Protein AF-A0A9D5SJX2-F1 (afdb_monomer)

Sequence (817 aa):
MFKSKTVTAVLLLVFTVVMAAAEARPKYVFLFVGDGMGPTIRQYYQKEFPDSSLEKFPVTQVTGTNNCQGKLTDSAASGTAIACGIKTYNGAVGVNADGKPVTSLAKILRDKGMAIGIITSVGLNDATPGAHYAHRLTRKDHVGVLSDLYASNFDFFAGGFLLKPNTYSTSDYSKLLNKVKYEFRGSYNFDKHKARKRVVYVAPMEPDWPEAPQKRHLLSEVTEFAIQTLQHDKQGFFMLIEGGAIDHRAHNNDLAGTMREMREFDLAVKSALKFQQQHPKETLIVITSDHDTGGMNIKNHQSGSLWKKQANRAIYADSKFKKRFKNKASDEELIKFLSQYFGLAELTLPEQKAMQEALRIYRDPELRKTQNYRSMYGSYNPVVVQMMRLRDARCGVDWTGFSHTDRKVWTNAQGAGEKYFKNIKENSDIPHAISLAVLGEDVMDKAAATPPQLVEKKMEEYFNFITINSHRAIFRYGQKKADPLELSFKGGSIEQTLKRSDRFGRVSFEKLTPDTEYTLTVKRNNKTVFERKIKTLPVIKGKMLGRIGLIADPHVALDPDTHYGRMHSQSVNALALVCKQLAAQKVDFIVLPGDITEASKYPELKAVAKVLNQNKNLKFYGIPGNHDRLKQKSFKELWIKTFGATARLEKHGDLQILLLDTGNGNLADKPENLQAVEALDPALPVVVFSHYQLAPDSYLQDPDRAIHDADKAGNALKKLASMQGIIFVGHKNVATSAKLGKLWQINLPQLTQFPAGVAYAEIYQHGCRLEFQTVLDEFYDEYGRIRGNAMGQKTTYRDRHSLKIWNNFYEFAPQEK

Mean predicted aligned error: 17.95 Å

Solvent-accessible surface area (backbone atoms only — not comparable to full-atom values): 42105 Å² total; per-residue (Å²): 134,91,82,68,68,62,61,56,50,49,52,52,49,50,57,59,58,66,59,55,74,75,74,55,41,29,37,35,38,40,40,35,33,30,28,26,43,17,53,54,56,49,51,53,45,42,73,77,34,81,85,54,64,84,81,76,48,88,31,75,31,69,22,42,38,50,21,30,78,75,39,78,42,39,52,11,9,20,19,14,7,42,21,31,26,32,54,7,45,71,31,18,12,13,25,41,72,88,58,46,75,50,74,16,51,59,51,54,43,39,75,73,56,23,41,34,35,45,36,34,36,30,43,48,27,33,29,50,63,20,6,41,48,17,70,32,77,42,48,83,44,23,65,57,28,46,52,25,52,64,71,55,71,56,31,36,38,35,13,15,38,74,59,74,59,96,85,60,52,76,68,57,55,49,54,61,62,69,76,51,96,47,50,78,34,76,58,89,56,62,94,80,48,78,74,57,69,36,33,38,36,42,31,78,41,66,77,56,52,98,84,46,94,71,77,50,57,48,58,22,52,51,47,49,50,49,46,70,44,38,65,80,40,92,56,14,29,43,32,44,41,31,29,42,50,23,23,62,20,24,39,65,58,31,64,51,52,24,51,49,39,49,49,38,40,44,45,28,51,48,50,53,52,58,50,27,73,78,36,56,62,29,22,22,43,34,40,33,36,42,35,13,27,7,50,54,44,74,81,54,82,38,74,59,66,43,49,69,56,35,80,64,63,75,84,50,51,62,57,53,46,42,70,75,40,72,83,69,61,52,74,66,56,49,49,54,52,49,28,59,49,51,47,41,92,78,74,54,73,70,53,48,53,54,48,50,53,25,44,54,44,62,73,34,71,69,55,61,70,36,72,69,36,41,70,74,35,53,93,54,59,38,50,59,50,49,52,42,50,54,50,34,45,70,31,15,31,49,65,77,46,59,45,67,40,81,54,54,20,53,37,33,25,39,50,22,39,30,75,54,50,74,75,44,50,37,43,26,40,49,31,35,26,49,31,32,27,53,71,71,46,70,78,50,59,76,65,59,90,58,52,60,70,70,70,52,80,58,51,53,67,41,76,45,75,75,35,60,38,32,37,37,38,32,37,38,42,34,39,75,57,57,55,56,33,39,40,37,38,40,36,85,95,46,76,47,76,47,79,48,47,64,37,57,52,74,48,77,47,70,84,43,60,49,61,32,56,34,37,41,39,31,26,43,86,90,38,80,78,46,74,48,78,49,63,27,35,60,79,81,84,75,61,74,57,48,34,37,29,41,46,18,27,52,38,24,32,78,55,74,58,51,100,84,78,48,60,18,63,50,26,60,59,54,50,43,54,50,53,54,55,43,57,74,67,69,42,69,32,37,36,32,24,5,25,54,22,57,71,45,42,52,70,31,51,50,51,51,47,55,49,56,61,72,43,77,91,55,50,56,43,50,20,36,9,71,30,38,58,70,77,48,69,70,40,34,54,52,43,39,73,63,39,42,71,46,34,39,62,46,77,47,85,78,29,35,40,36,37,32,48,22,25,88,36,38,54,55,86,38,70,51,33,46,53,33,51,67,70,58,57,74,93,38,37,35,43,36,36,19,9,45,44,86,45,75,43,93,88,49,95,73,76,46,62,25,49,76,32,41,80,76,26,41,69,51,52,52,53,52,22,71,27,36,29,40,32,46,20,8,74,34,90,54,47,46,72,37,54,35,75,37,18,40,33,38,33,34,21,30,19,64,80,48,87,38,30,38,39,40,35,41,36,36,75,54,28,34,40,33,35,47,44,68,64,91,47,71,73,53,57,48,54,53,60,72,40,77,73,76,67,70,54,76,78,44,74,65,56,60,46,26,50,61,58,32,50,32,75,48,65,27,58,85,69,90,124

Radius of gyration: 33.83 Å; Cα contacts (8 Å, |Δi|>4): 1768; chains: 1; bounding box: 88×87×100 Å

Foldseek 3Di:
DDDDPVVVVVVVVVVVVVVPPPFLFALAEEEEAAAQCFPQLVVLLCVQCVVFPVPPFPAKDFAFQAALQSDFEDLQQLLLLLFFLAGAHHFWAQAHPLLHHGAGLQLVVVVVQAAEEQAELAACLARNSLNNFARDPGRLPQVRSVVSVQVSQHWYAEYQAGDDDPPDDPVNVVVVVVVGPAAEAADDPLVPDDQGTRYHYYHNQAQDAPPDPDGDLRLQSSLLSPCVNRCPGPSHHHYYRYLNCLQVCLLQLLSLRNSRSVVSSSSNVVSLVVVCVVVQSRYKYKYKYSFHFQAKDFQDADHPPQSSQQGDGLQCLVVVCCVVQVPPDDLVRSLCSLCNNRRNPDDDPVLVVLLVVLVVCLPDPVSCPDPVVCFQRNPDRSNSSSSSQVSQVNSRMHGDTSGTDRRTMMMGMHGQQRVLSNDHHHSSCNSQSSCCSNVVHRPRPPPDSPSPPPPPPPLPFDWDWPFAAFFKTKIKTAHPALFWKWKWKDWDPDTDIDIGRDRIDMDMDGRHHGQIKMWIFMDTPNHTPDIDIDGHHHDDDFDWQFKEWEQFQLAADCDCDDPVLPRNNCSLVLLLLQVVVVVVVVGQAYEYFADQHNALDLVRLVSVLVSVVVVVNHAYAYAYALRNDCPDPSSVVSCCVRHNDNFAWDDRDLEIETHARCRVLERQPDVSSVVRLVPDDQQGAYEYGHAADLDDDPVDPDHTSHVVNCVVCVVSLVSVLSHFYEYEYRHDQAWDWDHSNLYIYTYDHNCCLPPAWMWMWTDGRFKIFIATDHRDDPVSVVSCVSPPPNSRDDCPPRNVNNNDRRGDIGTSDDDPD

pLDDT: mean 80.53, std 17.01, range [27.12, 98.88]

Secondary structure (DSSP, 8-state):
--SSHHHHHHHHHHHHHSS-------SEEEEEE-TT--HHHHHHHHHH-TT-STT--SEEEEEB---TTSS---HHHHHHHHHHSS---TT-BSB-TTS-B---HHHHHHHTT-EEEEEEEEETTSHHHHTTT--BS-TT-HHHHHHHHHHT--SEEEEEE-PPPTT--HHHHHHHHTTSSSEEESS--GGGS---SSEEEES--PPPPTT-SS---HHHHHHHHHHHHHTT-TT-EEEEEE-THHHHHHHTT-HHHHHHHHHHHHHHHHHHHHHHHHSTTTEEEEEE-S-EETTEEESS---THHHHH--S-TTHHHHHHHHHHTT---HHHHHHHHHHHTT-S---HHHHHHHHHHHHHHH-TTGGGSHHHHHHHTTS-HHHHHHHHHHHHHTTEEES-SSEE---EEEEEEETTGGGGTT--BTTHHHHHHHHHHHSS--S-----------------EEEEEEE-SSEEEEEEE-SS---EEEEEEETTEEEEEEE-SSEEEEEEESPPTT-EEEEEEEETTEEEEEEEEEPPPPPPS-EEEEEEE-----B--SPPBTTTB-GGGHHHHHHHHHHHHHHTT-SEEEEEE--BSS--HHHHHHHHHHHTT-TTSEEEEEE-TT--TTSHHHHHHHHHHH--SSEEEEETTEEEEE---TTS-STT-HHHHHHHHT--TTS-EEEEESS-SS--TT-SS--HHHHTTTTTHHHHHHHHHS-EEEEE-S-SS-EEEEETTEEEEEPP-TTTTTSEEEEEEEETTEEEEEEEE--SHHHHHHHHH-TTTSSSSS-HHHHHHHHHHSEEEESS----

Nearest PDB structures (foldseek):
  3a52-assembly1_B  TM=8.352E-01  e=2.392E-29  Shewanella sp. AP1
  2w5x-assembly1_B  TM=8.542E-01  e=1.234E-24  Antarctic bacterium TAB5
  2w5v-assembly1_B  TM=8.569E-01  e=2.544E-24  Antarctic bacterium TAB5
  2iuc-assembly1_A  TM=8.720E-01  e=4.693E-24  Antarctic bacterium TAB5
  2iuc-assembly1_B  TM=8.708E-01  e=6.198E-24  Antarctic bacterium TAB5

Structure (mmCIF, N/CA/C/O backbone):
data_AF-A0A9D5SJX2-F1
#
_entry.id   AF-A0A9D5SJX2-F1
#
loop_
_atom_site.group_PDB
_atom_site.id
_atom_site.type_symbol
_atom_site.label_atom_id
_atom_site.label_alt_id
_atom_site.label_comp_id
_atom_site.label_asym_id
_atom_site.label_entity_id
_atom_site.label_seq_id
_atom_site.pdbx_PDB_ins_code
_atom_site.Cartn_x
_atom_site.Cartn_y
_atom_site.Cartn_z
_atom_site.occupancy
_atom_site.B_iso_or_equiv
_atom_site.auth_seq_id
_atom_site.auth_comp_id
_atom_site.auth_asym_id
_atom_site.auth_atom_id
_atom_site.pdbx_PDB_model_num
ATOM 1 N N . MET A 1 1 ? -46.706 -36.475 52.286 1.00 45.88 1 MET A N 1
ATOM 2 C CA . MET A 1 1 ? -46.247 -35.091 52.545 1.00 45.88 1 MET A CA 1
ATOM 3 C C . MET A 1 1 ? -44.752 -35.024 52.224 1.00 45.88 1 MET A C 1
ATOM 5 O O . MET A 1 1 ? -44.043 -35.925 52.639 1.00 45.88 1 MET A O 1
ATOM 9 N N . PHE A 1 2 ? -44.316 -34.018 51.453 1.00 44.31 2 PHE A N 1
ATOM 10 C CA . PHE A 1 2 ? -42.921 -33.688 51.079 1.00 44.31 2 PHE A CA 1
ATOM 11 C C . PHE A 1 2 ? -42.118 -34.705 50.244 1.00 44.31 2 PHE A C 1
ATOM 13 O O . PHE A 1 2 ? -41.430 -35.538 50.813 1.00 44.31 2 PHE A O 1
ATOM 20 N N . LYS A 1 3 ? -42.133 -34.572 48.900 1.00 45.28 3 LYS A N 1
ATOM 21 C CA . LYS A 1 3 ? -40.972 -34.891 48.015 1.00 45.28 3 LYS A CA 1
ATOM 22 C C . LYS A 1 3 ? -41.133 -34.571 46.513 1.00 45.28 3 LYS A C 1
ATOM 24 O O . LYS A 1 3 ? -40.286 -34.962 45.726 1.00 45.28 3 LYS A O 1
ATOM 29 N N . SER A 1 4 ? -42.166 -33.832 46.093 1.00 50.97 4 SER A N 1
ATOM 30 C CA . SER A 1 4 ? -42.365 -33.481 44.668 1.00 50.97 4 SER A CA 1
ATOM 31 C C . SER A 1 4 ? -42.133 -31.996 44.335 1.00 50.97 4 SER A C 1
ATOM 33 O O . SER A 1 4 ? -41.817 -31.678 43.195 1.00 50.97 4 SER A O 1
ATOM 35 N N . LYS A 1 5 ? -42.194 -31.077 45.311 1.00 48.69 5 LYS A N 1
ATOM 36 C CA . LYS A 1 5 ? -42.028 -29.632 45.046 1.00 48.69 5 LYS A CA 1
ATOM 37 C C . LYS A 1 5 ? -40.565 -29.180 44.925 1.00 48.69 5 LYS A C 1
ATOM 39 O O . LYS A 1 5 ? -40.294 -28.189 44.258 1.00 48.69 5 LYS A O 1
ATOM 44 N N . THR A 1 6 ? -39.620 -29.912 45.515 1.00 51.59 6 THR A N 1
ATOM 45 C CA . THR A 1 6 ? -38.199 -29.525 45.533 1.00 51.59 6 THR A CA 1
ATOM 46 C C . THR A 1 6 ? -37.490 -29.834 44.214 1.00 51.59 6 THR A C 1
ATOM 48 O O . THR A 1 6 ? -36.638 -29.066 43.793 1.00 51.59 6 THR A O 1
ATOM 51 N N . VAL A 1 7 ? -37.876 -30.906 43.515 1.00 53.72 7 VAL A N 1
ATOM 52 C CA . VAL A 1 7 ? -37.253 -31.292 42.235 1.00 53.72 7 VAL A CA 1
ATOM 53 C C . VAL A 1 7 ? -37.685 -30.349 41.109 1.00 53.72 7 VAL A C 1
ATOM 55 O O . VAL A 1 7 ? -36.846 -29.913 40.329 1.00 53.72 7 VAL A O 1
ATOM 58 N N . THR A 1 8 ? -38.954 -29.929 41.081 1.00 53.53 8 THR A N 1
ATOM 59 C CA . THR A 1 8 ? -39.448 -28.934 40.114 1.00 53.53 8 THR A CA 1
ATOM 60 C C . THR A 1 8 ? -38.902 -27.534 40.397 1.00 53.53 8 THR A C 1
ATOM 62 O O . THR A 1 8 ? -38.571 -26.819 39.460 1.00 53.53 8 THR A O 1
ATOM 65 N N . ALA A 1 9 ? -38.739 -27.153 41.671 1.00 52.59 9 ALA A N 1
ATOM 66 C CA . ALA A 1 9 ? -38.116 -25.883 42.041 1.00 52.59 9 ALA A CA 1
ATOM 67 C C . ALA A 1 9 ? -36.619 -25.854 41.703 1.00 52.59 9 ALA A C 1
ATOM 69 O O . ALA A 1 9 ? -36.148 -24.844 41.202 1.00 52.59 9 ALA A O 1
ATOM 70 N N . VAL A 1 10 ? -35.885 -26.957 41.895 1.00 55.84 10 VAL A N 1
ATOM 71 C CA . VAL A 1 10 ? -34.466 -27.062 41.512 1.00 55.84 10 VAL A CA 1
ATOM 72 C C . VAL A 1 10 ? -34.302 -27.119 39.992 1.00 55.84 10 VAL A C 1
ATOM 74 O O . VAL A 1 10 ? -33.403 -26.473 39.477 1.00 55.84 10 VAL A O 1
ATOM 77 N N . LEU A 1 11 ? -35.190 -27.785 39.246 1.00 52.31 11 LEU A N 1
ATOM 78 C CA . LEU A 1 11 ? -35.174 -27.749 37.777 1.00 52.31 11 LEU A CA 1
ATOM 79 C C . LEU A 1 11 ? -35.546 -26.370 37.216 1.00 52.31 11 LEU A C 1
ATOM 81 O O . LEU A 1 11 ? -34.908 -25.943 36.260 1.00 52.31 11 LEU A O 1
ATOM 85 N N . LEU A 1 12 ? -36.488 -25.634 37.826 1.00 51.50 12 LEU A N 1
ATOM 86 C CA . LEU A 1 12 ? -36.762 -24.237 37.459 1.00 51.50 12 LEU A CA 1
ATOM 87 C C . LEU A 1 12 ? -35.614 -23.298 37.850 1.00 51.50 12 LEU A C 1
ATOM 89 O O . LEU A 1 12 ? -35.324 -22.380 37.087 1.00 51.50 12 LEU A O 1
ATOM 93 N N . LEU A 1 13 ? -34.948 -23.527 38.990 1.00 49.31 13 LEU A N 1
ATOM 94 C CA . LEU A 1 13 ? -33.776 -22.760 39.428 1.00 49.31 13 LEU A CA 1
ATOM 95 C C . LEU A 1 13 ? -32.565 -23.037 38.523 1.00 49.31 13 LEU A C 1
ATOM 97 O O . LEU A 1 13 ? -31.837 -22.123 38.167 1.00 49.31 13 LEU A O 1
ATOM 101 N N . VAL A 1 14 ? -32.386 -24.281 38.069 1.00 49.69 14 VAL A N 1
ATOM 102 C CA . VAL A 1 14 ? -31.357 -24.658 37.089 1.00 49.69 14 VAL A CA 1
ATOM 103 C C . VAL A 1 14 ? -31.706 -24.110 35.700 1.00 49.69 14 VAL A C 1
ATOM 105 O O . VAL A 1 14 ? -30.814 -23.629 35.015 1.00 49.69 14 VAL A O 1
ATOM 108 N N . PHE A 1 15 ? -32.983 -24.037 35.305 1.00 43.97 15 PHE A N 1
ATOM 109 C CA . PHE A 1 15 ? -33.383 -23.364 34.059 1.00 43.97 15 PHE A CA 1
ATOM 110 C C . PHE A 1 15 ? -33.251 -21.829 34.121 1.00 43.97 15 PHE A C 1
ATOM 112 O O . PHE A 1 15 ? -32.972 -21.203 33.101 1.00 43.97 15 PHE A O 1
ATOM 119 N N . THR A 1 16 ? -33.391 -21.210 35.300 1.00 43.47 16 THR A N 1
ATOM 120 C CA . THR A 1 16 ? -33.157 -19.761 35.486 1.00 43.47 16 THR A CA 1
ATOM 121 C C . THR A 1 16 ? -31.681 -19.406 35.673 1.00 43.47 16 THR A C 1
ATOM 123 O O . THR A 1 16 ? -31.283 -18.312 35.288 1.00 43.47 16 THR A O 1
ATOM 126 N N . VAL A 1 17 ? -30.844 -20.325 36.167 1.00 41.91 17 VAL A N 1
ATOM 127 C CA . VAL A 1 17 ? -29.382 -20.141 36.277 1.00 41.91 17 VAL A CA 1
ATOM 128 C C . VAL A 1 17 ? -28.646 -20.519 34.976 1.00 41.91 17 VAL A C 1
ATOM 130 O O . VAL A 1 17 ? -27.566 -19.995 34.716 1.00 41.91 17 VAL A O 1
ATOM 133 N N . VAL A 1 18 ? -29.242 -21.345 34.103 1.00 40.75 18 VAL A N 1
ATOM 134 C CA . VAL A 1 18 ? -28.711 -21.669 32.756 1.00 40.75 18 VAL A CA 1
ATOM 135 C C . VAL A 1 18 ? -29.146 -20.660 31.677 1.00 40.75 18 VAL A C 1
ATOM 137 O O . VAL A 1 18 ? -28.572 -20.638 30.591 1.00 40.75 18 VAL A O 1
ATOM 140 N N . MET A 1 19 ? -29.997 -19.682 32.011 1.00 42.09 19 MET A N 1
ATOM 141 C CA . MET A 1 19 ? -29.954 -18.348 31.381 1.00 42.09 19 MET A CA 1
ATOM 142 C C . MET A 1 19 ? -28.716 -17.585 31.883 1.00 42.09 19 MET A C 1
ATOM 144 O O . MET A 1 19 ? -28.798 -16.446 32.344 1.00 42.09 19 MET A O 1
ATOM 148 N N . ALA A 1 20 ? -27.551 -18.238 31.827 1.00 42.41 20 ALA A N 1
ATOM 149 C CA . ALA A 1 20 ? -26.265 -17.586 31.937 1.00 42.41 20 ALA A CA 1
ATOM 150 C C . ALA A 1 20 ? -26.306 -16.426 30.948 1.00 42.41 20 ALA A C 1
ATOM 152 O O . ALA A 1 20 ? -26.525 -16.650 29.757 1.00 42.41 20 ALA A O 1
ATOM 153 N N . ALA A 1 21 ? -26.212 -15.207 31.482 1.00 45.31 21 ALA A N 1
ATOM 154 C CA . ALA A 1 21 ? -26.297 -13.961 30.743 1.00 45.31 21 ALA A CA 1
ATOM 155 C C . ALA A 1 21 ? -25.572 -14.115 29.405 1.00 45.31 21 ALA A C 1
ATOM 157 O O . ALA A 1 21 ? -24.341 -14.178 29.381 1.00 45.31 21 ALA A O 1
ATOM 158 N N . ALA A 1 22 ? -26.334 -14.237 28.311 1.00 50.25 22 ALA A N 1
ATOM 159 C CA . ALA A 1 22 ? -25.766 -14.183 26.979 1.00 50.25 22 ALA A CA 1
ATOM 160 C C . ALA A 1 22 ? -24.992 -12.872 26.936 1.00 50.25 22 ALA A C 1
ATOM 162 O O . ALA A 1 22 ? -25.568 -11.795 27.113 1.00 50.25 22 ALA A O 1
ATOM 163 N N . GLU A 1 23 ? -23.671 -12.992 26.875 1.00 61.47 23 GLU A N 1
ATOM 164 C CA . GLU A 1 23 ? -22.791 -11.859 27.066 1.00 61.47 23 GLU A CA 1
ATOM 165 C C . GLU A 1 23 ? -23.170 -10.770 26.060 1.00 61.47 23 GLU A C 1
ATOM 167 O O . GLU A 1 23 ? -23.326 -11.062 24.875 1.00 61.47 23 GLU A O 1
ATOM 172 N N . ALA A 1 24 ? -23.397 -9.541 26.532 1.00 70.62 24 ALA A N 1
ATOM 173 C CA . ALA A 1 24 ? -23.862 -8.457 25.676 1.00 70.62 24 ALA A CA 1
ATOM 174 C C . ALA A 1 24 ? -22.788 -8.138 24.623 1.00 70.62 24 ALA A C 1
ATOM 176 O O . ALA A 1 24 ? -21.769 -7.517 24.931 1.00 70.62 24 ALA A O 1
ATOM 177 N N . ARG A 1 25 ? -23.010 -8.604 23.389 1.00 89.44 25 ARG A N 1
ATOM 178 C CA . ARG A 1 25 ? -22.125 -8.368 22.244 1.00 89.44 25 ARG A CA 1
ATOM 179 C C . ARG A 1 25 ? -22.449 -7.005 21.630 1.00 89.44 25 ARG A C 1
ATOM 181 O O . ARG A 1 25 ? -23.628 -6.720 21.407 1.00 89.44 25 ARG A O 1
ATOM 188 N N . PRO A 1 26 ? -21.447 -6.159 21.341 1.00 96.06 26 PRO A N 1
ATOM 189 C CA . PRO A 1 26 ? -21.691 -4.888 20.687 1.00 96.06 26 PRO A CA 1
ATOM 190 C C . PRO A 1 26 ? -22.219 -5.106 19.267 1.00 96.06 26 PRO A C 1
ATOM 192 O O . PRO A 1 26 ? -21.631 -5.828 18.463 1.00 96.06 26 PRO A O 1
ATOM 195 N N . LYS A 1 27 ? -23.318 -4.423 18.963 1.00 96.50 27 LYS A N 1
ATOM 196 C CA . LYS A 1 27 ? -23.877 -4.258 17.623 1.00 96.50 27 LYS A CA 1
ATOM 197 C C . LYS A 1 27 ? -23.258 -3.048 16.912 1.00 96.50 27 LYS A C 1
ATOM 199 O O . LYS A 1 27 ? -23.136 -3.039 15.691 1.00 96.50 27 LYS A O 1
ATOM 204 N N . TYR A 1 28 ? -22.851 -2.030 17.664 1.00 98.50 28 TYR A N 1
ATOM 205 C CA . TYR A 1 28 ? -22.286 -0.792 17.134 1.00 98.50 28 TYR A CA 1
ATOM 206 C C . TYR A 1 28 ? -20.862 -0.623 17.651 1.00 98.50 28 TYR A C 1
ATOM 208 O O . TYR A 1 28 ? -20.642 -0.510 18.857 1.00 98.50 28 TYR A O 1
ATOM 216 N N . VAL A 1 29 ? -19.886 -0.627 16.747 1.00 98.75 29 VAL A N 1
ATOM 217 C CA . VAL A 1 29 ? -18.468 -0.518 17.097 1.00 98.75 29 VAL A CA 1
ATOM 218 C C . VAL A 1 29 ? -17.883 0.736 16.471 1.00 98.75 29 VAL A C 1
ATOM 220 O O . VAL A 1 29 ? -17.855 0.873 15.247 1.00 98.75 29 VAL A O 1
ATOM 223 N N . PHE A 1 30 ? -17.375 1.624 17.319 1.00 98.88 30 PHE A N 1
ATOM 224 C CA . PHE A 1 30 ? -16.614 2.799 16.920 1.00 98.88 30 PHE A CA 1
ATOM 225 C C . PHE A 1 30 ? -15.138 2.585 17.239 1.00 98.88 30 PHE A C 1
ATOM 227 O O . PHE A 1 30 ? -14.780 2.355 18.395 1.00 98.88 30 PHE A O 1
ATOM 234 N N . LEU A 1 31 ? -14.288 2.698 16.225 1.00 98.88 31 LEU A N 1
ATOM 235 C CA . LEU A 1 31 ? -12.840 2.718 16.361 1.00 98.88 31 LEU A CA 1
ATOM 236 C C . LEU A 1 31 ? -12.324 4.098 15.955 1.00 98.88 31 LEU A C 1
ATOM 238 O O . LEU A 1 31 ? -12.314 4.450 14.778 1.00 98.88 31 LEU A O 1
ATOM 242 N N . PHE A 1 32 ? -11.887 4.868 16.942 1.00 98.88 32 PHE A N 1
ATOM 243 C CA . PHE A 1 32 ? -11.289 6.180 16.759 1.00 98.88 32 PHE A CA 1
ATOM 244 C C . PHE A 1 32 ? -9.763 6.073 16.741 1.00 98.88 32 PHE A C 1
ATOM 246 O O . PHE A 1 32 ? -9.168 5.571 17.696 1.00 98.88 32 PHE A O 1
ATOM 253 N N . VAL A 1 33 ? -9.134 6.583 15.684 1.00 98.81 33 VAL A N 1
ATOM 254 C CA . VAL A 1 33 ? -7.671 6.660 15.548 1.00 98.81 33 VAL A CA 1
ATOM 255 C C . VAL A 1 33 ? -7.275 8.124 15.383 1.00 98.81 33 VAL A C 1
ATOM 257 O O . VAL A 1 33 ? -7.589 8.747 14.372 1.00 98.81 33 VAL A O 1
ATOM 260 N N . GLY A 1 34 ? -6.622 8.707 16.384 1.00 98.25 34 GLY A N 1
ATOM 261 C CA . GLY A 1 34 ? -6.009 10.026 16.228 1.00 98.25 34 GLY A CA 1
ATOM 262 C C . GLY A 1 34 ? -4.605 9.850 15.667 1.00 98.25 34 GLY A C 1
ATOM 263 O O . GLY A 1 34 ? -3.722 9.546 16.455 1.00 98.25 34 GLY A O 1
ATOM 264 N N . ASP A 1 35 ? -4.400 9.992 14.354 1.00 98.25 35 ASP A N 1
ATOM 265 C CA . ASP A 1 35 ? -3.072 9.795 13.740 1.00 98.25 35 ASP A CA 1
ATOM 266 C C . ASP A 1 35 ? -2.052 10.741 14.401 1.00 98.25 35 ASP A C 1
ATOM 268 O O . ASP A 1 35 ? -2.316 11.939 14.552 1.00 98.25 35 ASP A O 1
ATOM 272 N N . GLY A 1 36 ? -0.930 10.212 14.892 1.00 97.38 36 GLY A N 1
ATOM 273 C CA . GLY A 1 36 ? 0.092 10.988 15.602 1.00 97.38 36 GLY A CA 1
ATOM 274 C C . GLY A 1 36 ? -0.328 11.544 16.974 1.00 97.38 36 GLY A C 1
ATOM 275 O O . GLY A 1 36 ? 0.410 12.349 17.558 1.00 97.38 36 GLY A O 1
ATOM 276 N N . MET A 1 37 ? -1.483 11.139 17.525 1.00 97.75 37 MET A N 1
ATOM 277 C CA . MET A 1 37 ? -1.993 11.556 18.840 1.00 97.75 37 MET A CA 1
ATOM 278 C C . MET A 1 37 ? -1.199 10.904 19.983 1.00 97.75 37 MET A C 1
ATOM 280 O O . MET A 1 37 ? -1.644 9.995 20.690 1.00 97.75 37 MET A O 1
ATOM 284 N N . GLY A 1 38 ? -0.001 11.427 20.201 1.00 95.75 38 GLY A N 1
ATOM 285 C CA . GLY A 1 38 ? 0.854 11.057 21.313 1.00 95.75 38 GLY A CA 1
ATOM 286 C C . GLY A 1 38 ? 0.261 11.363 22.696 1.00 95.75 38 GLY A C 1
ATOM 287 O O . GLY A 1 38 ? -0.591 12.252 22.834 1.00 95.75 38 GLY A O 1
ATOM 288 N N . PRO A 1 39 ? 0.746 10.698 23.764 1.00 95.50 39 PRO A N 1
ATOM 289 C CA . PRO A 1 39 ? 0.245 10.911 25.123 1.00 95.50 39 PRO A CA 1
ATOM 290 C C . PRO A 1 39 ? 0.395 12.369 25.575 1.00 95.50 39 PRO A C 1
ATOM 292 O O . PRO A 1 39 ? -0.500 12.914 26.215 1.00 95.50 39 PRO A O 1
ATOM 295 N N . THR A 1 40 ? 1.485 13.042 25.199 1.00 95.69 40 THR A N 1
ATOM 296 C CA . THR A 1 40 ? 1.721 14.436 25.595 1.00 95.69 40 THR A CA 1
ATOM 297 C C . THR A 1 40 ? 0.817 15.420 24.850 1.00 95.69 40 THR A C 1
ATOM 299 O O . THR A 1 40 ? 0.339 16.379 25.455 1.00 95.69 40 THR A O 1
ATOM 302 N N . ILE A 1 41 ? 0.527 15.167 23.566 1.00 96.94 41 ILE A N 1
ATOM 303 C CA . ILE A 1 41 ? -0.458 15.939 22.785 1.00 96.94 41 ILE A CA 1
ATOM 304 C C . ILE A 1 41 ? -1.824 15.862 23.460 1.00 96.94 41 ILE A C 1
ATOM 306 O O . ILE A 1 41 ? -2.457 16.887 23.722 1.00 96.94 41 ILE A O 1
ATOM 310 N N . ARG A 1 42 ? -2.240 14.646 23.816 1.00 95.38 42 ARG A N 1
ATOM 311 C CA . ARG A 1 42 ? -3.506 14.395 24.497 1.00 95.38 42 ARG A CA 1
ATOM 312 C C . ARG A 1 42 ? -3.584 15.056 25.875 1.00 95.38 42 ARG A C 1
ATOM 314 O O . ARG A 1 42 ? -4.571 15.732 26.149 1.00 95.38 42 ARG A O 1
ATOM 321 N N . GLN A 1 43 ? -2.535 14.945 26.689 1.00 94.25 43 GLN A N 1
ATOM 322 C CA . GLN A 1 43 ? -2.455 15.599 28.001 1.00 94.25 43 GLN A CA 1
ATOM 323 C C . GLN A 1 43 ? -2.546 17.124 27.910 1.00 94.25 43 GLN A C 1
ATOM 325 O O . GLN A 1 43 ? -3.257 17.749 28.695 1.00 94.25 43 GLN A O 1
ATOM 330 N N . TYR A 1 44 ? -1.831 17.744 26.965 1.00 95.06 44 TYR A N 1
ATOM 331 C CA . TYR A 1 44 ? -1.912 19.193 26.778 1.00 95.06 44 TYR A CA 1
ATOM 332 C C . TYR A 1 44 ? -3.329 19.610 26.360 1.00 95.06 44 TYR A C 1
ATOM 334 O O . TYR A 1 44 ? -3.884 20.546 26.935 1.00 95.06 44 TYR A O 1
ATOM 342 N N . TYR A 1 45 ? -3.948 18.874 25.428 1.00 94.56 45 TYR A N 1
ATOM 343 C CA . TYR A 1 45 ? -5.336 19.107 25.022 1.00 94.56 45 TYR A CA 1
ATOM 344 C C . TYR A 1 45 ? -6.302 19.032 26.214 1.00 94.56 45 TYR A C 1
ATOM 346 O O . TYR A 1 45 ? -7.127 19.923 26.390 1.00 94.56 45 TYR A O 1
ATOM 354 N N . GLN A 1 46 ? -6.172 18.021 27.073 1.00 92.25 46 GLN A N 1
ATOM 355 C CA . GLN A 1 46 ? -7.032 17.837 28.249 1.00 92.25 46 GLN A CA 1
ATOM 356 C C . GLN A 1 46 ? -6.905 18.986 29.262 1.00 92.25 46 GLN A C 1
ATOM 358 O O . GLN A 1 46 ? -7.910 19.434 29.810 1.00 92.25 46 GLN A O 1
ATOM 363 N N . LYS A 1 47 ? -5.696 19.533 29.453 1.00 91.62 47 LYS A N 1
ATOM 364 C CA . LYS A 1 47 ? -5.483 20.727 30.291 1.00 91.62 47 LYS A CA 1
ATOM 365 C C . LYS A 1 47 ? -6.138 21.982 29.713 1.00 91.62 47 LYS A C 1
ATOM 367 O O . LYS A 1 47 ? -6.626 22.820 30.464 1.00 91.62 47 LYS A O 1
ATOM 372 N N . GLU A 1 48 ? -6.145 22.120 28.389 1.00 90.19 48 GLU A N 1
ATOM 373 C CA . GLU A 1 48 ? -6.764 23.261 27.702 1.00 90.19 48 GLU A CA 1
ATOM 374 C C . GLU A 1 48 ? -8.286 23.148 27.574 1.00 90.19 48 GLU A C 1
ATOM 376 O O . GLU A 1 48 ? -8.968 24.172 27.471 1.00 90.19 48 GLU A O 1
ATOM 381 N N . PHE A 1 49 ? -8.810 21.922 27.588 1.00 90.00 49 PHE A N 1
ATOM 382 C CA . PHE A 1 49 ? -10.223 21.603 27.423 1.00 90.00 49 PHE A CA 1
ATOM 383 C C . PHE A 1 49 ? -10.689 20.629 28.519 1.00 90.00 49 PHE A C 1
ATOM 385 O O . PHE A 1 49 ? -10.809 19.427 28.268 1.00 90.00 49 PHE A O 1
ATOM 392 N N . PRO A 1 50 ? -11.009 21.129 29.730 1.00 87.25 50 PRO A N 1
ATOM 393 C CA . PRO A 1 50 ? -11.480 20.295 30.844 1.00 87.25 50 PRO A CA 1
ATOM 394 C C . PRO A 1 50 ? -12.789 19.535 30.556 1.00 87.25 50 PRO A C 1
ATOM 396 O O . PRO A 1 50 ? -13.123 18.567 31.236 1.00 87.25 50 PRO A O 1
ATOM 399 N N . ASP A 1 51 ? -13.544 19.958 29.536 1.00 88.62 51 ASP A N 1
ATOM 400 C CA . ASP A 1 51 ? -14.746 19.280 29.038 1.00 88.62 51 ASP A CA 1
ATOM 401 C C . ASP A 1 51 ? -14.436 18.107 28.087 1.00 88.62 51 ASP A C 1
ATOM 403 O O . ASP A 1 51 ? -15.359 17.537 27.496 1.00 88.62 51 ASP A O 1
ATOM 407 N N . SER A 1 52 ? -13.161 17.762 27.892 1.00 92.56 52 SER A N 1
ATOM 408 C CA . SER A 1 52 ? -12.715 16.660 27.039 1.00 92.56 52 SER A CA 1
ATOM 409 C C . SER A 1 52 ? -13.366 15.332 27.435 1.00 92.56 52 SER A C 1
ATOM 411 O O . SER A 1 52 ? -13.530 14.999 28.615 1.00 92.56 52 SER A O 1
ATOM 413 N N . SER A 1 53 ? -13.748 14.554 26.426 1.00 91.56 53 SER A N 1
ATOM 414 C CA . SER A 1 53 ? -14.284 13.205 26.605 1.00 91.56 53 SER A CA 1
ATOM 415 C C . SER A 1 53 ? -13.192 12.141 26.719 1.00 91.56 53 SER A C 1
ATOM 417 O O . SER A 1 53 ? -13.454 11.031 27.177 1.00 91.56 53 SER A O 1
ATOM 419 N N . LEU A 1 54 ? -11.948 12.489 26.378 1.00 90.44 54 LEU A N 1
ATOM 420 C CA . LEU A 1 54 ? -10.866 11.524 26.236 1.00 90.44 54 LEU A CA 1
ATOM 421 C C . LEU A 1 54 ? -10.377 10.935 27.577 1.00 90.44 54 LEU A C 1
ATOM 423 O O . LEU A 1 54 ? -9.768 9.881 27.559 1.00 90.44 54 LEU A O 1
ATOM 427 N N . GLU A 1 55 ? -10.599 11.529 28.754 1.00 78.19 55 GLU A N 1
ATOM 428 C CA . GLU A 1 55 ? -10.102 10.952 30.036 1.00 78.19 55 GLU A CA 1
ATOM 429 C C . GLU A 1 55 ? -11.030 9.924 30.690 1.00 78.19 55 GLU A C 1
ATOM 431 O O . GLU A 1 55 ? -10.637 9.250 31.637 1.00 78.19 55 GLU A O 1
ATOM 436 N N . LYS A 1 56 ? -12.271 9.801 30.220 1.00 80.94 56 LYS A N 1
ATOM 437 C CA . LYS A 1 56 ? -13.362 9.248 31.040 1.00 80.94 56 LYS A CA 1
ATOM 438 C C . LYS A 1 56 ? -13.636 7.760 30.814 1.00 80.94 56 LYS A C 1
ATOM 440 O O . LYS A 1 56 ? -14.699 7.278 31.186 1.00 80.94 56 LYS A O 1
ATOM 445 N N . PHE A 1 57 ? -12.698 7.042 30.203 1.00 93.88 57 PHE A N 1
ATOM 446 C CA . PHE A 1 57 ? -12.905 5.657 29.786 1.00 93.88 57 PHE A CA 1
ATOM 447 C C . PHE A 1 57 ? -12.509 4.665 30.897 1.00 93.88 57 PHE A C 1
ATOM 449 O O . PHE A 1 57 ? -11.417 4.791 31.457 1.00 93.88 57 PHE A O 1
ATOM 456 N N . PRO A 1 58 ? -13.343 3.648 31.193 1.00 95.12 58 PRO A N 1
ATOM 457 C CA . PRO A 1 58 ? -13.100 2.677 32.263 1.00 95.12 58 PRO A CA 1
ATOM 458 C C . PRO A 1 58 ? -11.894 1.774 31.990 1.00 95.12 58 PRO A C 1
ATOM 460 O O . PRO A 1 58 ? -11.245 1.307 32.927 1.00 95.12 58 PRO A O 1
ATOM 463 N N . VAL A 1 59 ? -11.567 1.536 30.717 1.00 96.81 59 VAL A N 1
ATOM 464 C CA . VAL A 1 59 ? -10.351 0.831 30.315 1.00 96.81 59 VAL A CA 1
ATOM 465 C C . VAL A 1 59 ? -9.403 1.812 29.643 1.00 96.81 59 VAL A C 1
ATOM 467 O O . VAL A 1 59 ? -9.760 2.465 28.665 1.00 96.81 59 VAL A O 1
ATOM 470 N N . THR A 1 60 ? -8.178 1.878 30.161 1.00 95.50 60 THR A N 1
ATOM 471 C CA . THR A 1 60 ? -7.062 2.635 29.590 1.00 95.50 60 THR A CA 1
ATOM 472 C C . THR A 1 60 ? -5.814 1.766 29.637 1.00 95.50 60 THR A C 1
ATOM 474 O O . THR A 1 60 ? -5.414 1.328 30.713 1.00 95.50 60 THR A O 1
ATOM 477 N N . GLN A 1 61 ? -5.205 1.514 28.482 1.00 96.44 61 GLN A N 1
ATOM 478 C CA . GLN A 1 61 ? -3.970 0.749 28.339 1.00 96.44 61 GLN A CA 1
ATOM 479 C C . GLN A 1 61 ? -2.904 1.561 27.619 1.00 96.44 61 GLN A C 1
ATOM 481 O O . GLN A 1 61 ? -3.205 2.414 26.785 1.00 96.44 61 GLN A O 1
ATOM 486 N N . VAL A 1 62 ? -1.645 1.269 27.930 1.00 96.44 62 VAL A N 1
ATOM 487 C CA . VAL A 1 62 ? -0.491 1.819 27.219 1.00 96.44 62 VAL A CA 1
ATOM 488 C C . VAL A 1 62 ? -0.051 0.801 26.173 1.00 96.44 62 VAL A C 1
ATOM 490 O O . VAL A 1 62 ? 0.425 -0.277 26.524 1.00 96.44 62 VAL A O 1
ATOM 493 N N . THR A 1 63 ? -0.190 1.145 24.897 1.00 95.12 63 THR A N 1
ATOM 494 C CA . THR A 1 63 ? 0.029 0.227 23.775 1.00 95.12 63 THR A CA 1
ATOM 495 C C . THR A 1 63 ? 1.278 0.576 22.972 1.00 95.12 63 THR A C 1
ATOM 497 O O . THR A 1 63 ? 1.525 1.737 22.639 1.00 95.12 63 THR A O 1
ATOM 500 N N . GLY A 1 64 ? 2.071 -0.447 22.651 1.00 96.00 64 GLY A N 1
ATOM 501 C CA . GLY A 1 64 ? 3.191 -0.367 21.720 1.00 96.00 64 GLY A CA 1
ATOM 502 C C . GLY A 1 64 ? 2.723 -0.211 20.273 1.00 96.00 64 GLY A C 1
ATOM 503 O O . GLY A 1 64 ? 1.732 -0.808 19.845 1.00 96.00 64 GLY A O 1
ATOM 504 N N . THR A 1 65 ? 3.445 0.609 19.515 1.00 96.31 65 THR A N 1
ATOM 505 C CA . THR A 1 65 ? 3.110 0.946 18.122 1.00 96.31 65 THR A CA 1
ATOM 506 C C . THR A 1 65 ? 4.167 0.488 17.129 1.00 96.31 65 THR A C 1
ATOM 508 O O . THR A 1 65 ? 3.932 0.551 15.931 1.00 96.31 65 THR A O 1
ATOM 511 N N . ASN A 1 66 ? 5.303 -0.033 17.604 1.00 90.94 66 ASN A N 1
ATOM 512 C CA . ASN A 1 66 ? 6.419 -0.456 16.761 1.00 90.94 66 ASN A CA 1
ATOM 513 C C . ASN A 1 66 ? 5.977 -1.399 15.638 1.00 90.94 66 ASN A C 1
ATOM 515 O O . ASN A 1 66 ? 5.083 -2.230 15.817 1.00 90.94 66 ASN A O 1
ATOM 519 N N . ASN A 1 67 ? 6.646 -1.298 14.494 1.00 87.19 67 ASN A N 1
ATOM 520 C CA . ASN A 1 67 ? 6.399 -2.158 13.342 1.00 87.19 67 ASN A CA 1
ATOM 521 C C . ASN A 1 67 ? 6.914 -3.598 13.584 1.00 87.19 67 ASN A C 1
ATOM 523 O O . ASN A 1 67 ? 7.471 -3.909 14.640 1.00 87.19 67 ASN A O 1
ATOM 527 N N . CYS A 1 68 ? 6.797 -4.493 12.595 1.00 82.88 68 CYS A N 1
ATOM 528 C CA . CYS A 1 68 ? 7.221 -5.899 12.735 1.00 82.88 68 CYS A CA 1
ATOM 529 C C . CYS A 1 68 ? 8.724 -6.094 13.007 1.00 82.88 68 CYS A C 1
ATOM 531 O O . CYS A 1 68 ? 9.159 -7.204 13.294 1.00 82.88 68 CYS A O 1
ATOM 533 N N . GLN A 1 69 ? 9.524 -5.034 12.890 1.00 76.00 69 GLN A N 1
ATOM 534 C CA . GLN A 1 69 ? 10.969 -5.020 13.109 1.00 76.00 69 GLN A CA 1
ATOM 535 C C . GLN A 1 69 ? 11.347 -4.482 14.498 1.00 76.00 69 GLN A C 1
ATOM 537 O O . GLN A 1 69 ? 12.534 -4.319 14.776 1.00 76.00 69 GLN A O 1
ATOM 542 N N . GLY A 1 70 ? 10.365 -4.128 15.335 1.00 81.25 70 GLY A N 1
ATOM 543 C CA . GLY A 1 70 ? 10.599 -3.430 16.600 1.00 81.25 70 GLY A CA 1
ATOM 544 C C . GLY A 1 70 ? 11.067 -1.981 16.424 1.00 81.25 70 GLY A C 1
ATOM 545 O O . GLY A 1 70 ? 11.579 -1.392 17.370 1.00 81.25 70 GLY A O 1
ATOM 546 N N . LYS A 1 71 ? 10.928 -1.408 15.220 1.00 83.12 71 LYS A N 1
ATOM 547 C CA . LYS A 1 71 ? 11.313 -0.024 14.914 1.00 83.12 71 LYS A CA 1
ATOM 548 C C . LYS A 1 71 ? 10.109 0.907 14.968 1.00 83.12 71 LYS A C 1
ATOM 550 O O . LYS A 1 71 ? 8.966 0.461 14.857 1.00 83.12 71 LYS A O 1
ATOM 555 N N . LEU A 1 72 ? 10.412 2.203 15.029 1.00 88.69 72 LEU A N 1
ATOM 556 C CA . LEU A 1 72 ? 9.453 3.285 14.854 1.00 88.69 72 LEU A CA 1
ATOM 557 C C . LEU A 1 72 ? 8.551 3.028 13.637 1.00 88.69 72 LEU A C 1
ATOM 559 O O . LEU A 1 72 ? 9.038 2.831 12.517 1.00 88.69 72 LEU A O 1
ATOM 563 N N . THR A 1 73 ? 7.244 3.003 13.877 1.00 93.00 73 THR A N 1
ATOM 564 C CA . THR A 1 73 ? 6.242 2.736 12.845 1.00 93.00 73 THR A CA 1
ATOM 565 C C . THR A 1 73 ? 5.975 3.962 11.979 1.00 93.00 73 THR A C 1
ATOM 567 O O . THR A 1 73 ? 6.225 5.097 12.384 1.00 93.00 73 THR A O 1
ATOM 570 N N . ASP A 1 74 ? 5.434 3.734 10.787 1.00 93.31 74 ASP A N 1
ATOM 571 C CA . ASP A 1 74 ? 4.640 4.734 10.078 1.00 93.31 74 ASP A CA 1
ATOM 572 C C . ASP A 1 74 ? 3.141 4.400 10.170 1.00 93.31 74 ASP A C 1
ATOM 574 O O . ASP A 1 74 ? 2.777 3.301 10.610 1.00 93.31 74 ASP A O 1
ATOM 578 N N . SER A 1 75 ? 2.281 5.320 9.724 1.00 96.81 75 SER A N 1
ATOM 579 C CA . SER A 1 75 ? 0.820 5.142 9.732 1.00 96.81 75 SER A CA 1
ATOM 580 C C . SER A 1 75 ? 0.351 3.923 8.930 1.00 96.81 75 SER A C 1
ATOM 582 O O . SER A 1 75 ? -0.651 3.305 9.262 1.00 96.81 75 SER A O 1
ATOM 584 N N . ALA A 1 76 ? 1.091 3.496 7.899 1.00 93.56 76 ALA A N 1
ATOM 585 C CA . ALA A 1 76 ? 0.725 2.316 7.112 1.00 93.56 76 ALA A CA 1
ATOM 586 C C . ALA A 1 76 ? 0.920 1.011 7.889 1.00 93.56 76 ALA A C 1
ATOM 588 O O . ALA A 1 76 ? -0.008 0.202 7.988 1.00 93.56 76 ALA A O 1
ATOM 589 N N . ALA A 1 77 ? 2.094 0.824 8.499 1.00 94.75 77 ALA A N 1
ATOM 590 C CA . ALA A 1 77 ? 2.342 -0.354 9.321 1.00 94.75 77 ALA A CA 1
ATOM 591 C C . ALA A 1 77 ? 1.439 -0.392 10.560 1.00 94.75 77 ALA A C 1
ATOM 593 O O . ALA A 1 77 ? 0.916 -1.455 10.901 1.00 94.75 77 ALA A O 1
ATOM 594 N N . SER A 1 78 ? 1.230 0.757 11.206 1.00 97.81 78 SER A N 1
ATOM 595 C CA . SER A 1 78 ? 0.389 0.857 12.398 1.00 97.81 78 SER A CA 1
ATOM 596 C C . SER A 1 78 ? -1.096 0.700 12.066 1.00 97.81 78 SER A C 1
ATOM 598 O O . SER A 1 78 ? -1.775 -0.113 12.689 1.00 97.81 78 SER A O 1
ATOM 600 N N . GLY A 1 79 ? -1.578 1.357 11.008 1.00 98.06 79 GLY A N 1
ATOM 601 C CA . GLY A 1 79 ? -2.926 1.173 10.475 1.00 98.06 79 GLY A CA 1
ATOM 602 C C . GLY A 1 79 ? -3.196 -0.279 10.080 1.00 98.06 79 GLY A C 1
ATOM 603 O O . GLY A 1 79 ? -4.246 -0.818 10.409 1.00 98.06 79 GLY A O 1
ATOM 604 N N . THR A 1 80 ? -2.227 -0.970 9.469 1.00 97.06 80 THR A N 1
ATOM 605 C CA . THR A 1 80 ? -2.347 -2.410 9.171 1.00 97.06 80 THR A CA 1
ATOM 606 C C . THR A 1 80 ? -2.424 -3.253 10.442 1.00 97.06 80 THR A C 1
ATOM 608 O O . THR A 1 80 ? -3.226 -4.182 10.494 1.00 97.06 80 THR A O 1
ATOM 611 N N . ALA A 1 81 ? -1.661 -2.924 11.486 1.00 97.12 81 ALA A N 1
ATOM 612 C CA . ALA A 1 81 ? -1.763 -3.612 12.772 1.00 97.12 81 ALA A CA 1
ATOM 613 C C . ALA A 1 81 ? -3.143 -3.417 13.416 1.00 97.12 81 ALA A C 1
ATOM 615 O O . ALA A 1 81 ? -3.774 -4.396 13.813 1.00 97.12 81 ALA A O 1
ATOM 616 N N . ILE A 1 82 ? -3.644 -2.181 13.433 1.00 98.56 82 ILE A N 1
ATOM 617 C CA . ILE A 1 82 ? -4.959 -1.820 13.978 1.00 98.56 82 ILE A CA 1
ATOM 618 C C . ILE A 1 82 ? -6.100 -2.456 13.163 1.00 98.56 82 ILE A C 1
ATOM 620 O O . ILE A 1 82 ? -7.111 -2.872 13.727 1.00 98.56 82 ILE A O 1
ATOM 624 N N . ALA A 1 83 ? -5.948 -2.570 11.842 1.00 98.19 83 ALA A N 1
ATOM 625 C CA . ALA A 1 83 ? -6.974 -3.112 10.958 1.00 98.19 83 ALA A CA 1
ATOM 626 C C . ALA A 1 83 ? -6.968 -4.646 10.872 1.00 98.19 83 ALA A C 1
ATOM 628 O O . ALA A 1 83 ? -8.034 -5.250 10.764 1.00 98.19 83 ALA A O 1
ATOM 629 N N . CYS A 1 84 ? -5.788 -5.274 10.870 1.00 95.56 84 CYS A N 1
ATOM 630 C CA . CYS A 1 84 ? -5.599 -6.679 10.478 1.00 95.56 84 CYS A CA 1
ATOM 631 C C . CYS A 1 84 ? -5.027 -7.571 11.590 1.00 95.56 84 CYS A C 1
ATOM 633 O O . CYS A 1 84 ? -4.923 -8.776 11.397 1.00 95.56 84 CYS A O 1
ATOM 635 N N . GLY A 1 85 ? -4.649 -7.013 12.740 1.00 94.88 85 GLY A N 1
ATOM 636 C CA . GLY A 1 85 ? -4.183 -7.782 13.900 1.00 94.88 85 GLY A CA 1
ATOM 637 C C . GLY A 1 85 ? -2.747 -8.271 13.810 1.00 94.88 85 GLY A C 1
ATOM 638 O O . GLY A 1 85 ? -2.288 -9.029 14.654 1.00 94.88 85 GLY A O 1
ATOM 639 N N . ILE A 1 86 ? -1.996 -7.808 12.812 1.00 90.50 86 ILE A N 1
ATOM 640 C CA . ILE A 1 86 ? -0.624 -8.250 12.588 1.00 90.50 86 ILE A CA 1
ATOM 641 C C . ILE A 1 86 ? 0.328 -7.074 12.405 1.00 90.50 86 ILE A C 1
ATOM 643 O O . ILE A 1 86 ? 0.023 -6.076 11.754 1.00 90.50 86 ILE A O 1
ATOM 647 N N . LYS A 1 87 ? 1.537 -7.204 12.945 1.00 88.69 87 LYS A N 1
ATOM 648 C CA . LYS A 1 87 ? 2.605 -6.236 12.688 1.00 88.69 87 LYS A CA 1
ATOM 649 C C . LYS A 1 87 ? 3.162 -6.442 11.276 1.00 88.69 87 LYS A C 1
ATOM 651 O O . LYS A 1 87 ? 3.398 -7.571 10.850 1.00 88.69 87 LYS A O 1
ATOM 656 N N . THR A 1 88 ? 3.460 -5.352 10.574 1.00 79.50 88 THR A N 1
ATOM 657 C CA . THR A 1 88 ? 4.075 -5.375 9.233 1.00 79.50 88 THR A CA 1
ATOM 658 C C . THR A 1 88 ? 5.190 -4.327 9.106 1.00 79.50 88 THR A C 1
ATOM 660 O O . THR A 1 88 ? 5.546 -3.693 10.100 1.00 79.50 88 THR A O 1
ATOM 663 N N . TYR A 1 89 ? 5.801 -4.178 7.929 1.00 79.31 89 TYR A N 1
ATOM 664 C CA . TYR A 1 89 ? 6.882 -3.218 7.670 1.00 79.31 89 TYR A CA 1
ATOM 665 C C . TYR A 1 89 ? 6.345 -1.827 7.295 1.00 79.31 89 TYR A C 1
ATOM 667 O O . TYR A 1 89 ? 5.244 -1.701 6.764 1.00 79.31 89 TYR A O 1
ATOM 675 N N . ASN A 1 90 ? 7.137 -0.771 7.520 1.00 86.56 90 ASN A N 1
ATOM 676 C CA . ASN A 1 90 ? 6.694 0.598 7.225 1.00 86.56 90 ASN A CA 1
ATOM 677 C C . ASN A 1 90 ? 6.347 0.792 5.744 1.00 86.56 90 ASN A C 1
ATOM 679 O O . ASN A 1 90 ? 7.115 0.421 4.853 1.00 86.56 90 ASN A O 1
ATOM 683 N N . GLY A 1 91 ? 5.211 1.429 5.491 1.00 78.50 91 GLY A N 1
ATOM 684 C CA . GLY A 1 91 ? 4.652 1.637 4.162 1.00 78.50 91 GLY A CA 1
ATOM 685 C C . GLY A 1 91 ? 3.738 0.514 3.670 1.00 78.50 91 GLY A C 1
ATOM 686 O O . GLY A 1 91 ? 3.100 0.720 2.644 1.00 78.50 91 GLY A O 1
ATOM 687 N N . ALA A 1 92 ? 3.636 -0.632 4.345 1.00 74.88 92 ALA A N 1
ATOM 688 C CA . ALA A 1 92 ? 2.688 -1.689 3.984 1.00 74.88 92 ALA A CA 1
ATOM 689 C C . ALA A 1 92 ? 1.244 -1.299 4.333 1.00 74.88 92 ALA A C 1
ATOM 691 O O . ALA A 1 92 ? 0.986 -0.853 5.445 1.00 74.88 92 ALA A O 1
ATOM 692 N N . VAL A 1 93 ? 0.301 -1.513 3.413 1.00 82.50 93 VAL A N 1
ATOM 693 C CA . VAL A 1 93 ? -1.137 -1.264 3.613 1.00 82.50 93 VAL A CA 1
ATOM 694 C C . VAL A 1 93 ? -1.880 -2.587 3.453 1.00 82.50 93 VAL A C 1
ATOM 696 O O . VAL A 1 93 ? -1.913 -3.128 2.352 1.00 82.50 93 VAL A O 1
ATOM 699 N N . GLY A 1 94 ? -2.424 -3.145 4.536 1.00 77.00 94 GLY A N 1
ATOM 700 C CA . GLY A 1 94 ? -3.222 -4.381 4.502 1.00 77.00 94 GLY A CA 1
ATOM 701 C C . GLY A 1 94 ? -2.471 -5.607 3.965 1.00 77.00 94 GLY A C 1
ATOM 702 O O . GLY A 1 94 ? -3.074 -6.507 3.377 1.00 77.00 94 GLY A O 1
ATOM 703 N N . VAL A 1 95 ? -1.145 -5.644 4.133 1.00 71.88 95 VAL A N 1
ATOM 704 C CA . VAL A 1 95 ? -0.296 -6.794 3.795 1.00 71.88 95 VAL A CA 1
ATOM 705 C C . VAL A 1 95 ? 0.597 -7.168 4.977 1.00 71.88 95 VAL A C 1
ATOM 707 O O . VAL A 1 95 ? 1.036 -6.304 5.740 1.00 71.88 95 VAL A O 1
ATOM 710 N N . ASN A 1 96 ? 0.895 -8.457 5.128 1.00 75.62 96 ASN A N 1
ATOM 711 C CA . ASN A 1 96 ? 1.813 -8.940 6.156 1.00 75.62 96 ASN A CA 1
ATOM 712 C C . ASN A 1 96 ? 3.278 -8.586 5.848 1.00 75.62 96 ASN A C 1
ATOM 714 O O . ASN A 1 96 ? 3.594 -8.001 4.811 1.00 75.62 96 ASN A O 1
ATOM 718 N N . ALA A 1 97 ? 4.191 -8.981 6.738 1.00 71.00 97 ALA A N 1
ATOM 719 C CA . ALA A 1 97 ? 5.622 -8.716 6.584 1.00 71.00 97 ALA A CA 1
ATOM 720 C C . ALA A 1 97 ? 6.242 -9.306 5.293 1.00 71.00 97 ALA A C 1
ATOM 722 O O . ALA A 1 97 ? 7.256 -8.796 4.818 1.00 71.00 97 ALA A O 1
ATOM 723 N N . ASP A 1 98 ? 5.621 -10.332 4.697 1.00 58.00 98 ASP A N 1
ATOM 724 C CA . ASP A 1 98 ? 6.026 -10.919 3.411 1.00 58.00 98 ASP A CA 1
ATOM 725 C C . ASP A 1 98 ? 5.429 -10.188 2.194 1.00 58.00 98 ASP A C 1
ATOM 727 O O . ASP A 1 98 ? 5.724 -10.544 1.050 1.00 58.00 98 ASP A O 1
ATOM 731 N N . GLY A 1 99 ? 4.574 -9.188 2.419 1.00 52.25 99 GLY A N 1
ATOM 732 C CA . GLY A 1 99 ? 3.832 -8.486 1.376 1.00 52.25 99 GLY A CA 1
ATOM 733 C C . GLY A 1 99 ? 2.605 -9.247 0.863 1.00 52.25 99 GLY A C 1
ATOM 734 O O . GLY A 1 99 ? 2.073 -8.905 -0.191 1.00 52.25 99 GLY A O 1
ATOM 735 N N . LYS A 1 100 ? 2.147 -10.289 1.569 1.00 61.88 100 LYS A N 1
ATOM 736 C CA . LYS A 1 100 ? 0.911 -11.002 1.215 1.00 61.88 100 LYS A CA 1
ATOM 737 C C . LYS A 1 100 ? -0.306 -10.245 1.756 1.00 61.88 100 LYS A C 1
ATOM 739 O O . LYS A 1 100 ? -0.246 -9.811 2.906 1.00 61.88 100 LYS A O 1
ATOM 744 N N . PRO A 1 101 ? -1.401 -10.122 0.984 1.00 66.75 101 PRO A N 1
ATOM 745 C CA . PRO A 1 101 ? -2.663 -9.572 1.476 1.00 66.75 101 PRO A CA 1
ATOM 746 C C . PRO A 1 101 ? -3.119 -10.251 2.767 1.00 66.75 101 PRO A C 1
ATOM 748 O O . PRO A 1 101 ? -3.035 -11.475 2.878 1.00 66.75 101 PRO A O 1
ATOM 751 N N . VAL A 1 102 ? -3.606 -9.456 3.716 1.00 75.88 102 VAL A N 1
ATOM 752 C CA . VAL A 1 102 ? -4.232 -9.938 4.953 1.00 75.88 102 VAL A CA 1
ATOM 753 C C . VAL A 1 102 ? -5.614 -9.344 5.112 1.00 75.88 102 VAL A C 1
ATOM 755 O O . VAL A 1 102 ? -5.845 -8.190 4.764 1.00 75.88 102 VAL A O 1
ATOM 758 N N . THR A 1 103 ? -6.545 -10.139 5.623 1.00 84.25 103 THR A N 1
ATOM 759 C CA . THR A 1 103 ? -7.939 -9.715 5.751 1.00 84.25 103 THR A CA 1
ATOM 760 C C . THR A 1 103 ? -8.092 -8.774 6.944 1.00 84.25 103 THR A C 1
ATOM 762 O O . THR A 1 103 ? -7.728 -9.121 8.066 1.00 84.25 103 THR A O 1
ATOM 765 N N . SER A 1 104 ? -8.662 -7.591 6.718 1.00 93.75 104 SER A N 1
ATOM 766 C CA . SER A 1 104 ? -8.972 -6.653 7.796 1.00 93.75 104 SER A CA 1
ATOM 767 C C . SER A 1 104 ? -10.195 -7.103 8.600 1.00 93.75 104 SER A C 1
ATOM 769 O O . SER A 1 104 ? -11.120 -7.729 8.071 1.00 93.75 104 SER A O 1
ATOM 771 N N . LEU A 1 105 ? -10.265 -6.692 9.866 1.00 97.75 105 LEU A N 1
ATOM 772 C CA . LEU A 1 105 ? -11.446 -6.882 10.703 1.00 97.75 105 LEU A CA 1
ATOM 773 C C . LEU A 1 105 ? -12.693 -6.261 10.057 1.00 97.75 105 LEU A C 1
ATOM 775 O O . LEU A 1 105 ? -13.761 -6.863 10.083 1.00 97.75 105 LEU A O 1
ATOM 779 N N . ALA A 1 106 ? -12.558 -5.094 9.420 1.00 96.94 106 ALA A N 1
ATOM 780 C CA . ALA A 1 106 ? -13.662 -4.443 8.715 1.00 96.94 106 ALA A CA 1
ATOM 781 C C . ALA A 1 106 ? -14.250 -5.347 7.616 1.00 96.94 106 ALA A C 1
ATOM 783 O O . ALA A 1 106 ? -15.469 -5.495 7.520 1.00 96.94 106 ALA A O 1
ATOM 784 N N . LYS A 1 107 ? -13.400 -6.022 6.829 1.00 93.81 107 LYS A N 1
ATOM 785 C CA . LYS A 1 107 ? -13.846 -6.986 5.815 1.00 93.81 107 LYS A CA 1
ATOM 786 C C . LYS A 1 107 ? -14.514 -8.210 6.443 1.00 93.81 107 LYS A C 1
ATOM 788 O O . LYS A 1 107 ? -15.552 -8.645 5.951 1.00 93.81 107 LYS A O 1
ATOM 793 N N . ILE A 1 108 ? -13.967 -8.730 7.540 1.00 93.75 108 ILE A N 1
ATOM 794 C CA . ILE A 1 108 ? -14.557 -9.871 8.253 1.00 93.75 108 ILE A CA 1
ATOM 795 C C . ILE A 1 108 ? -15.951 -9.516 8.788 1.00 93.75 108 ILE A C 1
ATOM 797 O O . ILE A 1 108 ? -16.908 -10.256 8.565 1.00 93.75 108 ILE A O 1
ATOM 801 N N . LEU A 1 109 ? -16.101 -8.361 9.441 1.00 96.88 109 LEU A N 1
ATOM 802 C CA . LEU A 1 109 ? -17.388 -7.899 9.968 1.00 96.88 109 LEU A CA 1
ATOM 803 C C . LEU A 1 109 ? -18.397 -7.613 8.845 1.00 96.88 109 LEU A C 1
ATOM 805 O O . LEU A 1 109 ? -19.580 -7.935 8.990 1.00 96.88 109 LEU A O 1
ATOM 809 N N . ARG A 1 110 ? -17.931 -7.108 7.692 1.00 94.75 110 ARG A N 1
ATOM 810 C CA . ARG A 1 110 ? -18.754 -6.960 6.483 1.00 94.75 110 ARG A CA 1
ATOM 811 C C . ARG A 1 110 ? -19.326 -8.294 6.018 1.00 94.75 110 ARG A C 1
ATOM 813 O O . ARG A 1 110 ? -20.521 -8.368 5.730 1.00 94.75 110 ARG A O 1
ATOM 820 N N . ASP A 1 111 ? -18.493 -9.332 5.961 1.00 91.69 111 ASP A N 1
ATOM 821 C CA . ASP A 1 111 ? -18.892 -10.683 5.542 1.00 91.69 111 ASP A CA 1
ATOM 822 C C . ASP A 1 111 ? -19.853 -11.339 6.542 1.00 91.69 111 ASP A C 1
ATOM 824 O O . ASP A 1 111 ? -20.701 -12.142 6.157 1.00 91.69 111 ASP A O 1
ATOM 828 N N . LYS A 1 112 ? -19.779 -10.948 7.820 1.00 92.25 112 LYS A N 1
ATOM 829 C CA . LYS A 1 112 ? -20.748 -11.316 8.868 1.00 92.25 112 LYS A CA 1
ATOM 830 C C . LYS A 1 112 ? -22.021 -10.453 8.854 1.00 92.25 112 LYS A C 1
ATOM 832 O O . LYS A 1 112 ? -22.897 -10.626 9.702 1.00 92.25 112 LYS A O 1
ATOM 837 N N . GLY A 1 1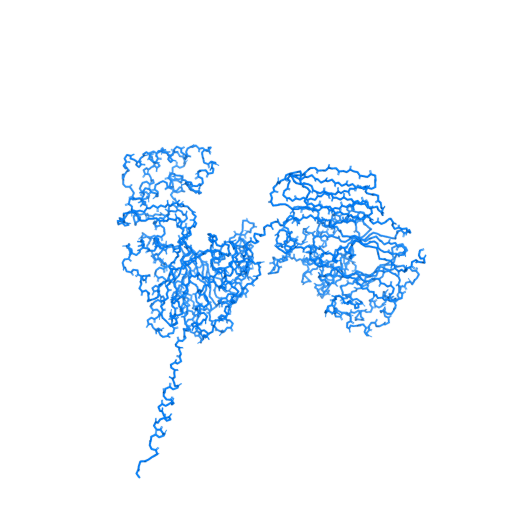13 ? -22.153 -9.558 7.876 1.00 93.94 113 GLY A N 1
ATOM 838 C CA . GLY A 1 113 ? -23.363 -8.789 7.603 1.00 93.94 113 GLY A CA 1
ATOM 839 C C . GLY A 1 113 ? -23.440 -7.421 8.280 1.00 93.94 113 GLY A C 1
ATOM 840 O O . GLY A 1 113 ? -24.443 -6.737 8.081 1.00 93.94 113 GLY A O 1
ATOM 841 N N . MET A 1 114 ? -22.422 -6.999 9.039 1.00 97.50 114 MET A N 1
ATOM 842 C CA . MET A 1 114 ? -22.365 -5.637 9.580 1.00 97.50 114 MET A CA 1
ATOM 843 C C . MET A 1 114 ? -22.127 -4.626 8.458 1.00 97.50 114 MET A C 1
ATOM 845 O O . MET A 1 114 ? -21.481 -4.929 7.449 1.00 97.50 114 MET A O 1
ATOM 849 N N . ALA A 1 115 ? -22.634 -3.412 8.639 1.00 98.00 115 ALA A N 1
ATOM 850 C CA . ALA A 1 115 ? -22.306 -2.311 7.752 1.00 98.00 115 ALA A CA 1
ATOM 851 C C . ALA A 1 115 ? -20.957 -1.689 8.120 1.00 98.00 115 ALA A C 1
ATOM 853 O O . ALA A 1 115 ? -20.607 -1.617 9.298 1.00 98.00 115 ALA A O 1
ATOM 854 N N . ILE A 1 116 ? -20.207 -1.226 7.121 1.00 98.19 116 ILE A N 1
ATOM 855 C CA . ILE A 1 116 ? -18.871 -0.656 7.331 1.00 98.19 116 ILE A CA 1
ATOM 856 C C . ILE A 1 116 ? -18.825 0.819 6.940 1.00 98.19 116 ILE A C 1
ATOM 858 O O . ILE A 1 116 ? -19.192 1.178 5.818 1.00 98.19 116 ILE A O 1
ATOM 862 N N . GLY A 1 117 ? -18.324 1.653 7.855 1.00 98.12 117 GLY A N 1
ATOM 863 C CA . GLY A 1 117 ? -18.015 3.064 7.626 1.00 98.12 117 GLY A CA 1
ATOM 864 C C . GLY A 1 117 ? -16.521 3.359 7.790 1.00 98.12 117 GLY A C 1
ATOM 865 O O . GLY A 1 117 ? -15.930 2.970 8.793 1.00 98.12 117 GLY A O 1
ATOM 866 N N . ILE A 1 118 ? -15.914 4.057 6.830 1.00 98.31 118 ILE A N 1
ATOM 867 C CA . ILE A 1 118 ? -14.514 4.511 6.894 1.00 98.31 118 ILE A CA 1
ATOM 868 C C . ILE A 1 118 ? -14.481 6.033 6.731 1.00 98.31 118 ILE A C 1
ATOM 870 O O . ILE A 1 118 ? -14.857 6.563 5.682 1.00 98.31 118 ILE A O 1
ATOM 874 N N . ILE A 1 119 ? -14.056 6.737 7.778 1.00 97.88 119 ILE A N 1
ATOM 875 C CA . ILE A 1 119 ? -14.089 8.200 7.867 1.00 97.88 119 ILE A CA 1
ATOM 876 C C . ILE A 1 119 ? -12.697 8.715 8.226 1.00 97.88 119 ILE A C 1
ATOM 878 O O . ILE A 1 119 ? -12.071 8.199 9.148 1.00 97.88 119 ILE A O 1
ATOM 882 N N . THR A 1 120 ? -12.227 9.751 7.533 1.00 96.31 120 THR A N 1
ATOM 883 C CA . THR A 1 120 ? -10.953 10.419 7.830 1.00 96.31 120 THR A CA 1
ATOM 884 C C . THR A 1 120 ? -11.010 11.920 7.557 1.00 96.31 120 THR A C 1
ATOM 886 O O . THR A 1 120 ? -11.646 12.356 6.598 1.00 96.31 120 THR A O 1
ATOM 889 N N . SER A 1 121 ? -10.307 12.730 8.354 1.00 92.88 121 SER A N 1
ATOM 890 C CA . SER A 1 121 ? -10.133 14.160 8.060 1.00 92.88 121 SER A CA 1
ATOM 891 C C . SER A 1 121 ? -9.106 14.456 6.951 1.00 92.88 121 SER A C 1
ATOM 893 O O . SER A 1 121 ? -9.019 15.596 6.489 1.00 92.88 121 SER A O 1
ATOM 895 N N . VAL A 1 122 ? -8.354 13.452 6.476 1.00 90.62 122 VAL A N 1
ATOM 896 C CA . VAL A 1 122 ? -7.289 13.609 5.464 1.00 90.62 122 VAL A CA 1
ATOM 897 C C . VAL A 1 122 ? -7.614 12.883 4.150 1.00 90.62 122 VAL A C 1
ATOM 899 O O . VAL A 1 122 ? -8.758 12.894 3.691 1.00 90.62 122 VAL A O 1
ATOM 902 N N . GLY A 1 123 ? -6.608 12.329 3.469 1.00 89.75 123 GLY A N 1
ATOM 903 C CA . GLY A 1 123 ? -6.787 11.593 2.228 1.00 89.75 123 GLY A CA 1
ATOM 904 C C . GLY A 1 123 ? -7.539 10.287 2.468 1.00 89.75 123 GLY A C 1
ATOM 905 O O . GLY A 1 123 ? -7.065 9.429 3.203 1.00 89.75 123 GLY A O 1
ATOM 906 N N . LEU A 1 124 ? -8.674 10.082 1.798 1.00 89.75 124 LEU A N 1
ATOM 907 C CA . LEU A 1 124 ? -9.438 8.835 1.943 1.00 89.75 124 LEU A CA 1
ATOM 908 C C . LEU A 1 124 ? -8.627 7.600 1.518 1.00 89.75 124 LEU A C 1
ATOM 910 O O . LEU A 1 124 ? -8.831 6.518 2.057 1.00 89.75 124 LEU A O 1
ATOM 914 N N . ASN A 1 125 ? -7.708 7.786 0.567 1.00 88.69 125 ASN A N 1
ATOM 915 C CA . ASN A 1 125 ? -6.738 6.816 0.056 1.00 88.69 125 ASN A CA 1
ATOM 916 C C . ASN A 1 125 ? -5.319 7.014 0.631 1.00 88.69 125 ASN A C 1
ATOM 918 O O . ASN A 1 125 ? -4.323 6.719 -0.042 1.00 88.69 125 ASN A O 1
ATOM 922 N N . ASP A 1 126 ? -5.228 7.555 1.847 1.00 91.75 126 ASP A N 1
ATOM 923 C CA . ASP A 1 126 ? -4.023 7.495 2.674 1.00 91.75 126 ASP A CA 1
ATOM 924 C C . ASP A 1 126 ? -3.938 6.149 3.420 1.00 91.75 126 ASP A C 1
ATOM 926 O O . ASP A 1 126 ? -4.782 5.262 3.272 1.00 91.75 126 ASP A O 1
ATOM 930 N N . ALA A 1 127 ? -2.876 5.980 4.195 1.00 90.25 127 ALA A N 1
ATOM 931 C CA . ALA A 1 127 ? -2.454 4.721 4.773 1.00 90.25 127 ALA A CA 1
ATOM 932 C C . ALA A 1 127 ? -3.398 4.165 5.846 1.00 90.25 127 ALA A C 1
ATOM 934 O O . ALA A 1 127 ? -3.812 3.012 5.731 1.00 90.25 127 ALA A O 1
ATOM 935 N N . THR A 1 128 ? -3.740 4.962 6.859 1.00 96.69 128 THR A N 1
ATOM 936 C CA . THR A 1 128 ? -4.592 4.555 7.984 1.00 96.69 128 THR A CA 1
ATOM 937 C C . THR A 1 128 ? -5.985 4.104 7.532 1.00 96.69 128 THR A C 1
ATOM 939 O O . THR A 1 128 ? -6.352 2.970 7.846 1.00 96.69 128 THR A O 1
ATOM 942 N N . PRO A 1 129 ? -6.751 4.873 6.724 1.00 97.31 129 PRO A N 1
ATOM 943 C CA . PRO A 1 129 ? -8.041 4.401 6.228 1.00 97.31 129 PRO A CA 1
ATOM 944 C C . PRO A 1 129 ? -7.852 3.270 5.209 1.00 97.31 129 PRO A C 1
ATOM 946 O O . PRO A 1 129 ? -8.590 2.284 5.243 1.00 97.31 129 PRO A O 1
ATOM 949 N N . GLY A 1 130 ? -6.829 3.369 4.349 1.00 94.31 130 GLY A N 1
ATOM 950 C CA . GLY A 1 130 ? -6.478 2.363 3.348 1.00 94.31 130 GLY A CA 1
ATOM 951 C C . GLY A 1 130 ? -6.260 0.974 3.935 1.00 94.31 130 GLY A C 1
ATOM 952 O O . GLY A 1 130 ? -6.729 -0.007 3.368 1.00 94.31 130 GLY A O 1
ATOM 953 N N . ALA A 1 131 ? -5.630 0.866 5.105 1.00 97.06 131 ALA A N 1
ATOM 954 C CA . ALA A 1 131 ? -5.334 -0.415 5.743 1.00 97.06 131 ALA A CA 1
ATOM 955 C C . ALA A 1 131 ? -6.584 -1.250 6.078 1.00 97.06 131 ALA A C 1
ATOM 957 O O . ALA A 1 131 ? -6.489 -2.468 6.226 1.00 97.06 131 ALA A O 1
ATOM 958 N N . HIS A 1 132 ? -7.762 -0.624 6.165 1.00 97.44 132 HIS A N 1
ATOM 959 C CA . HIS A 1 132 ? -9.020 -1.321 6.429 1.00 97.44 132 HIS A CA 1
ATOM 960 C C . HIS A 1 132 ? -9.667 -1.928 5.180 1.00 97.44 132 HIS A C 1
ATOM 962 O O . HIS A 1 132 ? -10.530 -2.796 5.327 1.00 97.44 132 HIS A O 1
ATOM 968 N N . TYR A 1 133 ? -9.289 -1.499 3.973 1.00 90.19 133 TYR A N 1
ATOM 969 C CA . TYR A 1 133 ? -9.964 -1.914 2.738 1.00 90.19 133 TYR A CA 1
ATOM 970 C C . TYR A 1 133 ? -9.028 -2.259 1.567 1.00 90.19 133 TYR A C 1
ATOM 972 O O . TYR A 1 133 ? -9.511 -2.784 0.566 1.00 90.19 133 TYR A O 1
ATOM 980 N N . ALA A 1 134 ? -7.729 -1.959 1.662 1.00 79.94 134 ALA A N 1
ATOM 981 C CA . ALA A 1 134 ? -6.753 -2.077 0.581 1.00 79.94 134 ALA A CA 1
ATOM 982 C C . ALA A 1 134 ? -5.599 -3.030 0.909 1.00 79.94 134 ALA A C 1
ATOM 984 O O . ALA A 1 134 ? -5.261 -3.236 2.073 1.00 79.94 134 ALA A O 1
ATOM 985 N N . HIS A 1 135 ? -4.952 -3.556 -0.136 1.00 78.44 135 HIS A N 1
ATOM 986 C CA . HIS A 1 135 ? -3.807 -4.466 -0.030 1.00 78.44 135 HIS A CA 1
ATOM 987 C C . HIS A 1 135 ? -2.659 -4.004 -0.933 1.00 78.44 135 HIS A C 1
ATOM 989 O O . HIS A 1 135 ? -2.558 -4.397 -2.097 1.00 78.44 135 HIS A O 1
ATOM 995 N N . ARG A 1 136 ? -1.767 -3.161 -0.403 1.00 75.50 136 ARG A N 1
ATOM 996 C CA . ARG A 1 136 ? -0.679 -2.523 -1.154 1.00 75.50 136 ARG A CA 1
ATOM 997 C C . ARG A 1 136 ? 0.667 -2.678 -0.457 1.00 75.50 136 ARG A C 1
ATOM 999 O O . ARG A 1 136 ? 0.820 -2.397 0.727 1.00 75.50 136 ARG A O 1
ATOM 1006 N N . LEU A 1 137 ? 1.683 -3.062 -1.234 1.00 58.00 137 LEU A N 1
ATOM 1007 C CA . LEU A 1 137 ? 3.065 -3.190 -0.747 1.00 58.00 137 LEU A CA 1
ATOM 1008 C C . LEU A 1 137 ? 3.667 -1.849 -0.310 1.00 58.00 137 LEU A C 1
ATOM 1010 O O . LEU A 1 137 ? 4.638 -1.835 0.447 1.00 58.00 137 LEU A O 1
ATOM 1014 N N . THR A 1 138 ? 3.129 -0.741 -0.823 1.00 68.50 138 THR A N 1
ATOM 1015 C CA . THR A 1 138 ? 3.552 0.614 -0.488 1.00 68.50 138 THR A CA 1
ATOM 1016 C C . THR A 1 138 ? 2.358 1.563 -0.415 1.00 68.50 138 THR A C 1
ATOM 1018 O O . THR A 1 138 ? 1.549 1.629 -1.338 1.00 68.50 138 THR A O 1
ATOM 1021 N N . ARG A 1 139 ? 2.307 2.381 0.641 1.00 77.38 139 ARG A N 1
ATOM 1022 C CA . ARG A 1 139 ? 1.328 3.462 0.840 1.00 77.38 139 ARG A CA 1
ATOM 1023 C C . ARG A 1 139 ? 1.366 4.534 -0.248 1.00 77.38 139 ARG A C 1
ATOM 1025 O O . ARG A 1 139 ? 0.445 5.329 -0.347 1.00 77.38 139 ARG A O 1
ATOM 1032 N N . LYS A 1 140 ? 2.425 4.555 -1.065 1.00 78.19 140 LYS A N 1
ATOM 1033 C CA . LYS A 1 140 ? 2.568 5.467 -2.208 1.00 78.19 140 LYS A CA 1
ATOM 1034 C C . LYS A 1 140 ? 1.691 5.078 -3.400 1.00 78.19 140 LYS A C 1
ATOM 1036 O O . LYS A 1 140 ? 1.512 5.896 -4.300 1.00 78.19 140 LYS A O 1
ATOM 1041 N N . ASP A 1 141 ? 1.145 3.859 -3.426 1.00 66.44 141 ASP A N 1
ATOM 1042 C CA . ASP A 1 141 ? 0.207 3.420 -4.463 1.00 66.44 141 ASP A CA 1
ATOM 1043 C C . ASP A 1 141 ? -1.207 3.970 -4.205 1.00 66.44 141 ASP A C 1
ATOM 1045 O O . ASP A 1 141 ? -2.167 3.235 -3.998 1.00 66.44 141 ASP A O 1
ATOM 1049 N N . HIS A 1 142 ? -1.338 5.297 -4.192 1.00 75.62 142 HIS A N 1
ATOM 1050 C CA . HIS A 1 142 ? -2.592 5.990 -3.885 1.00 75.62 142 HIS A CA 1
ATOM 1051 C C . HIS A 1 142 ? -3.724 5.656 -4.870 1.00 75.62 142 HIS A C 1
ATOM 1053 O O . HIS A 1 142 ? -4.898 5.689 -4.496 1.00 75.62 142 HIS A O 1
ATOM 1059 N N . VAL A 1 143 ? -3.388 5.342 -6.126 1.00 71.38 143 VAL A N 1
ATOM 1060 C CA . VAL A 1 143 ? -4.367 4.901 -7.135 1.00 71.38 143 VAL A CA 1
ATOM 1061 C C . VAL A 1 143 ? -4.814 3.478 -6.845 1.00 71.38 143 VAL A C 1
ATOM 1063 O O . VAL A 1 143 ? -6.011 3.207 -6.894 1.00 71.38 143 VAL A O 1
ATOM 1066 N N . GLY A 1 144 ? -3.879 2.595 -6.496 1.00 64.38 144 GLY A N 1
ATOM 1067 C CA . GLY A 1 144 ? -4.179 1.252 -6.038 1.00 64.38 144 GLY A CA 1
ATOM 1068 C C . GLY A 1 144 ? -5.079 1.248 -4.811 1.00 64.38 144 GLY A C 1
ATOM 1069 O O . GLY A 1 144 ? -6.143 0.647 -4.860 1.00 64.38 144 GLY A O 1
ATOM 1070 N N . VAL A 1 145 ? -4.723 1.993 -3.762 1.00 74.44 145 VAL A N 1
ATOM 1071 C CA . VAL A 1 145 ? -5.558 2.130 -2.558 1.00 74.44 145 VAL A CA 1
ATOM 1072 C C . VAL A 1 145 ? -6.965 2.605 -2.939 1.00 74.44 145 VAL A C 1
ATOM 1074 O O . VAL A 1 145 ? -7.945 1.961 -2.586 1.00 74.44 145 VAL A O 1
ATOM 1077 N N . LEU A 1 146 ? -7.095 3.660 -3.752 1.00 78.00 146 LEU A N 1
ATOM 1078 C CA . LEU A 1 146 ? -8.413 4.120 -4.204 1.00 78.00 146 LEU A CA 1
ATOM 1079 C C . LEU A 1 146 ? -9.179 3.054 -5.014 1.00 78.00 146 LEU A C 1
ATOM 1081 O O . LEU A 1 146 ? -10.398 2.976 -4.911 1.00 78.00 146 LEU A O 1
ATOM 1085 N N . SER A 1 147 ? -8.494 2.230 -5.809 1.00 70.44 147 SER A N 1
ATOM 1086 C CA . SER A 1 147 ? -9.109 1.112 -6.537 1.00 70.44 147 SER A CA 1
ATOM 1087 C C . SER A 1 147 ? -9.709 0.074 -5.579 1.00 70.44 147 SER A C 1
ATOM 1089 O O . SER A 1 147 ? -10.837 -0.387 -5.773 1.00 70.44 147 SER A O 1
ATOM 1091 N N . ASP A 1 148 ? -8.989 -0.245 -4.504 1.00 73.75 148 ASP A N 1
ATOM 1092 C CA . ASP A 1 148 ? -9.389 -1.239 -3.502 1.00 73.75 148 ASP A CA 1
ATOM 1093 C C . ASP A 1 148 ? -10.574 -0.750 -2.669 1.00 73.75 148 ASP A C 1
ATOM 1095 O O . ASP A 1 148 ? -11.457 -1.540 -2.331 1.00 73.75 148 ASP A O 1
ATOM 1099 N N . LEU A 1 149 ? -10.668 0.566 -2.431 1.00 82.62 149 LEU A N 1
ATOM 1100 C CA . LEU A 1 149 ? -11.838 1.194 -1.814 1.00 82.62 149 LEU A CA 1
ATOM 1101 C C . LEU A 1 149 ? -13.122 0.763 -2.525 1.00 82.62 149 LEU A C 1
ATOM 1103 O O . LEU A 1 149 ? -14.095 0.369 -1.883 1.00 82.62 149 LEU A O 1
ATOM 1107 N N . TYR A 1 150 ? -13.117 0.765 -3.856 1.00 72.06 150 TYR A N 1
ATOM 1108 C CA . TYR A 1 150 ? -14.276 0.353 -4.642 1.00 72.06 150 TYR A CA 1
ATOM 1109 C C . TYR A 1 150 ? -14.531 -1.145 -4.603 1.00 72.06 150 TYR A C 1
ATOM 1111 O O . TYR A 1 150 ? -15.689 -1.569 -4.573 1.00 72.06 150 TYR A O 1
ATOM 1119 N N . ALA A 1 151 ? -13.462 -1.940 -4.622 1.00 71.50 151 ALA A N 1
ATOM 1120 C CA . ALA A 1 151 ? -13.548 -3.392 -4.556 1.00 71.50 151 ALA A CA 1
ATOM 1121 C C . ALA A 1 151 ? -14.082 -3.876 -3.196 1.00 71.50 151 ALA A C 1
ATOM 1123 O O . ALA A 1 151 ? -14.747 -4.910 -3.139 1.00 71.50 151 ALA A O 1
ATOM 1124 N N . SER A 1 152 ? -13.859 -3.105 -2.125 1.00 79.62 152 SER A N 1
ATOM 1125 C CA . SER A 1 152 ? -14.274 -3.446 -0.759 1.00 79.62 152 SER A CA 1
ATOM 1126 C C . SER A 1 152 ? -15.788 -3.617 -0.589 1.00 79.62 152 SER A C 1
ATOM 1128 O O . SER A 1 152 ? -16.230 -4.410 0.242 1.00 79.62 152 SER A O 1
ATOM 1130 N N . ASN A 1 153 ? -16.594 -2.894 -1.381 1.00 81.75 153 ASN A N 1
ATOM 1131 C CA . ASN A 1 153 ? -18.058 -2.880 -1.286 1.00 81.75 153 ASN A CA 1
ATOM 1132 C C . ASN A 1 153 ? -18.583 -2.537 0.137 1.00 81.75 153 ASN A C 1
ATOM 1134 O O . ASN A 1 153 ? -19.632 -3.036 0.571 1.00 81.75 153 ASN A O 1
ATOM 1138 N N . PHE A 1 154 ? -17.848 -1.694 0.873 1.00 91.38 154 PHE A N 1
ATOM 1139 C CA . PHE A 1 154 ? -18.260 -1.126 2.163 1.00 91.38 154 PHE A CA 1
ATOM 1140 C C . PHE A 1 154 ? -19.353 -0.058 2.006 1.00 91.38 154 PHE A C 1
ATOM 1142 O O . PHE A 1 154 ? -19.619 0.441 0.912 1.00 91.38 154 PHE A O 1
ATOM 1149 N N . ASP A 1 155 ? -20.050 0.262 3.089 1.00 93.69 155 ASP A N 1
ATOM 1150 C CA . ASP A 1 155 ? -21.331 0.962 3.021 1.00 93.69 155 ASP A CA 1
ATOM 1151 C C . ASP A 1 155 ? -21.190 2.488 3.001 1.00 93.69 155 ASP A C 1
ATOM 1153 O O . ASP A 1 155 ? -22.001 3.149 2.350 1.00 93.69 155 ASP A O 1
ATOM 1157 N N . PHE A 1 156 ? -20.178 3.051 3.664 1.00 94.94 156 PHE A N 1
ATOM 1158 C CA . PHE A 1 156 ? -20.003 4.499 3.778 1.00 94.94 156 PHE A CA 1
ATOM 1159 C C . PHE A 1 156 ? -18.527 4.904 3.795 1.00 94.94 156 PHE A C 1
ATOM 1161 O O . PHE A 1 156 ? -17.737 4.358 4.565 1.00 94.94 156 PHE A O 1
ATOM 1168 N N . PHE A 1 157 ? -18.171 5.905 2.991 1.00 94.44 157 PHE A N 1
ATOM 1169 C CA . PHE A 1 157 ? -16.842 6.510 3.009 1.00 94.44 157 PHE A CA 1
ATOM 1170 C C . PHE A 1 157 ? -16.926 8.032 3.081 1.00 94.44 157 PHE A C 1
ATOM 1172 O O . PHE A 1 157 ? -17.731 8.642 2.371 1.00 94.44 157 PHE A O 1
ATOM 1179 N N . ALA A 1 158 ? -16.049 8.650 3.868 1.00 93.44 158 ALA A N 1
ATOM 1180 C CA . ALA A 1 158 ? -15.896 10.099 3.886 1.00 93.44 158 ALA A CA 1
ATOM 1181 C C . ALA A 1 158 ? -14.442 10.519 4.149 1.00 93.44 158 ALA A C 1
ATOM 1183 O O . ALA A 1 158 ? -13.812 10.012 5.073 1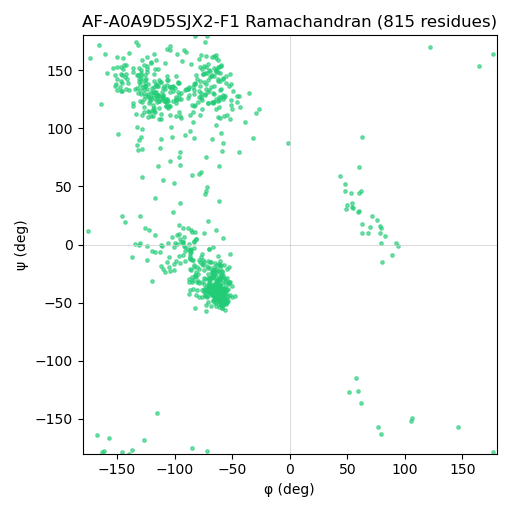.00 93.44 158 ALA A O 1
ATOM 1184 N N . GLY A 1 159 ? -13.915 11.444 3.344 1.00 91.12 159 GLY A N 1
ATOM 1185 C CA . GLY A 1 159 ? -12.532 11.913 3.445 1.00 91.12 159 GLY A CA 1
ATOM 1186 C C . GLY A 1 159 ? -12.342 13.386 3.085 1.00 91.12 159 GLY A C 1
ATOM 1187 O O . GLY A 1 159 ? -13.070 13.938 2.261 1.00 91.12 159 GLY A O 1
ATOM 1188 N N . GLY A 1 160 ? -11.318 14.019 3.653 1.00 83.75 160 GLY A N 1
ATOM 1189 C CA . GLY A 1 160 ? -10.932 15.403 3.363 1.00 83.75 160 GLY A CA 1
ATOM 1190 C C . GLY A 1 160 ? -10.559 15.652 1.895 1.00 83.75 160 GLY A C 1
ATOM 1191 O O . GLY A 1 160 ? -10.884 16.687 1.314 1.00 83.75 160 GLY A O 1
ATOM 1192 N N . PHE A 1 161 ? -9.852 14.708 1.277 1.00 85.38 161 PHE A N 1
ATOM 1193 C CA . PHE A 1 161 ? -9.419 14.791 -0.121 1.00 85.38 161 PHE A CA 1
ATOM 1194 C C . PHE A 1 161 ? -9.035 13.406 -0.665 1.00 85.38 161 PHE A C 1
ATOM 1196 O O . PHE A 1 161 ? -9.150 12.390 0.019 1.00 85.38 161 PHE A O 1
ATOM 1203 N N . LEU A 1 162 ? -8.577 13.364 -1.918 1.00 84.19 162 LEU A N 1
ATOM 1204 C CA . LEU A 1 162 ? -7.964 12.186 -2.526 1.00 84.19 162 LEU A CA 1
ATOM 1205 C C . LEU A 1 162 ? -6.525 12.508 -2.939 1.00 84.19 162 LEU A C 1
ATOM 1207 O O . LEU A 1 162 ? -6.273 13.502 -3.626 1.00 84.19 162 LEU A O 1
ATOM 1211 N N . LEU A 1 163 ? -5.584 11.662 -2.523 1.00 80.25 163 LEU A N 1
ATOM 1212 C CA . LEU A 1 163 ? -4.172 11.741 -2.879 1.00 80.25 163 LEU A CA 1
ATOM 1213 C C . LEU A 1 163 ? -3.995 11.360 -4.352 1.00 80.25 163 LEU A C 1
ATOM 1215 O O . LEU A 1 163 ? -4.366 10.263 -4.782 1.00 80.25 163 LEU A O 1
ATOM 1219 N N . LYS A 1 164 ? -3.427 12.282 -5.133 1.00 68.56 164 LYS A N 1
ATOM 1220 C CA . LYS A 1 164 ? -3.164 12.105 -6.565 1.00 68.56 164 LYS A CA 1
ATOM 1221 C C . LYS A 1 164 ? -1.680 11.805 -6.791 1.00 68.56 164 LYS A C 1
ATOM 1223 O O . LYS A 1 164 ? -0.846 12.521 -6.238 1.00 68.56 164 LYS A O 1
ATOM 1228 N N . PRO A 1 165 ? -1.320 10.822 -7.633 1.00 55.34 165 PRO A N 1
ATOM 1229 C CA . PRO A 1 165 ? 0.049 10.717 -8.118 1.00 55.34 165 PRO A CA 1
ATOM 1230 C C . PRO A 1 165 ? 0.380 11.918 -9.006 1.00 55.34 165 PRO A C 1
ATOM 1232 O O . PRO A 1 165 ? -0.461 12.358 -9.790 1.00 55.34 165 PRO A O 1
ATOM 1235 N N . ASN A 1 166 ? 1.627 12.389 -8.954 1.00 42.06 166 ASN A N 1
ATOM 1236 C CA . ASN A 1 166 ? 2.104 13.512 -9.776 1.00 42.06 166 ASN A CA 1
ATOM 1237 C C . ASN A 1 166 ? 1.938 13.288 -11.293 1.00 42.06 166 ASN A C 1
ATOM 1239 O O . ASN A 1 166 ? 1.997 14.238 -12.065 1.00 42.06 166 ASN A O 1
ATOM 1243 N N . THR A 1 167 ? 1.745 12.040 -11.722 1.00 44.56 167 THR A N 1
ATOM 1244 C CA . THR A 1 167 ? 1.603 11.625 -13.122 1.00 44.56 167 THR A CA 1
ATOM 1245 C C . THR A 1 167 ? 0.158 11.571 -13.621 1.00 44.56 167 THR A C 1
ATOM 1247 O O . THR A 1 167 ? -0.047 11.402 -14.820 1.00 44.56 167 THR A O 1
ATOM 1250 N N . TYR A 1 168 ? -0.847 11.709 -12.748 1.00 44.34 168 TYR A N 1
ATOM 1251 C CA . TYR A 1 168 ? -2.257 11.624 -13.140 1.00 44.34 168 TYR A CA 1
ATOM 1252 C C . TYR A 1 168 ? -2.870 13.010 -13.318 1.00 44.34 168 TYR A C 1
ATOM 1254 O O . TYR A 1 168 ? -2.862 13.837 -12.402 1.00 44.34 168 TYR A O 1
ATOM 1262 N N . SER A 1 169 ? -3.479 13.249 -14.482 1.00 50.59 169 SER A N 1
ATOM 1263 C CA . SER A 1 169 ? -4.275 14.456 -14.679 1.00 50.59 169 SER A CA 1
ATOM 1264 C C . SER A 1 169 ? -5.579 14.379 -13.874 1.00 50.59 169 SER A C 1
ATOM 1266 O O . SER A 1 169 ? -6.114 13.301 -13.600 1.00 50.59 169 SER A O 1
ATOM 1268 N N . THR A 1 170 ? -6.159 15.534 -13.537 1.00 52.78 170 THR A N 1
ATOM 1269 C CA . THR A 1 170 ? -7.485 15.603 -12.892 1.00 52.78 170 THR A CA 1
ATOM 1270 C C . THR A 1 170 ? -8.570 14.890 -13.710 1.00 52.78 170 THR A C 1
ATOM 1272 O O . THR A 1 170 ? -9.507 14.346 -13.129 1.00 52.78 170 THR A O 1
ATOM 1275 N N . SER A 1 171 ? -8.427 14.843 -15.039 1.00 53.69 171 SER A N 1
ATOM 1276 C CA . SER A 1 171 ? -9.376 14.168 -15.931 1.00 53.69 171 SER A CA 1
ATOM 1277 C C . SER A 1 171 ? -9.285 12.639 -15.878 1.00 53.69 171 SER A C 1
ATOM 1279 O O . SER A 1 171 ? -10.286 11.953 -16.065 1.00 53.69 171 SER A O 1
ATOM 1281 N N . ASP A 1 172 ? -8.105 12.088 -15.592 1.00 54.72 172 ASP A N 1
ATOM 1282 C CA . ASP A 1 172 ? -7.916 10.639 -15.474 1.00 54.72 172 ASP A CA 1
ATOM 1283 C C . ASP A 1 172 ? -8.470 10.143 -14.141 1.00 54.72 172 ASP A C 1
ATOM 1285 O O . ASP A 1 172 ? -9.168 9.131 -14.076 1.00 54.72 172 ASP A O 1
ATOM 1289 N N . TYR A 1 173 ? -8.254 10.937 -13.094 1.00 55.38 173 TYR A N 1
ATOM 1290 C CA . TYR A 1 173 ? -8.797 10.690 -11.767 1.00 55.38 173 TYR A CA 1
ATOM 1291 C C . TYR A 1 173 ? -10.337 10.729 -11.755 1.00 55.38 173 TYR A C 1
ATOM 1293 O O . TYR A 1 173 ? -10.969 9.864 -11.155 1.00 55.38 173 TYR A O 1
ATOM 1301 N N . SER A 1 174 ? -10.966 11.672 -12.472 1.00 57.94 174 SER A N 1
ATOM 1302 C CA . SER A 1 174 ? -12.434 11.743 -12.582 1.00 57.94 174 SER A CA 1
ATOM 1303 C C . SER A 1 174 ? -13.040 10.605 -13.406 1.00 57.94 174 SER A C 1
ATOM 1305 O O . SER A 1 174 ? -14.113 10.107 -13.074 1.00 57.94 174 SER A O 1
ATOM 1307 N N . LYS A 1 175 ? -12.348 10.119 -14.441 1.00 61.41 175 LYS A N 1
ATOM 1308 C CA . LYS A 1 175 ? -12.783 8.930 -15.193 1.00 61.41 175 LYS A CA 1
ATOM 1309 C C . LYS A 1 175 ? -12.745 7.661 -14.340 1.00 61.41 175 LYS A C 1
ATOM 1311 O O . LYS A 1 175 ? -13.641 6.832 -14.480 1.00 61.41 175 LYS A O 1
ATOM 1316 N N . LEU A 1 176 ? -11.753 7.521 -13.456 1.00 56.19 176 LEU A N 1
ATOM 1317 C CA . LEU A 1 176 ? -11.702 6.455 -12.444 1.00 56.19 176 LEU A CA 1
ATOM 1318 C C . LEU A 1 176 ? -12.910 6.530 -11.497 1.00 56.19 176 LEU A C 1
ATOM 1320 O O . LEU A 1 176 ? -13.574 5.520 -11.272 1.00 56.19 176 LEU A O 1
ATOM 1324 N N . LEU A 1 177 ? -13.245 7.737 -11.032 1.00 55.34 177 LEU A N 1
ATOM 1325 C CA . LEU A 1 177 ? -14.400 8.011 -10.165 1.00 55.34 177 LEU A CA 1
ATOM 1326 C C . LEU A 1 177 ? -15.762 7.761 -10.847 1.00 55.34 177 LEU A C 1
ATOM 1328 O O . LEU A 1 177 ? -16.746 7.503 -10.165 1.00 55.34 177 LEU A O 1
ATOM 1332 N N . ASN A 1 178 ? -15.842 7.794 -12.181 1.00 54.94 178 ASN A N 1
ATOM 1333 C CA . ASN A 1 178 ? -17.095 7.594 -12.925 1.00 54.94 178 ASN A CA 1
ATOM 1334 C C . ASN A 1 178 ? -17.426 6.120 -13.235 1.00 54.94 178 ASN A C 1
ATOM 1336 O O . ASN A 1 178 ? -18.520 5.832 -13.716 1.00 54.94 178 ASN A O 1
ATOM 1340 N N . LYS A 1 179 ? -16.505 5.174 -13.001 1.00 53.81 179 LYS A N 1
ATOM 1341 C CA . LYS A 1 179 ? -16.691 3.742 -13.329 1.00 53.81 179 LYS A CA 1
ATOM 1342 C C . LYS A 1 179 ? -17.280 2.906 -12.180 1.00 53.81 179 LYS A C 1
ATOM 1344 O O . LYS A 1 179 ? -17.348 1.682 -12.283 1.00 53.81 179 LYS A O 1
ATOM 1349 N N . VAL A 1 180 ? -17.684 3.535 -11.080 1.00 52.47 180 VAL A N 1
ATOM 1350 C CA . VAL A 1 180 ? -17.921 2.863 -9.794 1.00 52.47 180 VAL A CA 1
ATOM 1351 C C . VAL A 1 180 ? -19.379 2.880 -9.359 1.00 52.47 180 VAL A C 1
ATOM 1353 O O . VAL A 1 180 ? -20.138 3.786 -9.676 1.00 52.47 180 VAL A O 1
ATOM 1356 N N . LYS A 1 181 ? -19.773 1.846 -8.604 1.00 62.47 181 LYS A N 1
ATOM 1357 C CA . LYS A 1 181 ? -21.132 1.657 -8.055 1.00 62.47 181 LYS A CA 1
ATOM 1358 C C . LYS A 1 181 ? -21.452 2.588 -6.871 1.00 62.47 181 LYS A C 1
ATOM 1360 O O . LYS A 1 181 ? -22.445 2.360 -6.181 1.00 62.47 181 LYS A O 1
ATOM 1365 N N . TYR A 1 182 ? -20.593 3.571 -6.614 1.00 68.75 182 TYR A N 1
ATOM 1366 C CA . TYR A 1 182 ? -20.709 4.517 -5.514 1.00 68.75 182 TYR A CA 1
ATOM 1367 C C . TYR A 1 182 ? -21.136 5.884 -6.027 1.00 68.75 182 TYR A C 1
ATOM 1369 O O . TYR A 1 182 ? -20.670 6.352 -7.064 1.00 68.75 182 TYR A O 1
ATOM 1377 N N . GLU A 1 183 ? -21.992 6.544 -5.261 1.00 76.44 183 GLU A N 1
ATOM 1378 C CA . GLU A 1 183 ? -22.353 7.933 -5.496 1.00 76.44 183 GLU A CA 1
ATOM 1379 C C . GLU A 1 183 ? -21.282 8.853 -4.894 1.00 76.44 183 GLU A C 1
ATOM 1381 O O . GLU A 1 183 ? -21.038 8.815 -3.690 1.00 76.44 183 GLU A O 1
ATOM 1386 N N . PHE A 1 184 ? -20.644 9.685 -5.721 1.00 76.19 184 PHE A N 1
ATOM 1387 C CA . PHE A 1 184 ? -19.634 10.641 -5.263 1.00 76.19 184 PHE A CA 1
ATOM 1388 C C . PHE A 1 184 ? -20.237 11.997 -4.913 1.00 76.19 184 PHE A C 1
ATOM 1390 O O . PHE A 1 184 ? -20.995 12.585 -5.691 1.00 76.19 184 PHE A O 1
ATOM 1397 N N . ARG A 1 185 ? -19.849 12.531 -3.753 1.00 78.19 185 ARG A N 1
ATOM 1398 C CA . ARG A 1 185 ? -20.302 13.832 -3.259 1.00 78.19 185 ARG A CA 1
ATOM 1399 C C . ARG A 1 185 ? -19.114 14.718 -2.903 1.00 78.19 185 ARG A C 1
ATOM 1401 O O . ARG A 1 185 ? -18.332 14.399 -2.016 1.00 78.19 185 ARG A O 1
ATOM 1408 N N . GLY A 1 186 ? -19.016 15.852 -3.596 1.00 74.94 186 GLY A N 1
ATOM 1409 C CA . GLY A 1 186 ? -17.966 16.860 -3.414 1.00 74.94 186 GLY A CA 1
ATOM 1410 C C . GLY A 1 186 ? -18.242 17.885 -2.309 1.00 74.94 186 GLY A C 1
ATOM 1411 O O . GLY A 1 186 ? -17.604 18.934 -2.280 1.00 74.94 186 GLY A O 1
ATOM 1412 N N . SER A 1 187 ? -19.245 17.653 -1.457 1.00 78.19 187 SER A N 1
ATOM 1413 C CA . SER A 1 187 ? -19.625 18.562 -0.374 1.00 78.19 187 SER A CA 1
ATOM 1414 C C . SER A 1 187 ? -20.309 17.822 0.777 1.00 78.19 187 SER A C 1
ATOM 1416 O O . SER A 1 187 ? -20.993 16.817 0.571 1.00 78.19 187 SER A O 1
ATOM 1418 N N . TYR A 1 188 ? -20.172 18.358 1.991 1.00 79.88 188 TYR A N 1
ATOM 1419 C CA . TYR A 1 188 ? -20.893 17.900 3.181 1.00 79.88 188 TYR A CA 1
ATOM 1420 C C . TYR A 1 188 ? -22.151 18.743 3.394 1.00 79.88 188 TYR A C 1
ATOM 1422 O O . TYR A 1 188 ? -22.205 19.558 4.302 1.00 79.88 188 TYR A O 1
ATOM 1430 N N . ASN A 1 189 ? -23.163 18.642 2.534 1.00 82.75 189 ASN A N 1
ATOM 1431 C CA . ASN A 1 189 ? -24.450 19.312 2.771 1.00 82.75 189 ASN A CA 1
ATOM 1432 C C . ASN A 1 189 ? -25.494 18.294 3.240 1.00 82.75 189 ASN A C 1
ATOM 1434 O O . ASN A 1 189 ? -26.360 17.882 2.471 1.00 82.75 189 ASN A O 1
ATOM 1438 N N . PHE A 1 190 ? -25.345 17.827 4.480 1.00 81.44 190 PHE A N 1
ATOM 1439 C CA . PHE A 1 190 ? -26.124 16.704 5.000 1.00 81.44 190 PHE A CA 1
ATOM 1440 C C . PHE A 1 190 ? -27.624 16.992 5.087 1.00 81.44 190 PHE A C 1
ATOM 1442 O O . PHE A 1 190 ? -28.403 16.099 4.781 1.00 81.44 190 PHE A O 1
ATOM 1449 N N . ASP A 1 191 ? -28.036 18.241 5.323 1.00 78.69 191 ASP A N 1
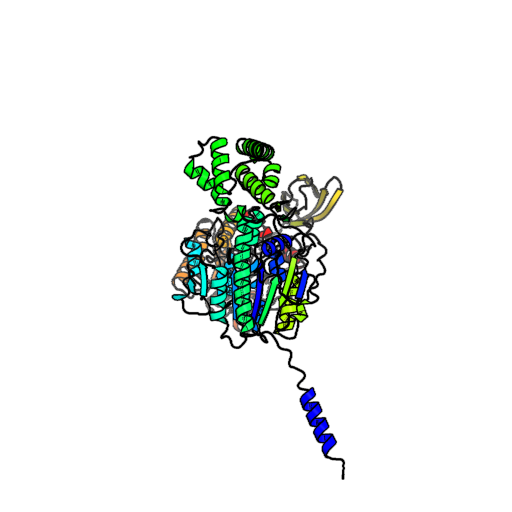ATOM 1450 C CA . ASP A 1 191 ? -29.455 18.637 5.307 1.00 78.69 191 ASP A CA 1
ATOM 1451 C C . ASP A 1 191 ? -30.131 18.397 3.947 1.00 78.69 191 ASP A C 1
ATOM 1453 O O . ASP A 1 191 ? -31.335 18.161 3.859 1.00 78.69 191 ASP A O 1
ATOM 1457 N N . LYS A 1 192 ? -29.355 18.446 2.857 1.00 78.31 192 LYS A N 1
ATOM 1458 C CA . LYS A 1 192 ? -29.838 18.192 1.491 1.00 78.31 192 LYS A CA 1
ATOM 1459 C C . LYS A 1 192 ? -29.607 16.756 1.032 1.00 78.31 192 LYS A C 1
ATOM 1461 O O . LYS A 1 192 ? -30.093 16.369 -0.033 1.00 78.31 192 LYS A O 1
ATOM 1466 N N . HIS A 1 193 ? -28.849 15.967 1.785 1.00 79.12 193 HIS A N 1
ATOM 1467 C CA . HIS A 1 193 ? -28.482 14.609 1.412 1.00 79.12 193 HIS A CA 1
ATOM 1468 C C . HIS A 1 193 ? -29.343 13.596 2.166 1.00 79.12 193 HIS A C 1
ATOM 1470 O O . HIS A 1 193 ? -29.494 13.651 3.379 1.00 79.12 193 HIS A O 1
ATOM 1476 N N . LYS A 1 194 ? -29.893 12.615 1.445 1.00 78.69 194 LYS A N 1
ATOM 1477 C CA . LYS A 1 194 ? -30.582 11.490 2.088 1.00 78.69 194 LYS A CA 1
ATOM 1478 C C . LYS A 1 194 ? -29.545 10.495 2.602 1.00 78.69 194 LYS A C 1
ATOM 1480 O O . LYS A 1 194 ? -28.674 10.094 1.833 1.00 78.69 194 LYS A O 1
ATOM 1485 N N . ALA A 1 195 ? -29.690 10.060 3.851 1.00 79.69 195 ALA A N 1
ATOM 1486 C CA . ALA A 1 195 ? -28.894 8.987 4.439 1.00 79.69 195 ALA A CA 1
ATOM 1487 C C . ALA A 1 195 ? -29.039 7.703 3.599 1.00 79.69 195 ALA A C 1
ATOM 1489 O O . ALA A 1 195 ? -30.124 7.122 3.498 1.00 79.69 195 ALA A O 1
ATOM 1490 N N . ARG A 1 196 ? -27.963 7.311 2.909 1.00 79.75 196 ARG A N 1
ATOM 1491 C CA . ARG A 1 196 ? -27.932 6.179 1.973 1.00 79.75 196 ARG A CA 1
ATOM 1492 C C . ARG A 1 196 ? -26.567 5.507 1.994 1.00 79.75 196 ARG A C 1
ATOM 1494 O O . ARG A 1 196 ? -25.540 6.162 2.136 1.00 79.75 196 ARG A O 1
ATOM 1501 N N . LYS A 1 197 ? -26.575 4.193 1.786 1.00 85.00 197 LYS A N 1
ATOM 1502 C CA . LYS A 1 197 ? -25.367 3.384 1.606 1.00 85.00 197 LYS A CA 1
ATOM 1503 C C . LYS A 1 197 ? -24.783 3.548 0.208 1.00 85.00 197 LYS A C 1
ATOM 1505 O O . LYS A 1 197 ? -25.485 3.942 -0.722 1.00 85.00 197 LYS A O 1
ATOM 1510 N N . ARG A 1 198 ? -23.524 3.137 0.060 1.00 82.31 198 ARG A N 1
ATOM 1511 C CA . ARG A 1 198 ? -22.716 3.229 -1.163 1.00 82.31 198 ARG A CA 1
ATOM 1512 C C . ARG A 1 198 ? -22.536 4.668 -1.636 1.00 82.31 198 ARG A C 1
ATOM 1514 O O . ARG A 1 198 ? -22.630 4.964 -2.826 1.00 82.31 198 ARG A O 1
ATOM 1521 N N . VAL A 1 199 ? -22.238 5.552 -0.691 1.00 80.31 199 VAL A N 1
ATOM 1522 C CA . VAL A 1 199 ? -21.888 6.949 -0.960 1.00 80.31 199 VAL A CA 1
ATOM 1523 C C . VAL A 1 199 ? -20.450 7.192 -0.512 1.00 80.31 199 VAL A C 1
ATOM 1525 O O . VAL A 1 199 ? -20.027 6.694 0.533 1.00 80.31 199 VAL A O 1
ATOM 1528 N N . VAL A 1 200 ? -19.703 7.934 -1.327 1.00 83.75 200 VAL A N 1
ATOM 1529 C CA . VAL A 1 200 ? -18.349 8.398 -1.022 1.00 83.75 200 VAL A CA 1
ATOM 1530 C C . VAL A 1 200 ? -18.369 9.921 -0.978 1.00 83.75 200 VAL A C 1
ATOM 1532 O O . VAL A 1 200 ? -18.586 10.588 -1.995 1.00 83.75 200 VAL A O 1
ATOM 1535 N N . TYR A 1 201 ? -18.129 10.478 0.203 1.00 85.00 201 TYR A N 1
ATOM 1536 C CA . TYR A 1 201 ? -17.976 11.912 0.390 1.00 85.00 201 TYR A CA 1
ATOM 1537 C C . TYR A 1 201 ? -16.498 12.292 0.332 1.00 85.00 201 TYR A C 1
ATOM 1539 O O . TYR A 1 201 ? -15.678 11.757 1.073 1.00 85.00 201 TYR A O 1
ATOM 1547 N N . VAL A 1 202 ? -16.154 13.226 -0.549 1.00 81.44 202 VAL A N 1
ATOM 1548 C CA . VAL A 1 202 ? -14.810 13.802 -0.621 1.00 81.44 202 VAL A CA 1
ATOM 1549 C C . VAL A 1 202 ? -14.940 15.307 -0.699 1.00 81.44 202 VAL A C 1
ATOM 1551 O O . VAL A 1 202 ? -15.228 15.869 -1.755 1.00 81.44 202 VAL A O 1
ATOM 1554 N N . ALA A 1 203 ? -14.718 15.962 0.426 1.00 77.81 203 ALA A N 1
ATOM 1555 C CA . ALA A 1 203 ? -14.658 17.409 0.514 1.00 77.81 203 ALA A CA 1
ATOM 1556 C C . ALA A 1 203 ? -13.702 17.798 1.644 1.00 77.81 203 ALA A C 1
ATOM 1558 O O . ALA A 1 203 ? -13.569 17.016 2.587 1.00 77.81 203 ALA A O 1
ATOM 1559 N N . PRO A 1 204 ? -13.059 18.978 1.577 1.00 77.50 204 PRO A N 1
ATOM 1560 C CA . PRO A 1 204 ? -12.130 19.420 2.611 1.00 77.50 204 PRO A CA 1
ATOM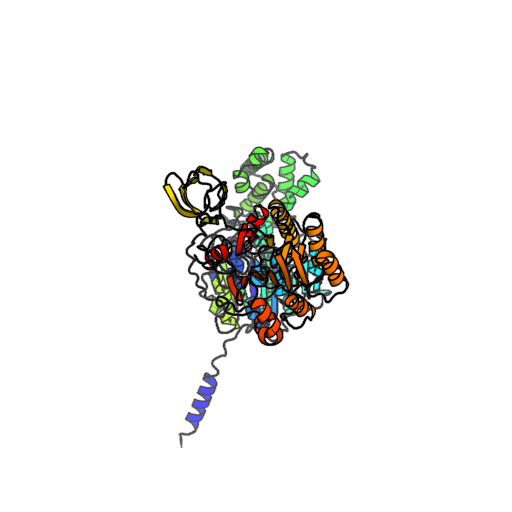 1561 C C . PRO A 1 204 ? -12.756 19.313 4.006 1.00 77.50 204 PRO A C 1
ATOM 1563 O O . PRO A 1 204 ? -13.784 19.933 4.262 1.00 77.50 204 PRO A O 1
ATOM 1566 N N . MET A 1 205 ? -12.145 18.519 4.889 1.00 72.62 205 MET A N 1
ATOM 1567 C CA . MET A 1 205 ? -12.524 18.382 6.303 1.00 72.62 205 MET A CA 1
ATOM 1568 C C 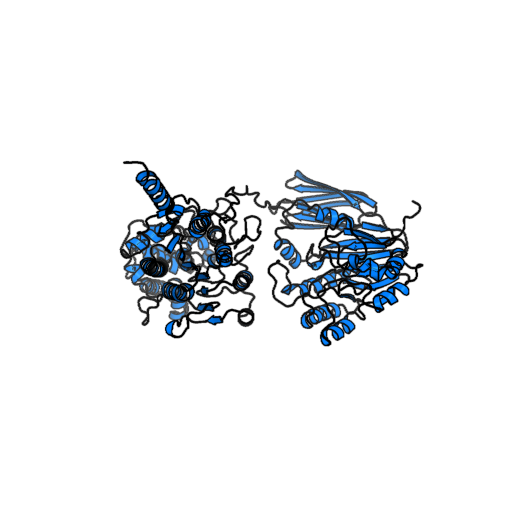. MET A 1 205 ? -11.578 19.208 7.171 1.00 72.62 205 MET A C 1
ATOM 1570 O O . MET A 1 205 ? -10.909 18.710 8.071 1.00 72.62 205 MET A O 1
ATOM 1574 N N . GLU A 1 206 ? -11.450 20.482 6.825 1.00 65.62 206 GLU A N 1
ATOM 1575 C CA . GLU A 1 206 ? -10.585 21.393 7.555 1.00 65.62 206 GLU A CA 1
ATOM 1576 C C . GLU A 1 206 ? -11.380 22.031 8.698 1.00 65.62 206 GLU A C 1
ATOM 1578 O O . GLU A 1 206 ? -12.428 22.607 8.410 1.00 65.62 206 GLU A O 1
ATOM 1583 N N . PRO A 1 207 ? -10.918 21.971 9.963 1.00 58.47 207 PRO A N 1
ATOM 1584 C CA . PRO A 1 207 ? -11.586 22.695 11.036 1.00 58.47 207 PRO A CA 1
ATOM 1585 C C . PRO A 1 207 ? -11.644 24.189 10.725 1.00 58.47 207 PRO A C 1
ATOM 1587 O O . PRO A 1 207 ? -10.613 24.811 10.425 1.00 58.47 207 PRO A O 1
ATOM 1590 N N . ASP A 1 208 ? -12.843 24.759 10.830 1.00 51.84 208 ASP A N 1
ATOM 1591 C CA . ASP A 1 208 ? -13.060 26.187 10.640 1.00 51.84 208 ASP A CA 1
ATOM 1592 C C . ASP A 1 208 ? -12.305 27.018 11.686 1.00 51.84 208 ASP A C 1
ATOM 1594 O O . ASP A 1 208 ? -12.073 26.622 12.834 1.00 51.84 208 ASP A O 1
ATOM 1598 N N . TRP A 1 209 ? -11.891 28.218 11.279 1.00 54.44 209 TRP A N 1
ATOM 1599 C CA . TRP A 1 209 ? -11.197 29.148 12.162 1.00 54.44 209 TRP A CA 1
ATOM 1600 C C . TRP A 1 209 ? -12.173 29.769 13.180 1.00 54.44 209 TRP A C 1
ATOM 1602 O O . TRP A 1 209 ? -13.314 30.031 12.814 1.00 54.44 209 TRP A O 1
ATOM 1612 N N . PRO A 1 210 ? -11.765 30.096 14.424 1.00 42.75 210 PRO A N 1
ATOM 1613 C CA . PRO A 1 210 ? -12.633 30.754 15.411 1.00 42.75 210 PRO A CA 1
ATOM 1614 C C . PRO A 1 210 ? -13.343 32.045 14.946 1.00 42.75 210 PRO A C 1
ATOM 1616 O O . PRO A 1 210 ? -14.347 32.415 15.550 1.00 42.75 210 PRO A O 1
ATOM 1619 N N . GLU A 1 211 ? -12.865 32.695 13.879 1.00 43.16 211 GLU A N 1
ATOM 1620 C CA . GLU A 1 211 ? -13.439 33.908 13.266 1.00 43.16 211 GLU A CA 1
ATOM 1621 C C . GLU A 1 211 ? -14.332 33.616 12.037 1.00 43.16 211 GLU A C 1
ATOM 1623 O O . GLU A 1 211 ? -14.854 34.543 11.418 1.00 43.16 211 GLU A O 1
ATOM 1628 N N . ALA A 1 212 ? -14.512 32.346 11.650 1.00 46.44 212 ALA A N 1
ATOM 1629 C CA . ALA A 1 212 ? -15.360 31.972 10.522 1.00 46.44 212 ALA A CA 1
ATOM 1630 C C . ALA A 1 212 ? -16.853 32.185 10.869 1.00 46.44 212 ALA A C 1
ATOM 1632 O O . ALA A 1 212 ? -17.306 31.708 11.914 1.00 46.44 212 ALA A O 1
ATOM 1633 N N . PRO A 1 213 ? -17.645 32.858 10.006 1.00 38.50 213 PRO A N 1
ATOM 1634 C CA . PRO A 1 213 ? -19.057 33.163 10.275 1.00 38.50 213 PRO A CA 1
ATOM 1635 C C . PRO A 1 213 ? -19.956 31.928 10.434 1.00 38.50 213 PRO A C 1
ATOM 1637 O O . PRO A 1 213 ? -21.022 32.015 11.037 1.00 38.50 213 PRO A O 1
ATOM 1640 N N . GLN A 1 214 ? -19.543 30.784 9.884 1.00 48.69 214 GLN A N 1
ATOM 1641 C CA . GLN A 1 214 ? -20.245 29.505 9.968 1.00 48.69 214 GLN A CA 1
ATOM 1642 C C . GLN A 1 214 ? -19.247 28.459 10.460 1.00 48.69 214 GLN A C 1
ATOM 1644 O O . GLN A 1 214 ? -18.417 28.002 9.688 1.00 48.69 214 GLN A O 1
ATOM 1649 N N . LYS A 1 215 ? -19.285 28.142 11.757 1.00 54.91 215 LYS A N 1
ATOM 1650 C CA . LYS A 1 215 ? -18.421 27.131 12.378 1.00 54.91 215 LYS A CA 1
ATOM 1651 C C . LYS A 1 215 ? -18.976 25.748 12.054 1.00 54.91 215 LYS A C 1
ATOM 1653 O O . LYS A 1 215 ? -20.040 25.409 12.569 1.00 54.91 215 LYS A O 1
ATOM 1658 N N . ARG A 1 216 ? -18.285 24.961 11.234 1.00 59.72 216 ARG A N 1
ATOM 1659 C CA . ARG A 1 216 ? -18.624 23.556 11.003 1.00 59.72 216 ARG A CA 1
ATOM 1660 C C . ARG A 1 216 ? -17.579 22.649 11.626 1.00 59.72 216 ARG A C 1
ATOM 1662 O O . ARG A 1 216 ? -16.384 22.789 11.377 1.00 59.72 216 ARG A O 1
ATOM 1669 N N . HIS A 1 217 ? -18.056 21.702 12.425 1.00 68.81 217 HIS A N 1
ATOM 1670 C CA . HIS A 1 217 ? -17.226 20.669 13.040 1.00 68.81 217 HIS A CA 1
ATOM 1671 C C . HIS A 1 217 ? -17.305 19.414 12.174 1.00 68.81 217 HIS A C 1
ATOM 1673 O O . HIS A 1 217 ? -18.058 18.474 12.455 1.00 68.81 217 HIS A O 1
ATOM 1679 N N . LEU A 1 218 ? -16.606 19.455 11.036 1.00 81.38 218 LEU A N 1
ATOM 1680 C CA . LEU A 1 218 ? -16.858 18.554 9.913 1.00 81.38 218 LEU A CA 1
ATOM 1681 C C . LEU A 1 218 ? -16.633 17.080 10.267 1.00 81.38 218 LEU A C 1
ATOM 1683 O O . LEU A 1 218 ? -17.421 16.247 9.827 1.00 81.38 218 LEU A O 1
ATOM 1687 N N . LEU A 1 219 ? -15.634 16.736 11.091 1.00 90.50 219 LEU A N 1
ATOM 1688 C CA . LEU A 1 219 ? -15.409 15.332 11.463 1.00 90.50 219 LEU A CA 1
ATOM 1689 C C . LEU A 1 219 ? -16.558 14.790 12.328 1.00 90.50 219 LEU A C 1
ATOM 1691 O O . LEU A 1 219 ? -17.038 13.679 12.086 1.00 90.50 219 LEU A O 1
ATOM 1695 N N . SER A 1 220 ? -17.049 15.578 13.293 1.00 91.62 220 SER A N 1
ATOM 1696 C CA . SER A 1 220 ? -18.217 15.194 14.098 1.00 91.62 220 SER A CA 1
ATOM 1697 C C . SER A 1 220 ? -19.510 15.160 13.286 1.00 91.62 220 SER A C 1
ATOM 1699 O O . SER A 1 220 ? -20.260 14.197 13.398 1.00 91.62 220 SER A O 1
ATOM 1701 N N . GLU A 1 221 ? -19.744 16.133 12.400 1.00 91.25 221 GLU A N 1
ATOM 1702 C CA . GLU A 1 221 ? -20.933 16.164 11.537 1.00 91.25 221 GLU A CA 1
ATOM 1703 C C . GLU A 1 221 ? -20.977 14.945 10.604 1.00 91.25 221 GLU A C 1
ATOM 1705 O O . GLU A 1 221 ? -22.018 14.310 10.439 1.00 91.25 221 GLU A O 1
ATOM 1710 N N . VAL A 1 222 ? -19.833 14.579 10.015 1.00 93.31 222 VAL A N 1
ATOM 1711 C CA . VAL A 1 222 ? -19.707 13.382 9.174 1.00 93.31 222 VAL A CA 1
ATOM 1712 C C . VAL A 1 222 ? -19.936 12.117 9.998 1.00 93.31 222 VAL A C 1
ATOM 1714 O O . VAL A 1 222 ? -20.613 11.205 9.528 1.00 93.31 222 VAL A O 1
ATOM 1717 N N . THR A 1 223 ? -19.413 12.067 11.226 1.00 95.88 223 THR A N 1
ATOM 1718 C CA . THR A 1 223 ? -19.630 10.944 12.149 1.00 95.88 223 THR A CA 1
ATOM 1719 C C . THR A 1 223 ? -21.117 10.788 12.474 1.00 95.88 223 THR A C 1
ATOM 1721 O O . THR A 1 223 ? -21.661 9.693 12.353 1.00 95.88 223 THR A O 1
ATOM 1724 N N . GLU A 1 224 ? -21.813 11.875 12.807 1.00 95.62 224 GLU A N 1
ATOM 1725 C CA . GLU A 1 224 ? -23.256 11.868 13.080 1.00 95.62 224 GLU A CA 1
ATOM 1726 C C . GLU A 1 224 ? -24.073 11.435 11.863 1.00 95.62 224 GLU A C 1
ATOM 1728 O O . GLU A 1 224 ? -24.981 10.611 11.986 1.00 95.62 224 GLU A O 1
ATOM 1733 N N . PHE A 1 225 ? -23.724 11.920 10.672 1.00 94.44 225 PHE A N 1
ATOM 1734 C CA . PHE A 1 225 ? -24.400 11.518 9.442 1.00 94.44 225 PHE A CA 1
ATOM 1735 C C . PHE A 1 225 ? -24.144 10.044 9.082 1.00 94.44 225 PHE A C 1
ATOM 1737 O O . PHE A 1 225 ? -25.047 9.340 8.616 1.00 94.44 225 PHE A O 1
ATOM 1744 N N . ALA A 1 226 ? -22.935 9.538 9.331 1.00 95.88 226 ALA A N 1
ATOM 1745 C CA . ALA A 1 226 ? -22.615 8.128 9.152 1.00 95.88 226 ALA A CA 1
ATOM 1746 C C . ALA A 1 226 ? -23.393 7.247 10.143 1.00 95.88 226 ALA A C 1
ATOM 1748 O O . ALA A 1 226 ? -23.943 6.222 9.736 1.00 95.88 226 ALA A O 1
ATOM 1749 N N . ILE A 1 227 ? -23.525 7.671 11.407 1.00 96.75 227 ILE A N 1
ATOM 1750 C CA . ILE A 1 227 ? -24.388 7.011 12.401 1.00 96.75 227 ILE A CA 1
ATOM 1751 C C . ILE A 1 227 ? -25.825 6.963 11.882 1.00 96.75 227 ILE A C 1
ATOM 1753 O O . ILE A 1 227 ? -26.404 5.882 11.806 1.00 96.75 227 ILE A O 1
ATOM 1757 N N . GLN A 1 228 ? -26.380 8.097 11.443 1.00 94.88 228 GLN A N 1
ATOM 1758 C CA . GLN A 1 228 ? -27.737 8.158 10.886 1.00 94.88 228 GLN A CA 1
ATOM 1759 C C . GLN A 1 228 ? -27.929 7.201 9.703 1.00 94.88 228 GLN A C 1
ATOM 1761 O O . GLN A 1 228 ? -28.986 6.590 9.560 1.00 94.88 228 GLN A O 1
ATOM 1766 N N . THR A 1 229 ? -26.897 7.046 8.874 1.00 93.69 229 THR A N 1
ATOM 1767 C CA . THR A 1 229 ? -26.923 6.187 7.686 1.00 93.69 229 THR A CA 1
ATOM 1768 C C . THR A 1 229 ? -26.849 4.697 8.019 1.00 93.69 229 THR A C 1
ATOM 1770 O O . THR A 1 229 ? -27.509 3.900 7.352 1.00 93.69 229 THR A O 1
ATOM 1773 N N . LEU A 1 230 ? -26.056 4.308 9.021 1.00 96.12 230 LEU A N 1
ATOM 1774 C CA . LEU A 1 230 ? -25.721 2.903 9.285 1.00 96.12 230 LEU A CA 1
ATOM 1775 C C . LEU A 1 230 ? -26.449 2.298 10.498 1.00 96.12 230 LEU A C 1
ATOM 1777 O O . LEU A 1 230 ? -26.556 1.077 10.592 1.00 96.12 230 LEU A O 1
ATOM 1781 N N . GLN A 1 231 ? -26.986 3.105 11.420 1.00 94.50 231 GLN A N 1
ATOM 1782 C CA . GLN A 1 231 ? -27.616 2.616 12.662 1.00 94.50 231 GLN A CA 1
ATOM 1783 C C . GLN A 1 231 ? -28.804 1.666 12.433 1.00 94.50 231 GLN A C 1
ATOM 1785 O O . GLN A 1 231 ? -29.131 0.854 13.295 1.00 94.50 231 GLN A O 1
ATOM 1790 N N . HIS A 1 232 ? -29.455 1.750 11.270 1.00 91.50 232 HIS A N 1
ATOM 1791 C CA . HIS A 1 232 ? -30.634 0.947 10.939 1.00 91.50 232 HIS A CA 1
ATOM 1792 C C . HIS A 1 232 ? -30.298 -0.458 10.414 1.00 91.50 232 HIS A C 1
ATOM 1794 O O . HIS A 1 232 ? -31.207 -1.256 10.170 1.00 91.50 232 HIS A O 1
ATOM 1800 N N . ASP A 1 233 ? -29.017 -0.795 10.248 1.00 93.00 233 ASP A N 1
ATOM 1801 C CA . ASP A 1 233 ? -28.619 -2.143 9.862 1.00 93.00 233 ASP A CA 1
ATOM 1802 C C . ASP A 1 233 ? -28.941 -3.179 10.937 1.00 93.00 233 ASP A C 1
ATOM 1804 O O . ASP A 1 233 ? -28.686 -3.003 12.133 1.00 93.00 233 ASP A O 1
ATOM 1808 N N . LYS A 1 234 ? -29.478 -4.319 10.491 1.00 92.00 234 LYS A N 1
ATOM 1809 C CA . LYS A 1 234 ? -29.918 -5.399 11.385 1.00 92.00 234 LYS A CA 1
ATOM 1810 C C . LYS A 1 234 ? -28.771 -5.947 12.232 1.00 92.00 234 LYS A C 1
ATOM 1812 O O . LYS A 1 234 ? -28.951 -6.104 13.433 1.00 92.00 234 LYS A O 1
ATOM 1817 N N . GLN A 1 235 ? -27.602 -6.139 11.621 1.00 94.25 235 GLN A N 1
ATOM 1818 C CA . GLN A 1 235 ? -26.386 -6.607 12.296 1.00 94.25 235 GLN A CA 1
ATOM 1819 C C . GLN A 1 235 ? -25.556 -5.466 12.906 1.00 94.25 235 GLN A C 1
ATOM 1821 O O . GLN A 1 235 ? -24.517 -5.727 13.498 1.00 94.25 235 GLN A O 1
ATOM 1826 N N . GLY A 1 236 ? -26.006 -4.213 12.775 1.00 96.94 236 GLY A N 1
ATOM 1827 C CA . GLY A 1 236 ? -25.270 -3.038 13.231 1.00 96.94 236 GLY A CA 1
ATOM 1828 C C . GLY A 1 236 ? -24.120 -2.636 12.316 1.00 96.94 236 GLY A C 1
ATOM 1829 O O . GLY A 1 236 ? -24.127 -2.960 11.125 1.00 96.94 236 GLY A O 1
ATOM 1830 N N . PHE A 1 237 ? -23.145 -1.907 12.863 1.00 98.50 237 PHE A N 1
ATOM 1831 C CA . PHE A 1 237 ? -22.038 -1.356 12.084 1.00 98.50 237 PHE A CA 1
ATOM 1832 C C . PHE A 1 237 ? -20.694 -1.384 12.809 1.00 98.50 237 PHE A C 1
ATOM 1834 O O . PHE A 1 237 ? -20.617 -1.335 14.037 1.00 98.50 237 PHE A O 1
ATOM 1841 N N . PHE A 1 238 ? -19.634 -1.401 12.007 1.00 98.81 238 PHE A N 1
ATOM 1842 C CA . PHE A 1 238 ? -18.274 -1.080 12.414 1.00 98.81 238 PHE A CA 1
ATOM 1843 C C . PHE A 1 238 ? -17.834 0.195 11.693 1.00 98.81 238 PHE A C 1
ATOM 1845 O O . PHE A 1 238 ? -17.956 0.297 10.469 1.00 98.81 238 PHE A O 1
ATOM 1852 N N . MET A 1 239 ? -17.324 1.165 12.446 1.00 98.56 239 MET A N 1
ATOM 1853 C CA . MET A 1 239 ? -16.899 2.452 11.910 1.00 98.56 239 MET A CA 1
ATOM 1854 C C . MET A 1 239 ? -15.476 2.781 12.353 1.00 98.56 239 MET A C 1
ATOM 1856 O O . MET A 1 239 ? -15.205 2.852 13.551 1.00 98.56 239 MET A O 1
ATOM 1860 N N . LEU A 1 240 ? -14.589 3.010 11.383 1.00 98.75 240 LEU A N 1
ATOM 1861 C CA . LEU A 1 240 ? -13.312 3.684 11.606 1.00 98.75 240 LEU A CA 1
ATOM 1862 C C . LEU A 1 240 ? -13.522 5.192 11.465 1.00 98.75 240 LEU A C 1
ATOM 1864 O O . LEU A 1 240 ? -14.041 5.639 10.439 1.00 98.75 240 LEU A O 1
ATOM 1868 N N . ILE A 1 241 ? -13.070 5.959 12.456 1.00 98.75 241 ILE A N 1
ATOM 1869 C CA . ILE A 1 241 ? -13.055 7.421 12.432 1.00 98.75 241 ILE A CA 1
ATOM 1870 C C . ILE A 1 241 ? -11.644 7.906 12.744 1.00 98.75 241 ILE A C 1
ATOM 1872 O O . ILE A 1 241 ? -11.137 7.737 13.853 1.00 98.75 241 ILE A O 1
ATOM 1876 N N . GLU A 1 242 ? -11.011 8.526 11.759 1.00 98.56 242 GLU A N 1
ATOM 1877 C CA . GLU A 1 242 ? -9.630 8.969 11.852 1.00 98.56 242 GLU A CA 1
ATOM 1878 C C . GLU A 1 242 ? -9.517 10.498 11.949 1.00 98.56 242 GLU A C 1
ATOM 1880 O O . GLU A 1 242 ? -9.941 11.240 11.057 1.00 98.56 242 GLU A O 1
ATOM 1885 N N . GLY A 1 243 ? -8.868 10.971 13.014 1.00 97.44 243 GLY A N 1
ATOM 1886 C CA . GLY A 1 243 ? -8.385 12.346 13.145 1.00 97.44 243 GLY A CA 1
ATOM 1887 C C . GLY A 1 243 ? -7.013 12.526 12.489 1.00 97.44 243 GLY A C 1
ATOM 1888 O O . GLY A 1 243 ? -6.059 12.879 13.173 1.00 97.44 243 GLY A O 1
ATOM 1889 N N . GLY A 1 244 ? -6.901 12.269 11.183 1.00 94.25 244 GLY A N 1
ATOM 1890 C CA . GLY A 1 244 ? -5.608 12.109 10.497 1.00 94.25 244 GLY A CA 1
ATOM 1891 C C . GLY A 1 244 ? -4.731 13.367 10.449 1.00 94.25 244 GLY A C 1
ATOM 1892 O O . GLY A 1 244 ? -3.511 13.312 10.357 1.00 94.25 244 GLY A O 1
ATOM 1893 N N . ALA A 1 245 ? -5.339 14.551 10.531 1.00 92.38 245 ALA A N 1
ATOM 1894 C CA . ALA A 1 245 ? -4.592 15.801 10.447 1.00 92.38 245 ALA A CA 1
ATOM 1895 C C . ALA A 1 245 ? -3.813 16.144 11.733 1.00 92.38 245 ALA A C 1
ATOM 1897 O O . ALA A 1 245 ? -2.960 17.030 11.671 1.00 92.38 245 ALA A O 1
ATOM 1898 N N . ILE A 1 246 ? -4.065 15.474 12.870 1.00 96.12 246 ILE A N 1
ATOM 1899 C CA . ILE A 1 246 ? -3.316 15.680 14.126 1.00 96.12 246 ILE A CA 1
ATOM 1900 C C . ILE A 1 246 ? -1.815 15.473 13.872 1.00 96.12 246 ILE A C 1
ATOM 1902 O O . ILE A 1 246 ? -1.018 16.372 14.162 1.00 96.12 246 ILE A O 1
ATOM 1906 N N . ASP A 1 247 ? -1.459 14.357 13.236 1.00 96.06 247 ASP A N 1
ATOM 1907 C CA . ASP A 1 247 ? -0.112 14.014 12.786 1.00 96.06 247 ASP A CA 1
ATOM 1908 C C . ASP A 1 247 ? 0.488 15.089 11.883 1.00 96.06 247 ASP A C 1
ATOM 1910 O O . ASP A 1 247 ? 1.548 15.640 12.175 1.00 96.06 247 ASP A O 1
ATOM 1914 N N . HIS A 1 248 ? -0.241 15.503 10.844 1.00 90.94 248 HIS A N 1
ATOM 1915 C CA . HIS A 1 248 ? 0.227 16.539 9.926 1.00 90.94 248 HIS A CA 1
ATOM 1916 C C . HIS A 1 248 ? 0.560 17.855 10.644 1.00 90.94 248 HIS A C 1
ATOM 1918 O O . HIS A 1 248 ? 1.521 18.534 10.280 1.00 90.94 248 HIS A O 1
ATOM 1924 N N . ARG A 1 249 ? -0.230 18.263 11.649 1.00 89.62 249 ARG A N 1
ATOM 1925 C CA . ARG A 1 249 ? 0.055 19.482 12.430 1.00 89.62 249 ARG A CA 1
ATOM 1926 C C . ARG A 1 249 ? 1.229 19.287 13.376 1.00 89.62 249 ARG A C 1
ATOM 1928 O O . ARG A 1 249 ? 2.057 20.192 13.482 1.00 89.62 249 ARG A O 1
ATOM 1935 N N . ALA A 1 250 ? 1.326 18.122 14.008 1.00 92.69 250 ALA A N 1
ATOM 1936 C CA . ALA A 1 250 ? 2.430 17.771 14.889 1.00 92.69 250 ALA A CA 1
ATOM 1937 C C . ALA A 1 250 ? 3.760 17.675 14.125 1.00 92.69 250 ALA A C 1
ATOM 1939 O O . ALA A 1 250 ? 4.754 18.231 14.572 1.00 92.69 250 ALA A O 1
ATOM 1940 N N . HIS A 1 251 ? 3.773 17.110 12.915 1.00 89.50 251 HIS A N 1
ATOM 1941 C CA . HIS A 1 251 ? 4.922 17.143 12.008 1.00 89.50 251 HIS A CA 1
ATOM 1942 C C . HIS A 1 251 ? 5.384 18.558 11.688 1.00 89.50 251 HIS A C 1
ATOM 1944 O O . HIS A 1 251 ? 6.559 18.756 11.410 1.00 89.50 251 HIS A O 1
ATOM 1950 N N . ASN A 1 252 ? 4.482 19.538 11.715 1.00 85.38 252 ASN A N 1
ATOM 1951 C CA . ASN A 1 252 ? 4.810 20.939 11.471 1.00 85.38 252 ASN A CA 1
ATOM 1952 C C . ASN A 1 252 ? 5.215 21.681 12.746 1.00 85.38 252 ASN A C 1
ATOM 1954 O O . ASN A 1 252 ? 5.559 22.859 12.658 1.00 85.38 252 ASN A O 1
ATOM 1958 N N . ASN A 1 253 ? 5.145 21.031 13.912 1.00 88.62 253 ASN A N 1
ATOM 1959 C CA . ASN A 1 253 ? 5.245 21.658 15.228 1.00 88.62 253 ASN A CA 1
ATOM 1960 C C . ASN A 1 253 ? 4.239 22.812 15.395 1.00 88.62 253 ASN A C 1
ATOM 1962 O O . ASN A 1 253 ? 4.543 23.850 15.978 1.00 88.62 253 ASN A O 1
ATOM 1966 N N . ASP A 1 254 ? 3.037 22.671 14.823 1.00 87.81 254 ASP A N 1
ATOM 1967 C CA . ASP A 1 254 ? 1.982 23.680 14.909 1.00 87.81 254 ASP A CA 1
ATOM 1968 C C . ASP A 1 254 ? 1.009 23.366 16.046 1.00 87.81 254 ASP A C 1
ATOM 1970 O O . ASP A 1 254 ? -0.094 22.891 15.790 1.00 87.81 254 ASP A O 1
ATOM 1974 N N . LEU A 1 255 ? 1.386 23.688 17.291 1.00 91.31 255 LEU A N 1
ATOM 1975 C CA . LEU A 1 255 ? 0.536 23.495 18.476 1.00 91.31 255 LEU A CA 1
ATOM 1976 C C . LEU A 1 255 ? -0.900 24.007 18.283 1.00 91.31 255 LEU A C 1
ATOM 1978 O O . LEU A 1 255 ? -1.854 23.314 18.630 1.00 91.31 255 LEU A O 1
ATOM 1982 N N . ALA A 1 256 ? -1.064 25.198 17.695 1.00 88.56 256 ALA A N 1
ATOM 1983 C CA . ALA A 1 256 ? -2.381 25.776 17.428 1.00 88.56 256 ALA A CA 1
ATOM 1984 C C . ALA A 1 256 ? -3.214 24.892 16.492 1.00 88.56 256 ALA A C 1
ATOM 1986 O O . ALA A 1 256 ? -4.410 24.710 16.716 1.00 88.56 256 ALA A O 1
ATOM 1987 N N . GLY A 1 257 ? -2.583 24.366 15.441 1.00 87.88 257 GLY A N 1
ATOM 1988 C CA . GLY A 1 257 ? -3.184 23.410 14.522 1.00 87.88 257 GLY A CA 1
ATOM 1989 C C . GLY A 1 257 ? -3.517 22.102 15.231 1.00 87.88 257 GLY A C 1
ATOM 1990 O O . GLY A 1 257 ? -4.668 21.682 15.198 1.00 87.88 257 GLY A O 1
ATOM 1991 N N . THR A 1 258 ? -2.547 21.497 15.918 1.00 92.75 258 THR A N 1
ATOM 1992 C CA . THR A 1 258 ? -2.706 20.214 16.616 1.00 92.75 258 THR A CA 1
ATOM 1993 C C . THR A 1 258 ? -3.869 20.263 17.606 1.00 92.75 258 THR A C 1
ATOM 1995 O O . THR A 1 258 ? -4.705 19.367 17.603 1.00 92.75 258 THR A O 1
ATOM 1998 N N . MET A 1 259 ? -3.999 21.331 18.401 1.00 92.62 259 MET A N 1
ATOM 1999 C CA . MET A 1 259 ? -5.094 21.466 19.373 1.00 92.62 259 MET A CA 1
ATOM 2000 C C . MET A 1 259 ? -6.480 21.605 18.739 1.00 92.62 259 MET A C 1
ATOM 2002 O O . MET A 1 259 ? -7.473 21.214 19.350 1.00 92.62 259 MET A O 1
ATOM 2006 N N . ARG A 1 260 ? -6.570 22.132 17.516 1.00 88.06 260 ARG A N 1
ATOM 2007 C CA . ARG A 1 260 ? -7.840 22.224 16.781 1.00 88.06 260 ARG A CA 1
ATOM 2008 C C . ARG A 1 260 ? -8.248 20.883 16.203 1.00 88.06 260 ARG A C 1
ATOM 2010 O O . ARG A 1 260 ? -9.396 20.496 16.369 1.00 88.06 260 ARG A O 1
ATOM 2017 N N . GLU A 1 261 ? -7.307 20.165 15.595 1.00 92.00 261 GLU A N 1
ATOM 2018 C CA . GLU A 1 261 ? -7.569 18.810 15.093 1.00 92.00 261 GLU A CA 1
ATOM 2019 C C . GLU A 1 261 ? -7.934 17.868 16.259 1.00 92.00 261 GLU A C 1
ATOM 2021 O O . GLU A 1 261 ? -8.870 17.080 16.152 1.00 92.00 261 GLU A O 1
ATOM 2026 N N . MET A 1 262 ? -7.287 18.025 17.422 1.00 94.94 262 MET A N 1
ATOM 2027 C CA . MET A 1 262 ? -7.672 17.335 18.661 1.00 94.94 262 MET A CA 1
ATOM 2028 C C . MET A 1 262 ? -9.095 17.684 19.118 1.00 94.94 262 MET A C 1
ATOM 2030 O O . MET A 1 262 ? -9.816 16.799 19.578 1.00 94.94 262 MET A O 1
ATOM 2034 N N . ARG A 1 263 ? -9.523 18.951 18.991 1.00 92.50 263 ARG A N 1
ATOM 2035 C CA . ARG A 1 263 ? -10.893 19.362 19.337 1.00 92.50 263 ARG A CA 1
ATOM 2036 C C . ARG A 1 263 ? -11.925 18.730 18.408 1.00 92.50 263 ARG A C 1
ATOM 2038 O O . ARG A 1 263 ? -12.934 18.243 18.904 1.00 92.50 263 ARG A O 1
ATOM 2045 N N . GLU A 1 264 ? -11.678 18.708 17.099 1.00 90.62 264 GLU A N 1
ATOM 2046 C CA . GLU A 1 264 ? -12.548 18.017 16.133 1.00 90.62 264 GLU A CA 1
ATOM 2047 C C . GLU A 1 264 ? -12.658 16.520 16.436 1.00 90.62 264 GLU A C 1
ATOM 2049 O O . GLU A 1 264 ? -13.754 15.960 16.439 1.00 90.62 264 GLU A O 1
ATOM 2054 N N . PHE A 1 265 ? -11.530 15.878 16.747 1.00 96.44 265 PHE A N 1
ATOM 2055 C CA . PHE A 1 265 ? -11.494 14.467 17.116 1.00 96.44 265 PHE A CA 1
ATOM 2056 C C . PHE A 1 265 ? -12.282 14.183 18.407 1.00 96.44 265 PHE A C 1
ATOM 2058 O O . PHE A 1 265 ? -13.117 13.281 18.431 1.00 96.44 265 PHE A O 1
ATOM 2065 N N . ASP A 1 266 ? -12.100 14.990 19.460 1.00 96.88 266 ASP A N 1
ATOM 2066 C CA . ASP A 1 266 ? -12.869 14.887 20.712 1.00 96.88 266 ASP A CA 1
ATOM 2067 C C . ASP A 1 266 ? -14.375 15.123 20.502 1.00 96.88 266 ASP A C 1
ATOM 2069 O O . ASP A 1 266 ? -15.200 14.456 21.126 1.00 96.88 266 ASP A O 1
ATOM 2073 N N . LEU A 1 267 ? -14.764 16.037 19.607 1.00 95.00 267 LEU A N 1
ATOM 2074 C CA . LEU A 1 267 ? -16.170 16.248 19.251 1.00 95.00 267 LEU A CA 1
ATOM 2075 C C . LEU A 1 267 ? -16.765 15.034 18.521 1.00 95.00 267 LEU A C 1
ATOM 2077 O O . LEU A 1 267 ? -17.886 14.637 18.835 1.00 95.00 267 LEU A O 1
ATOM 2081 N N . ALA A 1 268 ? -16.018 14.389 17.622 1.00 96.56 268 ALA A N 1
ATOM 2082 C CA . ALA A 1 268 ? -16.466 13.157 16.971 1.00 96.56 268 ALA A CA 1
ATOM 2083 C C . ALA A 1 268 ? -16.636 12.001 17.978 1.00 96.56 268 ALA A C 1
ATOM 2085 O O . ALA A 1 268 ? -17.627 11.266 17.926 1.00 96.56 268 ALA A O 1
ATOM 2086 N N . VAL A 1 269 ? -15.730 11.889 18.959 1.00 98.12 269 VAL A N 1
ATOM 2087 C CA . VAL A 1 269 ? -15.872 10.953 20.088 1.00 98.12 269 VAL A CA 1
ATOM 2088 C C . VAL A 1 269 ? -17.128 11.269 20.910 1.00 98.12 269 VAL A C 1
ATOM 2090 O O . VAL A 1 269 ? -17.882 10.356 21.256 1.00 98.12 269 VAL A O 1
ATOM 2093 N N . LYS A 1 270 ? -17.411 12.550 21.185 1.00 96.69 270 LYS A N 1
ATOM 2094 C CA . LYS A 1 270 ? -18.637 12.980 21.884 1.00 96.69 270 LYS A CA 1
ATOM 2095 C C . LYS A 1 270 ? -19.908 12.563 21.138 1.00 96.69 270 LYS A C 1
ATOM 2097 O O . LYS A 1 270 ? -20.857 12.132 21.795 1.00 96.69 270 LYS A O 1
ATOM 2102 N N . SER A 1 271 ? -19.930 12.609 19.805 1.00 97.38 271 SER A N 1
ATOM 2103 C CA . SER A 1 271 ? -21.065 12.113 19.010 1.00 97.38 271 SER A CA 1
ATOM 2104 C C . SER A 1 271 ? -21.289 10.605 19.201 1.00 97.38 271 SER A C 1
ATOM 2106 O O . SER A 1 271 ? -22.427 10.177 19.412 1.00 97.38 271 SER A O 1
ATOM 2108 N N . ALA A 1 272 ? -20.224 9.795 19.234 1.00 97.81 272 ALA A N 1
ATOM 2109 C CA . ALA A 1 272 ? -20.334 8.362 19.529 1.00 97.81 272 ALA A CA 1
ATOM 2110 C C . ALA A 1 272 ? -20.771 8.081 20.978 1.00 97.81 272 ALA A C 1
ATOM 2112 O O . ALA A 1 272 ? -21.605 7.209 21.210 1.00 97.81 272 ALA A O 1
ATOM 2113 N N . LEU A 1 273 ? -20.276 8.845 21.959 1.00 97.75 273 LEU A N 1
ATOM 2114 C CA . LEU A 1 273 ? -20.702 8.724 23.361 1.00 97.75 273 LEU A CA 1
ATOM 2115 C C . LEU A 1 273 ? -22.185 9.071 23.544 1.00 97.75 273 LEU A C 1
ATOM 2117 O O . LEU A 1 273 ? -22.895 8.380 24.273 1.00 97.75 273 LEU A O 1
ATOM 2121 N N . LYS A 1 274 ? -22.679 10.101 22.847 1.00 97.44 274 LYS A N 1
ATOM 2122 C CA . LYS A 1 274 ? -24.109 10.443 22.817 1.00 97.44 274 LYS A CA 1
ATOM 2123 C C . LYS A 1 274 ? -24.945 9.298 22.239 1.00 97.44 274 LYS A C 1
ATOM 2125 O O . LYS A 1 274 ? -25.994 8.976 22.788 1.00 97.44 274 LYS A O 1
ATOM 2130 N N . PHE A 1 275 ? -24.469 8.652 21.176 1.00 97.94 275 PHE A N 1
ATOM 2131 C CA . PHE A 1 275 ? -25.119 7.465 20.620 1.00 97.94 275 PHE A CA 1
ATOM 2132 C C . PHE A 1 275 ? -25.091 6.278 21.601 1.00 97.94 275 PHE A C 1
ATOM 2134 O O . PHE A 1 275 ? -26.107 5.619 21.810 1.00 97.94 275 PHE A O 1
ATOM 2141 N N . GLN A 1 276 ? -23.968 6.044 22.287 1.00 97.06 276 GLN A N 1
ATOM 2142 C CA . GLN A 1 276 ? -23.862 4.997 23.307 1.00 97.06 276 GLN A CA 1
ATOM 2143 C C . GLN A 1 276 ? -24.849 5.204 24.462 1.00 97.06 276 GLN A C 1
ATOM 2145 O O . GLN A 1 276 ? -25.376 4.222 24.969 1.00 97.06 276 GLN A O 1
ATOM 2150 N N . GLN A 1 277 ? -25.160 6.440 24.863 1.00 96.31 277 GLN A N 1
ATOM 2151 C CA . GLN A 1 277 ? -26.191 6.692 25.884 1.00 96.31 277 GLN A CA 1
ATOM 2152 C C . GLN A 1 277 ? -27.578 6.183 25.458 1.00 96.31 277 GLN A C 1
ATOM 2154 O O . GLN A 1 277 ? -28.364 5.770 26.308 1.00 96.31 277 GLN A O 1
ATOM 2159 N N . GLN A 1 278 ? -27.866 6.173 24.154 1.00 96.50 278 GLN A N 1
ATOM 2160 C CA . GLN A 1 278 ? -29.106 5.634 23.585 1.00 96.50 278 GLN A CA 1
ATOM 2161 C C . GLN A 1 278 ? -29.042 4.107 23.405 1.00 96.50 278 GLN A C 1
ATOM 2163 O O . GLN A 1 278 ? -30.066 3.433 23.498 1.00 96.50 278 GLN A O 1
ATOM 2168 N N . HIS A 1 279 ? -27.838 3.553 23.219 1.00 95.62 279 HIS A N 1
ATOM 2169 C CA . HIS A 1 279 ? -27.578 2.124 23.000 1.00 95.62 279 HIS A CA 1
ATOM 2170 C C . HIS A 1 279 ? -26.506 1.552 23.958 1.00 95.62 279 HIS A C 1
ATOM 2172 O O . HIS A 1 279 ? -25.488 1.011 23.504 1.00 95.62 279 HIS A O 1
ATOM 2178 N N . PRO A 1 280 ? -26.697 1.633 25.292 1.00 93.62 280 PRO A N 1
ATOM 2179 C CA . PRO A 1 280 ? -25.616 1.427 26.266 1.00 93.62 280 PRO A CA 1
ATOM 2180 C C . PRO A 1 280 ? -25.123 -0.019 26.353 1.00 93.62 280 PRO A C 1
ATOM 2182 O O . PRO A 1 280 ? -23.959 -0.259 26.660 1.00 93.62 280 PRO A O 1
ATOM 2185 N N . LYS A 1 281 ? -25.994 -0.991 26.062 1.00 93.75 281 LYS A N 1
ATOM 2186 C CA . LYS A 1 281 ? -25.668 -2.428 26.105 1.00 93.75 281 LYS A CA 1
ATOM 2187 C C . LYS A 1 281 ? -25.167 -2.985 24.771 1.00 93.75 281 LYS A C 1
ATOM 2189 O O . LYS A 1 281 ? -24.791 -4.147 24.713 1.00 93.75 281 LYS A O 1
ATOM 2194 N N . GLU A 1 282 ? -25.180 -2.176 23.716 1.00 96.06 282 GLU A N 1
ATOM 2195 C CA . GLU A 1 282 ? -24.919 -2.620 22.342 1.00 96.06 282 GLU A CA 1
ATOM 2196 C C . GLU A 1 282 ? -23.777 -1.846 21.673 1.00 96.06 282 GLU A C 1
ATOM 2198 O O . GLU A 1 282 ? -23.442 -2.135 20.527 1.00 96.06 282 GLU A O 1
ATOM 2203 N N . THR A 1 283 ? -23.177 -0.867 22.354 1.00 98.25 283 THR A N 1
ATOM 2204 C CA . THR A 1 283 ? -22.159 0.007 21.759 1.00 98.25 283 THR A CA 1
ATOM 2205 C C . THR A 1 283 ? -20.800 -0.191 22.413 1.00 98.25 283 THR A C 1
ATOM 2207 O O . THR A 1 283 ? -20.681 -0.077 23.635 1.00 98.25 283 THR A O 1
ATOM 2210 N N . LEU A 1 284 ? -19.780 -0.414 21.587 1.00 98.56 284 LEU A N 1
ATOM 2211 C CA . LEU A 1 284 ? -18.366 -0.410 21.952 1.00 98.56 284 LEU A CA 1
ATOM 2212 C C . LEU A 1 284 ? -17.685 0.808 21.324 1.00 98.56 284 LEU A C 1
ATOM 2214 O O . LEU A 1 284 ? -17.761 1.007 20.112 1.00 98.56 284 LEU A O 1
ATOM 2218 N N . ILE A 1 285 ? -16.991 1.598 22.141 1.00 98.69 285 ILE A N 1
ATOM 2219 C CA . ILE A 1 285 ? -16.155 2.709 21.681 1.00 98.69 285 ILE A CA 1
ATOM 2220 C C . ILE A 1 285 ? -14.712 2.406 22.057 1.00 98.69 285 ILE A C 1
ATOM 2222 O O . ILE A 1 285 ? -14.415 2.175 23.229 1.00 98.69 285 ILE A O 1
ATOM 2226 N N . VAL A 1 286 ? -13.827 2.438 21.064 1.00 98.75 286 VAL A N 1
ATOM 2227 C CA . VAL A 1 286 ? -12.382 2.263 21.209 1.00 98.75 286 VAL A CA 1
ATOM 2228 C C . VAL A 1 286 ? -11.692 3.517 20.688 1.00 98.75 286 VAL A C 1
ATOM 2230 O O . VAL A 1 286 ? -12.003 3.974 19.592 1.00 98.75 286 VAL A O 1
ATOM 2233 N N . ILE A 1 287 ? -10.753 4.068 21.454 1.00 98.62 287 ILE A N 1
ATOM 2234 C CA . ILE A 1 287 ? -9.942 5.225 21.053 1.00 98.62 287 ILE A CA 1
ATOM 2235 C C . ILE A 1 287 ? -8.478 4.832 21.146 1.00 98.62 287 ILE A C 1
ATOM 2237 O O . ILE A 1 287 ? -8.045 4.342 22.184 1.00 98.62 287 ILE A O 1
ATOM 2241 N N . THR A 1 288 ? -7.706 5.068 20.095 1.00 98.31 288 THR A N 1
ATOM 2242 C CA . THR A 1 288 ? -6.263 4.828 20.084 1.00 98.31 288 THR A CA 1
ATOM 2243 C C . THR A 1 288 ? -5.534 5.870 19.232 1.00 98.31 288 THR A C 1
ATOM 2245 O O . THR A 1 288 ? -6.142 6.795 18.687 1.00 98.31 288 THR A O 1
ATOM 2248 N N . SER A 1 289 ? -4.219 5.718 19.143 1.00 98.06 289 SER A N 1
ATOM 2249 C CA . SER A 1 289 ? -3.360 6.405 18.188 1.00 98.06 289 SER A CA 1
ATOM 2250 C C . SER A 1 289 ? -2.532 5.367 17.441 1.00 98.06 289 SER A C 1
ATOM 2252 O O . SER A 1 289 ? -2.270 4.274 17.947 1.00 98.06 289 SER A O 1
ATOM 2254 N N . ASP A 1 290 ? -2.100 5.701 16.241 1.00 97.50 290 ASP A N 1
ATOM 2255 C CA . ASP A 1 290 ? -1.208 4.865 15.457 1.00 97.50 290 ASP A CA 1
ATOM 2256 C C . ASP A 1 290 ? 0.276 5.088 15.842 1.00 97.50 290 ASP A C 1
ATOM 2258 O O . ASP A 1 290 ? 1.055 4.131 15.816 1.00 97.50 290 ASP A O 1
ATOM 2262 N N . HIS A 1 291 ? 0.656 6.298 16.274 1.00 97.94 291 HIS A N 1
ATOM 2263 C CA . HIS A 1 291 ? 1.952 6.672 16.865 1.00 97.94 291 HIS A CA 1
ATOM 2264 C C . HIS A 1 291 ? 1.910 8.027 17.616 1.00 97.94 291 HIS A C 1
ATOM 2266 O O . HIS A 1 291 ? 0.864 8.655 17.759 1.00 97.94 291 HIS A O 1
ATOM 2272 N N . ASP A 1 292 ? 3.048 8.468 18.164 1.00 97.31 292 ASP A N 1
ATOM 2273 C CA . ASP A 1 292 ? 3.287 9.850 18.622 1.00 97.31 292 ASP A CA 1
ATOM 2274 C C . ASP A 1 292 ? 4.067 10.612 17.542 1.00 97.31 292 ASP A C 1
ATOM 2276 O O . ASP A 1 292 ? 4.934 10.023 16.892 1.00 97.31 292 ASP A O 1
ATOM 2280 N N . THR A 1 293 ? 3.795 11.909 17.369 1.00 96.25 293 THR A N 1
ATOM 2281 C CA . THR A 1 293 ? 4.442 12.739 16.340 1.00 96.25 293 THR A CA 1
ATOM 2282 C C . THR A 1 293 ? 5.023 14.035 16.902 1.00 96.25 293 THR A C 1
ATOM 2284 O O . THR A 1 293 ? 4.442 14.694 17.763 1.00 96.25 293 THR A O 1
ATOM 2287 N N . GLY A 1 294 ? 6.205 14.418 16.405 1.00 90.06 294 GLY A N 1
ATOM 2288 C CA . GLY A 1 294 ? 6.889 15.683 16.709 1.00 90.06 294 GLY A CA 1
ATOM 2289 C C . GLY A 1 294 ? 7.643 15.694 18.045 1.00 90.06 294 GLY A C 1
ATOM 2290 O O . GLY A 1 294 ? 8.501 16.552 18.265 1.00 90.06 294 GLY A O 1
ATOM 2291 N N . GLY A 1 295 ? 7.374 14.723 18.926 1.00 92.69 295 GLY A N 1
ATOM 2292 C CA . GLY A 1 295 ? 8.009 14.621 20.238 1.00 92.69 295 GLY A CA 1
ATOM 2293 C C . GLY A 1 295 ? 7.704 15.826 21.119 1.00 92.69 295 GLY A C 1
ATOM 2294 O O . GLY A 1 295 ? 8.605 16.413 21.717 1.00 92.69 295 GLY A O 1
ATOM 2295 N N . MET A 1 296 ? 6.430 16.217 21.162 1.00 95.31 296 MET A N 1
ATOM 2296 C CA . MET A 1 296 ? 5.963 17.351 21.956 1.00 95.31 296 MET A CA 1
ATOM 2297 C C . MET A 1 296 ? 6.254 17.123 23.448 1.00 95.31 296 MET A C 1
ATOM 2299 O O . MET A 1 296 ? 5.925 16.056 23.969 1.00 95.31 296 MET A O 1
ATOM 2303 N N . ASN A 1 297 ? 6.813 18.100 24.165 1.00 94.25 297 ASN A N 1
ATOM 2304 C CA . ASN A 1 297 ? 6.903 18.074 25.630 1.00 94.25 297 ASN A CA 1
ATOM 2305 C C . ASN A 1 297 ? 6.184 19.261 26.255 1.00 94.25 297 ASN A C 1
ATOM 2307 O O . ASN A 1 297 ? 6.033 20.318 25.649 1.00 94.25 297 ASN A O 1
ATOM 2311 N N . ILE A 1 298 ? 5.783 19.082 27.511 1.00 93.12 298 ILE A N 1
ATOM 2312 C CA . ILE A 1 298 ? 5.213 20.130 28.354 1.00 93.12 298 ILE A CA 1
ATOM 2313 C C . ILE A 1 298 ? 6.234 20.404 29.461 1.00 93.12 298 ILE A C 1
ATOM 2315 O O . ILE A 1 298 ? 6.406 19.572 30.348 1.00 93.12 298 ILE A O 1
ATOM 2319 N N . LYS A 1 299 ? 6.923 21.547 29.408 1.00 87.00 299 LYS A N 1
ATOM 2320 C CA . LYS A 1 299 ? 7.921 21.945 30.420 1.00 87.00 299 LYS A CA 1
ATOM 2321 C C . LYS A 1 299 ? 7.269 22.573 31.645 1.00 87.00 299 LYS A C 1
ATOM 2323 O O . LYS A 1 299 ? 7.483 22.134 32.767 1.00 87.00 299 LYS A O 1
ATOM 2328 N N . ASN A 1 300 ? 6.469 23.607 31.414 1.00 82.62 300 ASN A N 1
ATOM 2329 C CA . ASN A 1 300 ? 5.703 24.302 32.439 1.00 82.62 300 ASN A CA 1
ATOM 2330 C C . ASN A 1 300 ? 4.431 24.828 31.779 1.00 82.62 300 ASN A C 1
ATOM 2332 O O . ASN A 1 300 ? 4.488 25.863 31.120 1.00 82.62 300 ASN A O 1
ATOM 2336 N N . HIS A 1 301 ? 3.331 24.073 31.875 1.00 84.38 301 HIS A N 1
ATOM 2337 C CA . HIS A 1 301 ? 2.080 24.396 31.177 1.00 84.38 301 HIS A CA 1
ATOM 2338 C C . HIS A 1 301 ? 1.676 25.848 31.448 1.00 84.38 301 HIS A C 1
ATOM 2340 O O . HIS A 1 301 ? 1.558 26.267 32.596 1.00 84.38 301 HIS A O 1
ATOM 2346 N N . GLN A 1 302 ? 1.493 26.605 30.370 1.00 84.69 302 GLN A N 1
ATOM 2347 C CA . GLN A 1 302 ? 0.910 27.938 30.395 1.00 84.69 302 GLN A CA 1
ATOM 2348 C C . GLN A 1 302 ? -0.384 27.908 29.590 1.00 84.69 302 GLN A C 1
ATOM 2350 O O . GLN A 1 302 ? -0.504 27.145 28.627 1.00 84.69 302 GLN A O 1
ATOM 2355 N N . SER A 1 303 ? -1.334 28.769 29.963 1.00 77.56 303 SER A N 1
ATOM 2356 C CA . SER A 1 303 ? -2.610 28.900 29.258 1.00 77.56 303 SER A CA 1
ATOM 2357 C C . SER A 1 303 ? -2.403 29.049 27.750 1.00 77.56 303 SER A C 1
ATOM 2359 O O . SER A 1 303 ? -1.650 29.913 27.289 1.00 77.56 303 SER A O 1
ATOM 2361 N N . GLY A 1 304 ? -3.158 28.278 26.970 1.00 77.56 304 GLY A N 1
ATOM 2362 C CA . GLY A 1 304 ? -3.191 28.317 25.511 1.00 77.56 304 GLY A CA 1
ATOM 2363 C C . GLY A 1 304 ? -3.701 29.613 24.874 1.00 77.56 304 GLY A C 1
ATOM 2364 O O . GLY A 1 304 ? -3.996 29.645 23.680 1.00 77.56 304 GLY A O 1
ATOM 2365 N N . SER A 1 305 ? -3.835 30.695 25.645 1.00 81.19 305 SER A N 1
ATOM 2366 C CA . SER A 1 305 ? -4.329 31.998 25.188 1.00 81.19 305 SER A CA 1
ATOM 2367 C C . SER A 1 305 ? -3.598 32.541 23.951 1.00 81.19 305 SER A C 1
ATOM 2369 O O . SER A 1 305 ? -4.227 33.197 23.126 1.00 81.19 305 SER A O 1
ATOM 2371 N N . LEU A 1 306 ? -2.302 32.247 23.780 1.00 81.44 306 LEU A N 1
ATOM 2372 C CA . LEU A 1 306 ? -1.520 32.685 22.618 1.00 81.44 306 LEU A CA 1
ATOM 2373 C C . LEU A 1 306 ? -1.883 31.916 21.346 1.00 81.44 306 LEU A C 1
ATOM 2375 O O . LEU A 1 306 ? -2.224 32.528 20.337 1.00 81.44 306 LEU A O 1
ATOM 2379 N N . TRP A 1 307 ? -1.868 30.581 21.379 1.00 84.00 307 TRP A N 1
ATOM 2380 C CA . TRP A 1 307 ? -2.200 29.790 20.190 1.00 84.00 307 TRP A CA 1
ATOM 2381 C C . TRP A 1 307 ? -3.681 29.934 19.797 1.00 84.00 307 TRP A C 1
ATOM 2383 O O . TRP A 1 307 ? -4.013 29.859 18.610 1.00 84.00 307 TRP A O 1
ATOM 2393 N N . LYS A 1 308 ? -4.569 30.231 20.760 1.00 82.00 308 LYS A N 1
ATOM 2394 C CA . LYS A 1 308 ? -5.983 30.573 20.512 1.00 82.00 308 LYS A CA 1
ATOM 2395 C C . LYS A 1 308 ? -6.146 31.865 19.698 1.00 82.00 308 LYS A C 1
ATOM 2397 O O . LYS A 1 308 ? -7.090 31.954 18.920 1.00 82.00 308 LYS A O 1
ATOM 2402 N N . LYS A 1 309 ? -5.223 32.830 19.829 1.00 76.56 309 LYS A N 1
ATOM 2403 C CA . LYS A 1 309 ? -5.219 34.101 19.073 1.00 76.56 309 LYS A CA 1
ATOM 2404 C C . LYS A 1 309 ? -4.715 33.971 17.643 1.00 76.56 309 LYS A C 1
ATOM 2406 O O . LYS A 1 309 ? -4.886 34.898 16.857 1.00 76.56 309 LYS A O 1
ATOM 2411 N N . GLN A 1 310 ? -4.064 32.866 17.287 1.00 75.25 310 GLN A N 1
ATOM 2412 C CA . GLN A 1 310 ? -3.642 32.682 15.908 1.00 75.25 310 GLN A CA 1
ATOM 2413 C C . GLN A 1 310 ? -4.884 32.699 15.018 1.00 75.25 310 GLN A C 1
ATOM 2415 O O . GLN A 1 310 ? -5.825 31.942 15.268 1.00 75.25 310 GLN A O 1
ATOM 2420 N N . ALA A 1 311 ? -4.862 33.556 13.993 1.00 62.62 311 ALA A N 1
ATOM 2421 C CA . ALA A 1 311 ? -5.976 33.817 13.078 1.00 62.62 311 ALA A CA 1
ATOM 2422 C C . ALA A 1 311 ? -5.918 32.985 11.775 1.00 62.62 311 ALA A C 1
ATOM 2424 O O . ALA A 1 311 ? -6.906 32.874 11.059 1.00 62.62 311 ALA A O 1
ATOM 2425 N N . ASN A 1 312 ? -4.771 32.384 11.424 1.00 68.25 312 ASN A N 1
ATOM 2426 C CA . ASN A 1 312 ? -4.646 31.512 10.243 1.00 68.25 312 ASN A CA 1
ATOM 2427 C C . ASN A 1 312 ? -3.580 30.412 10.415 1.00 68.25 312 ASN A C 1
ATOM 2429 O O . ASN A 1 312 ? -2.702 30.527 11.266 1.00 68.25 312 ASN A O 1
ATOM 2433 N N . ARG A 1 313 ? -3.622 29.337 9.606 1.00 73.62 313 ARG A N 1
ATOM 2434 C CA . ARG A 1 313 ? -2.682 28.198 9.725 1.00 73.62 313 ARG A CA 1
ATOM 2435 C C . ARG A 1 313 ? -1.229 28.635 9.599 1.00 73.62 313 ARG A C 1
ATOM 2437 O O . ARG A 1 313 ? -0.916 29.474 8.753 1.00 73.62 313 ARG A O 1
ATOM 2444 N N . ALA A 1 314 ? -0.332 28.012 10.357 1.00 75.81 314 ALA A N 1
ATOM 2445 C CA . ALA A 1 314 ? 1.080 28.380 10.332 1.00 75.81 314 ALA A CA 1
ATOM 2446 C C . ALA A 1 314 ? 1.706 28.256 8.928 1.00 75.81 314 ALA A C 1
ATOM 2448 O O . ALA A 1 314 ? 2.435 29.144 8.492 1.00 75.81 314 ALA A O 1
ATOM 2449 N N . ILE A 1 315 ? 1.320 27.227 8.163 1.00 73.25 315 ILE A N 1
ATOM 2450 C CA . ILE A 1 315 ? 1.789 26.998 6.784 1.00 73.25 315 ILE A CA 1
ATOM 2451 C C . ILE A 1 315 ? 1.456 28.141 5.807 1.00 73.25 315 ILE A C 1
ATOM 2453 O O . ILE A 1 315 ? 2.173 28.346 4.830 1.00 73.25 315 ILE A O 1
ATOM 2457 N N . TYR A 1 316 ? 0.403 28.925 6.061 1.00 77.62 316 TYR A N 1
ATOM 2458 C CA . TYR A 1 316 ? 0.044 30.066 5.209 1.00 77.62 316 TYR A CA 1
ATOM 2459 C C . TYR A 1 316 ? 0.791 31.352 5.566 1.00 77.62 316 TYR A C 1
ATOM 2461 O O . TYR A 1 316 ? 0.669 32.337 4.836 1.00 77.62 316 TYR A O 1
ATOM 2469 N N . ALA A 1 317 ? 1.571 31.369 6.652 1.00 78.44 317 ALA A N 1
ATOM 2470 C CA . ALA A 1 317 ? 2.314 32.556 7.061 1.00 78.44 317 ALA A CA 1
ATOM 2471 C C . ALA A 1 317 ? 3.274 33.015 5.952 1.00 78.44 317 ALA A C 1
ATOM 2473 O O . ALA A 1 317 ? 3.256 34.180 5.559 1.00 78.44 317 ALA A O 1
ATOM 2474 N N . ASP A 1 318 ? 4.042 32.080 5.380 1.00 75.25 318 ASP A N 1
ATOM 2475 C CA . ASP A 1 318 ? 5.017 32.368 4.322 1.00 75.25 318 ASP A CA 1
ATOM 2476 C C . ASP A 1 318 ? 4.345 32.850 3.025 1.00 75.25 318 ASP A C 1
ATOM 2478 O O . ASP A 1 318 ? 4.765 33.840 2.427 1.00 75.25 318 ASP A O 1
ATOM 2482 N N . SER A 1 319 ? 3.249 32.210 2.602 1.00 79.25 319 SER A N 1
ATOM 2483 C CA . SER A 1 319 ? 2.535 32.614 1.385 1.00 79.25 319 SER A CA 1
ATOM 2484 C C . SER A 1 319 ? 1.848 33.976 1.539 1.00 79.25 319 SER A C 1
ATOM 2486 O O . SER A 1 319 ? 1.932 34.808 0.630 1.00 79.25 319 SER A O 1
ATOM 2488 N N . LYS A 1 320 ? 1.222 34.255 2.692 1.00 79.31 320 LYS A N 1
ATOM 2489 C CA . LYS A 1 320 ? 0.637 35.573 2.987 1.00 79.31 320 LYS A CA 1
ATOM 2490 C C . LYS A 1 320 ? 1.705 36.654 3.087 1.00 79.31 320 LYS A C 1
ATOM 2492 O O . LYS A 1 320 ? 1.490 37.743 2.556 1.00 79.31 320 LYS A O 1
ATOM 2497 N N . PHE A 1 321 ? 2.854 36.349 3.689 1.00 76.94 321 PHE A N 1
ATOM 2498 C CA . PHE A 1 321 ? 3.997 37.253 3.714 1.00 76.94 321 PHE A CA 1
ATOM 2499 C C . PHE A 1 321 ? 4.464 37.594 2.291 1.00 76.94 321 PHE A C 1
ATOM 2501 O O . PHE A 1 321 ? 4.474 38.765 1.908 1.00 76.94 321 PHE A O 1
ATOM 2508 N N . LYS A 1 322 ? 4.757 36.583 1.462 1.00 80.12 322 LYS A N 1
ATOM 2509 C CA . LYS A 1 322 ? 5.192 36.775 0.067 1.00 80.12 322 LYS A CA 1
ATOM 2510 C C . LYS A 1 322 ? 4.183 37.581 -0.746 1.00 80.12 322 LYS A C 1
ATOM 2512 O O . LYS A 1 322 ? 4.577 38.479 -1.487 1.00 80.12 322 LYS A O 1
ATOM 2517 N N . LYS A 1 323 ? 2.883 37.312 -0.575 1.00 82.50 323 LYS A N 1
ATOM 2518 C CA . LYS A 1 323 ? 1.806 38.060 -1.241 1.00 82.50 323 LYS A CA 1
ATOM 2519 C C . LYS A 1 323 ? 1.754 39.521 -0.791 1.00 82.50 323 LYS A C 1
ATOM 2521 O O . LYS A 1 323 ? 1.594 40.401 -1.631 1.00 82.50 323 LYS A O 1
ATOM 2526 N N . ARG A 1 324 ? 1.889 39.781 0.513 1.00 78.62 324 ARG A N 1
ATOM 2527 C CA . ARG A 1 324 ? 1.829 41.130 1.090 1.00 78.62 324 ARG A CA 1
ATOM 2528 C C . ARG A 1 324 ? 3.039 41.981 0.707 1.00 78.62 324 ARG A C 1
ATOM 2530 O O . ARG A 1 324 ? 2.862 43.146 0.379 1.00 78.62 324 ARG A O 1
ATOM 2537 N N . PHE A 1 325 ? 4.238 41.402 0.724 1.00 74.00 325 PHE A N 1
ATOM 2538 C CA . PHE A 1 325 ? 5.487 42.163 0.616 1.00 74.00 325 PHE A CA 1
ATOM 2539 C C . PHE A 1 325 ? 6.275 41.935 -0.684 1.00 74.00 325 PHE A C 1
ATOM 2541 O O . PHE A 1 325 ? 7.325 42.542 -0.863 1.00 74.00 325 PHE A O 1
ATOM 2548 N N . LYS A 1 326 ? 5.813 41.079 -1.611 1.00 73.88 326 LYS A N 1
ATOM 2549 C CA . LYS A 1 326 ? 6.457 40.806 -2.919 1.00 73.88 326 LYS A CA 1
ATOM 2550 C C . LYS A 1 326 ? 7.965 40.491 -2.831 1.00 73.88 326 LYS A C 1
ATOM 2552 O O . LYS A 1 326 ? 8.723 40.862 -3.721 1.00 73.88 326 LYS A O 1
ATOM 2557 N N . ASN A 1 327 ? 8.402 39.830 -1.755 1.00 67.19 327 ASN A N 1
ATOM 2558 C CA . ASN A 1 327 ? 9.813 39.558 -1.420 1.00 67.19 327 ASN A CA 1
ATOM 2559 C C . ASN A 1 327 ? 10.697 40.802 -1.173 1.00 67.19 327 ASN A C 1
ATOM 2561 O O . ASN A 1 327 ? 11.919 40.681 -1.197 1.00 67.19 327 ASN A O 1
ATOM 2565 N N . LYS A 1 328 ? 10.107 41.978 -0.923 1.00 69.94 328 LYS A N 1
ATOM 2566 C CA . LYS A 1 328 ? 10.818 43.252 -0.706 1.00 69.94 328 LYS A CA 1
ATOM 2567 C C . LYS A 1 328 ? 10.842 43.739 0.751 1.00 69.94 328 LYS A C 1
ATOM 2569 O O . LYS A 1 328 ? 11.374 44.812 0.996 1.00 69.94 328 LYS A O 1
ATOM 2574 N N . ALA A 1 329 ? 10.264 42.991 1.691 1.00 74.62 329 ALA A N 1
ATOM 2575 C CA . ALA A 1 329 ? 10.214 43.402 3.096 1.00 74.62 329 ALA A CA 1
ATOM 2576 C C . ALA A 1 329 ? 11.593 43.366 3.768 1.00 74.62 329 ALA A C 1
ATOM 2578 O O . ALA A 1 329 ? 12.387 42.443 3.522 1.00 74.62 329 ALA A O 1
ATOM 2579 N N . SER A 1 330 ? 11.823 44.328 4.665 1.00 84.38 330 SER A N 1
ATOM 2580 C CA . SER A 1 330 ? 12.938 44.293 5.607 1.00 84.38 330 SER A CA 1
ATOM 2581 C C . SER A 1 330 ? 12.778 43.138 6.604 1.00 84.38 330 SER A C 1
ATOM 2583 O O . SER A 1 330 ? 11.695 42.568 6.779 1.00 84.38 330 SER A O 1
ATOM 2585 N N . ASP A 1 331 ? 13.872 42.773 7.269 1.00 83.12 331 ASP A N 1
ATOM 2586 C CA . ASP A 1 331 ? 13.852 41.739 8.306 1.00 83.12 331 ASP A CA 1
ATOM 2587 C C . ASP A 1 331 ? 12.950 42.137 9.492 1.00 83.12 331 ASP A C 1
ATOM 2589 O O . ASP A 1 331 ? 12.239 41.297 10.048 1.00 83.12 331 ASP A O 1
ATOM 2593 N N . GLU A 1 332 ? 12.891 43.429 9.816 1.00 84.19 332 GLU A N 1
ATOM 2594 C CA . GLU A 1 332 ? 12.014 43.994 10.847 1.00 84.19 332 GLU A CA 1
ATOM 2595 C C . GLU A 1 332 ? 10.534 43.889 10.461 1.00 84.19 332 GLU A C 1
ATOM 2597 O O . GLU A 1 332 ? 9.700 43.493 11.279 1.00 84.19 332 GLU A O 1
ATOM 2602 N N . GLU A 1 333 ? 10.191 44.188 9.204 1.00 85.88 333 GLU A N 1
ATOM 2603 C CA . GLU A 1 333 ? 8.823 44.054 8.693 1.00 85.88 333 GLU A CA 1
ATOM 2604 C C . GLU A 1 333 ? 8.360 42.594 8.684 1.00 85.88 333 GLU A C 1
ATOM 2606 O O . GLU A 1 333 ? 7.209 42.306 9.028 1.00 85.88 333 GLU A O 1
ATOM 2611 N N . LEU A 1 334 ? 9.254 41.666 8.328 1.00 84.19 334 LEU A N 1
ATOM 2612 C CA . LEU A 1 334 ? 8.997 40.227 8.375 1.00 84.19 334 LEU A CA 1
ATOM 2613 C C . LEU A 1 334 ? 8.756 39.748 9.811 1.00 84.19 334 LEU A C 1
ATOM 2615 O O . LEU A 1 334 ? 7.750 39.080 10.060 1.00 84.19 334 LEU A O 1
ATOM 2619 N N . ILE A 1 335 ? 9.629 40.111 10.757 1.00 84.88 335 ILE A N 1
ATOM 2620 C CA . ILE A 1 335 ? 9.447 39.769 12.173 1.00 84.88 335 ILE A CA 1
ATOM 2621 C C . ILE A 1 335 ? 8.127 40.347 12.681 1.00 84.88 335 ILE A C 1
ATOM 2623 O O . ILE A 1 335 ? 7.325 39.604 13.236 1.00 84.88 335 ILE A O 1
ATOM 2627 N N . LYS A 1 336 ? 7.847 41.633 12.438 1.00 85.94 336 LYS A N 1
ATOM 2628 C CA . LYS A 1 336 ? 6.610 42.289 12.885 1.00 85.94 336 LYS A CA 1
ATOM 2629 C C . LYS A 1 336 ? 5.362 41.605 12.326 1.00 85.94 336 LYS A C 1
ATOM 2631 O O . LYS A 1 336 ? 4.415 41.362 13.072 1.00 85.94 336 LYS A O 1
ATOM 2636 N N . PHE A 1 337 ? 5.366 41.262 11.037 1.00 86.25 337 PHE A N 1
ATOM 2637 C CA . PHE A 1 337 ? 4.263 40.541 10.403 1.00 86.25 337 PHE A CA 1
ATOM 2638 C C . PHE A 1 337 ? 4.032 39.171 11.049 1.00 86.25 337 PHE A C 1
ATOM 2640 O O . PHE A 1 337 ? 2.898 38.839 11.390 1.00 86.25 337 PHE A O 1
ATOM 2647 N N . LEU A 1 338 ? 5.091 38.378 11.230 1.00 86.00 338 LEU A N 1
ATOM 2648 C CA . LEU A 1 338 ? 4.976 37.042 11.813 1.00 86.00 338 LEU A CA 1
ATOM 2649 C C . LEU A 1 338 ? 4.588 37.101 13.294 1.00 86.00 338 LEU A C 1
ATOM 2651 O O . LEU A 1 338 ? 3.737 36.328 13.721 1.00 86.00 338 LEU A O 1
ATOM 2655 N N . SER A 1 339 ? 5.131 38.047 14.057 1.00 85.44 339 SER A N 1
ATOM 2656 C CA . SER A 1 339 ? 4.761 38.277 15.454 1.00 85.44 339 SER A CA 1
ATOM 2657 C C . SER A 1 339 ? 3.257 38.536 15.582 1.00 85.44 339 SER A C 1
ATOM 2659 O O . SER A 1 339 ? 2.574 37.841 16.331 1.00 85.44 339 SER A O 1
ATOM 2661 N N . GLN A 1 340 ? 2.696 39.421 14.750 1.00 84.00 340 GLN A N 1
ATOM 2662 C CA . GLN A 1 340 ? 1.246 39.645 14.693 1.00 84.00 340 GLN A CA 1
ATOM 2663 C C . GLN A 1 340 ? 0.476 38.387 14.269 1.00 84.00 340 GLN A C 1
ATOM 2665 O O . GLN A 1 340 ? -0.533 38.045 14.882 1.00 84.00 340 GLN A O 1
ATOM 2670 N N . TYR A 1 341 ? 0.963 37.671 13.252 1.00 82.69 341 TYR A N 1
ATOM 2671 C CA . TYR A 1 341 ? 0.323 36.461 12.731 1.00 82.69 341 TYR A CA 1
ATOM 2672 C C . TYR A 1 341 ? 0.197 35.343 13.777 1.00 82.69 341 TYR A C 1
ATOM 2674 O O . TYR A 1 341 ? -0.816 34.643 13.823 1.00 82.69 341 TYR A O 1
ATOM 2682 N N . PHE A 1 342 ? 1.222 35.184 14.616 1.00 84.12 342 PHE A N 1
ATOM 2683 C CA . PHE A 1 342 ? 1.301 34.163 15.662 1.00 84.12 342 PHE A CA 1
ATOM 2684 C C . PHE A 1 342 ? 0.857 34.661 17.048 1.00 84.12 342 PHE A C 1
ATOM 2686 O O . PHE A 1 342 ? 0.942 33.908 18.016 1.00 84.12 342 PHE A O 1
ATOM 2693 N N . GLY A 1 343 ? 0.355 35.897 17.155 1.00 81.19 343 GLY A N 1
ATOM 2694 C CA . GLY A 1 343 ? -0.178 36.454 18.403 1.00 81.19 343 GLY A CA 1
ATOM 2695 C C . GLY A 1 343 ? 0.883 36.880 19.428 1.00 81.19 343 GLY A C 1
ATOM 2696 O O . GLY A 1 343 ? 0.578 36.984 20.616 1.00 81.19 343 GLY A O 1
ATOM 2697 N N . LEU A 1 344 ? 2.118 37.125 18.989 1.00 84.50 344 LEU A N 1
ATOM 2698 C CA . LEU A 1 344 ? 3.232 37.603 19.806 1.00 84.50 344 LEU A CA 1
ATOM 2699 C C . LEU A 1 344 ? 3.329 39.132 19.691 1.00 84.50 344 LEU A C 1
ATOM 2701 O O . LEU A 1 344 ? 3.651 39.653 18.631 1.00 84.50 344 LEU A O 1
ATOM 2705 N N . ALA A 1 345 ? 3.021 39.863 20.766 1.00 75.50 345 ALA A N 1
ATOM 2706 C CA . ALA A 1 345 ? 3.021 41.331 20.740 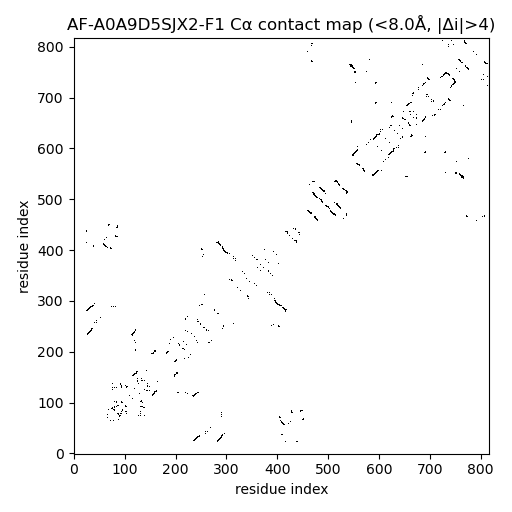1.00 75.50 345 ALA A CA 1
ATOM 2707 C C . ALA A 1 345 ? 4.444 41.924 20.715 1.00 75.50 345 ALA A C 1
ATOM 2709 O O . ALA A 1 345 ? 4.726 42.801 19.905 1.00 75.50 345 ALA A O 1
ATOM 2710 N N . GLU A 1 346 ? 5.350 41.400 21.547 1.00 83.94 346 GLU A N 1
ATOM 2711 C CA . GLU A 1 346 ? 6.756 41.820 21.628 1.00 83.94 346 GLU A CA 1
ATOM 2712 C C . GLU A 1 346 ? 7.664 40.615 21.895 1.00 83.94 346 GLU A C 1
ATOM 2714 O O . GLU A 1 346 ? 7.271 39.695 22.622 1.00 83.94 346 GLU A O 1
ATOM 2719 N N . LEU A 1 347 ? 8.865 40.612 21.306 1.00 87.06 347 LEU A N 1
ATOM 2720 C CA . LEU A 1 347 ? 9.899 39.589 21.502 1.00 87.06 347 LEU A CA 1
ATOM 2721 C C . LEU A 1 347 ? 10.948 40.079 22.508 1.00 87.06 347 LEU A C 1
ATOM 2723 O O . LEU A 1 347 ? 11.446 41.197 22.386 1.00 87.06 347 LEU A O 1
ATOM 2727 N N . THR A 1 348 ? 11.329 39.226 23.455 1.00 89.25 348 THR A N 1
ATOM 2728 C CA . THR A 1 348 ? 12.436 39.457 24.396 1.00 89.25 348 THR A CA 1
ATOM 2729 C C . THR A 1 348 ? 13.790 39.456 23.677 1.00 89.25 348 THR A C 1
ATOM 2731 O O . THR A 1 348 ? 13.918 38.916 22.579 1.00 89.25 348 THR A O 1
ATOM 2734 N N . LEU A 1 349 ? 14.838 40.010 24.298 1.00 86.25 349 LEU A N 1
ATOM 2735 C CA . LEU A 1 349 ? 16.185 40.031 23.703 1.00 86.25 349 LEU A CA 1
ATOM 2736 C C . LEU A 1 349 ? 16.698 38.636 23.274 1.00 86.25 349 LEU A C 1
ATOM 2738 O O . LEU A 1 349 ? 17.224 38.523 22.165 1.00 86.25 349 LEU A O 1
ATOM 2742 N N . PRO A 1 350 ? 16.543 37.555 24.069 1.00 88.56 350 PRO A N 1
ATOM 2743 C CA . PRO A 1 350 ? 16.915 36.211 23.621 1.00 88.56 350 PRO A CA 1
ATOM 2744 C C . PRO A 1 350 ? 16.113 35.730 22.405 1.00 88.56 350 PRO A C 1
ATOM 2746 O O . PRO A 1 350 ? 16.671 35.125 21.491 1.00 88.56 350 PRO A O 1
ATOM 2749 N N . GLU A 1 351 ? 14.814 36.023 22.361 1.00 91.25 351 GLU A N 1
ATOM 2750 C CA . GLU A 1 351 ? 13.946 35.654 21.241 1.00 91.25 351 GLU A CA 1
ATOM 2751 C C . GLU A 1 351 ? 14.310 36.422 19.968 1.00 91.25 351 GLU A C 1
ATOM 2753 O O . GLU A 1 351 ? 14.360 35.831 18.892 1.00 91.25 351 GLU A O 1
ATOM 2758 N N . GLN A 1 352 ? 14.642 37.709 20.085 1.00 88.56 352 GLN A N 1
ATOM 2759 C CA . GLN A 1 352 ? 15.146 38.513 18.971 1.00 88.56 352 GLN A CA 1
ATOM 2760 C C . GLN A 1 352 ? 16.445 37.929 18.406 1.00 88.56 352 GLN A C 1
ATOM 2762 O O . GLN A 1 352 ? 16.558 37.770 17.193 1.00 88.56 352 GLN A O 1
ATOM 2767 N N . LYS A 1 353 ? 17.393 37.522 19.265 1.00 87.62 353 LYS A N 1
ATOM 2768 C CA . LYS A 1 353 ? 18.627 36.839 18.832 1.00 87.62 353 LYS A CA 1
ATOM 2769 C C . LYS A 1 353 ? 18.331 35.527 18.101 1.00 87.62 353 LYS A C 1
ATOM 2771 O O . LYS A 1 353 ? 18.919 35.255 17.058 1.00 87.62 353 LYS A O 1
ATOM 2776 N N . ALA A 1 354 ? 17.387 34.731 18.604 1.00 89.25 354 ALA A N 1
ATOM 2777 C CA . ALA A 1 354 ? 16.977 33.494 17.942 1.00 89.25 354 ALA A CA 1
ATOM 2778 C C . ALA A 1 354 ? 16.329 33.757 16.567 1.00 89.25 354 ALA A C 1
ATOM 2780 O O . ALA A 1 354 ? 16.568 33.016 15.612 1.00 89.25 354 ALA A O 1
ATOM 2781 N N . MET A 1 355 ? 15.548 34.834 16.443 1.00 90.12 355 MET A N 1
ATOM 2782 C CA . MET A 1 355 ? 14.980 35.269 15.165 1.00 90.12 355 MET A CA 1
ATOM 2783 C C . MET A 1 355 ? 16.049 35.768 14.187 1.00 90.12 355 MET A C 1
ATOM 2785 O O . MET A 1 355 ? 15.958 35.459 13.001 1.00 90.12 355 MET A O 1
ATOM 2789 N N . GLN A 1 356 ? 17.070 36.487 14.661 1.00 88.44 356 GLN A N 1
ATOM 2790 C CA . GLN A 1 356 ? 18.199 36.926 13.833 1.00 88.44 356 GLN A CA 1
ATOM 2791 C C . GLN A 1 356 ? 18.969 35.738 13.245 1.00 88.44 356 GLN A C 1
ATOM 2793 O O . GLN A 1 356 ? 19.299 35.751 12.062 1.00 88.44 356 GLN A O 1
ATOM 2798 N N . GLU A 1 357 ? 19.186 34.676 14.022 1.00 88.44 357 GLU A N 1
ATOM 2799 C CA . GLU A 1 357 ? 19.823 33.461 13.502 1.00 88.44 357 GLU A CA 1
ATOM 2800 C C . GLU A 1 357 ? 18.947 32.757 12.452 1.00 88.44 357 GLU A C 1
ATOM 2802 O O . GLU A 1 357 ? 19.429 32.369 11.386 1.00 88.44 357 GLU A O 1
ATOM 2807 N N . ALA A 1 358 ? 17.635 32.661 12.691 1.00 89.25 358 ALA A N 1
ATOM 2808 C CA . ALA A 1 358 ? 16.704 32.116 11.703 1.00 89.25 358 ALA A CA 1
ATOM 2809 C C . ALA A 1 358 ? 16.673 32.948 10.405 1.00 89.25 358 ALA A C 1
ATOM 2811 O O . ALA A 1 358 ? 16.584 32.384 9.312 1.00 89.25 358 ALA A O 1
ATOM 2812 N N . LEU A 1 359 ? 16.785 34.277 10.507 1.00 88.25 359 LEU A N 1
ATOM 2813 C CA . LEU A 1 359 ? 16.900 35.187 9.364 1.00 88.25 359 LEU A CA 1
ATOM 2814 C C . LEU A 1 359 ? 18.215 34.998 8.610 1.00 88.25 359 LEU A C 1
ATOM 2816 O O . LEU A 1 359 ? 18.196 34.912 7.383 1.00 88.25 359 LEU A O 1
ATOM 2820 N N . ARG A 1 360 ? 19.341 34.857 9.315 1.00 88.25 360 ARG A N 1
ATOM 2821 C CA . ARG A 1 360 ? 20.644 34.566 8.702 1.00 88.25 360 ARG A CA 1
ATOM 2822 C C . ARG A 1 360 ? 20.565 33.312 7.832 1.00 88.25 360 ARG A C 1
ATOM 2824 O O . ARG A 1 360 ? 20.957 33.338 6.668 1.00 88.25 360 ARG A O 1
ATOM 2831 N N . ILE A 1 361 ? 19.963 32.247 8.361 1.00 87.00 361 ILE A N 1
ATOM 2832 C CA . ILE A 1 361 ? 19.740 30.990 7.633 1.00 87.00 361 ILE A CA 1
ATOM 2833 C C . ILE A 1 361 ? 18.749 31.183 6.478 1.00 87.00 361 ILE A C 1
ATOM 2835 O O . ILE A 1 361 ? 18.942 30.629 5.400 1.00 87.00 361 ILE A O 1
ATOM 2839 N N . TYR A 1 362 ? 17.691 31.974 6.662 1.00 84.62 362 TYR A N 1
ATOM 2840 C CA . TYR A 1 362 ? 16.734 32.280 5.597 1.00 84.62 362 TYR A CA 1
ATOM 2841 C C . TYR A 1 362 ? 17.387 32.986 4.400 1.00 84.62 362 TYR A C 1
ATOM 2843 O O . TYR A 1 362 ? 17.089 32.660 3.246 1.00 84.62 362 TYR A O 1
ATOM 2851 N N . ARG A 1 363 ? 18.280 33.945 4.669 1.00 84.44 363 ARG A N 1
ATOM 2852 C CA . ARG A 1 363 ? 18.950 34.770 3.656 1.00 84.44 363 ARG A CA 1
ATOM 2853 C C . ARG A 1 363 ? 20.103 34.053 2.961 1.00 84.44 363 ARG A C 1
ATOM 2855 O O . ARG A 1 363 ? 20.415 34.422 1.835 1.00 84.44 363 ARG A O 1
ATOM 2862 N N . ASP A 1 364 ? 20.664 33.011 3.567 1.00 84.81 364 ASP A N 1
ATOM 2863 C CA . ASP A 1 364 ? 21.758 32.218 3.004 1.00 84.81 364 ASP A CA 1
ATOM 2864 C C . ASP A 1 364 ? 21.231 30.971 2.253 1.00 84.81 364 ASP A C 1
ATOM 2866 O O . ASP A 1 364 ? 20.715 30.027 2.863 1.00 84.81 364 ASP A O 1
ATOM 2870 N N . PRO A 1 365 ? 21.310 30.922 0.909 1.00 82.75 365 PRO A N 1
ATOM 2871 C CA . PRO A 1 365 ? 20.866 29.763 0.139 1.00 82.75 365 PRO A CA 1
ATOM 2872 C C . PRO A 1 365 ? 21.703 28.500 0.364 1.00 82.75 365 PRO A C 1
ATOM 2874 O O . PRO A 1 365 ? 21.160 27.406 0.211 1.00 82.75 365 PRO A O 1
ATOM 2877 N N . GLU A 1 366 ? 22.984 28.620 0.713 1.00 84.81 366 GLU A N 1
ATOM 2878 C CA . GLU A 1 366 ? 23.869 27.468 0.910 1.00 84.81 366 GLU A CA 1
ATOM 2879 C C . GLU A 1 366 ? 23.548 26.759 2.223 1.00 84.81 366 GLU A C 1
ATOM 2881 O O . GLU A 1 366 ? 23.413 25.533 2.249 1.00 84.81 366 GLU A O 1
ATOM 2886 N N . LEU A 1 367 ? 23.273 27.515 3.290 1.00 81.12 367 LEU A N 1
ATOM 2887 C CA . LEU A 1 367 ? 22.830 26.933 4.561 1.00 81.12 367 LEU A CA 1
ATOM 2888 C C . LEU A 1 367 ? 21.519 26.156 4.414 1.00 81.12 367 LEU A C 1
ATOM 2890 O O . LEU A 1 367 ? 21.369 25.085 5.007 1.00 81.12 367 LEU A O 1
ATOM 2894 N N . ARG A 1 368 ? 20.602 26.628 3.562 1.00 81.00 368 ARG A N 1
ATOM 2895 C CA . ARG A 1 368 ? 19.314 25.962 3.290 1.00 81.00 368 ARG A CA 1
ATOM 2896 C C . ARG A 1 368 ? 19.429 24.671 2.478 1.00 81.00 368 ARG A C 1
ATOM 2898 O O . ARG A 1 368 ? 18.471 23.900 2.433 1.00 81.00 368 ARG A O 1
ATOM 2905 N N . LYS A 1 369 ? 20.579 24.403 1.853 1.00 79.06 369 LYS A N 1
ATOM 2906 C CA . LYS A 1 369 ? 20.851 23.142 1.138 1.00 79.06 369 LYS A CA 1
ATOM 2907 C C . LYS A 1 369 ? 21.405 22.046 2.054 1.00 79.06 369 LYS A C 1
ATOM 2909 O O . LYS A 1 369 ? 21.452 20.887 1.648 1.00 79.06 369 LYS A O 1
ATOM 2914 N N . THR A 1 370 ? 21.814 22.383 3.278 1.00 76.06 370 THR A N 1
ATOM 2915 C CA . THR A 1 370 ? 22.440 21.429 4.204 1.00 76.06 370 THR A CA 1
ATOM 2916 C C . THR A 1 370 ? 21.441 20.419 4.781 1.00 76.06 370 THR A C 1
ATOM 2918 O O . THR A 1 370 ? 20.254 20.701 4.955 1.00 76.06 370 THR A O 1
ATOM 2921 N N . GLN A 1 371 ? 21.926 19.229 5.153 1.00 66.31 371 GLN A N 1
ATOM 2922 C CA . GLN A 1 371 ? 21.118 18.245 5.886 1.00 66.31 371 GLN A CA 1
ATOM 2923 C C . GLN A 1 371 ? 20.684 18.775 7.263 1.00 66.31 371 GLN A C 1
ATOM 2925 O O . GLN A 1 371 ? 19.565 18.502 7.695 1.00 66.31 371 GLN A O 1
ATOM 2930 N N . ASN A 1 372 ? 21.533 19.591 7.900 1.00 75.25 372 ASN A N 1
ATOM 2931 C CA . ASN A 1 372 ? 21.264 20.208 9.198 1.00 75.25 372 ASN A CA 1
ATOM 2932 C C . ASN A 1 372 ? 20.060 21.173 9.153 1.00 75.25 372 ASN A C 1
ATOM 2934 O O . ASN A 1 372 ? 19.245 21.216 10.072 1.00 75.25 372 ASN A O 1
ATOM 2938 N N . TYR A 1 373 ? 19.882 21.906 8.048 1.00 77.50 373 TYR A N 1
ATOM 2939 C CA . TYR A 1 373 ? 18.692 22.733 7.847 1.00 77.50 373 TYR A CA 1
ATOM 2940 C C . TYR A 1 373 ? 17.405 21.902 7.893 1.00 77.50 373 TYR A C 1
ATOM 2942 O O . TYR A 1 373 ? 16.477 22.243 8.626 1.00 77.50 373 TYR A O 1
ATOM 2950 N N . ARG A 1 374 ? 17.358 20.785 7.152 1.00 71.56 374 ARG A N 1
ATOM 2951 C CA . ARG A 1 374 ? 16.170 19.917 7.109 1.00 71.56 374 ARG A CA 1
ATOM 2952 C C . ARG A 1 374 ? 15.845 19.315 8.474 1.00 71.56 374 ARG A C 1
ATOM 2954 O O . ARG A 1 374 ? 14.669 19.212 8.800 1.00 71.56 374 ARG A O 1
ATOM 2961 N N . SER A 1 375 ? 16.844 18.952 9.280 1.00 72.88 375 SER A N 1
ATOM 2962 C CA . SER A 1 375 ? 16.601 18.469 10.647 1.00 72.88 375 SER A CA 1
ATOM 2963 C C . SER A 1 375 ? 16.098 19.565 11.587 1.00 72.88 375 SER A C 1
ATOM 2965 O O . SER A 1 375 ? 15.279 19.287 12.457 1.00 72.88 375 SER A O 1
ATOM 2967 N N . MET A 1 376 ? 16.554 20.810 11.419 1.00 74.12 376 MET A N 1
ATOM 2968 C CA . MET A 1 376 ? 16.185 21.916 12.310 1.00 74.12 376 MET A CA 1
ATOM 2969 C C . MET A 1 376 ? 14.868 22.604 11.944 1.00 74.12 376 MET A C 1
ATOM 2971 O O . MET A 1 376 ? 14.184 23.080 12.851 1.00 74.12 376 MET A O 1
ATOM 2975 N N . TYR A 1 377 ? 14.516 22.678 10.659 1.00 75.62 377 TYR A N 1
ATOM 2976 C CA . TYR A 1 377 ? 13.392 23.484 10.160 1.00 75.62 377 TYR A CA 1
ATOM 2977 C C . TYR A 1 377 ? 12.438 22.719 9.227 1.00 75.62 377 TYR A C 1
ATOM 2979 O O . TYR A 1 377 ? 11.450 23.286 8.754 1.00 75.62 377 TYR A O 1
ATOM 2987 N N . GLY A 1 378 ? 12.704 21.440 8.950 1.00 73.44 378 GLY A N 1
ATOM 2988 C CA . GLY A 1 378 ? 11.887 20.636 8.044 1.00 73.44 378 GLY A CA 1
ATOM 2989 C C . GLY A 1 378 ? 11.874 21.196 6.616 1.00 73.44 378 GLY A C 1
ATOM 2990 O O . GLY A 1 378 ? 12.907 21.585 6.067 1.00 73.44 378 GLY A O 1
ATOM 2991 N N . SER A 1 379 ? 10.692 21.223 5.999 1.00 66.75 379 SER A N 1
ATOM 2992 C CA . SER A 1 379 ? 10.442 21.809 4.672 1.00 66.75 379 SER A CA 1
ATOM 2993 C C . SER A 1 379 ? 9.995 23.279 4.719 1.00 66.75 379 SER A C 1
ATOM 2995 O O . SER A 1 379 ? 9.721 23.870 3.673 1.00 66.75 379 SER A O 1
ATOM 2997 N N . TYR A 1 380 ? 9.918 23.878 5.909 1.00 71.69 380 TYR A N 1
ATOM 2998 C CA . TYR A 1 380 ? 9.357 25.211 6.126 1.00 71.69 380 TYR A CA 1
ATOM 2999 C C . TYR A 1 380 ? 10.402 26.322 6.063 1.00 71.69 380 TYR A C 1
ATOM 3001 O O . TYR A 1 380 ? 11.606 26.085 6.108 1.00 71.69 380 TYR A O 1
ATOM 3009 N N . ASN A 1 381 ? 9.913 27.562 5.987 1.00 80.75 381 ASN A N 1
ATOM 3010 C CA . ASN A 1 381 ? 10.719 28.760 6.181 1.00 80.75 381 ASN A CA 1
ATOM 3011 C C . ASN A 1 381 ? 11.243 28.793 7.639 1.00 80.75 381 ASN A C 1
ATOM 3013 O O . ASN A 1 381 ? 10.424 28.742 8.563 1.00 80.75 381 ASN A O 1
ATOM 3017 N N . PRO A 1 382 ? 12.567 28.909 7.872 1.00 85.19 382 PRO A N 1
ATOM 3018 C CA . PRO A 1 382 ? 13.153 28.835 9.211 1.00 85.19 382 PRO A CA 1
ATOM 3019 C C . PRO A 1 382 ? 12.653 29.953 10.133 1.00 85.19 382 PRO A C 1
ATOM 3021 O O . PRO A 1 382 ? 12.512 29.735 11.331 1.00 85.19 382 PRO A O 1
ATOM 3024 N N . VAL A 1 383 ? 12.307 31.121 9.580 1.00 86.62 383 VAL A N 1
ATOM 3025 C CA . VAL A 1 383 ? 11.756 32.260 10.330 1.00 86.62 383 VAL A CA 1
ATOM 3026 C C . VAL A 1 383 ? 10.347 31.942 10.837 1.00 86.62 383 VAL A C 1
ATOM 3028 O O . VAL A 1 383 ? 10.008 32.253 11.976 1.00 86.62 383 VAL A O 1
ATOM 3031 N N . VAL A 1 384 ? 9.533 31.271 10.015 1.00 86.31 384 VAL A N 1
ATOM 3032 C CA . VAL A 1 384 ? 8.180 30.837 10.396 1.00 86.31 384 VAL A CA 1
ATOM 3033 C C . VAL A 1 384 ? 8.254 29.774 11.491 1.00 86.31 384 VAL A C 1
ATOM 3035 O O . VAL A 1 384 ? 7.590 29.911 12.514 1.00 86.31 384 VAL A O 1
ATOM 3038 N N . VAL A 1 385 ? 9.106 28.760 11.312 1.00 87.06 385 VAL A N 1
ATOM 3039 C CA . VAL A 1 385 ? 9.321 27.700 12.313 1.00 87.06 385 VAL A CA 1
ATOM 3040 C C . VAL A 1 385 ? 9.824 28.281 13.627 1.00 87.06 385 VAL A C 1
ATOM 3042 O O . VAL A 1 385 ? 9.339 27.902 14.691 1.00 87.06 385 VAL A O 1
ATOM 3045 N N . GLN A 1 386 ? 10.779 29.212 13.571 1.00 89.19 386 GLN A N 1
ATOM 3046 C CA . GLN A 1 386 ? 11.297 29.837 14.778 1.00 89.19 386 GLN A CA 1
ATOM 3047 C C . GLN A 1 386 ? 10.201 30.625 15.498 1.00 89.19 386 GLN A C 1
ATOM 3049 O O . GLN A 1 386 ? 10.051 30.467 16.705 1.00 89.19 386 GLN A O 1
ATOM 3054 N N . MET A 1 387 ? 9.370 31.379 14.775 1.00 88.88 387 MET A N 1
ATOM 3055 C CA . MET A 1 387 ? 8.257 32.111 15.384 1.00 88.88 387 MET A CA 1
ATOM 3056 C C . MET A 1 387 ? 7.232 31.178 16.051 1.00 88.88 387 MET A C 1
ATOM 3058 O O . MET A 1 387 ? 6.769 31.457 17.157 1.00 88.88 387 MET A O 1
ATOM 3062 N N . MET A 1 388 ? 6.922 30.038 15.425 1.00 88.19 388 MET A N 1
ATOM 3063 C CA . MET A 1 388 ? 6.065 29.007 16.024 1.00 88.19 388 MET A CA 1
ATOM 3064 C C . MET A 1 388 ? 6.672 28.434 17.305 1.00 88.19 388 MET A C 1
ATOM 3066 O O . MET A 1 388 ? 5.979 28.334 18.313 1.00 88.19 388 MET A O 1
ATOM 3070 N N . ARG A 1 389 ? 7.973 28.118 17.300 1.00 88.31 389 ARG A N 1
ATOM 3071 C CA . ARG A 1 389 ? 8.682 27.624 18.491 1.00 88.31 389 ARG A CA 1
ATOM 3072 C C . ARG A 1 389 ? 8.652 28.624 19.637 1.00 88.31 389 ARG A C 1
ATOM 3074 O O . ARG A 1 389 ? 8.481 28.214 20.777 1.00 88.31 389 ARG A O 1
ATOM 3081 N N . LEU A 1 390 ? 8.800 29.916 19.347 1.00 90.31 390 LEU A N 1
ATOM 3082 C CA . LEU A 1 390 ? 8.711 30.960 20.368 1.00 90.31 390 LEU A CA 1
ATOM 3083 C C . LEU A 1 390 ? 7.306 31.036 20.975 1.00 90.31 390 LEU A C 1
ATOM 3085 O O . LEU A 1 390 ? 7.165 31.058 22.197 1.00 90.31 390 LEU A O 1
ATOM 3089 N N . ARG A 1 391 ? 6.263 31.008 20.135 1.00 89.88 391 ARG A N 1
ATOM 3090 C CA . ARG A 1 391 ? 4.864 30.922 20.585 1.00 89.88 391 ARG A CA 1
ATOM 3091 C C . ARG A 1 391 ? 4.648 29.705 21.485 1.00 89.88 391 ARG A C 1
ATOM 3093 O O . ARG A 1 391 ? 4.098 29.850 22.573 1.00 89.88 391 ARG A O 1
ATOM 3100 N N . ASP A 1 392 ? 5.106 28.536 21.055 1.00 91.06 392 ASP A N 1
ATOM 3101 C CA . ASP A 1 392 ? 4.899 27.278 21.779 1.00 91.06 392 ASP A CA 1
ATOM 3102 C C . ASP A 1 392 ? 5.666 27.249 23.096 1.00 91.06 392 ASP A C 1
ATOM 3104 O O . ASP A 1 392 ? 5.095 26.882 24.122 1.00 91.06 392 ASP A O 1
ATOM 3108 N N . ALA A 1 393 ? 6.900 27.754 23.107 1.00 90.25 393 ALA A N 1
ATOM 3109 C CA . ALA A 1 393 ? 7.696 27.889 24.320 1.00 90.25 393 ALA A CA 1
ATOM 3110 C C . ALA A 1 393 ? 6.998 28.779 25.359 1.00 90.25 393 ALA A C 1
ATOM 3112 O O . ALA A 1 393 ? 6.971 28.432 26.540 1.00 90.25 393 ALA A O 1
ATOM 3113 N N . ARG A 1 394 ? 6.358 29.880 24.934 1.00 90.19 394 ARG A N 1
ATOM 3114 C CA . ARG A 1 394 ? 5.532 30.722 25.821 1.00 90.19 394 ARG A CA 1
ATOM 3115 C C . ARG A 1 394 ? 4.258 30.025 26.305 1.00 90.19 394 ARG A C 1
ATOM 3117 O O . ARG A 1 394 ? 3.748 30.375 27.363 1.00 90.19 394 ARG A O 1
ATOM 3124 N N . CYS A 1 395 ? 3.767 29.029 25.572 1.00 90.25 395 CYS A N 1
ATOM 3125 C CA . CYS A 1 395 ? 2.705 28.121 26.012 1.00 90.25 395 CYS A CA 1
ATOM 3126 C C . CYS A 1 395 ? 3.220 26.958 26.888 1.00 90.25 395 CYS A C 1
ATOM 3128 O O . CYS A 1 395 ? 2.436 26.095 27.290 1.00 90.25 395 CYS A O 1
ATOM 3130 N N . GLY A 1 396 ? 4.520 26.923 27.200 1.00 91.56 396 GLY A N 1
ATOM 3131 C CA . GLY A 1 396 ? 5.136 25.860 27.988 1.00 91.56 396 GLY A CA 1
ATOM 3132 C C . GLY A 1 396 ? 5.413 24.578 27.207 1.00 91.56 396 GLY A C 1
ATOM 3133 O O . GLY A 1 396 ? 5.629 23.536 27.830 1.00 91.56 396 GLY A O 1
ATOM 3134 N N . VAL A 1 397 ? 5.380 24.642 25.875 1.00 93.88 397 VAL A N 1
ATOM 3135 C CA . VAL A 1 397 ? 5.524 23.506 24.963 1.00 93.88 397 VAL A CA 1
ATOM 3136 C C . VAL A 1 397 ? 6.839 23.596 24.197 1.00 93.88 397 VAL A C 1
ATOM 3138 O O . VAL A 1 397 ? 7.242 24.664 23.742 1.00 93.88 397 VAL A O 1
ATOM 3141 N N . ASP A 1 398 ? 7.502 22.461 24.017 1.00 91.94 398 ASP A N 1
ATOM 3142 C CA . ASP A 1 398 ? 8.568 22.320 23.032 1.00 91.94 398 ASP A CA 1
ATOM 3143 C C . ASP A 1 398 ? 8.389 21.057 22.183 1.00 91.94 398 ASP A C 1
ATOM 3145 O O . ASP A 1 398 ? 7.510 20.235 22.438 1.00 91.94 398 ASP A O 1
ATOM 3149 N N . TRP A 1 399 ? 9.214 20.939 21.146 1.00 90.31 399 TRP A N 1
ATOM 3150 C CA . TRP A 1 399 ? 9.175 19.850 20.176 1.00 90.31 399 TRP A CA 1
ATOM 3151 C C . TRP A 1 399 ? 10.597 19.356 19.931 1.00 90.31 399 TRP A C 1
ATOM 3153 O O . TRP A 1 399 ? 11.504 20.169 19.724 1.00 90.31 399 TRP A O 1
ATOM 3163 N N . THR A 1 400 ? 10.808 18.039 19.930 1.00 87.31 400 THR A N 1
ATOM 3164 C CA . THR A 1 400 ? 12.145 17.453 19.728 1.00 87.31 400 THR A CA 1
ATOM 3165 C C . THR A 1 400 ? 12.457 17.149 18.268 1.00 87.31 400 THR A C 1
ATOM 3167 O O . THR A 1 400 ? 13.615 16.906 17.934 1.00 87.31 400 THR A O 1
ATOM 3170 N N . GLY A 1 401 ? 11.460 17.143 17.382 1.00 84.88 401 GLY A N 1
ATOM 3171 C CA . GLY A 1 401 ? 11.666 16.819 15.974 1.00 84.88 401 GLY A CA 1
ATOM 3172 C C . GLY A 1 401 ? 10.478 17.163 15.084 1.00 84.88 401 GLY A C 1
ATOM 3173 O O . GLY A 1 401 ? 9.608 17.936 15.458 1.00 84.88 401 GLY A O 1
ATOM 3174 N N . PHE A 1 402 ? 10.483 16.590 13.882 1.00 84.44 402 PHE A N 1
ATOM 3175 C CA . PHE A 1 402 ? 9.424 16.714 12.869 1.00 84.44 402 PHE A CA 1
ATOM 3176 C C . PHE A 1 402 ? 9.024 15.326 12.352 1.00 84.44 402 PHE A C 1
ATOM 3178 O O . PHE A 1 402 ? 8.643 15.172 11.198 1.00 84.44 402 PHE A O 1
ATOM 3185 N N . SER A 1 403 ? 9.239 14.272 13.133 1.00 87.44 403 SER A N 1
ATOM 3186 C CA . SER A 1 403 ? 8.988 12.880 12.742 1.00 87.44 403 SER A CA 1
ATOM 3187 C C . SER A 1 403 ? 8.240 12.165 13.859 1.00 87.44 403 SER A C 1
ATOM 3189 O O . SER A 1 403 ? 8.032 12.747 14.925 1.00 87.44 403 SER A O 1
ATOM 3191 N N . HIS A 1 404 ? 7.832 10.922 13.619 1.00 93.38 404 HIS A N 1
ATOM 3192 C CA . HIS A 1 404 ? 7.206 10.114 14.659 1.00 93.38 404 HIS A CA 1
ATOM 3193 C C . HIS A 1 404 ? 8.200 9.834 15.798 1.00 93.38 404 HIS A C 1
ATOM 3195 O O . HIS A 1 404 ? 9.420 9.922 15.609 1.00 93.38 404 HIS A O 1
ATOM 3201 N N . THR A 1 405 ? 7.689 9.462 16.967 1.00 90.88 405 THR A N 1
ATOM 3202 C CA . THR A 1 405 ? 8.494 8.992 18.099 1.00 90.88 405 THR A CA 1
ATOM 3203 C C . THR A 1 405 ? 8.055 7.608 18.563 1.00 90.88 405 THR A C 1
ATOM 3205 O O . THR A 1 405 ? 6.965 7.133 18.247 1.00 90.88 405 THR A O 1
ATOM 3208 N N . ASP A 1 406 ? 8.932 6.931 19.299 1.00 88.56 406 ASP A N 1
ATOM 3209 C CA . ASP A 1 406 ? 8.712 5.588 19.838 1.00 88.56 406 ASP A CA 1
ATOM 3210 C C . ASP A 1 406 ? 7.897 5.590 21.143 1.00 88.56 406 ASP A C 1
ATOM 3212 O O . ASP A 1 406 ? 7.778 4.560 21.817 1.00 88.56 406 ASP A O 1
ATOM 3216 N N . ARG A 1 407 ? 7.308 6.736 21.513 1.00 93.94 407 ARG A N 1
ATOM 3217 C CA . ARG A 1 407 ? 6.424 6.826 22.672 1.00 93.94 407 ARG A CA 1
ATOM 3218 C C . ARG A 1 407 ? 5.217 5.928 22.467 1.00 93.94 407 ARG A C 1
ATOM 3220 O O . ARG A 1 407 ? 4.479 6.040 21.490 1.00 93.94 407 ARG A O 1
ATOM 3227 N N . LYS A 1 408 ? 4.987 5.066 23.454 1.00 95.94 408 LYS A N 1
ATOM 3228 C CA . LYS A 1 408 ? 3.757 4.285 23.534 1.00 95.94 408 LYS A CA 1
ATOM 3229 C C . LYS A 1 408 ? 2.556 5.218 23.645 1.00 95.94 408 LYS A C 1
ATOM 3231 O O . LYS A 1 408 ? 2.628 6.282 24.264 1.00 95.94 408 LYS A O 1
ATOM 3236 N N . VAL A 1 409 ? 1.447 4.779 23.076 1.00 97.19 409 VAL A N 1
ATOM 3237 C CA . VAL A 1 409 ? 0.205 5.551 23.002 1.00 97.19 409 VAL A CA 1
ATOM 3238 C C . VAL A 1 409 ? -0.823 4.996 23.979 1.00 97.19 409 VAL A C 1
ATOM 3240 O O . VAL A 1 409 ? -0.634 3.924 24.556 1.00 97.19 409 VAL A O 1
ATOM 3243 N N . TRP A 1 410 ? -1.909 5.730 24.194 1.00 96.44 410 TRP A N 1
ATOM 3244 C CA . TRP A 1 410 ? -3.017 5.259 25.020 1.00 96.44 410 TRP A CA 1
ATOM 3245 C C . TRP A 1 410 ? -4.113 4.659 24.151 1.00 96.44 410 TRP A C 1
ATOM 3247 O O . TRP A 1 410 ? -4.598 5.322 23.236 1.00 96.44 410 TRP A O 1
ATOM 3257 N N . THR A 1 411 ? -4.532 3.443 24.493 1.00 97.69 411 THR A N 1
ATOM 3258 C CA . THR A 1 411 ? -5.737 2.818 23.951 1.00 97.69 411 THR A CA 1
ATOM 3259 C C . THR A 1 411 ? -6.803 2.734 25.034 1.00 97.69 411 THR A C 1
ATOM 3261 O O . THR A 1 411 ? -6.564 2.202 26.118 1.00 97.69 411 THR A O 1
ATOM 3264 N N . ASN A 1 412 ? -7.987 3.258 24.745 1.00 97.44 412 ASN A N 1
ATOM 3265 C CA . ASN A 1 412 ? -9.121 3.308 25.655 1.00 97.44 412 ASN A CA 1
ATOM 3266 C C . ASN A 1 412 ? -10.298 2.521 25.097 1.00 97.44 412 ASN A C 1
ATOM 3268 O O . ASN A 1 412 ? -10.504 2.517 23.886 1.00 97.44 412 ASN A O 1
ATOM 3272 N N . ALA A 1 413 ? -11.090 1.909 25.975 1.00 97.88 413 ALA A N 1
ATOM 3273 C CA . ALA A 1 413 ? -12.318 1.223 25.589 1.00 97.88 413 ALA A CA 1
ATOM 3274 C C . ALA A 1 413 ? -13.440 1.444 26.611 1.00 97.88 413 ALA A C 1
ATOM 3276 O O . ALA A 1 413 ? -13.182 1.510 27.816 1.00 97.88 413 ALA A O 1
ATOM 3277 N N . GLN A 1 414 ? -14.670 1.584 26.112 1.00 96.38 414 GLN A N 1
ATOM 3278 C CA . GLN A 1 414 ? -15.881 1.732 26.919 1.00 96.38 414 GLN A CA 1
ATOM 3279 C C . GLN A 1 414 ? -17.081 1.051 26.256 1.00 96.38 414 GLN A C 1
ATOM 3281 O O . GLN A 1 414 ? -17.320 1.222 25.056 1.00 96.38 414 GLN A O 1
ATOM 3286 N N . GLY A 1 415 ? -17.895 0.373 27.063 1.00 95.44 415 GLY A N 1
ATOM 3287 C CA . GLY A 1 415 ? -19.175 -0.209 26.673 1.00 95.44 415 GLY A CA 1
ATOM 3288 C C . GLY A 1 415 ? -19.143 -1.726 26.508 1.00 95.44 415 GLY A C 1
ATOM 3289 O O . GLY A 1 415 ? -18.376 -2.438 27.160 1.00 95.44 415 GLY A O 1
ATOM 3290 N N . ALA A 1 416 ? -20.016 -2.244 25.645 1.00 95.38 416 ALA A N 1
ATOM 3291 C CA . ALA A 1 416 ? -20.192 -3.681 25.455 1.00 95.38 416 ALA A CA 1
ATOM 3292 C C . ALA A 1 416 ? -18.892 -4.342 24.956 1.00 95.38 416 ALA A C 1
ATOM 3294 O O . ALA A 1 416 ? -18.383 -4.009 23.892 1.00 95.38 416 ALA A O 1
ATOM 3295 N N . GLY A 1 417 ? -18.338 -5.274 25.737 1.00 93.88 417 GLY A N 1
ATOM 3296 C CA . GLY A 1 417 ? -17.068 -5.937 25.421 1.00 93.88 417 GLY A CA 1
ATOM 3297 C C . GLY A 1 417 ? -15.796 -5.171 25.823 1.00 93.88 417 GLY A C 1
ATOM 3298 O O . GLY A 1 417 ? -14.698 -5.642 25.538 1.00 93.88 417 GLY A O 1
ATOM 3299 N N . GLU A 1 418 ? -15.883 -4.049 26.550 1.00 95.88 418 GLU A N 1
ATOM 3300 C CA . GLU A 1 418 ? -14.696 -3.285 26.990 1.00 95.88 418 GLU A CA 1
ATOM 3301 C C . GLU A 1 418 ? -13.674 -4.133 27.772 1.00 95.88 418 GLU A C 1
ATOM 3303 O O . GLU A 1 418 ? -12.469 -3.895 27.709 1.00 95.88 418 GLU A O 1
ATOM 3308 N N . LYS A 1 419 ? -14.132 -5.178 28.474 1.00 95.31 419 LYS A N 1
ATOM 3309 C CA . LYS A 1 419 ? -13.269 -6.067 29.263 1.00 95.31 419 LYS A CA 1
ATOM 3310 C C . LYS A 1 419 ? -12.192 -6.769 28.426 1.00 95.31 419 LYS A C 1
ATOM 3312 O O . LYS A 1 419 ? -11.134 -7.073 28.974 1.00 95.31 419 LYS A O 1
ATOM 3317 N N . TYR A 1 420 ? -12.426 -6.990 27.128 1.00 96.25 420 TYR A N 1
ATOM 3318 C CA . TYR A 1 420 ? -11.450 -7.609 26.223 1.00 96.25 420 TYR A CA 1
ATOM 3319 C C . TYR A 1 420 ? -10.231 -6.707 25.969 1.00 96.25 420 TYR A C 1
ATOM 3321 O O . TYR A 1 420 ? -9.183 -7.191 25.557 1.00 96.25 420 TYR A O 1
ATOM 3329 N N . PHE A 1 421 ? -10.323 -5.419 26.312 1.00 97.12 421 PHE A N 1
ATOM 3330 C CA . PHE A 1 421 ? -9.241 -4.445 26.179 1.00 97.12 421 PHE A CA 1
ATOM 3331 C C . PHE A 1 421 ? -8.376 -4.322 27.439 1.00 97.12 421 PHE A C 1
ATOM 3333 O O . PHE A 1 421 ? -7.416 -3.562 27.446 1.00 97.12 421 PHE A O 1
ATOM 3340 N N . LYS A 1 422 ? -8.665 -5.054 28.524 1.00 95.38 422 LYS A N 1
ATOM 3341 C CA . LYS A 1 422 ? -7.901 -4.935 29.784 1.00 95.38 422 LYS A CA 1
ATOM 3342 C C . LYS A 1 422 ? -6.442 -5.394 29.682 1.00 95.38 422 LYS A C 1
ATOM 3344 O O . LYS A 1 422 ? -5.649 -5.015 30.532 1.00 95.38 422 LYS A O 1
ATOM 3349 N N . ASN A 1 423 ? -6.102 -6.196 28.671 1.00 89.19 423 ASN A N 1
ATOM 3350 C CA . ASN A 1 423 ? -4.787 -6.834 28.543 1.00 89.19 423 ASN A CA 1
ATOM 3351 C C . ASN A 1 423 ? -4.088 -6.555 27.202 1.00 89.19 423 ASN A C 1
ATOM 3353 O O . ASN A 1 423 ? -3.130 -7.256 26.875 1.00 89.19 423 ASN A O 1
ATOM 3357 N N . ILE A 1 424 ? -4.554 -5.573 26.423 1.00 93.00 424 ILE A N 1
ATOM 3358 C CA . ILE A 1 424 ? -3.876 -5.201 25.173 1.00 93.00 424 ILE A CA 1
ATOM 3359 C C . ILE A 1 424 ? -2.519 -4.566 25.486 1.00 93.00 424 ILE A C 1
ATOM 3361 O O . ILE A 1 424 ? -2.397 -3.738 26.390 1.00 93.00 424 ILE A O 1
ATOM 3365 N N . LYS A 1 425 ? -1.489 -4.967 24.745 1.00 94.00 425 LYS A N 1
ATOM 3366 C CA . LYS A 1 425 ? -0.104 -4.501 24.910 1.00 94.00 425 LYS A CA 1
ATOM 3367 C C . LYS A 1 425 ? 0.410 -3.819 23.656 1.00 94.00 425 LYS A C 1
ATOM 3369 O O . LYS A 1 425 ? 1.209 -2.892 23.751 1.00 94.00 425 LYS A O 1
ATOM 3374 N N . GLU A 1 426 ? -0.057 -4.254 22.497 1.00 95.06 426 GLU A N 1
ATOM 3375 C CA . GLU A 1 426 ? 0.339 -3.757 21.187 1.00 95.06 426 GLU A CA 1
ATOM 3376 C C . GLU A 1 426 ? -0.891 -3.291 20.403 1.00 95.06 426 GLU A C 1
ATOM 3378 O O . GLU A 1 426 ? -1.999 -3.788 20.596 1.00 95.06 426 GLU A O 1
ATOM 3383 N N . ASN A 1 427 ? -0.704 -2.352 19.475 1.00 95.88 427 ASN A N 1
ATOM 3384 C CA . ASN A 1 427 ? -1.770 -1.906 18.568 1.00 95.88 427 ASN A CA 1
ATOM 3385 C C . ASN A 1 427 ? -2.375 -3.053 17.724 1.00 95.88 427 ASN A C 1
ATOM 3387 O O . ASN A 1 427 ? -3.547 -2.984 17.365 1.00 95.88 427 ASN A O 1
ATOM 3391 N N . SER A 1 428 ? -1.621 -4.130 17.470 1.00 95.56 428 SER A N 1
ATOM 3392 C CA . SER A 1 428 ? -2.114 -5.346 16.812 1.00 95.56 428 SER A CA 1
ATOM 3393 C C . SER A 1 428 ? -3.144 -6.111 17.643 1.00 95.56 428 SER A C 1
ATOM 3395 O O . SER A 1 428 ? -3.946 -6.831 17.070 1.00 95.56 428 SER A O 1
ATOM 3397 N N . ASP A 1 429 ? -3.191 -5.934 18.966 1.00 96.75 429 ASP A N 1
ATOM 3398 C CA . ASP A 1 429 ? -4.142 -6.647 19.833 1.00 96.75 429 ASP A CA 1
ATOM 3399 C C . ASP A 1 429 ? -5.570 -6.080 19.728 1.00 96.75 429 ASP A C 1
ATOM 3401 O O . ASP A 1 429 ? -6.541 -6.733 20.112 1.00 96.75 429 ASP A O 1
ATOM 3405 N N . ILE A 1 430 ? -5.714 -4.859 19.204 1.00 98.19 430 ILE A N 1
ATOM 3406 C CA . ILE A 1 430 ? -6.988 -4.136 19.103 1.00 98.19 430 ILE A CA 1
ATOM 3407 C C . ILE A 1 430 ? -8.026 -4.916 18.278 1.00 98.19 430 ILE A C 1
ATOM 3409 O O . ILE A 1 430 ? -9.107 -5.184 18.807 1.00 98.19 430 ILE A O 1
ATOM 3413 N N . PRO A 1 431 ? -7.756 -5.331 17.026 1.00 97.69 431 PRO A N 1
ATOM 3414 C CA . PRO A 1 431 ? -8.740 -6.078 16.245 1.00 97.69 431 PRO A CA 1
ATOM 3415 C C . PRO A 1 431 ? -9.026 -7.475 16.817 1.00 97.69 431 PRO A C 1
ATOM 3417 O O . PRO A 1 431 ? -10.165 -7.931 16.710 1.00 97.69 431 PRO A O 1
ATOM 3420 N N . HIS A 1 432 ? -8.067 -8.121 17.497 1.00 96.19 432 HIS A N 1
ATOM 3421 C CA . HIS A 1 432 ? -8.329 -9.355 18.252 1.00 96.19 432 HIS A CA 1
ATOM 3422 C C . HIS A 1 432 ? -9.370 -9.108 19.356 1.00 96.19 432 HIS A C 1
ATOM 3424 O O . HIS A 1 432 ? -10.378 -9.812 19.426 1.00 96.19 432 HIS A O 1
ATOM 3430 N N . ALA A 1 433 ? -9.187 -8.058 20.165 1.00 97.44 433 ALA A N 1
ATOM 3431 C CA . ALA A 1 433 ? -10.119 -7.690 21.231 1.00 97.44 433 ALA A CA 1
ATOM 3432 C C . ALA A 1 433 ? -11.516 -7.324 20.698 1.00 97.44 433 ALA A C 1
ATOM 3434 O O . ALA A 1 433 ? -12.521 -7.760 21.263 1.00 97.44 433 ALA A O 1
ATOM 3435 N N . ILE A 1 434 ? -11.595 -6.577 19.589 1.00 98.25 434 ILE A N 1
ATOM 3436 C CA . ILE A 1 434 ? -12.878 -6.253 18.947 1.00 98.25 434 ILE A CA 1
ATOM 3437 C C . ILE A 1 434 ? -13.550 -7.526 18.421 1.00 98.25 434 ILE A C 1
ATOM 3439 O O . ILE A 1 434 ? -14.751 -7.699 18.614 1.00 98.25 434 ILE A O 1
ATOM 3443 N N . SER A 1 435 ? -12.804 -8.432 17.784 1.00 96.69 435 SER A N 1
ATOM 3444 C CA . SER A 1 435 ? -13.383 -9.669 17.254 1.00 96.69 435 SER A CA 1
ATOM 3445 C C . SER A 1 435 ? -13.956 -10.564 18.356 1.00 96.69 435 SER A C 1
ATOM 3447 O O . SER A 1 435 ? -15.098 -11.008 18.237 1.00 96.69 435 SER A O 1
ATOM 3449 N N . LEU A 1 436 ? -13.243 -10.705 19.480 1.00 95.50 436 LEU A N 1
ATOM 3450 C CA . LEU A 1 436 ? -13.735 -11.399 20.671 1.00 95.50 436 LEU A CA 1
ATOM 3451 C C . LEU A 1 436 ? -15.013 -10.757 21.211 1.00 95.50 436 LEU A C 1
ATOM 3453 O O . LEU A 1 436 ? -15.972 -11.468 21.502 1.00 95.50 436 LEU A O 1
ATOM 3457 N N . ALA A 1 437 ? -15.049 -9.425 21.302 1.00 96.12 437 ALA A N 1
ATOM 3458 C CA . ALA A 1 437 ? -16.225 -8.700 21.768 1.00 96.12 437 ALA A CA 1
ATOM 3459 C C . ALA A 1 437 ? -17.444 -8.935 20.861 1.00 96.12 437 ALA A C 1
ATOM 3461 O O . ALA A 1 437 ? -18.520 -9.283 21.345 1.00 96.12 437 ALA A O 1
ATOM 3462 N N . VAL A 1 438 ? -17.281 -8.751 19.549 1.00 96.56 438 VAL A N 1
ATOM 3463 C CA . VAL A 1 438 ? -18.382 -8.742 18.572 1.00 96.56 438 VAL A CA 1
ATOM 3464 C C . VAL A 1 438 ? -18.844 -10.156 18.214 1.00 96.56 438 VAL A C 1
ATOM 3466 O O . VAL A 1 438 ? -20.043 -10.428 18.148 1.00 96.56 438 VAL A O 1
ATOM 3469 N N . LEU A 1 439 ? -17.905 -11.069 17.963 1.00 94.62 439 LEU A N 1
ATOM 3470 C CA . LEU A 1 439 ? -18.182 -12.399 17.412 1.00 94.62 439 LEU A CA 1
ATOM 3471 C C . LEU A 1 439 ? -18.186 -13.492 18.489 1.00 94.62 439 LEU A C 1
ATOM 3473 O O . LEU A 1 439 ? -18.755 -14.564 18.268 1.00 94.62 439 LEU A O 1
ATOM 3477 N N . GLY A 1 440 ? -17.632 -13.213 19.673 1.00 93.25 440 GLY A N 1
ATOM 3478 C CA . GLY A 1 440 ? -17.456 -14.186 20.755 1.00 93.25 440 GLY A CA 1
ATOM 3479 C C . GLY A 1 440 ? -16.260 -15.120 20.558 1.00 93.25 440 GLY A C 1
ATOM 3480 O O . GLY A 1 440 ? -16.027 -15.991 21.391 1.00 93.25 440 GLY A O 1
ATOM 3481 N N . GLU A 1 441 ? -15.505 -14.943 19.477 1.00 92.12 441 GLU A N 1
ATOM 3482 C CA . GLU A 1 441 ? -14.305 -15.703 19.147 1.00 92.12 441 GLU A CA 1
ATOM 3483 C C . GLU A 1 441 ? -13.289 -14.787 18.455 1.00 92.12 441 GLU A C 1
ATOM 3485 O O . GLU A 1 441 ? -13.656 -13.810 17.799 1.00 92.12 441 GLU A O 1
ATOM 3490 N N . ASP A 1 442 ? -12.007 -15.098 18.623 1.00 92.50 442 ASP A N 1
ATOM 3491 C CA . ASP A 1 442 ? -10.930 -14.391 17.937 1.00 92.50 442 ASP A CA 1
ATOM 3492 C C . ASP A 1 442 ? -10.738 -14.989 16.543 1.00 92.50 442 ASP A C 1
ATOM 3494 O O . ASP A 1 442 ? -10.213 -16.097 16.406 1.00 92.50 442 ASP A O 1
ATOM 3498 N N . VAL A 1 443 ? -11.198 -14.259 15.528 1.00 90.38 443 VAL A N 1
ATOM 3499 C CA . VAL A 1 443 ? -11.140 -14.660 14.109 1.00 90.38 443 VAL A CA 1
ATOM 3500 C C . VAL A 1 443 ? -9.998 -13.999 13.347 1.00 90.38 443 VAL A C 1
ATOM 3502 O O . VAL A 1 443 ? -9.856 -14.223 12.146 1.00 90.38 443 VAL A O 1
ATOM 3505 N N . MET A 1 444 ? -9.228 -13.134 14.007 1.00 88.06 444 MET A N 1
ATOM 3506 C CA . MET A 1 444 ? -8.088 -12.493 13.374 1.00 88.06 444 MET A CA 1
ATOM 3507 C C . MET A 1 444 ? -6.944 -13.501 13.271 1.00 88.06 444 MET A C 1
ATOM 3509 O O . MET A 1 444 ? -6.762 -14.356 14.143 1.00 88.06 444 MET A O 1
ATOM 3513 N N . ASP A 1 445 ? -6.146 -13.394 12.211 1.00 71.75 445 ASP A N 1
ATOM 3514 C CA . ASP A 1 445 ? -4.981 -14.253 12.040 1.00 71.75 445 ASP A CA 1
ATOM 3515 C C . ASP A 1 445 ? -4.017 -14.048 13.213 1.00 71.75 445 ASP A C 1
ATOM 3517 O O . ASP A 1 445 ? -3.324 -13.039 13.307 1.00 71.75 445 ASP A O 1
ATOM 3521 N N . LYS A 1 446 ? -3.918 -15.049 14.094 1.00 57.84 446 LYS A N 1
ATOM 3522 C CA . LYS A 1 446 ? -2.979 -15.069 15.229 1.00 57.84 446 LYS A CA 1
ATOM 3523 C C . LYS A 1 446 ? -1.524 -15.253 14.799 1.00 57.84 446 LYS A C 1
ATOM 3525 O O . LYS A 1 446 ? -0.717 -15.720 15.604 1.00 57.84 446 LYS A O 1
ATOM 3530 N N . ALA A 1 447 ? -1.191 -14.969 13.535 1.00 50.00 447 ALA A N 1
ATOM 3531 C CA . ALA A 1 447 ? 0.174 -15.035 13.040 1.00 50.00 447 ALA A CA 1
ATOM 3532 C C . ALA A 1 447 ? 1.034 -14.209 13.994 1.00 50.00 447 ALA A C 1
ATOM 3534 O O . ALA A 1 447 ? 0.880 -12.995 14.106 1.00 50.00 447 ALA A O 1
ATOM 3535 N N . ALA A 1 448 ? 1.832 -14.934 14.775 1.00 40.12 448 ALA A N 1
ATOM 3536 C CA . ALA A 1 448 ? 2.368 -14.431 16.014 1.00 40.12 448 ALA A CA 1
ATOM 3537 C C . ALA A 1 448 ? 3.130 -13.128 15.776 1.00 40.12 448 ALA A C 1
ATOM 3539 O O . ALA A 1 448 ? 3.885 -13.006 14.811 1.00 40.12 448 ALA A O 1
ATOM 3540 N N . ALA A 1 449 ? 3.046 -12.228 16.755 1.00 38.59 449 ALA A N 1
ATOM 3541 C CA . ALA A 1 449 ? 4.064 -11.229 17.049 1.00 38.59 449 ALA A CA 1
ATOM 3542 C C . ALA A 1 449 ? 5.410 -11.883 17.432 1.00 38.59 449 ALA A C 1
ATOM 3544 O O . ALA A 1 449 ? 6.126 -11.401 18.305 1.00 38.59 449 ALA A O 1
ATOM 3545 N N . THR A 1 450 ? 5.788 -12.995 16.795 1.00 34.69 450 THR A N 1
ATOM 3546 C CA . THR A 1 450 ? 7.196 -13.209 16.533 1.00 34.69 450 THR A CA 1
ATOM 3547 C C . THR A 1 450 ? 7.533 -12.068 15.587 1.00 34.69 450 THR A C 1
ATOM 3549 O O . THR A 1 450 ? 6.966 -12.019 14.490 1.00 34.69 450 THR A O 1
ATOM 3552 N N . PRO A 1 451 ? 8.420 -11.127 15.971 1.00 32.41 451 PRO A N 1
ATOM 3553 C CA . PRO A 1 451 ? 9.122 -10.400 14.938 1.00 32.41 451 PRO A CA 1
ATOM 3554 C C . PRO A 1 451 ? 9.561 -11.508 13.989 1.00 32.41 451 PRO A C 1
ATOM 3556 O O . PRO A 1 451 ? 10.165 -12.484 14.464 1.00 32.41 451 PRO A O 1
ATOM 3559 N N . PRO A 1 452 ? 9.288 -11.432 12.676 1.00 29.47 452 PRO A N 1
ATOM 3560 C CA . PRO A 1 452 ? 10.236 -12.068 11.798 1.00 29.47 452 PRO A CA 1
ATOM 3561 C C . PRO A 1 452 ? 11.567 -11.622 12.389 1.00 29.47 452 PRO A C 1
ATOM 3563 O O . PRO A 1 452 ? 11.755 -10.419 12.638 1.00 29.47 452 PRO A O 1
ATOM 3566 N N . GLN A 1 453 ? 12.480 -12.559 12.682 1.00 27.12 453 GLN A N 1
ATOM 3567 C CA . GLN A 1 453 ? 13.859 -12.142 12.563 1.00 27.12 453 GLN A CA 1
ATOM 3568 C C . GLN A 1 453 ? 13.824 -11.369 11.271 1.00 27.12 453 GLN A C 1
ATOM 3570 O O . GLN A 1 453 ? 13.419 -11.899 10.229 1.00 27.12 453 GLN A O 1
ATOM 3575 N N . LEU A 1 454 ? 14.149 -10.092 11.360 1.00 28.77 454 LEU A N 1
ATOM 3576 C CA . LEU A 1 454 ? 14.715 -9.515 10.205 1.00 28.77 454 LEU A CA 1
ATOM 3577 C C . LEU A 1 454 ? 15.970 -10.391 9.946 1.00 28.77 454 LEU A C 1
ATOM 3579 O O . LEU A 1 454 ? 17.094 -9.987 10.208 1.00 28.77 454 LEU A O 1
ATOM 3583 N N . VAL A 1 455 ? 15.803 -11.495 9.210 1.00 29.62 455 VAL A N 1
ATOM 3584 C CA . VAL A 1 455 ? 16.070 -11.389 7.794 1.00 29.62 455 VAL A CA 1
ATOM 3585 C C . VAL A 1 455 ? 15.405 -10.081 7.384 1.00 29.62 455 VAL A C 1
ATOM 3587 O O . VAL A 1 455 ? 14.318 -10.014 6.823 1.00 29.62 455 VAL A O 1
ATOM 3590 N N . GLU A 1 456 ? 16.121 -8.978 7.679 1.00 28.81 456 GLU A N 1
ATOM 3591 C CA . GLU A 1 456 ? 16.398 -7.949 6.723 1.00 28.81 456 GLU A CA 1
ATOM 3592 C C . GLU A 1 456 ? 16.320 -8.802 5.469 1.00 28.81 456 GLU A C 1
ATOM 3594 O O . GLU A 1 456 ? 17.120 -9.745 5.351 1.00 28.81 456 GLU A O 1
ATOM 3599 N N . LYS A 1 457 ? 15.398 -8.569 4.545 1.00 33.16 457 LYS A N 1
ATOM 3600 C CA . LYS A 1 457 ? 15.832 -8.854 3.194 1.00 33.16 457 LYS A CA 1
ATOM 3601 C C . LYS A 1 457 ? 17.018 -7.880 2.999 1.00 33.16 457 LYS A C 1
ATOM 3603 O O . LYS A 1 457 ? 16.903 -6.919 2.256 1.00 33.16 457 LYS A O 1
ATOM 3608 N N . LYS A 1 458 ? 18.173 -8.059 3.712 1.00 32.41 458 LYS A N 1
ATOM 3609 C CA . LYS A 1 458 ? 19.409 -8.626 3.198 1.00 32.41 458 LYS A CA 1
ATOM 3610 C C . LYS A 1 458 ? 19.003 -8.940 1.798 1.00 32.41 458 LYS A C 1
ATOM 3612 O O . LYS A 1 458 ? 18.393 -9.965 1.531 1.00 32.41 458 LYS A O 1
ATOM 3617 N N . MET A 1 459 ? 19.172 -7.919 0.973 1.00 36.38 459 MET A N 1
ATOM 3618 C CA . MET A 1 459 ? 19.636 -8.105 -0.369 1.00 36.38 459 MET A CA 1
ATOM 3619 C C . MET A 1 459 ? 20.556 -9.316 -0.264 1.00 36.38 459 MET A C 1
ATOM 3621 O O . MET A 1 459 ? 21.667 -9.202 0.258 1.00 36.38 459 MET A O 1
ATOM 3625 N N . GLU A 1 460 ? 20.003 -10.510 -0.481 1.00 43.97 460 GLU A N 1
ATOM 3626 C CA . GLU A 1 460 ? 20.818 -11.700 -0.506 1.00 43.97 460 GLU A CA 1
ATOM 3627 C C . GLU A 1 460 ? 21.728 -11.392 -1.669 1.00 43.97 460 GLU A C 1
ATOM 3629 O O . GLU A 1 460 ? 21.270 -10.943 -2.724 1.00 43.97 460 GLU A O 1
ATOM 3634 N N . GLU A 1 461 ? 23.028 -11.444 -1.414 1.00 50.38 461 GLU A N 1
ATOM 3635 C CA . GLU A 1 461 ? 23.950 -11.236 -2.504 1.00 50.38 461 GLU A CA 1
ATOM 3636 C C . GLU A 1 461 ? 23.682 -12.360 -3.482 1.00 50.38 461 GLU A C 1
ATOM 3638 O O . GLU A 1 461 ? 23.870 -13.533 -3.164 1.00 50.38 461 GLU A O 1
ATOM 3643 N N . TYR A 1 462 ? 23.104 -12.007 -4.617 1.00 59.88 462 TYR A N 1
ATOM 3644 C CA . TYR A 1 462 ? 22.654 -12.984 -5.575 1.00 59.88 462 TYR A CA 1
ATOM 3645 C C . TYR A 1 462 ? 23.618 -12.922 -6.735 1.00 59.88 462 TYR A C 1
ATOM 3647 O O . TYR A 1 462 ? 23.857 -11.867 -7.310 1.00 59.88 462 TYR A O 1
ATOM 3655 N N . PHE A 1 463 ? 24.184 -14.071 -7.052 1.00 70.88 463 PHE A N 1
ATOM 3656 C CA . PHE A 1 463 ? 25.156 -14.269 -8.107 1.00 70.88 463 PHE A CA 1
ATOM 3657 C C . PHE A 1 463 ? 24.631 -15.429 -8.938 1.00 70.88 463 PHE A C 1
ATOM 3659 O O . PHE A 1 463 ? 24.515 -16.551 -8.440 1.00 70.88 463 PHE A O 1
ATOM 3666 N N . ASN A 1 464 ? 24.214 -15.172 -10.174 1.00 69.00 464 ASN A N 1
ATOM 3667 C CA . ASN A 1 464 ? 23.643 -16.231 -10.995 1.00 69.00 464 ASN A CA 1
ATOM 3668 C C . ASN A 1 464 ? 23.851 -15.993 -12.487 1.00 69.00 464 ASN A C 1
ATOM 3670 O O . ASN A 1 464 ? 23.777 -14.867 -12.971 1.00 69.00 464 ASN A O 1
ATOM 3674 N N . PHE A 1 465 ? 24.030 -17.085 -13.223 1.00 71.88 465 PHE A N 1
ATOM 3675 C CA . PHE A 1 465 ? 23.924 -17.061 -14.673 1.00 71.88 465 PHE A CA 1
ATOM 3676 C C . PHE A 1 465 ? 22.452 -17.073 -15.069 1.00 71.88 465 PHE A C 1
ATOM 3678 O O . PHE A 1 465 ? 21.689 -17.925 -14.611 1.00 71.88 465 PHE A O 1
ATOM 3685 N N . ILE A 1 466 ? 22.063 -16.112 -15.902 1.00 65.06 466 ILE A N 1
ATOM 3686 C CA . ILE A 1 466 ? 20.699 -15.998 -16.436 1.00 65.06 466 ILE A CA 1
ATOM 3687 C C . ILE A 1 466 ? 20.597 -16.540 -17.866 1.00 65.06 466 ILE A C 1
ATOM 3689 O O . ILE A 1 466 ? 19.521 -16.956 -18.278 1.00 65.06 466 ILE A O 1
ATOM 3693 N N . THR A 1 467 ? 21.722 -16.609 -18.583 1.00 70.88 467 THR A N 1
ATOM 3694 C CA . THR A 1 467 ? 21.823 -17.204 -19.920 1.00 70.88 467 THR A CA 1
ATOM 3695 C C . THR A 1 467 ? 23.203 -17.835 -20.083 1.00 70.88 467 THR A C 1
ATOM 3697 O O . THR A 1 467 ? 24.204 -17.219 -19.717 1.00 70.88 467 THR A O 1
ATOM 3700 N N . ILE A 1 468 ? 23.258 -19.043 -20.643 1.00 76.75 468 ILE A N 1
ATOM 3701 C CA . ILE A 1 468 ? 24.488 -19.701 -21.101 1.00 76.75 468 ILE A CA 1
ATOM 3702 C C . ILE A 1 468 ? 24.156 -20.316 -22.460 1.00 76.75 468 ILE A C 1
ATOM 3704 O O . ILE A 1 468 ? 23.249 -21.140 -22.543 1.00 76.75 468 ILE A O 1
ATOM 3708 N N . ASN A 1 469 ? 24.853 -19.901 -23.513 1.00 75.00 469 ASN A N 1
ATOM 3709 C CA . ASN A 1 469 ? 24.734 -20.491 -24.844 1.00 75.00 469 ASN A CA 1
ATOM 3710 C C . ASN A 1 469 ? 26.119 -20.902 -25.370 1.00 75.00 469 ASN A C 1
ATOM 3712 O O . ASN A 1 469 ? 27.079 -20.980 -24.600 1.00 75.00 469 ASN A O 1
ATOM 3716 N N . SER A 1 470 ? 26.226 -21.226 -26.658 1.00 79.44 470 SER A N 1
ATOM 3717 C CA . SER A 1 470 ? 27.471 -21.742 -27.236 1.00 79.44 470 SER A CA 1
ATOM 3718 C C . SER A 1 470 ? 28.616 -20.726 -27.256 1.00 79.44 470 SER A C 1
ATOM 3720 O O . SER A 1 470 ? 29.771 -21.128 -27.220 1.00 79.44 470 SER A O 1
ATOM 3722 N N . HIS A 1 471 ? 28.315 -19.423 -27.275 1.00 82.94 471 HIS A N 1
ATOM 3723 C CA . HIS A 1 471 ? 29.325 -18.365 -27.431 1.00 82.94 471 HIS A CA 1
ATOM 3724 C C . HIS A 1 471 ? 29.230 -17.246 -26.393 1.00 82.94 471 HIS A C 1
ATOM 3726 O O . HIS A 1 471 ? 29.989 -16.279 -26.452 1.00 82.94 471 HIS A O 1
ATOM 3732 N N . ARG A 1 472 ? 28.291 -17.336 -25.454 1.00 85.06 472 ARG A N 1
ATOM 3733 C CA . ARG A 1 472 ? 28.003 -16.271 -24.504 1.00 85.06 472 ARG A CA 1
ATOM 3734 C C . ARG A 1 472 ? 27.486 -16.814 -23.185 1.00 85.06 472 ARG A C 1
ATOM 3736 O O . ARG A 1 472 ? 26.656 -17.721 -23.151 1.00 85.06 472 ARG A O 1
ATOM 3743 N N . ALA A 1 473 ? 27.897 -16.177 -22.097 1.00 84.44 473 ALA A N 1
ATOM 3744 C CA . ALA A 1 473 ? 27.294 -16.353 -20.787 1.00 84.44 473 ALA A CA 1
ATOM 3745 C C . ALA A 1 473 ? 26.952 -14.990 -20.181 1.00 84.44 473 ALA A C 1
ATOM 3747 O O . ALA A 1 473 ? 27.799 -14.103 -20.122 1.00 84.44 473 ALA A O 1
ATOM 3748 N N . ILE A 1 474 ? 25.718 -14.821 -19.709 1.00 79.06 474 ILE A N 1
ATOM 3749 C CA . ILE A 1 474 ? 25.287 -13.604 -19.017 1.00 79.06 474 ILE A CA 1
ATOM 3750 C C . ILE A 1 474 ? 25.170 -13.908 -17.533 1.00 79.06 474 ILE A C 1
ATOM 3752 O O . ILE A 1 474 ? 24.344 -14.719 -17.097 1.00 79.06 474 ILE A O 1
ATOM 3756 N N . PHE A 1 475 ? 25.991 -13.218 -16.757 1.00 80.94 475 PHE A N 1
ATOM 3757 C CA . PHE A 1 475 ? 25.999 -13.264 -15.311 1.00 80.94 475 PHE A CA 1
ATOM 3758 C C . PHE A 1 475 ? 25.304 -12.037 -14.736 1.00 80.94 475 PHE A C 1
ATOM 3760 O O . PHE A 1 475 ? 25.532 -10.908 -15.166 1.00 80.94 475 PHE A O 1
ATOM 3767 N N . ARG A 1 476 ? 24.462 -12.250 -13.734 1.00 72.94 476 ARG A N 1
ATOM 3768 C CA . ARG A 1 476 ? 23.792 -11.202 -12.975 1.00 72.94 476 ARG A CA 1
ATOM 3769 C C . ARG A 1 476 ? 24.297 -11.240 -11.541 1.00 72.94 476 ARG A C 1
ATOM 3771 O O . ARG A 1 476 ? 24.370 -12.318 -10.946 1.00 72.94 476 ARG A O 1
ATOM 3778 N N . TYR A 1 477 ? 24.569 -10.065 -10.985 1.00 70.31 477 TYR A N 1
ATOM 3779 C CA . TYR A 1 477 ? 24.885 -9.913 -9.574 1.00 70.31 477 TYR A CA 1
ATOM 3780 C C . TYR A 1 477 ? 24.037 -8.832 -8.903 1.00 70.31 477 TYR A C 1
ATOM 3782 O O . TYR A 1 477 ? 23.631 -7.844 -9.520 1.00 70.31 477 TYR A O 1
ATOM 3790 N N . GLY A 1 478 ? 23.793 -9.018 -7.615 1.00 66.38 478 GLY A N 1
ATOM 3791 C CA . GLY A 1 478 ? 23.250 -8.009 -6.724 1.00 66.38 478 GLY A CA 1
ATOM 3792 C C . GLY A 1 478 ? 23.937 -8.097 -5.375 1.00 66.38 478 GLY A C 1
ATOM 3793 O O . GLY A 1 478 ? 24.174 -9.190 -4.877 1.00 66.38 478 GLY A O 1
ATOM 3794 N N . GLN A 1 479 ? 24.256 -6.952 -4.786 1.00 60.62 479 GLN A N 1
ATOM 3795 C CA . GLN A 1 479 ? 24.927 -6.835 -3.502 1.00 60.62 479 GLN A CA 1
ATOM 3796 C C . GLN A 1 479 ? 24.301 -5.761 -2.614 1.00 60.62 479 GLN A C 1
ATOM 3798 O O . GLN A 1 479 ? 23.698 -4.784 -3.067 1.00 60.62 479 GLN A O 1
ATOM 3803 N N . LYS A 1 480 ? 24.417 -5.959 -1.299 1.00 55.59 480 LYS A N 1
ATOM 3804 C CA . LYS A 1 480 ? 23.771 -5.092 -0.303 1.00 55.59 480 LYS A CA 1
ATOM 3805 C C . LYS A 1 480 ? 24.262 -3.660 -0.377 1.00 55.59 480 LYS A C 1
ATOM 3807 O O . LYS A 1 480 ? 23.442 -2.742 -0.372 1.00 55.59 480 LYS A O 1
ATOM 3812 N N . LYS A 1 481 ? 25.578 -3.492 -0.439 1.00 64.38 481 LYS A N 1
ATOM 3813 C CA . LYS A 1 481 ? 26.287 -2.219 -0.543 1.00 64.38 481 LYS A CA 1
ATOM 3814 C C . LYS A 1 481 ? 27.027 -2.186 -1.874 1.00 64.38 481 LYS A C 1
ATOM 3816 O O . LYS A 1 481 ? 27.235 -3.227 -2.482 1.00 64.38 481 LYS A O 1
ATOM 3821 N N . ALA A 1 482 ? 27.360 -0.989 -2.334 1.00 73.19 482 ALA A N 1
ATOM 3822 C CA . ALA A 1 482 ? 28.117 -0.734 -3.558 1.00 73.19 482 ALA A CA 1
ATOM 3823 C C . ALA A 1 482 ? 29.607 -1.111 -3.376 1.00 73.19 482 ALA A C 1
ATOM 3825 O O . ALA A 1 482 ? 30.498 -0.313 -3.656 1.00 73.19 482 ALA A O 1
ATOM 3826 N N . ASP A 1 483 ? 29.873 -2.286 -2.796 1.00 83.00 483 ASP A N 1
ATOM 3827 C CA . ASP A 1 483 ? 31.228 -2.721 -2.478 1.00 83.00 483 ASP A CA 1
ATOM 3828 C C . ASP A 1 483 ? 31.963 -3.085 -3.783 1.00 83.00 483 ASP A C 1
ATOM 3830 O O . ASP A 1 483 ? 31.340 -3.583 -4.728 1.00 83.00 483 ASP A O 1
ATOM 3834 N N . PRO A 1 484 ? 33.286 -2.875 -3.869 1.00 89.12 484 PRO A N 1
ATOM 3835 C CA . PRO A 1 484 ? 34.053 -3.303 -5.029 1.00 89.12 484 PRO A CA 1
ATOM 3836 C C . PRO A 1 484 ? 34.012 -4.828 -5.205 1.00 89.12 484 PRO A C 1
ATOM 3838 O O . PRO A 1 484 ? 34.411 -5.587 -4.316 1.00 89.12 484 PRO A O 1
ATOM 3841 N N . LEU A 1 485 ? 33.563 -5.265 -6.378 1.00 90.81 485 LEU A N 1
ATOM 3842 C CA . LEU A 1 485 ? 33.594 -6.642 -6.850 1.00 90.81 485 LEU A CA 1
ATOM 3843 C C . LEU A 1 485 ? 34.674 -6.804 -7.918 1.00 90.81 485 LEU A C 1
ATOM 3845 O O . LEU A 1 485 ? 34.830 -5.948 -8.786 1.00 90.81 485 LEU A O 1
ATOM 3849 N N . GLU A 1 486 ? 35.363 -7.937 -7.894 1.00 94.94 486 GLU A N 1
ATOM 3850 C CA . GLU A 1 486 ? 36.259 -8.404 -8.949 1.00 94.94 486 GLU A CA 1
ATOM 3851 C C . GLU A 1 486 ? 35.737 -9.747 -9.467 1.00 94.94 486 GLU A C 1
ATOM 3853 O O . GLU A 1 486 ? 35.674 -10.728 -8.730 1.00 94.94 486 GLU A O 1
ATOM 3858 N N . LEU A 1 487 ? 35.314 -9.785 -10.725 1.00 94.12 487 LEU A N 1
ATOM 3859 C CA . LEU A 1 487 ? 34.767 -10.959 -11.389 1.00 94.12 487 LEU A CA 1
ATOM 3860 C C . LEU A 1 487 ? 35.839 -11.516 -12.322 1.00 94.12 487 LEU A C 1
ATOM 3862 O O . LEU A 1 487 ? 36.157 -10.873 -13.317 1.00 94.12 487 LEU A O 1
ATOM 3866 N N . SER A 1 488 ? 36.379 -12.691 -12.015 1.00 94.12 488 SER A N 1
ATOM 3867 C CA . SER A 1 488 ? 37.349 -13.406 -12.844 1.00 94.12 488 SER A CA 1
ATOM 3868 C C . SER A 1 488 ? 36.672 -14.590 -13.529 1.00 94.12 488 SER A C 1
ATOM 3870 O O . SER A 1 488 ? 36.137 -15.470 -12.863 1.00 94.12 488 SER A O 1
ATOM 3872 N N . PHE A 1 489 ? 36.663 -14.603 -14.856 1.00 95.44 489 PHE A N 1
ATOM 3873 C CA . PHE A 1 489 ? 36.045 -15.628 -15.686 1.00 95.44 489 PHE A CA 1
ATOM 3874 C C . PHE A 1 489 ? 37.119 -16.317 -16.526 1.00 95.44 489 PHE A C 1
ATOM 3876 O O . PHE A 1 489 ? 37.756 -15.665 -17.356 1.00 95.44 489 PHE A O 1
ATOM 3883 N N . LYS A 1 490 ? 37.347 -17.612 -16.285 1.00 94.69 490 LYS A N 1
ATOM 3884 C CA . LYS A 1 490 ? 38.452 -18.377 -16.883 1.00 94.69 490 LYS A CA 1
ATOM 3885 C C . LYS A 1 490 ? 37.987 -19.715 -17.442 1.00 94.69 490 LYS A C 1
ATOM 3887 O O . LYS A 1 490 ? 37.277 -20.447 -16.757 1.00 94.69 490 LYS A O 1
ATOM 3892 N N . GLY A 1 491 ? 38.418 -20.064 -18.645 1.00 90.12 491 GLY A N 1
ATOM 3893 C CA . GLY A 1 491 ? 38.128 -21.353 -19.277 1.00 90.12 491 GLY A CA 1
ATOM 3894 C C . GLY A 1 491 ? 38.415 -21.325 -20.773 1.00 90.12 491 GLY A C 1
ATOM 3895 O O . GLY A 1 491 ? 38.391 -20.261 -21.394 1.00 90.12 491 GLY A O 1
ATOM 3896 N N . GLY A 1 492 ? 38.718 -22.483 -21.362 1.00 84.25 492 GLY A N 1
ATOM 3897 C CA . GLY A 1 492 ? 39.197 -22.548 -22.746 1.00 84.25 492 GLY A CA 1
ATOM 3898 C C . GLY A 1 492 ? 40.376 -21.593 -22.981 1.00 84.25 492 GLY A C 1
ATOM 3899 O O . GLY A 1 492 ? 41.346 -21.608 -22.229 1.00 84.25 492 GLY A O 1
ATOM 3900 N N . SER A 1 493 ? 40.266 -20.729 -23.995 1.00 81.56 493 SER A N 1
ATOM 3901 C CA . SER A 1 493 ? 41.245 -19.678 -24.318 1.00 81.56 493 SER A CA 1
ATOM 3902 C C . SER A 1 493 ? 40.904 -18.293 -23.742 1.00 81.56 493 SER A C 1
ATOM 3904 O O . SER A 1 493 ? 41.514 -17.304 -24.144 1.00 81.56 493 SER A O 1
ATOM 3906 N N . ILE A 1 494 ? 39.897 -18.182 -22.865 1.00 85.12 494 ILE A N 1
ATOM 3907 C CA . ILE A 1 494 ? 39.431 -16.899 -22.320 1.00 85.12 494 ILE A CA 1
ATOM 3908 C C . ILE A 1 494 ? 39.788 -16.795 -20.844 1.00 85.12 494 ILE A C 1
ATOM 3910 O O . ILE A 1 494 ? 39.422 -17.639 -20.027 1.00 85.12 494 ILE A O 1
ATOM 3914 N N . GLU A 1 495 ? 40.424 -15.679 -20.512 1.00 91.00 495 GLU A N 1
ATOM 3915 C CA . GLU A 1 495 ? 40.645 -15.209 -19.155 1.00 91.00 495 GLU A CA 1
ATOM 3916 C C . GLU A 1 495 ? 40.278 -13.723 -19.108 1.00 91.00 495 GLU A C 1
ATOM 3918 O O . GLU A 1 495 ? 40.908 -12.887 -19.753 1.00 91.00 495 GLU A O 1
ATOM 3923 N N . GLN A 1 496 ? 39.204 -13.389 -18.394 1.00 90.81 496 GLN A N 1
ATOM 3924 C CA . GLN A 1 496 ? 38.711 -12.020 -18.254 1.00 90.81 496 GLN A CA 1
ATOM 3925 C C . GLN A 1 496 ? 38.552 -11.679 -16.782 1.00 90.81 496 GLN A C 1
ATOM 3927 O O . GLN A 1 496 ? 37.988 -12.460 -16.021 1.00 90.81 496 GLN A O 1
ATOM 3932 N N . THR A 1 497 ? 39.003 -10.490 -16.389 1.00 92.88 497 THR A N 1
ATOM 3933 C CA . THR A 1 497 ? 38.785 -9.961 -15.041 1.00 92.88 497 THR A CA 1
ATOM 3934 C C . THR A 1 497 ? 38.133 -8.588 -15.134 1.00 92.88 497 THR A C 1
ATOM 3936 O O . THR A 1 497 ? 38.622 -7.708 -15.838 1.00 92.88 497 THR A O 1
ATOM 3939 N N . LEU A 1 498 ? 37.020 -8.400 -14.429 1.00 92.31 498 LEU A N 1
ATOM 3940 C CA . LEU A 1 498 ? 36.215 -7.180 -14.452 1.00 92.31 498 LEU A CA 1
ATOM 3941 C C . LEU A 1 498 ? 36.028 -6.647 -13.036 1.00 92.31 498 LEU A C 1
ATOM 3943 O O . LEU A 1 498 ? 35.702 -7.406 -12.128 1.00 92.31 498 LEU A O 1
ATOM 3947 N N . LYS A 1 499 ? 36.177 -5.333 -12.855 1.00 92.50 499 LYS A N 1
ATOM 3948 C CA . LYS A 1 499 ? 35.895 -4.661 -11.581 1.00 92.50 499 LYS A CA 1
ATOM 3949 C C . LYS A 1 499 ? 34.570 -3.912 -11.653 1.00 92.50 499 LYS A C 1
ATOM 3951 O O . LYS A 1 499 ? 34.290 -3.246 -12.647 1.00 92.50 499 LYS A O 1
ATOM 3956 N N . ARG A 1 500 ? 33.752 -4.030 -10.610 1.00 86.56 500 ARG A N 1
ATOM 3957 C CA . ARG A 1 500 ? 32.417 -3.423 -10.507 1.00 86.56 500 ARG A CA 1
ATOM 3958 C C . ARG A 1 500 ? 32.233 -2.807 -9.124 1.00 86.56 500 ARG A C 1
ATOM 3960 O O . ARG A 1 500 ? 32.795 -3.303 -8.159 1.00 86.56 500 ARG A O 1
ATOM 3967 N N . SER A 1 501 ? 31.467 -1.730 -9.022 1.00 81.69 501 SER A N 1
ATOM 3968 C CA . SER A 1 501 ? 31.170 -1.044 -7.750 1.00 81.69 501 SER A CA 1
ATOM 3969 C C . SER A 1 501 ? 29.688 -0.698 -7.603 1.00 81.69 501 SER A C 1
ATOM 3971 O O . SER A 1 501 ? 29.260 -0.132 -6.608 1.00 81.69 501 SER A O 1
ATOM 3973 N N . ASP A 1 502 ? 28.869 -1.051 -8.583 1.00 72.25 502 ASP A N 1
ATOM 3974 C CA . ASP A 1 502 ? 27.424 -0.906 -8.572 1.00 72.25 502 ASP A CA 1
ATOM 3975 C C . ASP A 1 502 ? 26.761 -1.964 -7.678 1.00 72.25 502 ASP A C 1
ATOM 3977 O O . ASP A 1 502 ? 27.206 -3.108 -7.565 1.00 72.25 502 ASP A O 1
ATOM 3981 N N . ARG A 1 503 ? 25.651 -1.588 -7.029 1.00 60.16 503 ARG A N 1
ATOM 3982 C CA . ARG A 1 503 ? 24.889 -2.506 -6.161 1.00 60.16 503 ARG A CA 1
ATOM 3983 C C . ARG A 1 503 ? 24.264 -3.665 -6.931 1.00 60.16 503 ARG A C 1
ATOM 3985 O O . ARG A 1 503 ? 23.989 -4.706 -6.352 1.00 60.16 503 ARG A O 1
ATOM 3992 N N . PHE A 1 504 ? 24.006 -3.475 -8.214 1.00 59.12 504 PHE A N 1
ATOM 3993 C CA . PHE A 1 504 ? 23.372 -4.443 -9.091 1.00 59.12 504 PHE A CA 1
ATOM 3994 C C . PHE A 1 504 ? 23.965 -4.281 -10.470 1.00 59.12 504 PHE A C 1
ATOM 3996 O O . PHE A 1 504 ? 24.135 -3.149 -10.912 1.00 59.12 504 PHE A O 1
ATOM 4003 N N . GLY A 1 505 ? 24.203 -5.386 -11.160 1.00 60.78 505 GLY A N 1
ATOM 4004 C CA . GLY A 1 505 ? 24.643 -5.316 -12.538 1.00 60.78 505 GLY A CA 1
ATOM 4005 C C . GLY A 1 505 ? 24.541 -6.646 -13.259 1.00 60.78 505 GLY A C 1
ATOM 4006 O O . GLY A 1 505 ? 24.248 -7.701 -12.683 1.00 60.78 505 GLY A O 1
ATOM 4007 N N . ARG A 1 506 ? 24.769 -6.574 -14.566 1.00 71.94 506 ARG A N 1
ATOM 4008 C CA . ARG A 1 506 ? 24.897 -7.726 -15.452 1.00 71.94 506 ARG A CA 1
ATOM 4009 C C . ARG A 1 506 ? 26.214 -7.616 -16.201 1.00 71.94 506 ARG A C 1
ATOM 4011 O O . ARG A 1 506 ? 26.621 -6.528 -16.600 1.00 71.94 506 ARG A O 1
ATOM 4018 N N . VAL A 1 507 ? 26.859 -8.756 -16.385 1.00 79.31 507 VAL A N 1
ATOM 4019 C CA . VAL A 1 507 ? 28.074 -8.906 -17.175 1.00 79.31 507 VAL A CA 1
ATOM 4020 C C . VAL A 1 507 ? 27.797 -9.936 -18.251 1.00 79.31 507 VAL A C 1
ATOM 4022 O O . VAL A 1 507 ? 27.330 -11.034 -17.950 1.00 79.31 507 VAL A O 1
ATOM 4025 N N . SER A 1 508 ? 28.076 -9.569 -19.497 1.00 83.62 508 SER A N 1
ATOM 4026 C CA . SER A 1 508 ? 28.086 -10.509 -20.609 1.00 83.62 508 SER A CA 1
ATOM 4027 C C . SER A 1 508 ? 29.520 -10.932 -20.886 1.00 83.62 508 SER A C 1
ATOM 4029 O O . SER A 1 508 ? 30.382 -10.082 -21.108 1.00 83.62 508 SER A O 1
ATOM 4031 N N . PHE A 1 509 ? 29.767 -12.235 -20.867 1.00 87.88 509 PHE A N 1
ATOM 4032 C CA . PHE A 1 509 ? 30.998 -12.846 -21.342 1.00 87.88 509 PHE A CA 1
ATOM 4033 C C . PHE A 1 509 ? 30.732 -13.355 -22.753 1.00 87.88 509 PHE A C 1
ATOM 4035 O O . PHE A 1 509 ? 29.935 -14.270 -22.932 1.00 87.88 509 PHE A O 1
ATOM 4042 N N . GLU A 1 510 ? 31.350 -12.722 -23.744 1.00 87.31 510 GLU A N 1
ATOM 4043 C CA . GLU A 1 510 ? 31.123 -12.967 -25.172 1.00 87.31 510 GLU A CA 1
ATOM 4044 C C . GLU A 1 510 ? 32.264 -13.784 -25.794 1.00 87.31 510 GLU A C 1
ATOM 4046 O O . GLU A 1 510 ? 33.349 -13.887 -25.219 1.00 87.31 510 GLU A O 1
ATOM 4051 N N . LYS A 1 511 ? 32.042 -14.283 -27.018 1.00 87.88 511 LYS A N 1
ATOM 4052 C CA . LYS A 1 511 ? 33.023 -15.030 -27.831 1.00 87.88 511 LYS A CA 1
ATOM 4053 C C . LYS A 1 511 ? 33.539 -16.311 -27.165 1.00 87.88 511 LYS A C 1
ATOM 4055 O O . LYS A 1 511 ? 34.662 -16.725 -27.430 1.00 87.88 511 LYS A O 1
ATOM 4060 N N . LEU A 1 512 ? 32.729 -16.924 -26.306 1.00 89.75 512 LEU A N 1
ATOM 4061 C CA . LEU A 1 512 ? 33.062 -18.185 -25.655 1.00 89.75 512 LEU A CA 1
ATOM 4062 C C . LEU A 1 512 ? 33.197 -19.310 -26.689 1.00 89.75 512 LEU A C 1
ATOM 4064 O O . LEU A 1 512 ? 32.548 -19.298 -27.733 1.00 89.75 512 LEU A O 1
ATOM 4068 N N . THR A 1 513 ? 34.040 -20.285 -26.386 1.00 89.94 513 THR A N 1
ATOM 4069 C CA . THR A 1 513 ? 34.193 -21.509 -27.163 1.00 89.94 513 THR A CA 1
ATOM 4070 C C . THR A 1 513 ? 33.017 -22.434 -26.845 1.00 89.94 513 THR A C 1
ATOM 4072 O O . THR A 1 513 ? 32.732 -22.645 -25.663 1.00 89.94 513 THR A O 1
ATOM 4075 N N . PRO A 1 514 ? 32.325 -22.994 -27.848 1.00 87.25 514 PRO A N 1
ATOM 4076 C CA . PRO A 1 514 ? 31.270 -23.986 -27.644 1.00 87.25 514 PRO A CA 1
ATOM 4077 C C . PRO A 1 514 ? 31.757 -25.251 -26.929 1.00 87.25 514 PRO A C 1
ATOM 4079 O O . PRO A 1 514 ? 32.935 -25.594 -26.993 1.00 87.25 514 PRO A O 1
ATOM 4082 N N . ASP A 1 515 ? 30.838 -25.945 -26.257 1.00 86.31 515 ASP A N 1
ATOM 4083 C CA . ASP A 1 515 ? 31.091 -27.179 -25.489 1.00 86.31 515 ASP A CA 1
ATOM 4084 C C . ASP A 1 515 ? 32.287 -27.116 -24.515 1.00 86.31 515 ASP A C 1
ATOM 4086 O O . ASP A 1 515 ? 32.946 -28.114 -24.232 1.00 86.31 515 ASP A O 1
ATOM 4090 N N . THR A 1 516 ? 32.581 -25.935 -23.976 1.00 91.62 516 THR A N 1
ATOM 4091 C CA . THR A 1 516 ? 33.774 -25.682 -23.162 1.00 91.62 516 THR A CA 1
ATOM 4092 C C . THR A 1 516 ? 33.379 -25.275 -21.748 1.00 91.62 516 THR A C 1
ATOM 4094 O O . THR A 1 516 ? 32.412 -24.539 -21.537 1.00 91.62 516 THR A O 1
ATOM 4097 N N . GLU A 1 517 ? 34.119 -25.764 -20.754 1.00 93.69 517 GLU A N 1
ATOM 4098 C CA . GLU A 1 517 ? 33.916 -25.382 -19.358 1.00 93.69 517 GLU A CA 1
ATOM 4099 C C . GLU A 1 517 ? 34.611 -24.058 -19.015 1.00 93.69 517 GLU A C 1
ATOM 4101 O O . GLU A 1 517 ? 35.757 -23.806 -19.391 1.00 93.69 517 GLU A O 1
ATOM 4106 N N . TYR A 1 518 ? 33.917 -23.237 -18.233 1.00 94.06 518 TYR A N 1
ATOM 4107 C CA . TYR A 1 518 ? 34.387 -21.968 -17.697 1.00 94.06 518 TYR A CA 1
ATOM 4108 C C . TYR A 1 518 ? 34.092 -21.879 -16.208 1.00 94.06 518 TYR A C 1
ATOM 4110 O O . TYR A 1 518 ? 33.052 -22.335 -15.739 1.00 94.06 518 TYR A O 1
ATOM 4118 N N . THR A 1 519 ? 34.977 -21.227 -15.467 1.00 94.94 519 THR A N 1
ATOM 4119 C CA . THR A 1 519 ? 34.822 -20.925 -14.046 1.00 94.94 519 THR A CA 1
ATOM 4120 C C . THR A 1 519 ? 34.692 -19.420 -13.867 1.00 94.94 519 THR A C 1
ATOM 4122 O O . THR A 1 519 ? 35.568 -18.666 -14.286 1.00 94.94 519 THR A O 1
ATOM 4125 N N . LEU A 1 520 ? 33.602 -18.980 -13.237 1.00 95.00 520 LEU A N 1
ATOM 4126 C CA . LEU A 1 520 ? 33.455 -17.615 -12.742 1.00 95.00 520 LEU A CA 1
ATOM 4127 C C . LEU A 1 520 ? 33.758 -17.581 -11.251 1.00 95.00 520 LEU A C 1
ATOM 4129 O O . LEU A 1 520 ? 33.039 -18.214 -10.483 1.00 95.00 520 LEU A O 1
ATOM 4133 N N . THR A 1 521 ? 34.730 -16.772 -10.852 1.00 94.44 521 THR A N 1
ATOM 4134 C CA . THR A 1 521 ? 35.058 -16.458 -9.462 1.00 94.44 521 THR A CA 1
ATOM 4135 C C . THR A 1 521 ? 34.756 -14.982 -9.210 1.00 94.44 521 THR A C 1
ATOM 4137 O O . THR A 1 521 ? 35.282 -14.108 -9.892 1.00 94.44 521 THR A O 1
ATOM 4140 N N . VAL A 1 522 ? 33.918 -14.674 -8.223 1.00 92.94 522 VAL A N 1
ATOM 4141 C CA . VAL A 1 522 ? 33.624 -13.302 -7.789 1.00 92.94 522 VAL A CA 1
ATOM 4142 C C . VAL A 1 522 ? 34.283 -13.068 -6.441 1.00 92.94 522 VAL A C 1
ATOM 4144 O O . VAL A 1 522 ? 34.002 -13.779 -5.474 1.00 92.94 522 VAL A O 1
ATOM 4147 N N . LYS A 1 523 ? 35.136 -12.052 -6.363 1.00 92.69 523 LYS A N 1
ATOM 4148 C CA . LYS A 1 523 ? 35.751 -11.569 -5.131 1.00 92.69 523 LYS A CA 1
ATOM 4149 C C . LYS A 1 523 ? 35.133 -10.246 -4.710 1.00 92.69 523 LYS A C 1
ATOM 4151 O O . LYS A 1 523 ? 34.838 -9.398 -5.543 1.00 92.69 523 LYS A O 1
ATOM 4156 N N . ARG A 1 524 ? 35.005 -10.045 -3.404 1.00 88.69 524 ARG A N 1
ATOM 4157 C CA . ARG A 1 524 ? 34.645 -8.775 -2.774 1.00 88.69 524 ARG A CA 1
ATOM 4158 C C . ARG A 1 524 ? 35.623 -8.500 -1.648 1.00 88.69 524 ARG A C 1
ATOM 4160 O O . ARG A 1 524 ? 35.843 -9.383 -0.820 1.00 88.69 524 ARG A O 1
ATOM 4167 N N . ASN A 1 525 ? 36.205 -7.302 -1.604 1.00 83.69 525 ASN A N 1
ATOM 4168 C CA . ASN A 1 525 ? 37.236 -6.947 -0.616 1.00 83.69 525 ASN A CA 1
ATOM 4169 C C . ASN A 1 525 ? 38.332 -8.033 -0.512 1.00 83.69 525 ASN A C 1
ATOM 4171 O O . ASN A 1 525 ? 38.673 -8.489 0.578 1.00 83.69 525 ASN A O 1
ATOM 4175 N N . ASN A 1 526 ? 38.815 -8.507 -1.667 1.00 82.19 526 ASN A N 1
ATOM 4176 C CA . ASN A 1 526 ? 39.813 -9.576 -1.822 1.00 82.19 526 ASN A CA 1
ATOM 4177 C C . ASN A 1 526 ? 39.423 -10.976 -1.295 1.00 82.19 526 ASN A C 1
ATOM 4179 O O . ASN A 1 526 ? 40.266 -11.870 -1.289 1.00 82.19 526 ASN A O 1
ATOM 4183 N N . LYS A 1 527 ? 38.158 -11.217 -0.919 1.00 87.94 527 LYS A N 1
ATOM 4184 C CA . LYS A 1 527 ? 37.642 -12.546 -0.537 1.00 87.94 527 LYS A CA 1
ATOM 4185 C C . LYS A 1 527 ? 36.701 -13.102 -1.601 1.00 87.94 527 LYS A C 1
ATOM 4187 O O . LYS A 1 527 ? 35.807 -12.386 -2.044 1.00 87.94 527 LYS A O 1
ATOM 4192 N N . THR A 1 528 ? 36.858 -14.369 -1.986 1.00 89.44 528 THR A N 1
ATOM 4193 C CA . THR A 1 528 ? 35.924 -15.051 -2.900 1.00 89.44 528 THR A CA 1
ATOM 4194 C C . THR A 1 528 ? 34.557 -15.211 -2.234 1.00 89.44 528 THR A C 1
ATOM 4196 O O . THR A 1 528 ? 34.456 -15.798 -1.160 1.00 89.44 528 THR A O 1
ATOM 4199 N N . VAL A 1 529 ? 33.511 -14.674 -2.863 1.00 86.00 529 VAL A N 1
ATOM 4200 C CA . VAL A 1 529 ? 32.117 -14.722 -2.384 1.00 86.00 529 VAL A CA 1
ATOM 4201 C C . VAL A 1 529 ? 31.214 -15.597 -3.254 1.00 86.00 529 VAL A C 1
ATOM 4203 O O . VAL A 1 529 ? 30.151 -16.012 -2.802 1.00 86.00 529 VAL A O 1
ATOM 4206 N N . PHE A 1 530 ? 31.627 -15.901 -4.485 1.00 87.50 530 PHE A N 1
ATOM 4207 C CA . PHE A 1 530 ? 30.923 -16.813 -5.382 1.00 87.50 530 PHE A CA 1
ATOM 4208 C C . PHE A 1 530 ? 31.916 -17.486 -6.318 1.00 87.50 530 PHE A C 1
ATOM 4210 O O . PHE A 1 530 ? 32.798 -16.825 -6.862 1.00 87.50 530 PHE A O 1
ATOM 4217 N N . GLU A 1 531 ? 31.742 -18.782 -6.539 1.00 90.81 531 GLU A N 1
ATOM 4218 C CA . GLU A 1 531 ? 32.447 -19.508 -7.583 1.00 90.81 531 GLU A CA 1
ATOM 4219 C C . GLU A 1 531 ? 31.497 -20.495 -8.248 1.00 90.81 531 GLU A C 1
ATOM 4221 O O . GLU A 1 531 ? 30.748 -21.205 -7.572 1.00 90.81 531 GLU A O 1
ATOM 4226 N N . ARG A 1 532 ? 31.489 -20.528 -9.581 1.00 88.69 532 ARG A N 1
ATOM 4227 C CA . ARG A 1 532 ? 30.660 -21.475 -10.322 1.00 88.69 532 ARG A CA 1
ATOM 4228 C C . ARG A 1 532 ? 31.286 -21.859 -11.646 1.00 88.69 532 ARG A C 1
ATOM 4230 O O . ARG A 1 532 ? 31.655 -20.994 -12.440 1.00 88.69 532 ARG A O 1
ATOM 4237 N N . LYS A 1 533 ? 31.297 -23.167 -11.898 1.00 90.38 533 LYS A N 1
ATOM 4238 C CA . LYS A 1 533 ? 31.574 -23.736 -13.212 1.00 90.38 533 LYS A CA 1
ATOM 4239 C C . LYS A 1 533 ? 30.314 -23.749 -14.069 1.00 90.38 533 LYS A C 1
ATOM 4241 O O . LYS A 1 533 ? 29.225 -24.074 -13.586 1.00 90.38 533 LYS A O 1
ATOM 4246 N N . ILE A 1 534 ? 30.470 -23.391 -15.332 1.00 86.69 534 ILE A N 1
ATOM 4247 C CA . ILE A 1 534 ? 29.457 -23.517 -16.374 1.00 86.69 534 ILE A CA 1
ATOM 4248 C C . ILE A 1 534 ? 30.081 -24.195 -17.587 1.00 86.69 534 ILE A C 1
ATOM 4250 O O . ILE A 1 534 ? 31.275 -24.046 -17.819 1.00 86.69 534 ILE A O 1
ATOM 4254 N N . LYS A 1 535 ? 29.274 -24.900 -18.377 1.00 87.56 535 LYS A N 1
ATOM 4255 C CA . LYS A 1 535 ? 29.675 -25.406 -19.689 1.00 87.56 535 LYS A CA 1
ATOM 4256 C C . LYS A 1 535 ? 28.856 -24.676 -20.747 1.00 87.56 535 LYS A C 1
ATOM 4258 O O . LYS A 1 535 ? 27.634 -24.589 -20.604 1.00 87.56 535 LYS A O 1
ATOM 4263 N N . THR A 1 536 ? 29.509 -24.097 -21.748 1.00 85.50 536 THR A N 1
ATOM 4264 C CA . THR A 1 536 ? 28.810 -23.537 -22.912 1.00 85.50 536 THR A CA 1
ATOM 4265 C C . THR A 1 536 ? 28.138 -24.655 -23.696 1.00 85.50 536 THR A C 1
ATOM 4267 O O . THR A 1 536 ? 28.573 -25.806 -23.671 1.00 85.50 536 THR A O 1
ATOM 4270 N N . LEU A 1 537 ? 27.049 -24.328 -24.388 1.00 78.31 537 LEU A N 1
ATOM 4271 C CA . LEU A 1 537 ? 26.353 -25.314 -25.211 1.00 78.31 537 LEU A CA 1
ATOM 4272 C C . LEU A 1 537 ? 27.218 -25.697 -26.430 1.00 78.31 537 LEU A C 1
ATOM 4274 O O . LEU A 1 537 ? 27.982 -24.863 -26.924 1.00 78.31 537 LEU A O 1
ATOM 4278 N N . PRO A 1 538 ? 27.124 -26.929 -26.952 1.00 77.06 538 PRO A N 1
ATOM 4279 C CA . PRO A 1 538 ? 27.810 -27.294 -28.187 1.00 77.06 538 PRO A CA 1
ATOM 4280 C C . PRO A 1 538 ? 27.277 -26.494 -29.385 1.00 77.06 538 PRO A C 1
ATOM 4282 O O . PRO A 1 538 ? 26.197 -25.897 -29.335 1.00 77.06 538 PRO A O 1
ATOM 4285 N N . VAL A 1 539 ? 28.034 -26.481 -30.486 1.00 75.81 539 VAL A N 1
ATOM 4286 C CA . VAL A 1 539 ? 27.483 -26.082 -31.789 1.00 75.81 539 VAL A CA 1
ATOM 4287 C C . VAL A 1 539 ? 26.599 -27.217 -32.284 1.00 75.81 539 VAL A C 1
ATOM 4289 O O . VAL A 1 539 ? 27.030 -28.369 -32.327 1.00 75.81 539 VAL A O 1
ATOM 4292 N N . ILE A 1 540 ? 25.370 -26.894 -32.673 1.00 74.69 540 ILE A N 1
ATOM 4293 C CA . ILE A 1 540 ? 24.460 -27.876 -33.260 1.00 74.69 540 ILE A CA 1
ATOM 4294 C C . ILE A 1 540 ? 24.888 -28.117 -34.704 1.00 74.69 540 ILE A C 1
ATOM 4296 O O . ILE A 1 540 ? 25.000 -27.179 -35.494 1.00 74.69 540 ILE A O 1
ATOM 4300 N N . LYS A 1 541 ? 25.139 -29.382 -35.042 1.00 70.75 541 LYS A N 1
ATOM 4301 C CA . LYS A 1 541 ? 25.441 -29.810 -36.410 1.00 70.75 541 LYS A CA 1
ATOM 4302 C C . LYS A 1 541 ? 24.139 -29.950 -37.208 1.00 70.75 541 LYS A C 1
ATOM 4304 O O . LYS A 1 541 ? 23.142 -30.435 -36.681 1.00 70.75 541 LYS A O 1
ATOM 4309 N N . GLY A 1 542 ? 24.164 -29.569 -38.484 1.00 77.75 542 GLY A N 1
ATOM 4310 C CA . GLY A 1 542 ? 23.035 -29.717 -39.411 1.00 77.75 542 GLY A CA 1
ATOM 4311 C C . GLY A 1 542 ? 22.559 -28.399 -40.026 1.00 77.75 542 GLY A C 1
ATOM 4312 O O . GLY A 1 542 ? 22.980 -27.314 -39.625 1.00 77.75 542 GLY A O 1
ATOM 4313 N N . LYS A 1 543 ? 21.680 -28.494 -41.031 1.00 87.25 543 LYS A N 1
ATOM 4314 C CA . LYS A 1 543 ? 21.109 -27.331 -41.724 1.00 87.25 543 LYS A CA 1
ATOM 4315 C C . LYS A 1 543 ? 20.134 -26.594 -40.797 1.00 87.25 543 LYS A C 1
ATOM 4317 O O . LYS A 1 543 ? 19.160 -27.185 -40.329 1.00 87.25 543 LYS A O 1
ATOM 4322 N N . MET A 1 544 ? 20.394 -25.310 -40.545 1.00 90.56 544 MET A N 1
ATOM 4323 C CA . MET A 1 544 ? 19.450 -24.412 -39.871 1.00 90.56 544 MET A CA 1
ATOM 4324 C C . MET A 1 544 ? 18.320 -24.058 -40.846 1.00 90.56 544 MET A C 1
ATOM 4326 O O . MET A 1 544 ? 18.579 -23.676 -41.987 1.00 90.56 544 MET A O 1
ATOM 4330 N N . LEU A 1 545 ? 17.080 -24.208 -40.396 1.00 93.19 545 LEU A N 1
ATOM 4331 C CA . LEU A 1 545 ? 15.862 -24.026 -41.183 1.00 93.19 545 LEU A CA 1
ATOM 4332 C C . LEU A 1 545 ? 15.144 -22.706 -40.890 1.00 93.19 545 LEU A C 1
ATOM 4334 O O . LEU A 1 545 ? 14.391 -22.240 -41.737 1.00 93.19 545 LEU A O 1
ATOM 4338 N N . GLY A 1 546 ? 15.360 -22.108 -39.715 1.00 92.00 546 GLY A N 1
ATOM 4339 C CA . GLY A 1 546 ? 14.795 -20.798 -39.392 1.00 92.00 546 GLY A CA 1
ATOM 4340 C C . GLY A 1 546 ? 15.079 -20.324 -37.968 1.00 92.00 546 GLY A C 1
ATOM 4341 O O . GLY A 1 546 ? 15.457 -21.107 -37.093 1.00 92.00 546 GLY A O 1
ATOM 4342 N N . ARG A 1 547 ? 14.881 -19.025 -37.741 1.00 92.44 547 ARG A N 1
ATOM 4343 C CA . ARG A 1 547 ? 15.043 -18.310 -36.471 1.00 92.44 547 ARG A CA 1
ATOM 4344 C C . ARG A 1 547 ? 13.739 -17.645 -36.065 1.00 92.44 547 ARG A C 1
ATOM 4346 O O . ARG A 1 547 ? 13.206 -16.803 -36.787 1.00 92.44 547 ARG A O 1
ATOM 4353 N N . ILE A 1 548 ? 13.263 -17.971 -34.873 1.00 93.50 548 ILE A N 1
ATOM 4354 C CA . ILE A 1 548 ? 11.937 -17.589 -34.396 1.00 93.50 548 ILE A CA 1
ATOM 4355 C C . ILE A 1 548 ? 12.070 -16.796 -33.098 1.00 93.50 548 ILE A C 1
ATOM 4357 O O . ILE A 1 548 ? 12.671 -17.262 -32.130 1.00 93.50 548 ILE A O 1
ATOM 4361 N N . GLY A 1 549 ? 11.478 -15.604 -33.062 1.00 91.75 549 GLY A N 1
ATOM 4362 C CA . GLY A 1 549 ? 11.245 -14.871 -31.818 1.00 91.75 549 GLY A CA 1
ATOM 4363 C C . GLY A 1 549 ? 9.901 -15.258 -31.204 1.00 91.75 549 GLY A C 1
ATOM 4364 O O . GLY A 1 549 ? 8.897 -15.296 -31.907 1.00 91.75 549 GLY A O 1
ATOM 4365 N N . LEU A 1 550 ? 9.859 -15.525 -29.902 1.00 90.00 550 LEU A N 1
ATOM 4366 C CA . LEU A 1 550 ? 8.665 -15.992 -29.197 1.00 90.00 550 LEU A CA 1
ATOM 4367 C C . LEU A 1 550 ? 8.282 -15.012 -28.084 1.00 90.00 550 LEU A C 1
ATOM 4369 O O . LEU A 1 550 ? 9.093 -14.707 -27.202 1.00 90.00 550 LEU A O 1
ATOM 4373 N N . ILE A 1 551 ? 7.031 -14.548 -28.119 1.00 88.56 551 ILE A N 1
ATOM 4374 C CA . ILE A 1 551 ? 6.429 -13.650 -27.125 1.00 88.56 551 ILE A CA 1
ATOM 4375 C C . ILE A 1 551 ? 5.100 -14.268 -26.661 1.00 88.56 551 ILE A C 1
ATOM 4377 O O . ILE A 1 551 ? 4.039 -13.935 -27.179 1.00 88.56 551 ILE A O 1
ATOM 4381 N N . ALA A 1 552 ? 5.161 -15.209 -25.720 1.00 86.19 552 ALA A N 1
ATOM 4382 C CA . ALA A 1 552 ? 3.972 -15.902 -25.216 1.00 86.19 552 ALA A CA 1
ATOM 4383 C C . ALA A 1 552 ? 3.174 -15.052 -24.211 1.00 86.19 552 ALA A C 1
ATOM 4385 O O . ALA A 1 552 ? 3.778 -14.376 -23.370 1.00 86.19 552 ALA A O 1
ATOM 4386 N N . ASP A 1 553 ? 1.839 -15.119 -24.307 1.00 82.88 553 ASP A N 1
ATOM 4387 C CA . ASP A 1 553 ? 0.855 -14.493 -23.404 1.00 82.88 553 ASP A CA 1
ATOM 4388 C C . ASP A 1 553 ? 1.191 -13.033 -23.011 1.00 82.88 553 ASP A C 1
ATOM 4390 O O . ASP A 1 553 ? 1.378 -12.721 -21.826 1.00 82.88 553 ASP A O 1
ATOM 4394 N N . PRO A 1 554 ? 1.322 -12.091 -23.969 1.00 82.25 554 PRO A N 1
ATOM 4395 C CA . PRO A 1 554 ? 1.723 -10.733 -23.628 1.00 82.25 554 PRO A CA 1
ATOM 4396 C C . PRO A 1 554 ? 0.655 -9.946 -22.846 1.00 82.25 554 PRO A C 1
ATOM 4398 O O . PRO A 1 554 ? 1.031 -8.981 -22.175 1.00 82.25 554 PRO A O 1
ATOM 4401 N N . HIS A 1 555 ? -0.627 -10.344 -22.889 1.00 83.00 555 HIS A N 1
ATOM 4402 C CA . HIS A 1 555 ? -1.735 -9.754 -22.121 1.00 83.00 555 HIS A CA 1
ATOM 4403 C C . HIS A 1 555 ? -1.776 -8.219 -22.195 1.00 83.00 555 HIS A C 1
ATOM 4405 O O . HIS A 1 555 ? -1.797 -7.505 -21.181 1.00 83.00 555 HIS A O 1
ATOM 4411 N N . VAL A 1 556 ? -1.745 -7.687 -23.419 1.00 82.94 556 VAL A N 1
ATOM 4412 C CA . VAL A 1 556 ? -1.798 -6.243 -23.636 1.00 82.94 556 VAL A CA 1
ATOM 4413 C C . VAL A 1 556 ? -3.163 -5.715 -23.214 1.00 82.94 556 VAL A C 1
ATOM 4415 O O . VAL A 1 556 ? -4.193 -6.111 -23.760 1.00 82.94 556 VAL A O 1
ATOM 4418 N N . ALA A 1 557 ? -3.165 -4.771 -22.277 1.00 79.69 557 ALA A N 1
ATOM 4419 C CA . ALA A 1 557 ? -4.363 -4.043 -21.882 1.00 79.69 557 ALA A CA 1
ATOM 4420 C C . ALA A 1 557 ? -4.138 -2.535 -21.915 1.00 79.69 557 ALA A C 1
ATOM 4422 O O . ALA A 1 557 ? -3.015 -2.042 -21.871 1.00 79.69 557 ALA A O 1
ATOM 4423 N N . LEU A 1 558 ? -5.242 -1.800 -22.014 1.00 71.19 558 LEU A N 1
ATOM 4424 C CA . LEU A 1 558 ? -5.252 -0.335 -21.959 1.00 71.19 558 LEU A CA 1
ATOM 4425 C C . LEU A 1 558 ? -5.950 0.206 -20.708 1.00 71.19 558 LEU A C 1
ATOM 4427 O O . LEU A 1 558 ? -5.946 1.414 -20.477 1.00 71.19 558 LEU A O 1
ATOM 4431 N N . ASP A 1 559 ? -6.563 -0.678 -19.922 1.00 61.91 559 ASP A N 1
ATOM 4432 C CA . ASP A 1 559 ? -7.075 -0.335 -18.603 1.00 61.91 559 ASP A CA 1
ATOM 4433 C C . ASP A 1 559 ? -5.912 -0.232 -17.594 1.00 61.91 559 ASP A C 1
ATOM 4435 O O . ASP A 1 559 ? -4.876 -0.881 -17.772 1.00 61.91 559 ASP A O 1
ATOM 4439 N N . PRO A 1 560 ? -6.054 0.603 -16.549 1.00 52.53 560 PRO A N 1
ATOM 4440 C CA . PRO A 1 560 ? -5.054 0.716 -15.497 1.00 52.53 560 PRO A CA 1
ATOM 4441 C C . PRO A 1 560 ? -4.835 -0.624 -14.790 1.00 52.53 560 PRO A C 1
ATOM 4443 O O . PRO A 1 560 ? -5.714 -1.487 -14.751 1.00 52.53 560 PRO A O 1
ATOM 4446 N N . ASP A 1 561 ? -3.639 -0.773 -14.238 1.00 48.34 561 ASP A N 1
ATOM 4447 C CA . ASP A 1 561 ? -3.134 -2.018 -13.671 1.00 48.34 561 ASP A CA 1
ATOM 4448 C C . ASP A 1 561 ? -4.097 -2.627 -12.638 1.00 48.34 561 ASP A C 1
ATOM 4450 O O . ASP A 1 561 ? -4.667 -1.939 -11.786 1.00 48.34 561 ASP A O 1
ATOM 4454 N N . THR A 1 562 ? -4.292 -3.943 -12.719 1.00 40.94 562 THR A N 1
ATOM 4455 C CA . THR A 1 562 ? -5.224 -4.676 -11.855 1.00 40.94 562 THR A CA 1
ATOM 4456 C C . THR A 1 562 ? -4.533 -5.181 -10.580 1.00 40.94 562 THR A C 1
ATOM 4458 O O . THR A 1 562 ? -3.305 -5.226 -10.481 1.00 40.94 562 THR A O 1
ATOM 4461 N N . HIS A 1 563 ? -5.338 -5.594 -9.593 1.00 32.69 563 HIS A N 1
ATOM 4462 C CA . HIS A 1 563 ? -4.967 -6.037 -8.233 1.00 32.69 563 HIS A CA 1
ATOM 4463 C C . HIS A 1 563 ? -3.881 -7.132 -8.111 1.00 32.69 563 HIS A C 1
ATOM 4465 O O . HIS A 1 563 ? -3.436 -7.414 -7.004 1.00 32.69 563 HIS A O 1
ATOM 4471 N N . TYR A 1 564 ? -3.437 -7.750 -9.210 1.00 35.75 564 TYR A N 1
ATOM 4472 C CA . TYR A 1 564 ? -2.388 -8.780 -9.210 1.00 35.75 564 TYR A CA 1
ATOM 4473 C C . TYR A 1 564 ? -0.987 -8.247 -9.571 1.00 35.75 564 TYR A C 1
ATOM 4475 O O . TYR A 1 564 ? -0.061 -9.036 -9.768 1.00 35.75 564 TYR A O 1
ATOM 4483 N N . GLY A 1 565 ? -0.809 -6.924 -9.689 1.00 38.88 565 GLY A N 1
ATOM 4484 C CA . GLY A 1 565 ? 0.482 -6.313 -10.039 1.00 38.88 565 GLY A CA 1
ATOM 4485 C C . GLY A 1 565 ? 0.891 -6.529 -11.503 1.00 38.88 565 GLY A C 1
ATOM 4486 O O . GLY A 1 565 ? 2.079 -6.528 -11.831 1.00 38.88 565 GLY A O 1
ATOM 4487 N N . ARG A 1 566 ? -0.085 -6.758 -12.390 1.00 45.44 566 ARG A N 1
ATOM 4488 C CA . ARG A 1 566 ? 0.121 -6.820 -13.842 1.00 45.44 566 ARG A CA 1
ATOM 4489 C C . ARG A 1 566 ? 0.095 -5.393 -14.400 1.00 45.44 566 ARG A C 1
ATOM 4491 O O . ARG A 1 566 ? -0.940 -4.735 -14.333 1.00 45.44 566 ARG A O 1
ATOM 4498 N N . MET A 1 567 ? 1.235 -4.921 -14.922 1.00 46.81 567 MET A N 1
ATOM 4499 C CA . MET A 1 567 ? 1.396 -3.568 -15.485 1.00 46.81 567 MET A CA 1
ATOM 4500 C C . MET A 1 567 ? 0.779 -3.445 -16.884 1.00 46.81 567 MET A C 1
ATOM 4502 O O . MET A 1 567 ? 1.466 -3.230 -17.886 1.00 46.81 567 MET A O 1
ATOM 4506 N N . HIS A 1 568 ? -0.534 -3.634 -16.960 1.00 55.81 568 HIS A N 1
ATOM 4507 C CA . HIS A 1 568 ? -1.311 -3.546 -18.187 1.00 55.81 568 HIS A CA 1
ATOM 4508 C C . HIS A 1 568 ? -1.115 -2.198 -18.896 1.00 55.81 568 HIS A C 1
ATOM 4510 O O . HIS A 1 568 ? -0.858 -2.181 -20.096 1.00 55.81 568 HIS A O 1
ATOM 4516 N N . SER A 1 569 ? -1.076 -1.085 -18.164 1.00 49.97 569 SER A N 1
ATOM 4517 C CA . SER A 1 569 ? -0.910 0.262 -18.731 1.00 49.97 569 SER A CA 1
ATOM 4518 C C . SER A 1 569 ? 0.436 0.499 -19.435 1.00 49.97 569 SER A C 1
ATOM 4520 O O . SER A 1 569 ? 0.536 1.375 -20.296 1.00 49.97 569 SER A O 1
ATOM 4522 N N . GLN A 1 570 ? 1.462 -0.303 -19.123 1.00 56.41 570 GLN A N 1
ATOM 4523 C CA . GLN A 1 570 ? 2.783 -0.236 -19.758 1.00 56.41 570 GLN A CA 1
ATOM 4524 C C . GLN A 1 570 ? 3.099 -1.453 -20.649 1.00 56.41 570 GLN A C 1
ATOM 4526 O O . GLN A 1 570 ? 4.146 -1.481 -21.301 1.00 56.41 570 GLN A O 1
ATOM 4531 N N . SER A 1 571 ? 2.185 -2.428 -20.742 1.00 70.12 571 SER A N 1
ATOM 4532 C CA . SER A 1 571 ? 2.326 -3.656 -21.546 1.00 70.12 571 SER A CA 1
ATOM 4533 C C . SER A 1 571 ? 2.608 -3.385 -23.031 1.00 70.12 571 SER A C 1
ATOM 4535 O O . SER A 1 571 ? 3.374 -4.103 -23.670 1.00 70.12 571 SER A O 1
ATOM 4537 N N . VAL A 1 572 ? 2.068 -2.288 -23.571 1.00 76.38 572 VAL A N 1
ATOM 4538 C CA . VAL A 1 572 ? 2.322 -1.839 -24.950 1.00 76.38 572 VAL A CA 1
ATOM 4539 C C . VAL A 1 572 ? 3.786 -1.422 -25.146 1.00 76.38 572 VAL A C 1
ATOM 4541 O O . VAL A 1 572 ? 4.402 -1.778 -26.150 1.00 76.38 572 VAL A O 1
ATOM 4544 N N . ASN A 1 573 ? 4.365 -0.699 -24.183 1.00 71.94 573 ASN A N 1
ATOM 4545 C CA . ASN A 1 573 ? 5.765 -0.264 -24.241 1.00 71.94 573 ASN A CA 1
ATOM 4546 C C . ASN A 1 573 ? 6.715 -1.453 -24.047 1.00 71.94 573 ASN A C 1
ATOM 4548 O O . ASN A 1 573 ? 7.704 -1.585 -24.768 1.00 71.94 573 ASN A O 1
ATOM 4552 N N . ALA A 1 574 ? 6.364 -2.349 -23.121 1.00 70.88 574 ALA A N 1
ATOM 4553 C CA . ALA A 1 574 ? 7.048 -3.614 -22.884 1.00 70.88 574 ALA A CA 1
ATOM 4554 C C . ALA A 1 574 ? 7.128 -4.466 -24.165 1.00 70.88 574 ALA A C 1
ATOM 4556 O O . ALA A 1 574 ? 8.216 -4.913 -24.541 1.00 70.88 574 ALA A O 1
ATOM 4557 N N . LEU A 1 575 ? 5.999 -4.618 -24.869 1.00 80.62 575 LEU A N 1
ATOM 4558 C CA . LEU A 1 575 ? 5.920 -5.308 -26.157 1.00 80.62 575 LEU A CA 1
ATOM 4559 C C . LEU A 1 575 ? 6.786 -4.623 -27.226 1.00 80.62 575 LEU A C 1
ATOM 4561 O O . LEU A 1 575 ? 7.510 -5.300 -27.953 1.00 80.62 575 LEU A O 1
ATOM 4565 N N . ALA A 1 576 ? 6.762 -3.290 -27.309 1.00 80.06 576 ALA A N 1
ATOM 4566 C CA . ALA A 1 576 ? 7.557 -2.546 -28.287 1.00 80.06 576 ALA A CA 1
ATOM 4567 C C . ALA A 1 576 ? 9.067 -2.747 -28.102 1.00 80.06 576 ALA A C 1
ATOM 4569 O O . ALA A 1 576 ? 9.791 -2.964 -29.077 1.00 80.06 576 ALA A O 1
ATOM 4570 N N . LEU A 1 577 ? 9.537 -2.726 -26.854 1.00 73.38 577 LEU A N 1
ATOM 4571 C CA . LEU A 1 577 ? 10.945 -2.933 -26.530 1.00 73.38 577 LEU A CA 1
ATOM 4572 C C . LEU A 1 577 ? 11.402 -4.362 -26.854 1.00 73.38 577 LEU A C 1
ATOM 4574 O O . LEU A 1 577 ? 12.460 -4.560 -27.453 1.00 73.38 577 LEU A O 1
ATOM 4578 N N . VAL A 1 578 ? 10.568 -5.348 -26.522 1.00 77.25 578 VAL A N 1
ATOM 4579 C CA . VAL A 1 578 ? 10.783 -6.763 -26.850 1.00 77.25 578 VAL A CA 1
ATOM 4580 C C . VAL A 1 578 ? 10.896 -6.975 -28.362 1.00 77.25 578 VAL A C 1
ATOM 4582 O O . VAL A 1 578 ? 11.858 -7.590 -28.826 1.00 77.25 578 VAL A O 1
ATOM 4585 N N . CYS A 1 579 ? 9.962 -6.425 -29.144 1.00 82.12 579 CYS A N 1
ATOM 4586 C CA . CYS A 1 579 ? 9.997 -6.524 -30.602 1.00 82.12 579 CYS A CA 1
ATOM 4587 C C . CYS A 1 579 ? 11.284 -5.917 -31.175 1.00 82.12 579 CYS A C 1
ATOM 4589 O O . CYS A 1 579 ? 11.919 -6.527 -32.034 1.00 82.12 579 CYS A O 1
ATOM 4591 N N . LYS A 1 580 ? 11.719 -4.764 -30.651 1.00 78.69 580 LYS A N 1
ATOM 4592 C CA . LYS A 1 580 ? 12.980 -4.122 -31.050 1.00 78.69 580 LYS A CA 1
ATOM 4593 C C . LYS A 1 580 ? 14.200 -5.005 -30.753 1.00 78.69 580 LYS A C 1
ATOM 4595 O O . LYS A 1 580 ? 15.111 -5.080 -31.575 1.00 78.69 580 LYS A O 1
ATOM 4600 N N . GLN A 1 581 ? 14.229 -5.686 -29.606 1.00 76.19 581 GLN A N 1
ATOM 4601 C CA . GLN A 1 581 ? 15.334 -6.579 -29.247 1.00 76.19 581 GLN A CA 1
ATOM 4602 C C . GLN A 1 581 ? 15.378 -7.830 -30.131 1.00 76.19 581 GLN A C 1
ATOM 4604 O O . GLN A 1 581 ? 16.453 -8.198 -30.602 1.00 76.19 581 GLN A O 1
ATOM 4609 N N . LEU A 1 582 ? 14.230 -8.458 -30.398 1.00 79.44 582 LEU A N 1
ATOM 4610 C CA . LEU A 1 582 ? 14.148 -9.608 -31.303 1.00 79.44 582 LEU A CA 1
ATOM 4611 C C . LEU A 1 582 ? 14.537 -9.226 -32.736 1.00 79.44 582 LEU A C 1
ATOM 4613 O O . LEU A 1 582 ? 15.269 -9.969 -33.386 1.00 79.44 582 LEU A O 1
ATOM 4617 N N . ALA A 1 583 ? 14.150 -8.032 -33.195 1.00 78.25 583 ALA A N 1
ATOM 4618 C CA . ALA A 1 583 ? 14.579 -7.504 -34.488 1.00 78.25 583 ALA A CA 1
ATOM 4619 C C . ALA A 1 583 ? 16.108 -7.431 -34.613 1.00 78.25 583 ALA A C 1
ATOM 4621 O O . ALA A 1 583 ? 16.672 -7.808 -35.640 1.00 78.25 583 ALA A O 1
ATOM 4622 N N . ALA A 1 584 ? 16.796 -7.013 -33.547 1.00 78.19 584 ALA A N 1
ATOM 4623 C CA . ALA A 1 584 ? 18.255 -6.953 -33.523 1.00 78.19 584 ALA A CA 1
ATOM 4624 C C . ALA A 1 584 ? 18.928 -8.340 -33.607 1.00 78.19 584 ALA A C 1
ATOM 4626 O O . ALA A 1 584 ? 20.081 -8.426 -34.025 1.00 78.19 584 ALA A O 1
ATOM 4627 N N . GLN A 1 585 ? 18.221 -9.423 -33.256 1.00 74.56 585 GLN A N 1
ATOM 4628 C CA . GLN A 1 585 ? 18.722 -10.802 -33.355 1.00 74.56 585 GLN A CA 1
ATOM 4629 C C . GLN A 1 585 ? 18.580 -11.410 -34.760 1.00 74.56 585 GLN A C 1
ATOM 4631 O O . GLN A 1 585 ? 18.948 -12.565 -34.955 1.00 74.56 585 GLN A O 1
ATOM 4636 N N . LYS A 1 586 ? 18.078 -10.653 -35.748 1.00 83.06 586 LYS A N 1
ATOM 4637 C CA . LYS A 1 586 ? 17.867 -11.134 -37.127 1.00 83.06 586 LYS A CA 1
ATOM 4638 C C . LYS A 1 586 ? 17.030 -12.424 -37.177 1.00 83.06 586 LYS A C 1
ATOM 4640 O O . LYS A 1 586 ? 17.390 -13.372 -37.874 1.00 83.06 586 LYS A O 1
ATOM 4645 N N . VAL A 1 587 ? 15.950 -12.463 -36.393 1.00 89.31 587 VAL A N 1
ATOM 4646 C CA . VAL A 1 587 ? 14.915 -13.500 -36.516 1.00 89.31 587 VAL A CA 1
ATOM 4647 C C . VAL A 1 587 ? 14.225 -13.390 -37.874 1.00 89.31 587 VAL A C 1
ATOM 4649 O O . VAL A 1 587 ? 14.059 -12.284 -38.390 1.00 89.31 587 VAL A O 1
ATOM 4652 N N . ASP A 1 588 ? 13.784 -14.519 -38.423 1.00 91.75 588 ASP A N 1
ATOM 4653 C CA . ASP A 1 588 ? 13.023 -14.544 -39.675 1.00 91.75 588 ASP A CA 1
ATOM 4654 C C . ASP A 1 588 ? 11.585 -14.055 -39.442 1.00 91.75 588 ASP A C 1
ATOM 4656 O O . ASP A 1 588 ? 10.985 -13.393 -40.292 1.00 91.75 588 ASP A O 1
ATOM 4660 N N . PHE A 1 589 ? 11.028 -14.356 -38.264 1.00 91.88 589 PHE A N 1
ATOM 4661 C CA . PHE A 1 589 ? 9.700 -13.916 -37.843 1.00 91.88 589 PHE A CA 1
ATOM 4662 C C . PHE A 1 589 ? 9.516 -13.983 -36.320 1.00 91.88 589 PHE A C 1
ATOM 4664 O O . PHE A 1 589 ? 10.271 -14.639 -35.598 1.00 91.88 589 PHE A O 1
ATOM 4671 N N . ILE A 1 590 ? 8.482 -13.294 -35.831 1.00 92.31 590 ILE A N 1
ATOM 4672 C CA . ILE A 1 590 ? 8.084 -13.276 -34.419 1.00 92.31 590 ILE A CA 1
ATOM 4673 C C . ILE A 1 590 ? 6.693 -13.894 -34.274 1.00 92.31 590 ILE A C 1
ATOM 4675 O O . ILE A 1 590 ? 5.788 -13.606 -35.057 1.00 92.31 590 ILE A O 1
ATOM 4679 N N . VAL A 1 591 ? 6.511 -14.723 -33.252 1.00 92.38 591 VAL A N 1
ATOM 4680 C CA . VAL A 1 591 ? 5.245 -15.391 -32.950 1.00 92.38 591 VAL A CA 1
ATOM 4681 C C . VAL A 1 591 ? 4.760 -14.996 -31.564 1.00 92.38 591 VAL A C 1
ATOM 4683 O O . VAL A 1 591 ? 5.528 -14.988 -30.599 1.00 92.38 591 VAL A O 1
ATOM 4686 N N . LEU A 1 592 ? 3.470 -14.680 -31.482 1.00 92.56 592 LEU A N 1
ATOM 4687 C CA . LEU A 1 592 ? 2.754 -14.342 -30.263 1.00 92.56 592 LEU A CA 1
ATOM 4688 C C . LEU A 1 592 ? 1.730 -15.451 -29.976 1.00 92.56 592 LEU A C 1
ATOM 4690 O O . LEU A 1 592 ? 0.581 -15.339 -30.416 1.00 92.56 592 LEU A O 1
ATOM 4694 N N . PRO A 1 593 ? 2.142 -16.563 -29.336 1.00 88.75 593 PRO A N 1
ATOM 4695 C CA . PRO A 1 593 ? 1.216 -17.616 -28.963 1.00 88.75 593 PRO A CA 1
ATOM 4696 C C . PRO A 1 593 ? 0.462 -17.252 -27.679 1.00 88.75 593 PRO A C 1
ATOM 4698 O O . PRO A 1 593 ? 1.082 -17.036 -26.637 1.00 88.75 593 PRO A O 1
ATOM 4701 N N . GLY A 1 594 ? -0.867 -17.228 -27.765 1.00 87.00 594 GLY A N 1
ATOM 4702 C CA . GLY A 1 594 ? -1.766 -17.159 -26.620 1.00 87.00 594 GLY A CA 1
ATOM 4703 C C . GLY A 1 594 ? -2.438 -15.808 -26.418 1.00 87.00 594 GLY A C 1
ATOM 4704 O O . GLY A 1 594 ? -2.732 -15.128 -27.393 1.00 87.00 594 GLY A O 1
ATOM 4705 N N . ASP A 1 595 ? -2.728 -15.440 -25.172 1.00 88.19 595 ASP A N 1
ATOM 4706 C CA . ASP A 1 595 ? -3.496 -14.247 -24.809 1.00 88.19 595 ASP A CA 1
ATOM 4707 C C . ASP A 1 595 ? -2.712 -12.964 -25.162 1.00 88.19 595 ASP A C 1
ATOM 4709 O O . ASP A 1 595 ? -1.918 -12.428 -24.381 1.00 88.19 595 ASP A O 1
ATOM 4713 N N . ILE A 1 596 ? -2.924 -12.464 -26.383 1.00 90.81 596 ILE A N 1
ATOM 4714 C CA . ILE A 1 596 ? -2.317 -11.247 -26.922 1.00 90.81 596 ILE A CA 1
ATOM 4715 C C . ILE A 1 596 ? -2.915 -10.014 -26.244 1.00 90.81 596 ILE A C 1
ATOM 4717 O O . ILE A 1 596 ? -2.185 -9.091 -25.871 1.00 90.81 596 ILE A O 1
ATOM 4721 N N . THR A 1 597 ? -4.239 -9.988 -26.097 1.00 88.94 597 THR A N 1
ATOM 4722 C CA . THR A 1 597 ? -4.997 -8.934 -25.417 1.00 88.94 597 THR A CA 1
ATOM 4723 C C . THR A 1 597 ? -5.546 -9.421 -24.082 1.00 88.94 597 THR A C 1
ATOM 4725 O O . THR A 1 597 ? -5.738 -10.612 -23.867 1.00 88.94 597 THR A O 1
ATOM 4728 N N . GLU A 1 598 ? -5.816 -8.498 -23.162 1.00 84.38 598 GLU A N 1
ATOM 4729 C CA . GLU A 1 598 ? -6.383 -8.854 -21.858 1.00 84.38 598 GLU A CA 1
ATOM 4730 C C . GLU A 1 598 ? -7.875 -9.182 -21.932 1.00 84.38 598 GLU A C 1
ATOM 4732 O O . GLU A 1 598 ? -8.367 -9.969 -21.129 1.00 84.38 598 GLU A O 1
ATOM 4737 N N . ALA A 1 599 ? -8.635 -8.558 -22.835 1.00 83.06 599 ALA A N 1
ATOM 4738 C CA . ALA A 1 599 ? -10.093 -8.663 -22.798 1.00 83.06 599 ALA A CA 1
ATOM 4739 C C . ALA A 1 599 ? -10.762 -8.670 -24.182 1.00 83.06 599 ALA A C 1
ATOM 4741 O O . ALA A 1 599 ? -11.935 -8.301 -24.296 1.00 83.06 599 ALA A O 1
ATOM 4742 N N . SER A 1 600 ? -10.051 -9.072 -25.240 1.00 87.56 600 SER A N 1
ATOM 4743 C CA . SER A 1 600 ? -10.538 -9.065 -26.631 1.00 87.56 600 SER A CA 1
ATOM 4744 C C . SER A 1 600 ? -11.051 -7.691 -27.078 1.00 87.56 600 SER A C 1
ATOM 4746 O O . SER A 1 600 ? -12.000 -7.595 -27.865 1.00 87.56 600 SER A O 1
ATOM 4748 N N . LYS A 1 601 ? -10.491 -6.593 -26.552 1.00 87.62 601 LYS A N 1
ATOM 4749 C CA . LYS A 1 601 ? -10.978 -5.246 -26.874 1.00 87.62 601 LYS A CA 1
ATOM 4750 C C . LYS A 1 601 ? -10.276 -4.715 -28.118 1.00 87.62 601 LYS A C 1
ATOM 4752 O O . LYS A 1 601 ? -9.052 -4.729 -28.217 1.00 87.62 601 LYS A O 1
ATOM 4757 N N . TYR A 1 602 ? -11.047 -4.146 -29.049 1.00 91.00 602 TYR A N 1
ATOM 4758 C CA . TYR A 1 602 ? -10.496 -3.539 -30.269 1.00 91.00 602 TYR A CA 1
ATOM 4759 C C . TYR A 1 602 ? -9.372 -2.515 -29.998 1.00 91.00 602 TYR A C 1
ATOM 4761 O O . TYR A 1 602 ? -8.351 -2.576 -30.682 1.00 91.00 602 TYR A O 1
ATOM 4769 N N . PRO A 1 603 ? -9.482 -1.610 -29.002 1.00 88.25 603 PRO A N 1
ATOM 4770 C CA . PRO A 1 603 ? -8.386 -0.711 -28.643 1.00 88.25 603 PRO A CA 1
ATOM 4771 C C . PRO A 1 603 ? -7.078 -1.420 -28.257 1.00 88.25 603 PRO A C 1
ATOM 4773 O O . PRO A 1 603 ? -6.014 -0.962 -28.669 1.00 88.25 603 PRO A O 1
ATOM 4776 N N . GLU A 1 604 ? -7.146 -2.533 -27.521 1.00 90.56 604 GLU A N 1
ATOM 4777 C CA . GLU A 1 604 ? -5.971 -3.310 -27.092 1.00 90.56 604 GLU A CA 1
ATOM 4778 C C . GLU A 1 604 ? -5.258 -3.903 -28.311 1.00 90.56 604 GLU A C 1
ATOM 4780 O O . GLU A 1 604 ? -4.074 -3.644 -28.531 1.00 90.56 604 GLU A O 1
ATOM 4785 N N . LEU A 1 605 ? -6.008 -4.579 -29.188 1.00 93.19 605 LEU A N 1
ATOM 4786 C CA . LEU A 1 605 ? -5.466 -5.123 -30.434 1.00 93.19 605 LEU A CA 1
ATOM 4787 C C . LEU A 1 605 ? -4.943 -4.022 -31.369 1.00 93.19 605 LEU A C 1
ATOM 4789 O O . LEU A 1 605 ? -3.933 -4.202 -32.045 1.00 93.19 605 LEU A O 1
ATOM 4793 N N . LYS A 1 606 ? -5.581 -2.846 -31.389 1.00 93.44 606 LYS A N 1
ATOM 4794 C CA . LYS A 1 606 ? -5.101 -1.685 -32.154 1.00 93.44 606 LYS A CA 1
ATOM 4795 C C . LYS A 1 606 ? -3.759 -1.179 -31.635 1.00 93.44 606 LYS A C 1
ATOM 4797 O O . LYS A 1 606 ? -2.914 -0.788 -32.441 1.00 93.44 606 LYS A O 1
ATOM 4802 N N . ALA A 1 607 ? -3.547 -1.187 -30.321 1.00 89.06 607 ALA A N 1
ATOM 4803 C CA . ALA A 1 607 ? -2.266 -0.829 -29.725 1.00 89.06 607 ALA A CA 1
ATOM 4804 C C . ALA A 1 607 ? -1.179 -1.854 -30.080 1.00 89.06 607 ALA A C 1
ATOM 4806 O O . ALA A 1 607 ? -0.098 -1.452 -30.511 1.00 89.06 607 ALA A O 1
ATOM 4807 N N . VAL A 1 608 ? -1.494 -3.153 -30.010 1.00 91.69 608 VAL A N 1
ATOM 4808 C CA . VAL A 1 608 ? -0.608 -4.235 -30.473 1.00 91.69 608 VAL A CA 1
ATOM 4809 C C . VAL A 1 608 ? -0.234 -4.025 -31.936 1.00 91.69 608 VAL A C 1
ATOM 4811 O O . VAL A 1 608 ? 0.940 -3.856 -32.253 1.00 91.69 608 VAL A O 1
ATOM 4814 N N . ALA A 1 609 ? -1.222 -3.924 -32.826 1.00 93.38 609 ALA A N 1
ATOM 4815 C CA . ALA A 1 609 ? -0.996 -3.731 -34.254 1.00 93.38 609 ALA A CA 1
ATOM 4816 C C . ALA A 1 609 ? -0.137 -2.489 -34.541 1.00 93.38 609 ALA A C 1
ATOM 4818 O O . ALA A 1 609 ? 0.724 -2.517 -35.418 1.00 93.38 609 ALA A O 1
ATOM 4819 N N . LYS A 1 610 ? -0.317 -1.394 -33.788 1.00 92.06 610 LYS A N 1
ATOM 4820 C CA . LYS A 1 610 ? 0.522 -0.193 -33.909 1.00 92.06 610 LYS A CA 1
ATOM 4821 C C . LYS A 1 610 ? 1.992 -0.491 -33.609 1.00 92.06 610 LYS A C 1
ATOM 4823 O O . LYS A 1 610 ? 2.844 -0.030 -34.361 1.00 92.06 610 LYS A O 1
ATOM 4828 N N . VAL A 1 611 ? 2.282 -1.246 -32.549 1.00 88.94 611 VAL A N 1
ATOM 4829 C CA . VAL A 1 611 ? 3.649 -1.651 -32.185 1.00 88.94 611 VAL A CA 1
ATOM 4830 C C . VAL A 1 611 ? 4.258 -2.561 -33.251 1.00 88.94 611 VAL A C 1
ATOM 4832 O O . VAL A 1 611 ? 5.383 -2.332 -33.692 1.00 88.94 611 VAL A O 1
ATOM 4835 N N . LEU A 1 612 ? 3.513 -3.564 -33.720 1.00 91.19 612 LEU A N 1
ATOM 4836 C CA . LEU A 1 612 ? 4.018 -4.497 -34.732 1.00 91.19 612 LEU A CA 1
ATOM 4837 C C . LEU A 1 612 ? 4.331 -3.771 -36.051 1.00 91.19 612 LEU A C 1
ATOM 4839 O O . LEU A 1 612 ? 5.400 -3.956 -36.627 1.00 91.19 612 LEU A O 1
ATOM 4843 N N . ASN A 1 613 ? 3.472 -2.831 -36.457 1.00 88.44 613 ASN A N 1
ATOM 4844 C CA . ASN A 1 613 ? 3.662 -2.010 -37.658 1.00 88.44 613 ASN A CA 1
ATOM 4845 C C . ASN A 1 613 ? 4.881 -1.070 -37.606 1.00 88.44 613 ASN A C 1
ATOM 4847 O O . ASN A 1 613 ? 5.292 -0.560 -38.649 1.00 88.44 613 ASN A O 1
ATOM 4851 N N . GLN A 1 614 ? 5.470 -0.818 -36.432 1.00 85.75 614 GLN A N 1
ATOM 4852 C CA . GLN A 1 614 ? 6.735 -0.075 -36.330 1.00 85.75 614 GLN A CA 1
ATOM 4853 C C . GLN A 1 614 ? 7.928 -0.900 -36.836 1.00 85.75 614 GLN A C 1
ATOM 4855 O O . GLN A 1 614 ? 8.954 -0.331 -37.195 1.00 85.75 614 GLN A O 1
ATOM 4860 N N . ASN A 1 615 ? 7.780 -2.224 -36.929 1.00 81.00 615 ASN A N 1
ATOM 4861 C CA . ASN A 1 615 ? 8.810 -3.164 -37.357 1.00 81.00 615 ASN A CA 1
ATOM 4862 C C . ASN A 1 615 ? 8.464 -3.748 -38.738 1.00 81.00 615 ASN A C 1
ATOM 4864 O O . ASN A 1 615 ? 8.373 -4.960 -38.899 1.00 81.00 615 ASN A O 1
ATOM 4868 N N . LYS A 1 616 ? 8.258 -2.881 -39.743 1.00 72.88 616 LYS A N 1
ATOM 4869 C CA . LYS A 1 616 ? 7.705 -3.241 -41.072 1.00 72.88 616 LYS A CA 1
ATOM 4870 C C . LYS A 1 616 ? 8.438 -4.363 -41.823 1.00 72.88 616 LYS A C 1
ATOM 4872 O O . LYS A 1 616 ? 7.849 -4.962 -42.713 1.00 72.88 616 LYS A O 1
ATOM 4877 N N . ASN A 1 617 ? 9.697 -4.630 -41.479 1.00 79.19 617 ASN A N 1
ATOM 4878 C CA . ASN A 1 617 ? 10.522 -5.651 -42.129 1.00 79.19 617 ASN A CA 1
ATOM 4879 C C . ASN A 1 617 ? 10.420 -7.033 -41.459 1.00 79.19 617 ASN A C 1
ATOM 4881 O O . ASN A 1 617 ? 11.064 -7.970 -41.919 1.00 79.19 617 ASN A O 1
ATOM 4885 N N . LEU A 1 618 ? 9.652 -7.163 -40.373 1.00 85.50 618 LEU A N 1
ATOM 4886 C CA . LEU A 1 618 ? 9.456 -8.422 -39.661 1.00 85.50 618 LEU A CA 1
ATOM 4887 C C . LEU A 1 618 ? 8.049 -8.959 -39.872 1.00 85.50 618 LEU A C 1
ATOM 4889 O O . LEU A 1 618 ? 7.059 -8.232 -39.771 1.00 85.50 618 LEU A O 1
ATOM 4893 N N . LYS A 1 619 ? 7.968 -10.266 -40.111 1.00 90.31 619 LYS A N 1
ATOM 4894 C CA . LYS A 1 619 ? 6.701 -10.986 -40.164 1.00 90.31 619 LYS A CA 1
ATOM 4895 C C . LYS A 1 619 ? 6.267 -11.373 -38.750 1.00 90.31 619 LYS A C 1
ATOM 4897 O O . LYS A 1 619 ? 7.077 -11.866 -37.964 1.00 90.31 619 LYS A O 1
ATOM 4902 N N . PHE A 1 620 ? 4.987 -11.167 -38.452 1.00 92.88 620 PHE A N 1
ATOM 4903 C CA . PHE A 1 620 ? 4.382 -11.504 -37.166 1.00 92.88 620 PHE A CA 1
ATOM 4904 C C . PHE A 1 620 ? 3.280 -12.545 -37.340 1.00 92.88 620 PHE A C 1
ATOM 4906 O O . PHE A 1 620 ? 2.421 -12.411 -38.212 1.00 92.88 620 PHE A O 1
ATOM 4913 N N . TYR A 1 621 ? 3.274 -13.548 -36.470 1.00 93.19 621 TYR A N 1
ATOM 4914 C CA . TYR A 1 621 ? 2.197 -14.525 -36.354 1.00 93.19 621 TYR A CA 1
ATOM 4915 C C . TYR A 1 621 ? 1.532 -14.388 -34.986 1.00 93.19 621 TYR A C 1
ATOM 4917 O O . TYR A 1 621 ? 2.219 -14.245 -33.977 1.00 93.19 621 TYR A O 1
ATOM 4925 N N . GLY A 1 622 ? 0.203 -14.433 -34.953 1.00 92.62 622 GLY A N 1
ATOM 4926 C CA . GLY A 1 622 ? -0.583 -14.379 -33.723 1.00 92.62 622 GLY A CA 1
ATOM 4927 C C . GLY A 1 622 ? -1.486 -15.598 -33.630 1.00 92.62 622 GLY A C 1
ATOM 4928 O O . GLY A 1 622 ? -2.132 -15.955 -34.617 1.00 92.62 622 GLY A O 1
ATOM 4929 N N . ILE A 1 623 ? -1.518 -16.229 -32.459 1.00 92.81 623 ILE A N 1
ATOM 4930 C CA . ILE A 1 623 ? -2.390 -17.367 -32.167 1.00 92.81 623 ILE A CA 1
ATOM 4931 C C . ILE A 1 623 ? -3.312 -16.913 -31.043 1.00 92.81 623 ILE A C 1
ATOM 4933 O O . ILE A 1 623 ? -2.795 -16.579 -29.980 1.00 92.81 623 ILE A O 1
ATOM 4937 N N . PRO A 1 624 ? -4.635 -16.854 -31.262 1.00 90.56 624 PRO A N 1
ATOM 4938 C CA . PRO A 1 624 ? -5.537 -16.255 -30.292 1.00 90.56 624 PRO A CA 1
ATOM 4939 C C . PRO A 1 624 ? -5.648 -17.121 -29.039 1.00 90.56 624 PRO A C 1
ATOM 4941 O O . PRO A 1 624 ? -5.880 -18.331 -29.126 1.00 90.56 624 PRO A O 1
ATOM 4944 N N . GLY A 1 625 ? -5.546 -16.481 -27.878 1.00 89.00 625 GLY A N 1
ATOM 4945 C CA . GLY A 1 625 ? -5.889 -17.100 -26.610 1.00 89.00 625 GLY A CA 1
ATOM 4946 C C . GLY A 1 625 ? -7.384 -17.016 -26.280 1.00 89.00 625 GLY A C 1
ATOM 4947 O O . GLY A 1 625 ? -8.215 -16.543 -27.068 1.00 89.00 625 GLY A O 1
ATOM 4948 N N . ASN A 1 626 ? -7.764 -17.472 -25.086 1.00 86.00 626 ASN A N 1
ATOM 4949 C CA . ASN A 1 626 ? -9.147 -17.391 -24.606 1.00 86.00 626 ASN A CA 1
ATOM 4950 C C . ASN A 1 626 ? -9.602 -15.956 -24.310 1.00 86.00 626 ASN A C 1
ATOM 4952 O O . ASN A 1 626 ? -10.819 -15.721 -24.227 1.00 86.00 626 ASN A O 1
ATOM 4956 N N . HIS A 1 627 ? -8.649 -15.025 -24.225 1.00 85.31 627 HIS A N 1
ATOM 4957 C CA . HIS A 1 627 ? -8.832 -13.584 -24.122 1.00 85.31 627 HIS A CA 1
ATOM 4958 C C . HIS A 1 627 ? -8.773 -12.865 -25.482 1.00 85.31 627 HIS A C 1
ATOM 4960 O O . HIS A 1 627 ? -8.978 -11.657 -25.502 1.00 85.31 627 HIS A O 1
ATOM 4966 N N . ASP A 1 628 ? -8.619 -13.553 -26.624 1.00 88.50 628 ASP A N 1
ATOM 4967 C CA . ASP A 1 628 ? -8.586 -12.952 -27.979 1.00 88.50 628 ASP A CA 1
ATOM 4968 C C . ASP A 1 628 ? -9.734 -13.422 -28.883 1.00 88.50 628 ASP A C 1
ATOM 4970 O O . ASP A 1 628 ? -9.582 -13.697 -30.078 1.00 88.50 628 ASP A O 1
ATOM 4974 N N . ARG A 1 629 ? -10.938 -13.545 -28.325 1.00 83.38 629 ARG A N 1
ATOM 4975 C CA . ARG A 1 629 ? -12.074 -14.096 -29.063 1.00 83.38 629 ARG A CA 1
ATOM 4976 C C . ARG A 1 629 ? -12.483 -13.172 -30.211 1.00 83.38 629 ARG A C 1
ATOM 4978 O O . ARG A 1 629 ? -12.944 -12.052 -29.993 1.00 83.38 629 ARG A O 1
ATOM 4985 N N . LEU A 1 630 ? -12.471 -13.704 -31.434 1.00 84.00 630 LEU A N 1
ATOM 4986 C CA . LEU A 1 630 ? -12.869 -13.013 -32.671 1.00 84.00 630 LEU A CA 1
ATOM 4987 C C . LEU A 1 630 ? -14.396 -12.821 -32.825 1.00 84.00 630 LEU A C 1
ATOM 4989 O O . LEU A 1 630 ? -14.960 -13.058 -33.892 1.00 84.00 630 LEU A O 1
ATOM 4993 N N . LYS A 1 631 ? -15.087 -12.414 -31.752 1.00 82.31 631 LYS A N 1
ATOM 4994 C CA . LYS A 1 631 ? -16.549 -12.223 -31.730 1.00 82.31 631 LYS A CA 1
ATOM 4995 C C . LYS A 1 631 ? -16.981 -10.891 -32.342 1.00 82.31 631 LYS A C 1
ATOM 4997 O O . LYS A 1 631 ? -18.001 -10.827 -33.017 1.00 82.31 631 LYS A O 1
ATOM 5002 N N . GLN A 1 632 ? -16.232 -9.818 -32.087 1.00 87.69 632 GLN A N 1
ATOM 5003 C CA . GLN A 1 632 ? -16.549 -8.491 -32.616 1.00 87.69 632 GLN A CA 1
ATOM 5004 C C . GLN A 1 632 ? -16.009 -8.351 -34.041 1.00 87.69 632 GLN A C 1
ATOM 5006 O O . GLN A 1 632 ? -14.826 -8.597 -34.274 1.00 87.69 632 GLN A O 1
ATOM 5011 N N . LYS A 1 633 ? -16.853 -7.907 -34.982 1.00 91.38 633 LYS A N 1
ATOM 5012 C CA . LYS A 1 633 ? -16.488 -7.756 -36.402 1.00 91.38 633 LYS A CA 1
ATOM 5013 C C . LYS A 1 633 ? -15.224 -6.908 -36.596 1.00 91.38 633 LYS A C 1
ATOM 5015 O O . LYS A 1 633 ? -14.291 -7.359 -37.248 1.00 91.38 633 LYS A O 1
ATOM 5020 N N . SER A 1 634 ? -15.150 -5.744 -35.951 1.00 91.38 634 SER A N 1
ATOM 5021 C CA . SER A 1 634 ? -13.993 -4.840 -36.032 1.00 91.38 634 SER A CA 1
ATOM 5022 C C . SER A 1 634 ? -12.709 -5.441 -35.448 1.00 91.38 634 SER A C 1
ATOM 5024 O O . SER A 1 634 ? -11.629 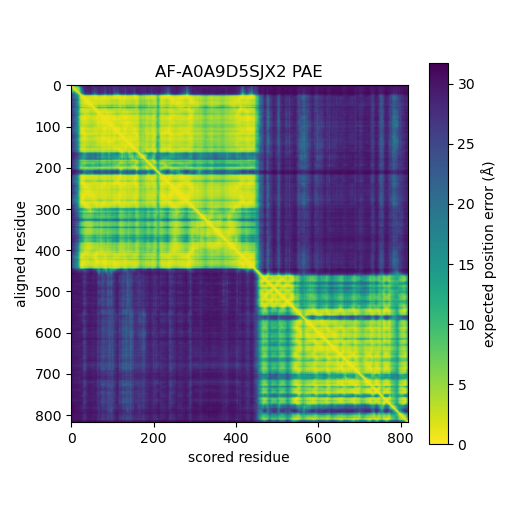-5.243 -36.001 1.00 91.38 634 SER A O 1
ATOM 5026 N N . PHE A 1 635 ? -12.808 -6.196 -34.347 1.00 92.88 635 PHE A N 1
ATOM 5027 C CA . PHE A 1 635 ? -11.672 -6.922 -33.768 1.00 92.88 635 PHE A CA 1
ATOM 5028 C C . PHE A 1 635 ? -11.186 -8.013 -34.720 1.00 92.88 635 PHE A C 1
ATOM 5030 O O . PHE A 1 635 ? -9.994 -8.097 -34.996 1.00 92.88 635 PHE A O 1
ATOM 5037 N N . LYS A 1 636 ? -12.111 -8.804 -35.278 1.00 93.12 636 LYS A N 1
ATOM 5038 C CA . LYS A 1 636 ? -11.808 -9.854 -36.256 1.00 93.12 636 LYS A CA 1
ATOM 5039 C C . LYS A 1 636 ? -11.130 -9.286 -37.501 1.00 93.12 636 LYS A C 1
ATOM 5041 O O . LYS A 1 636 ? -10.095 -9.797 -37.908 1.00 93.12 636 LYS A O 1
ATOM 5046 N N . GLU A 1 637 ? -11.668 -8.218 -38.080 1.00 94.88 637 GLU A N 1
ATOM 5047 C CA . GLU A 1 637 ? -11.078 -7.551 -39.247 1.00 94.88 637 GLU A CA 1
ATOM 5048 C C . GLU A 1 637 ? -9.661 -7.043 -38.960 1.00 94.88 637 GLU A C 1
ATOM 5050 O O . GLU A 1 637 ? -8.749 -7.263 -39.758 1.00 94.88 637 GLU A O 1
ATOM 5055 N N . LEU A 1 638 ? -9.449 -6.415 -37.798 1.00 95.31 638 LEU A N 1
ATOM 5056 C CA . LEU A 1 638 ? -8.126 -5.952 -37.394 1.00 95.31 638 LEU A CA 1
ATOM 5057 C C . LEU A 1 638 ? -7.164 -7.117 -37.134 1.00 95.31 638 LEU A C 1
ATOM 5059 O O . LEU A 1 638 ? -5.998 -7.020 -37.509 1.00 95.31 638 LEU A O 1
ATOM 5063 N N . TRP A 1 639 ? -7.636 -8.215 -36.543 1.00 94.56 639 TRP A N 1
ATOM 5064 C CA . TRP A 1 639 ? -6.831 -9.415 -36.322 1.00 94.56 639 TRP A CA 1
ATOM 5065 C C . TRP A 1 639 ? -6.357 -9.999 -37.646 1.00 94.56 639 TRP A C 1
ATOM 5067 O O . TRP A 1 639 ? -5.156 -10.142 -37.850 1.00 94.56 639 TRP A O 1
ATOM 5077 N N . ILE A 1 640 ? -7.282 -10.265 -38.575 1.00 94.06 640 ILE A N 1
ATOM 5078 C CA . ILE A 1 640 ? -6.960 -10.817 -39.896 1.00 94.06 640 ILE A CA 1
ATOM 5079 C C . ILE A 1 640 ? -5.996 -9.894 -40.645 1.00 94.06 640 ILE A C 1
ATOM 5081 O O . ILE A 1 640 ? -5.028 -10.369 -41.230 1.00 94.06 640 ILE A O 1
ATOM 5085 N N . LYS A 1 641 ? -6.196 -8.573 -40.567 1.00 94.19 641 LYS A N 1
ATOM 5086 C CA . LYS A 1 641 ? -5.274 -7.593 -41.156 1.00 94.19 641 LYS A CA 1
ATOM 5087 C C . LYS A 1 641 ? -3.873 -7.633 -40.534 1.00 94.19 641 LYS A C 1
ATOM 5089 O O . LYS A 1 641 ? -2.903 -7.351 -41.228 1.00 94.19 641 LYS A O 1
ATOM 5094 N N . THR A 1 642 ? -3.772 -7.924 -39.239 1.00 93.06 642 THR A N 1
ATOM 5095 C CA . THR A 1 642 ? -2.508 -7.879 -38.484 1.00 93.06 642 THR A CA 1
ATOM 5096 C C . THR A 1 642 ? -1.737 -9.197 -38.569 1.00 93.06 642 THR A C 1
ATOM 5098 O O . THR A 1 642 ? -0.524 -9.176 -38.743 1.00 93.06 642 THR A O 1
ATOM 5101 N N . PHE A 1 643 ? -2.426 -10.336 -38.458 1.00 93.31 643 PHE A N 1
ATOM 5102 C CA . PHE A 1 643 ? -1.820 -11.662 -38.286 1.00 93.31 643 PHE A CA 1
ATOM 5103 C C . PHE A 1 643 ? -2.227 -12.691 -39.353 1.00 93.31 643 PHE A C 1
ATOM 5105 O O . PHE A 1 643 ? -1.610 -13.758 -39.437 1.00 93.31 643 PHE A O 1
ATOM 5112 N N . GLY A 1 644 ? -3.255 -12.411 -40.159 1.00 92.44 644 GLY A N 1
ATOM 5113 C CA . GLY A 1 644 ? -3.875 -13.381 -41.067 1.00 92.44 644 GLY A CA 1
ATOM 5114 C C . GLY A 1 644 ? -4.845 -14.341 -40.365 1.00 92.44 644 GLY A C 1
ATOM 5115 O O . GLY A 1 644 ? -5.312 -14.076 -39.256 1.00 92.44 644 GLY A O 1
ATOM 5116 N N . ALA A 1 645 ? -5.172 -15.456 -41.027 1.00 91.44 645 ALA A N 1
ATOM 5117 C CA . ALA A 1 645 ? -6.092 -16.473 -40.504 1.00 91.44 645 ALA A CA 1
ATOM 5118 C C . ALA A 1 645 ? -5.565 -17.120 -39.210 1.00 91.44 645 ALA A C 1
ATOM 5120 O O . ALA A 1 645 ? -4.372 -17.382 -39.093 1.00 91.44 645 ALA A O 1
ATOM 5121 N N . THR A 1 646 ? -6.437 -17.393 -38.239 1.00 89.69 646 THR A N 1
ATOM 5122 C CA . THR A 1 646 ? -6.023 -17.900 -36.916 1.00 89.69 646 THR A CA 1
ATOM 5123 C C . THR A 1 646 ? -5.527 -19.342 -36.925 1.00 89.69 646 THR A C 1
ATOM 5125 O O . THR A 1 646 ? -4.726 -19.701 -36.067 1.00 89.69 646 THR A O 1
ATOM 5128 N N . ALA A 1 647 ? -5.971 -20.141 -37.895 1.00 91.94 647 ALA A N 1
ATOM 5129 C CA . ALA A 1 647 ? -5.526 -21.507 -38.124 1.00 91.94 647 ALA A CA 1
ATOM 5130 C C . ALA A 1 647 ? -5.082 -21.658 -39.579 1.00 91.94 647 ALA A C 1
ATOM 5132 O O . ALA A 1 647 ? -5.836 -21.291 -40.483 1.00 91.94 647 ALA A O 1
ATOM 5133 N N . ARG A 1 648 ? -3.851 -22.132 -39.803 1.00 94.50 648 ARG A N 1
ATOM 5134 C CA . ARG A 1 648 ? -3.289 -22.372 -41.145 1.00 94.50 648 ARG A CA 1
ATOM 5135 C C . ARG A 1 648 ? -1.934 -23.069 -41.089 1.00 94.50 648 ARG A C 1
ATOM 5137 O O . ARG A 1 648 ? -1.217 -22.980 -40.093 1.00 94.50 648 ARG A O 1
ATOM 5144 N N . LEU A 1 649 ? -1.570 -23.675 -42.213 1.00 95.69 649 LEU A N 1
ATOM 5145 C CA . LEU A 1 649 ? -0.238 -24.192 -42.497 1.00 95.69 649 LEU A CA 1
ATOM 5146 C C . LEU A 1 649 ? 0.483 -23.244 -43.466 1.00 95.69 649 LEU A C 1
ATOM 5148 O O . LEU A 1 649 ? -0.066 -22.876 -44.503 1.00 95.69 649 LEU A O 1
ATOM 5152 N N . GLU A 1 650 ? 1.716 -22.866 -43.147 1.00 94.12 650 GLU A N 1
ATOM 5153 C CA . GLU A 1 650 ? 2.605 -22.122 -44.040 1.00 94.12 650 GLU A CA 1
ATOM 5154 C C . GLU A 1 650 ? 3.931 -22.866 -44.231 1.00 94.12 650 GLU A C 1
ATOM 5156 O O . GLU A 1 650 ? 4.421 -23.531 -43.318 1.00 94.12 650 GLU A O 1
ATOM 5161 N N . LYS A 1 651 ? 4.540 -22.730 -45.414 1.00 92.88 651 LYS A N 1
ATOM 5162 C CA . LYS A 1 651 ? 5.898 -23.225 -45.678 1.00 92.88 651 LYS A CA 1
ATOM 5163 C C . LYS A 1 651 ? 6.916 -22.098 -45.525 1.00 92.88 651 LYS A C 1
ATOM 5165 O O . LYS A 1 651 ? 6.693 -20.979 -45.984 1.00 92.88 651 LYS A O 1
ATOM 5170 N N . HIS A 1 652 ? 8.055 -22.417 -44.928 1.00 91.81 652 HIS A N 1
ATOM 5171 C CA . HIS A 1 652 ? 9.217 -21.548 -44.808 1.00 91.81 652 HIS A CA 1
ATOM 5172 C C . HIS A 1 652 ? 10.464 -22.342 -45.208 1.00 91.81 652 HIS A C 1
ATOM 5174 O O . HIS A 1 652 ? 11.109 -22.980 -44.379 1.00 91.81 652 HIS A O 1
ATOM 5180 N N . GLY A 1 653 ? 10.754 -22.376 -46.512 1.00 89.88 653 GLY A N 1
ATOM 5181 C CA . GLY A 1 653 ? 11.743 -23.305 -47.061 1.00 89.88 653 GLY A CA 1
ATOM 5182 C C . GLY A 1 653 ? 11.348 -24.757 -46.772 1.00 89.88 653 G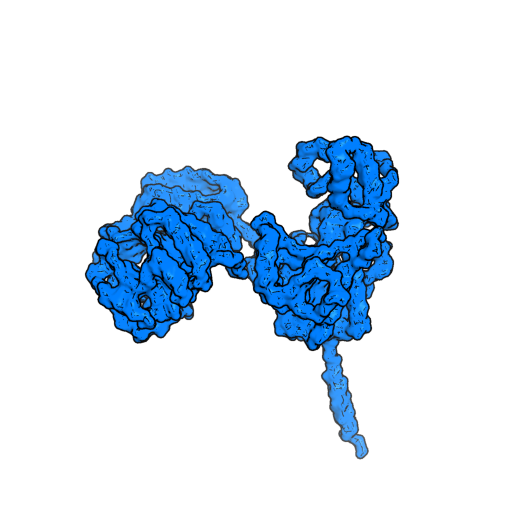LY A C 1
ATOM 5183 O O . GLY A 1 653 ? 10.214 -25.151 -47.043 1.00 89.88 653 GLY A O 1
ATOM 5184 N N . ASP A 1 654 ? 12.264 -25.514 -46.165 1.00 92.38 654 ASP A N 1
ATOM 5185 C CA . ASP A 1 654 ? 12.053 -26.913 -45.759 1.00 92.38 654 ASP A CA 1
ATOM 5186 C C . ASP A 1 654 ? 11.383 -27.044 -44.373 1.00 92.38 654 ASP A C 1
ATOM 5188 O O . ASP A 1 654 ? 11.349 -28.128 -43.795 1.00 92.38 654 ASP A O 1
ATOM 5192 N N . LEU A 1 655 ? 10.876 -25.942 -43.807 1.00 94.56 655 LEU A N 1
ATOM 5193 C CA . LEU A 1 655 ? 10.160 -25.922 -42.534 1.00 94.56 655 LEU A CA 1
ATOM 5194 C C . LEU A 1 655 ? 8.659 -25.711 -42.740 1.00 94.56 655 LEU A C 1
ATOM 5196 O O . LEU A 1 655 ? 8.237 -24.835 -43.497 1.00 94.56 655 LEU A O 1
ATOM 5200 N N . GLN A 1 656 ? 7.848 -26.462 -42.001 1.00 96.38 656 GLN A N 1
ATOM 5201 C CA . GLN A 1 656 ? 6.406 -26.246 -41.905 1.00 96.38 656 GLN A CA 1
ATOM 5202 C C . GLN A 1 656 ? 6.070 -25.435 -40.648 1.00 96.38 656 GLN A C 1
ATOM 5204 O O . GLN A 1 656 ? 6.523 -25.760 -39.553 1.00 96.38 656 GLN A O 1
ATOM 5209 N N . ILE A 1 657 ? 5.258 -24.389 -40.790 1.00 96.44 657 ILE A N 1
ATOM 5210 C CA . ILE A 1 657 ? 4.744 -23.572 -39.686 1.00 96.44 657 ILE A CA 1
ATOM 5211 C C . ILE A 1 657 ? 3.246 -23.825 -39.580 1.00 96.44 657 ILE A C 1
ATOM 5213 O O . ILE A 1 657 ? 2.484 -23.435 -40.464 1.00 96.44 657 ILE A O 1
ATOM 5217 N N . LEU A 1 658 ? 2.824 -24.456 -38.493 1.00 96.75 658 LEU A N 1
ATOM 5218 C CA . LEU A 1 658 ? 1.425 -24.745 -38.225 1.00 96.75 658 LEU A CA 1
ATOM 5219 C C . LEU A 1 658 ? 0.904 -23.840 -37.108 1.00 96.75 658 LEU A C 1
ATOM 5221 O O . LEU A 1 658 ? 1.379 -23.891 -35.974 1.00 96.75 658 LEU A O 1
ATOM 5225 N N . LEU A 1 659 ? -0.101 -23.031 -37.423 1.00 95.44 659 LEU A N 1
ATOM 5226 C CA . LEU A 1 659 ? -0.828 -22.212 -36.458 1.00 95.44 659 LEU A CA 1
ATOM 5227 C C . LEU A 1 659 ? -2.147 -22.912 -36.143 1.00 95.44 659 LEU A C 1
ATOM 5229 O O . LEU A 1 659 ? -2.919 -23.184 -37.065 1.00 95.44 659 LEU A O 1
ATOM 5233 N N . LEU A 1 660 ? -2.396 -23.199 -34.866 1.00 92.81 660 LEU A N 1
ATOM 5234 C CA . LEU A 1 660 ? -3.629 -23.826 -34.401 1.00 92.81 660 LEU A CA 1
ATOM 5235 C C . LEU A 1 660 ? -4.403 -22.866 -33.510 1.00 92.81 660 LEU A C 1
ATOM 5237 O O . LEU A 1 660 ? -3.921 -22.424 -32.467 1.00 92.81 660 LEU A O 1
ATOM 5241 N N . ASP A 1 661 ? -5.638 -22.583 -33.899 1.00 91.19 661 ASP A N 1
ATOM 5242 C CA . ASP A 1 661 ? -6.540 -21.763 -33.110 1.00 91.19 661 ASP A CA 1
ATOM 5243 C C . ASP A 1 661 ? -7.212 -22.632 -32.048 1.00 91.19 661 ASP A C 1
ATOM 5245 O O . ASP A 1 661 ? -8.253 -23.246 -32.287 1.00 91.19 661 ASP A O 1
ATOM 5249 N N . THR A 1 662 ? -6.589 -22.681 -30.875 1.00 86.56 662 THR A N 1
ATOM 5250 C CA . THR A 1 662 ? -7.107 -23.392 -29.704 1.00 86.56 662 THR A CA 1
ATOM 5251 C C . THR A 1 662 ? -7.728 -22.452 -28.676 1.00 86.56 662 THR A C 1
ATOM 5253 O O . THR A 1 662 ? -8.141 -22.911 -27.622 1.00 86.56 662 THR A O 1
ATOM 5256 N N . GLY A 1 663 ? -7.876 -21.149 -28.944 1.00 82.88 663 GLY A N 1
ATOM 5257 C CA . GLY A 1 663 ? -8.285 -20.151 -27.941 1.00 82.88 663 GLY A CA 1
ATOM 5258 C C . GLY A 1 663 ? -9.651 -20.391 -27.273 1.00 82.88 663 GLY A C 1
ATOM 5259 O O . GLY A 1 663 ? -9.931 -19.855 -26.207 1.00 82.88 663 GLY A O 1
ATOM 5260 N N . ASN A 1 664 ? -10.531 -21.219 -27.838 1.00 80.31 664 ASN A N 1
ATOM 5261 C CA . ASN A 1 664 ? -11.785 -21.634 -27.188 1.00 80.31 664 ASN A CA 1
ATOM 5262 C C . ASN A 1 664 ? -11.640 -22.865 -26.269 1.00 80.31 664 ASN A C 1
ATOM 5264 O O . ASN A 1 664 ? -12.609 -23.225 -25.601 1.00 80.31 664 ASN A O 1
ATOM 5268 N N . GLY A 1 665 ? -10.457 -23.475 -26.220 1.00 76.06 665 GLY A N 1
ATOM 5269 C CA . GLY A 1 665 ? -10.149 -24.694 -25.481 1.00 76.06 665 GLY A CA 1
ATOM 5270 C C . GLY A 1 665 ? -10.274 -25.984 -26.290 1.00 76.06 665 GLY A C 1
ATOM 5271 O O . GLY A 1 665 ? -9.990 -27.029 -25.720 1.00 76.06 665 GLY A O 1
ATOM 5272 N N . ASN A 1 666 ? -10.665 -25.933 -27.570 1.00 79.44 666 ASN A N 1
ATOM 5273 C CA . ASN A 1 666 ? -10.950 -27.121 -28.382 1.00 79.44 666 ASN A CA 1
ATOM 5274 C C . ASN A 1 666 ? -10.136 -27.107 -29.682 1.00 79.44 666 ASN A C 1
ATOM 5276 O O . ASN A 1 666 ? -10.054 -26.083 -30.362 1.00 79.44 666 ASN A O 1
ATOM 5280 N N . LEU A 1 667 ? -9.554 -28.252 -30.049 1.00 81.50 667 LEU A N 1
ATOM 5281 C CA . LEU A 1 667 ? -8.794 -28.399 -31.295 1.00 81.50 667 LEU A CA 1
ATOM 5282 C C . LEU A 1 667 ? -9.722 -28.756 -32.465 1.00 81.50 667 LEU A C 1
ATOM 5284 O O . LEU A 1 667 ? -9.538 -28.235 -33.567 1.00 81.50 667 LEU A O 1
ATOM 5288 N N . ALA A 1 668 ? -10.718 -29.615 -32.220 1.00 79.56 668 ALA A N 1
ATOM 5289 C CA . ALA A 1 668 ? -11.572 -30.205 -33.257 1.00 79.56 668 ALA A CA 1
ATOM 5290 C C . ALA A 1 668 ? -12.741 -29.314 -33.705 1.00 79.56 668 ALA A C 1
ATOM 5292 O O . ALA A 1 668 ? -13.267 -29.495 -34.799 1.00 79.56 668 ALA A O 1
ATOM 5293 N N . ASP A 1 669 ? -13.125 -28.325 -32.897 1.00 79.50 669 ASP A N 1
ATOM 5294 C CA . ASP A 1 669 ? -14.287 -27.462 -33.160 1.00 79.50 669 ASP A CA 1
ATOM 5295 C C . ASP A 1 669 ? -14.101 -26.494 -34.347 1.00 79.50 669 ASP A C 1
ATOM 5297 O O . ASP A 1 669 ? -15.021 -25.749 -34.692 1.00 79.50 669 ASP A O 1
ATOM 5301 N N . LYS A 1 670 ? -12.911 -26.464 -34.960 1.00 83.25 670 LYS A N 1
ATOM 5302 C CA . LYS A 1 670 ? -12.582 -25.613 -36.109 1.00 83.25 670 LYS A CA 1
ATOM 5303 C C . LYS A 1 670 ? -12.098 -26.472 -37.276 1.00 83.25 670 LYS A C 1
ATOM 5305 O O . LYS A 1 670 ? -10.988 -27.005 -37.197 1.00 83.25 670 LYS A O 1
ATOM 5310 N N . PRO A 1 671 ? -12.880 -26.598 -38.365 1.00 88.56 671 PRO A N 1
ATOM 5311 C CA . PRO A 1 671 ? -12.476 -27.360 -39.546 1.00 88.56 671 PRO A CA 1
ATOM 5312 C C . PRO A 1 671 ? -11.115 -26.932 -40.107 1.00 88.56 671 PRO A C 1
ATOM 5314 O O . PRO A 1 671 ? -10.360 -27.770 -40.590 1.00 88.56 671 PRO A O 1
ATOM 5317 N N . GLU A 1 672 ? -10.762 -25.652 -39.987 1.00 90.75 672 GLU A N 1
ATOM 5318 C CA . GLU A 1 672 ? -9.495 -25.098 -40.461 1.00 90.75 672 GLU A CA 1
ATOM 5319 C C . GLU A 1 672 ? -8.282 -25.660 -39.703 1.00 90.75 672 GLU A C 1
ATOM 5321 O O . GLU A 1 672 ? -7.236 -25.877 -40.314 1.00 90.75 672 GLU A O 1
ATOM 5326 N N . ASN A 1 673 ? -8.414 -25.953 -38.400 1.00 92.00 673 ASN A N 1
ATOM 5327 C CA . ASN A 1 673 ? -7.362 -26.643 -37.642 1.00 92.00 673 ASN A CA 1
ATOM 5328 C C . ASN A 1 673 ? -7.128 -28.044 -38.219 1.00 92.00 673 ASN A C 1
ATOM 5330 O O . ASN A 1 673 ? -5.987 -28.438 -38.452 1.00 92.00 673 ASN A O 1
ATOM 5334 N N . LEU A 1 674 ? -8.210 -28.789 -38.464 1.00 91.06 674 LEU A N 1
ATOM 5335 C CA . LEU A 1 674 ? -8.145 -30.162 -38.969 1.00 91.06 674 LEU A CA 1
ATOM 5336 C C . LEU A 1 674 ? -7.551 -30.206 -40.382 1.00 91.06 674 LEU A C 1
ATOM 5338 O O . LEU A 1 674 ? -6.620 -30.971 -40.621 1.00 91.06 674 LEU A O 1
ATOM 5342 N N . GLN A 1 675 ? -8.013 -29.328 -41.276 1.00 92.25 675 GLN A N 1
ATOM 5343 C CA . GLN A 1 675 ? -7.488 -29.199 -42.639 1.00 92.25 675 GLN A CA 1
ATOM 5344 C C . GLN A 1 675 ? -5.995 -28.846 -42.649 1.00 92.25 675 GLN A C 1
ATOM 5346 O O . GLN A 1 675 ? -5.224 -29.427 -43.412 1.00 92.25 675 GLN A O 1
ATOM 5351 N N . ALA A 1 676 ? -5.562 -27.922 -41.784 1.00 94.62 676 ALA A N 1
ATOM 5352 C CA . ALA A 1 676 ? -4.157 -27.534 -41.693 1.00 94.62 676 ALA A CA 1
ATOM 5353 C C . ALA A 1 676 ? -3.263 -28.674 -41.173 1.00 94.62 676 ALA A C 1
ATOM 5355 O O . ALA A 1 676 ? -2.138 -28.827 -41.646 1.00 94.62 676 ALA A O 1
ATOM 5356 N N . VAL A 1 677 ? -3.755 -29.491 -40.233 1.00 94.44 677 VAL A N 1
ATOM 5357 C CA . VAL A 1 677 ? -3.044 -30.683 -39.737 1.00 94.44 677 VAL A CA 1
ATOM 5358 C C . VAL A 1 677 ? -2.984 -31.782 -40.799 1.00 94.44 677 VAL A C 1
ATOM 5360 O O . VAL A 1 677 ? -1.954 -32.439 -40.954 1.00 94.44 677 VAL A O 1
ATOM 5363 N N . GLU A 1 678 ? -4.069 -31.998 -41.538 1.00 93.00 678 GLU A N 1
ATOM 5364 C CA . GLU A 1 678 ? -4.138 -33.024 -42.579 1.00 93.00 678 GLU A CA 1
ATOM 5365 C C . GLU A 1 678 ? -3.165 -32.738 -43.732 1.00 93.00 678 GLU A C 1
ATOM 5367 O O . GLU A 1 678 ? -2.506 -33.655 -44.224 1.00 93.00 678 GLU A O 1
ATOM 5372 N N . ALA A 1 679 ? -2.982 -31.460 -44.073 1.00 94.94 679 ALA A N 1
ATOM 5373 C CA . ALA A 1 679 ? -2.062 -30.996 -45.111 1.00 94.94 679 ALA A CA 1
ATOM 5374 C C . ALA A 1 679 ? -0.562 -31.128 -44.763 1.00 94.94 679 ALA A C 1
ATOM 5376 O O . ALA A 1 679 ? 0.284 -30.811 -45.601 1.00 94.94 679 ALA A O 1
ATOM 5377 N N . LEU A 1 680 ? -0.209 -31.573 -43.550 1.00 96.50 680 LEU A N 1
ATOM 5378 C CA . LEU A 1 680 ? 1.183 -31.724 -43.127 1.00 96.50 680 LEU A CA 1
ATOM 5379 C C . LEU A 1 680 ? 1.914 -32.826 -43.901 1.00 96.50 680 LEU A C 1
ATOM 5381 O O . LEU A 1 680 ? 1.484 -33.987 -43.934 1.00 96.50 680 LEU A O 1
ATOM 5385 N N . ASP A 1 681 ? 3.092 -32.473 -44.406 1.00 94.50 681 ASP A N 1
ATOM 5386 C CA . ASP A 1 681 ? 4.036 -33.380 -45.051 1.00 94.50 681 ASP A CA 1
ATOM 5387 C C . ASP A 1 681 ? 4.954 -34.046 -44.006 1.00 94.50 681 ASP A C 1
ATOM 5389 O O . ASP A 1 681 ? 5.786 -33.354 -43.413 1.00 94.50 681 ASP A O 1
ATOM 5393 N N . PRO A 1 682 ? 4.849 -35.366 -43.759 1.00 90.38 682 PRO A N 1
ATOM 5394 C CA . PRO A 1 682 ? 5.679 -36.064 -42.775 1.00 90.38 682 PRO A CA 1
ATOM 5395 C C . PRO A 1 682 ? 7.186 -36.032 -43.064 1.00 90.38 682 PRO A C 1
ATOM 5397 O O . PRO A 1 682 ? 7.968 -36.328 -42.161 1.00 90.38 682 PRO A O 1
ATOM 5400 N N . ALA A 1 683 ? 7.598 -35.706 -44.296 1.00 89.69 683 ALA A N 1
ATOM 5401 C CA . ALA A 1 683 ? 9.005 -35.616 -44.678 1.00 89.69 683 ALA A CA 1
ATOM 5402 C C . ALA A 1 683 ? 9.688 -34.333 -44.178 1.00 89.69 683 ALA A C 1
ATOM 5404 O O . ALA A 1 683 ? 10.917 -34.272 -44.143 1.00 89.69 683 ALA A O 1
ATOM 5405 N N . LEU A 1 684 ? 8.914 -33.315 -43.786 1.00 91.81 684 LEU A N 1
ATOM 5406 C CA . LEU A 1 684 ? 9.432 -32.020 -43.354 1.00 91.81 684 LEU A CA 1
ATOM 5407 C C . LEU A 1 684 ? 9.178 -31.788 -41.858 1.00 91.81 684 LEU A C 1
ATOM 5409 O O . LEU A 1 684 ? 8.080 -32.078 -41.369 1.00 91.81 684 LEU A O 1
ATOM 5413 N N . PRO A 1 685 ? 10.139 -31.203 -41.122 1.00 93.38 685 PRO A N 1
ATOM 5414 C CA . PRO A 1 685 ? 9.916 -30.822 -39.737 1.00 93.38 685 PRO A CA 1
ATOM 5415 C C . PRO A 1 685 ? 8.836 -29.740 -39.623 1.00 93.38 685 PRO A C 1
ATOM 5417 O O . PRO A 1 685 ? 8.669 -28.899 -40.513 1.00 93.38 685 PRO A O 1
ATOM 5420 N N . VAL A 1 686 ? 8.114 -29.747 -38.502 1.00 96.19 686 VAL A N 1
ATOM 5421 C CA . VAL A 1 686 ? 7.039 -28.788 -38.218 1.00 96.19 686 VAL A CA 1
ATOM 5422 C C . VAL A 1 686 ? 7.278 -28.025 -36.915 1.00 96.19 686 VAL A C 1
ATOM 5424 O O . VAL A 1 686 ? 7.662 -28.598 -35.896 1.00 96.19 686 VAL A O 1
ATOM 5427 N N . VAL A 1 687 ? 7.013 -26.719 -36.933 1.00 96.44 687 VAL A N 1
ATOM 5428 C CA . VAL A 1 687 ? 6.812 -25.920 -35.721 1.00 96.44 687 VAL A CA 1
ATOM 5429 C C . VAL A 1 687 ? 5.329 -25.633 -35.578 1.00 96.44 687 VAL A C 1
ATOM 5431 O O . VAL A 1 687 ? 4.724 -25.007 -36.448 1.00 96.44 687 VAL A O 1
ATOM 5434 N N . VAL A 1 688 ? 4.750 -26.090 -34.477 1.00 96.12 688 VAL A N 1
ATOM 5435 C CA . VAL A 1 688 ? 3.336 -25.914 -34.156 1.00 96.12 688 VAL A CA 1
ATOM 5436 C C . VAL A 1 688 ? 3.192 -24.835 -33.090 1.00 96.12 688 VAL A C 1
ATOM 5438 O O . VAL A 1 688 ? 3.912 -24.839 -32.093 1.00 96.12 688 VAL A O 1
ATOM 5441 N N . PHE A 1 689 ? 2.234 -23.935 -33.265 1.00 95.00 689 PHE A N 1
ATOM 5442 C CA . PHE A 1 689 ? 1.892 -22.919 -32.277 1.00 95.00 689 PHE A CA 1
ATOM 5443 C C . PHE A 1 689 ? 0.450 -23.086 -31.820 1.00 95.00 689 PHE A C 1
ATOM 5445 O O . PHE A 1 689 ? -0.456 -23.205 -32.644 1.00 95.00 689 PHE A O 1
ATOM 5452 N N . SER A 1 690 ? 0.248 -23.074 -30.506 1.00 92.00 690 SER A N 1
ATOM 5453 C CA . SER A 1 690 ? -1.057 -23.239 -29.867 1.00 92.00 690 SER A CA 1
ATOM 5454 C C . SER A 1 690 ? -1.150 -22.360 -28.619 1.00 92.00 690 SER A C 1
ATOM 5456 O O . SER A 1 690 ? -0.134 -22.041 -27.999 1.00 92.00 690 SER A O 1
ATOM 5458 N N . HIS A 1 691 ? -2.369 -21.988 -28.222 1.00 89.00 691 HIS A N 1
ATOM 5459 C CA . HIS A 1 691 ? -2.605 -21.429 -26.891 1.00 89.00 691 HIS A CA 1
ATOM 5460 C C . HIS A 1 691 ? -2.504 -22.524 -25.829 1.00 89.00 691 HIS A C 1
ATOM 5462 O O . HIS A 1 691 ? -1.649 -22.456 -24.954 1.00 89.00 691 HIS A O 1
ATOM 5468 N N . TYR A 1 692 ? -3.320 -23.572 -25.962 1.00 87.19 692 TYR A N 1
ATOM 5469 C CA . TYR A 1 692 ? -3.413 -24.680 -25.009 1.00 87.19 692 TYR A CA 1
ATOM 5470 C C . TYR A 1 692 ? -2.515 -25.873 -25.356 1.00 87.19 692 TYR A C 1
ATOM 5472 O O . TYR A 1 692 ? -2.150 -26.089 -26.517 1.00 87.19 692 TYR A O 1
ATOM 5480 N N . GLN A 1 693 ? -2.206 -26.682 -24.340 1.00 86.69 693 GLN A N 1
ATOM 5481 C CA . GLN A 1 693 ? -1.460 -27.933 -24.489 1.00 86.69 693 GLN A CA 1
ATOM 5482 C C . GLN A 1 693 ? -2.173 -28.946 -25.396 1.00 86.69 693 GLN A C 1
ATOM 5484 O O . GLN A 1 693 ? -3.385 -29.125 -25.314 1.00 86.69 693 GLN A O 1
ATOM 5489 N N . LEU A 1 694 ? -1.393 -29.650 -26.217 1.00 86.00 694 LEU A N 1
ATOM 5490 C CA . LEU A 1 694 ? -1.839 -30.746 -27.086 1.00 86.00 694 LEU A CA 1
ATOM 5491 C C . LEU A 1 694 ? -1.388 -32.124 -26.575 1.00 86.00 694 LEU A C 1
ATOM 5493 O O . LEU A 1 694 ? -1.900 -33.147 -27.022 1.00 86.00 694 LEU A O 1
ATOM 5497 N N . ALA A 1 695 ? -0.434 -32.153 -25.643 1.00 85.75 695 ALA A N 1
ATOM 5498 C CA . ALA A 1 695 ? -0.006 -33.339 -24.914 1.00 85.75 695 ALA A CA 1
ATOM 5499 C C . ALA A 1 695 ? -0.079 -33.127 -23.395 1.00 85.75 695 ALA A C 1
ATOM 5501 O O . ALA A 1 695 ? 0.213 -32.021 -22.921 1.00 85.75 695 ALA A O 1
ATOM 5502 N N . PRO A 1 696 ? -0.410 -34.187 -22.633 1.00 81.06 696 PRO A N 1
ATOM 5503 C CA . PRO A 1 696 ? -0.365 -34.161 -21.181 1.00 81.06 696 PRO A CA 1
ATOM 5504 C C . PRO A 1 696 ? 1.061 -33.928 -20.677 1.00 81.06 696 PRO A C 1
ATOM 5506 O O . PRO A 1 696 ? 2.035 -34.441 -21.230 1.00 81.06 696 PRO A O 1
ATOM 5509 N N . ASP A 1 697 ? 1.168 -33.159 -19.600 1.00 77.94 697 ASP A N 1
ATOM 5510 C CA . ASP A 1 697 ? 2.429 -32.802 -18.961 1.00 77.94 697 ASP A CA 1
ATOM 5511 C C . ASP A 1 697 ? 2.404 -33.262 -17.503 1.00 77.94 697 ASP A C 1
ATOM 5513 O O . ASP A 1 697 ? 1.629 -32.752 -16.696 1.00 77.94 697 ASP A O 1
ATOM 5517 N N . SER A 1 698 ? 3.265 -34.220 -17.157 1.00 73.56 698 SER A N 1
ATOM 5518 C CA . SER A 1 698 ? 3.338 -34.795 -15.808 1.00 73.56 698 SER A CA 1
ATOM 5519 C C . SER A 1 698 ? 3.738 -33.790 -14.724 1.00 73.56 698 SER A C 1
ATOM 5521 O O . SER A 1 698 ? 3.566 -34.065 -13.539 1.00 73.56 698 SER A O 1
ATOM 5523 N N . TYR A 1 699 ? 4.315 -32.649 -15.106 1.00 69.62 699 TYR A N 1
ATOM 5524 C CA . TYR A 1 699 ? 4.716 -31.597 -14.178 1.00 69.62 699 TYR A CA 1
ATOM 5525 C C . TYR A 1 699 ? 3.550 -30.660 -13.815 1.00 69.62 699 TYR A C 1
ATOM 5527 O O . TYR A 1 699 ? 3.645 -29.895 -12.853 1.00 69.62 699 TYR A O 1
ATOM 5535 N N . LEU A 1 700 ? 2.434 -30.712 -14.549 1.00 67.56 700 LEU A N 1
ATOM 5536 C CA . LEU A 1 700 ? 1.259 -29.880 -14.307 1.00 67.56 700 LEU A CA 1
ATOM 5537 C C . LEU A 1 700 ? 0.126 -30.719 -13.710 1.00 67.56 700 LEU A C 1
ATOM 5539 O O . LEU A 1 700 ? -0.368 -31.652 -14.329 1.00 67.56 700 LEU A O 1
ATOM 5543 N N . GLN A 1 701 ? -0.305 -30.356 -12.499 1.00 56.59 701 GLN A N 1
ATOM 5544 C CA . GLN A 1 701 ? -1.384 -31.054 -11.784 1.00 56.59 701 GLN A CA 1
ATOM 5545 C C . GLN A 1 701 ? -2.794 -30.710 -12.304 1.00 56.59 701 GLN A C 1
ATOM 5547 O O . GLN A 1 701 ? -3.747 -31.388 -11.937 1.00 56.59 701 GLN A O 1
ATOM 5552 N N . ASP A 1 702 ? -2.919 -29.686 -13.157 1.00 59.19 702 ASP A N 1
ATOM 5553 C CA . ASP A 1 702 ? -4.177 -29.245 -13.776 1.00 59.19 702 ASP A CA 1
ATOM 5554 C C . ASP A 1 702 ? -3.991 -29.125 -15.309 1.00 59.19 702 ASP A C 1
ATOM 5556 O O . ASP A 1 702 ? -3.460 -28.111 -15.800 1.00 59.19 702 ASP A O 1
ATOM 5560 N N . PRO A 1 703 ? -4.291 -30.192 -16.077 1.00 59.75 703 PRO A N 1
ATOM 5561 C CA . PRO A 1 703 ? -4.125 -30.198 -17.526 1.00 59.75 703 PRO A CA 1
ATOM 5562 C C . PRO A 1 703 ? -5.104 -29.229 -18.202 1.00 59.75 703 PRO A C 1
ATOM 5564 O O . PRO A 1 703 ? -6.229 -29.019 -17.763 1.00 59.75 703 PRO A O 1
ATOM 5567 N N . ASP A 1 704 ? -4.665 -28.604 -19.292 1.00 61.25 704 ASP A N 1
ATOM 5568 C CA . ASP A 1 704 ? -5.507 -27.690 -20.064 1.00 61.25 704 ASP A CA 1
ATOM 5569 C C . ASP A 1 704 ? -6.746 -28.355 -20.676 1.00 61.25 704 ASP A C 1
ATOM 5571 O O . ASP A 1 704 ? -6.725 -29.522 -21.058 1.00 61.25 704 ASP A O 1
ATOM 5575 N N . ARG A 1 705 ? -7.810 -27.565 -20.890 1.00 56.12 705 ARG A N 1
ATOM 5576 C CA . ARG A 1 705 ? -9.060 -28.025 -21.531 1.00 56.12 705 ARG A CA 1
ATOM 5577 C C . ARG A 1 705 ? -8.850 -28.711 -22.884 1.00 56.12 705 ARG A C 1
ATOM 5579 O O . ARG A 1 705 ? -9.566 -29.660 -23.173 1.00 56.12 705 ARG A O 1
ATOM 5586 N N . ALA A 1 706 ? -7.848 -28.302 -23.664 1.00 53.84 706 ALA A N 1
ATOM 5587 C CA . ALA A 1 706 ? -7.545 -28.931 -24.951 1.00 53.84 706 ALA A CA 1
ATOM 5588 C C . ALA A 1 706 ? -7.028 -30.377 -24.824 1.00 53.84 706 ALA A C 1
ATOM 5590 O O . ALA A 1 706 ? -7.219 -31.169 -25.743 1.00 53.84 706 ALA A O 1
ATOM 5591 N N . ILE A 1 707 ? -6.459 -30.760 -23.674 1.00 58.16 707 ILE A N 1
ATOM 5592 C CA . ILE A 1 707 ? -6.110 -32.158 -23.372 1.00 58.16 707 ILE A CA 1
ATOM 5593 C C . ILE A 1 707 ? -7.388 -32.992 -23.176 1.00 58.16 707 ILE A C 1
ATOM 5595 O O . ILE A 1 707 ? -7.418 -34.164 -23.540 1.00 58.16 707 ILE A O 1
ATOM 5599 N N . HIS A 1 708 ? -8.469 -32.386 -22.675 1.00 59.81 708 HIS A N 1
ATOM 5600 C CA . HIS A 1 708 ? -9.774 -33.039 -22.524 1.00 59.81 708 HIS A CA 1
ATOM 5601 C C . HIS A 1 708 ? -10.574 -33.138 -23.839 1.00 59.81 708 HIS A C 1
ATOM 5603 O O . HIS A 1 708 ? -11.535 -33.899 -23.903 1.00 59.81 708 HIS A O 1
ATOM 5609 N N . ASP A 1 709 ? -10.178 -32.412 -24.892 1.00 62.94 709 ASP A N 1
ATOM 5610 C CA . ASP A 1 709 ? -10.760 -32.508 -26.245 1.00 62.94 709 ASP A CA 1
ATOM 5611 C C . ASP A 1 709 ? -10.006 -33.514 -27.144 1.00 62.94 709 ASP A C 1
ATOM 5613 O O . ASP A 1 709 ? -10.344 -33.702 -28.317 1.00 62.94 709 ASP A O 1
ATOM 5617 N N . ALA A 1 710 ? -8.988 -34.194 -26.598 1.00 59.84 710 ALA A N 1
ATOM 5618 C CA . ALA A 1 710 ? -8.138 -35.124 -27.336 1.00 59.84 710 ALA A CA 1
ATOM 5619 C C . ALA A 1 710 ? -8.917 -36.278 -27.990 1.00 59.84 710 ALA A C 1
ATOM 5621 O O . ALA A 1 710 ? -8.573 -36.697 -29.097 1.00 59.84 710 ALA A O 1
ATOM 5622 N N . ASP A 1 711 ? -10.003 -36.732 -27.359 1.00 60.47 711 ASP A N 1
ATOM 5623 C CA . ASP A 1 711 ? -10.866 -37.785 -27.901 1.00 60.47 711 ASP A CA 1
ATOM 5624 C C . ASP A 1 711 ? -11.595 -37.340 -29.180 1.00 60.47 711 ASP A C 1
ATOM 5626 O O . ASP A 1 711 ? -11.748 -38.126 -30.115 1.00 60.47 711 ASP A O 1
ATOM 5630 N N . LYS A 1 712 ? -11.993 -36.062 -29.276 1.00 67.44 712 LYS A N 1
ATOM 5631 C CA . LYS A 1 712 ? -12.678 -35.520 -30.464 1.00 67.44 712 LYS A CA 1
ATOM 5632 C C . LYS A 1 712 ? -11.714 -35.174 -31.592 1.00 67.44 712 LYS A C 1
ATOM 5634 O O . LYS A 1 712 ? -12.055 -35.319 -32.762 1.00 67.44 712 LYS A O 1
ATOM 5639 N N . ALA A 1 713 ? -10.498 -34.746 -31.255 1.00 71.31 713 ALA A N 1
ATOM 5640 C CA . ALA A 1 713 ? -9.454 -34.395 -32.218 1.00 71.31 713 ALA A CA 1
ATOM 5641 C C . ALA A 1 713 ? -8.513 -35.570 -32.560 1.00 71.31 713 ALA A C 1
ATOM 5643 O O . ALA A 1 713 ? -7.444 -35.361 -33.140 1.00 71.31 713 ALA A O 1
ATOM 5644 N N . GLY A 1 714 ? -8.888 -36.806 -32.206 1.00 77.19 714 GLY A N 1
ATOM 5645 C CA . GLY A 1 714 ? -7.984 -37.959 -32.149 1.00 77.19 714 GLY A CA 1
ATOM 5646 C C . GLY A 1 714 ? -7.183 -38.234 -33.427 1.00 77.19 714 GLY A C 1
ATOM 5647 O O . GLY A 1 714 ? -5.998 -38.549 -33.345 1.00 77.19 714 GLY A O 1
ATOM 5648 N N . ASN A 1 715 ? -7.770 -38.065 -34.616 1.00 83.94 715 ASN A N 1
ATOM 5649 C CA . ASN A 1 715 ? -7.044 -38.261 -35.881 1.00 83.94 715 ASN A CA 1
ATOM 5650 C C . ASN A 1 715 ? -6.014 -37.154 -36.150 1.00 83.94 715 ASN A C 1
ATOM 5652 O O . ASN A 1 715 ? -4.896 -37.449 -36.576 1.00 83.94 715 ASN A O 1
ATOM 5656 N N . ALA A 1 716 ? -6.349 -35.900 -35.844 1.00 86.00 716 ALA A N 1
ATOM 5657 C CA . ALA A 1 716 ? -5.423 -34.779 -35.971 1.00 86.00 716 ALA A CA 1
ATOM 5658 C C . ALA A 1 716 ? -4.258 -34.908 -34.976 1.00 86.00 716 ALA A C 1
ATOM 5660 O O . ALA A 1 716 ? -3.100 -34.752 -35.359 1.00 86.00 716 ALA A O 1
ATOM 5661 N N . LEU A 1 717 ? -4.532 -35.287 -33.723 1.00 87.81 717 LEU A N 1
ATOM 5662 C CA . LEU A 1 717 ? -3.481 -35.540 -32.732 1.00 87.81 717 LEU A CA 1
ATOM 5663 C C . LEU A 1 717 ? -2.592 -36.728 -33.114 1.00 87.81 717 LEU A C 1
ATOM 5665 O O . LEU A 1 717 ? -1.378 -36.641 -32.951 1.00 87.81 717 LEU A O 1
ATOM 5669 N N . LYS A 1 718 ? -3.151 -37.806 -33.682 1.00 88.81 718 LYS A N 1
ATOM 5670 C CA . LYS A 1 718 ? -2.363 -38.931 -34.222 1.00 88.81 718 LYS A CA 1
ATOM 5671 C C . LYS A 1 718 ? -1.452 -38.493 -35.367 1.00 88.81 718 LYS A C 1
ATOM 5673 O O . LYS A 1 718 ? -0.277 -38.858 -35.379 1.00 88.81 718 LYS A O 1
ATOM 5678 N N . LYS A 1 719 ? -1.967 -37.691 -36.307 1.00 91.31 719 LYS A N 1
ATOM 5679 C CA . LYS A 1 719 ? -1.168 -37.124 -37.400 1.00 91.31 719 LYS A CA 1
ATOM 5680 C C . LYS A 1 719 ? -0.036 -36.267 -36.838 1.00 91.31 719 LYS A C 1
ATOM 5682 O O . LYS A 1 719 ? 1.113 -36.535 -37.170 1.00 91.31 719 LYS A O 1
ATOM 5687 N N . LEU A 1 720 ? -0.328 -35.330 -35.933 1.00 92.31 720 LEU A N 1
ATOM 5688 C CA . LEU A 1 720 ? 0.681 -34.510 -35.252 1.00 92.31 720 LEU A CA 1
ATOM 5689 C C . LEU A 1 720 ? 1.731 -35.362 -34.531 1.00 92.31 720 LEU A C 1
ATOM 5691 O O . LEU A 1 720 ? 2.921 -35.145 -34.722 1.00 92.31 720 LEU A O 1
ATOM 5695 N N . ALA A 1 721 ? 1.314 -36.380 -33.778 1.00 90.38 721 ALA A N 1
ATOM 5696 C CA . ALA A 1 721 ? 2.217 -37.267 -33.047 1.00 90.38 721 ALA A CA 1
ATOM 5697 C C . ALA A 1 721 ? 3.195 -38.042 -33.952 1.00 90.38 721 ALA A C 1
ATOM 5699 O O . ALA A 1 721 ? 4.258 -38.464 -33.488 1.00 90.38 721 ALA A O 1
ATOM 5700 N N . SER A 1 722 ? 2.853 -38.227 -35.234 1.00 90.81 722 SER A N 1
ATOM 5701 C CA . SER A 1 722 ? 3.726 -38.862 -36.231 1.00 90.81 722 SER A CA 1
ATOM 5702 C C . SER A 1 722 ? 4.791 -37.924 -36.815 1.00 90.81 722 SER A C 1
ATOM 5704 O O . SER A 1 722 ? 5.792 -38.405 -37.353 1.00 90.81 722 SER A O 1
ATOM 5706 N N . MET A 1 723 ? 4.596 -36.608 -36.689 1.00 93.81 723 MET A N 1
ATOM 5707 C CA . MET A 1 723 ? 5.482 -35.582 -37.236 1.00 93.81 723 MET A CA 1
ATOM 5708 C C . MET A 1 723 ? 6.734 -35.402 -36.379 1.00 93.81 723 MET A C 1
ATOM 5710 O O . MET A 1 723 ? 6.713 -35.598 -35.166 1.00 93.81 723 MET A O 1
ATOM 5714 N N . GLN A 1 724 ? 7.823 -34.963 -37.003 1.00 92.06 724 GLN A N 1
ATOM 5715 C CA . GLN A 1 724 ? 9.034 -34.530 -36.304 1.00 92.06 724 GLN A CA 1
ATOM 5716 C C . GLN A 1 724 ? 9.029 -33.010 -36.154 1.00 92.06 724 GLN A C 1
ATOM 5718 O O . GLN A 1 724 ? 8.648 -32.302 -37.086 1.00 92.06 724 GLN A O 1
ATOM 5723 N N . GLY A 1 725 ? 9.442 -32.496 -34.996 1.00 93.94 725 GLY A N 1
ATOM 5724 C CA . GLY A 1 725 ? 9.350 -31.062 -34.741 1.00 93.94 725 GLY A CA 1
ATOM 5725 C C . GLY A 1 725 ? 9.056 -30.676 -33.298 1.00 93.94 725 GLY A C 1
ATOM 5726 O O . GLY A 1 725 ? 9.317 -31.426 -32.352 1.00 93.94 725 GLY A O 1
ATOM 5727 N N . ILE A 1 726 ? 8.503 -29.475 -33.140 1.00 95.12 726 ILE A N 1
ATOM 5728 C CA . ILE A 1 726 ? 8.277 -28.841 -31.841 1.00 95.12 726 ILE A CA 1
ATOM 5729 C C . ILE A 1 726 ? 6.961 -28.061 -31.803 1.00 95.12 726 ILE A C 1
ATOM 5731 O O . ILE A 1 726 ? 6.532 -27.482 -32.795 1.00 95.12 726 ILE A O 1
ATOM 5735 N N . ILE A 1 727 ? 6.330 -28.037 -30.637 1.00 94.31 727 ILE A N 1
ATOM 5736 C CA . ILE A 1 727 ? 5.096 -27.331 -30.319 1.00 94.31 727 ILE A CA 1
ATOM 5737 C C . ILE A 1 727 ? 5.442 -26.269 -29.277 1.00 94.31 727 ILE A C 1
ATOM 5739 O O . ILE A 1 727 ? 5.997 -26.596 -28.229 1.00 94.31 727 ILE A O 1
ATOM 5743 N N . PHE A 1 728 ? 5.091 -25.014 -29.535 1.00 93.81 728 PHE A N 1
ATOM 5744 C CA . PHE A 1 728 ? 5.173 -23.926 -28.565 1.00 93.81 728 PHE A CA 1
ATOM 5745 C C . PHE A 1 728 ? 3.770 -23.554 -28.082 1.00 93.81 728 PHE A C 1
ATOM 5747 O O . PHE A 1 728 ? 2.887 -23.248 -28.888 1.00 93.81 728 PHE A O 1
ATOM 5754 N N . VAL A 1 729 ? 3.580 -23.585 -26.762 1.00 89.75 729 VAL A N 1
ATOM 5755 C CA . VAL A 1 729 ? 2.283 -23.403 -26.093 1.00 89.75 729 VAL A CA 1
ATOM 5756 C C . VAL A 1 729 ? 2.308 -22.142 -25.226 1.00 89.75 729 VAL A C 1
ATOM 5758 O O . VAL A 1 729 ? 3.251 -21.967 -24.456 1.00 89.75 729 VAL A O 1
ATOM 5761 N N . GLY A 1 730 ? 1.293 -21.279 -25.345 1.00 84.69 730 GLY A N 1
ATOM 5762 C CA . GLY A 1 730 ? 1.226 -19.977 -24.660 1.00 84.69 730 GLY A CA 1
ATOM 5763 C C . GLY A 1 730 ? 0.668 -19.982 -23.227 1.00 84.69 730 GLY A C 1
ATOM 5764 O O . GLY A 1 730 ? 1.084 -19.157 -22.427 1.00 84.69 730 GLY A O 1
ATOM 5765 N N . HIS A 1 731 ? -0.208 -20.928 -22.864 1.00 69.44 731 HIS A N 1
ATOM 5766 C CA . HIS A 1 731 ? -1.176 -20.761 -21.763 1.00 69.44 731 HIS A CA 1
ATOM 5767 C C . HIS A 1 731 ? -0.738 -21.153 -20.325 1.00 69.44 731 HIS A C 1
ATOM 5769 O O . HIS A 1 731 ? -1.577 -21.288 -19.431 1.00 69.44 731 HIS A O 1
ATOM 5775 N N . LYS A 1 732 ? 0.552 -21.368 -20.016 1.00 68.31 732 LYS A N 1
ATOM 5776 C CA . LYS A 1 732 ? 0.964 -21.926 -18.699 1.00 68.31 732 LYS A CA 1
ATOM 5777 C C . LYS A 1 732 ? 2.005 -21.091 -17.969 1.00 68.31 732 LYS A C 1
ATOM 5779 O O . LYS A 1 732 ? 3.087 -20.846 -18.465 1.00 68.31 732 LYS A O 1
ATOM 5784 N N . ASN A 1 733 ? 1.767 -20.783 -16.692 1.00 63.72 733 ASN A N 1
ATOM 5785 C CA . ASN A 1 733 ? 2.669 -19.963 -15.865 1.00 63.72 733 ASN A CA 1
ATOM 5786 C C . ASN A 1 733 ? 4.047 -20.589 -15.547 1.00 63.72 733 ASN A C 1
ATOM 5788 O O . ASN A 1 733 ? 4.863 -19.948 -14.883 1.00 63.72 733 ASN A O 1
ATOM 5792 N N . VAL A 1 734 ? 4.351 -21.813 -15.972 1.00 65.12 734 VAL A N 1
ATOM 5793 C CA . VAL A 1 734 ? 5.634 -22.481 -15.705 1.00 65.12 734 VAL A CA 1
ATOM 5794 C C . VAL A 1 734 ? 6.191 -23.027 -17.010 1.00 65.12 734 VAL A C 1
ATOM 5796 O O . VAL A 1 734 ? 5.449 -23.607 -17.794 1.00 65.12 734 VAL A O 1
ATOM 5799 N N . ALA A 1 735 ? 7.496 -22.850 -17.221 1.00 76.50 735 ALA A N 1
ATOM 5800 C CA . ALA A 1 735 ? 8.173 -23.457 -18.352 1.00 76.50 735 ALA A CA 1
ATOM 5801 C C . ALA A 1 735 ? 8.389 -24.943 -18.091 1.00 76.50 735 ALA A C 1
ATOM 5803 O O . ALA A 1 735 ? 9.110 -25.304 -17.161 1.00 76.50 735 ALA A O 1
ATOM 5804 N N . THR A 1 736 ? 7.772 -25.782 -18.906 1.00 81.81 736 THR A N 1
ATOM 5805 C CA . THR A 1 736 ? 7.881 -27.240 -18.834 1.00 81.81 736 THR A CA 1
ATOM 5806 C C . THR A 1 736 ? 7.966 -27.806 -20.245 1.00 81.81 736 THR A C 1
ATOM 5808 O O . THR A 1 736 ? 7.682 -27.107 -21.225 1.00 81.81 736 THR A O 1
ATOM 5811 N N . SER A 1 737 ? 8.385 -29.063 -20.357 1.00 87.75 737 SER A N 1
ATOM 5812 C CA . SER A 1 737 ? 8.371 -29.782 -21.622 1.00 87.75 737 SER A CA 1
ATOM 5813 C C . SER A 1 737 ? 7.686 -31.137 -21.488 1.00 87.75 737 SER A C 1
ATOM 5815 O O . SER A 1 737 ? 7.784 -31.810 -20.464 1.00 87.75 737 SER A O 1
ATOM 5817 N N . ALA A 1 738 ? 7.002 -31.534 -22.553 1.00 88.69 738 ALA A N 1
ATOM 5818 C CA . ALA A 1 738 ? 6.333 -32.818 -22.701 1.00 88.69 738 ALA A CA 1
ATOM 5819 C C . ALA A 1 738 ? 6.546 -33.349 -24.127 1.00 88.69 738 ALA A C 1
ATOM 5821 O O . ALA A 1 738 ? 7.202 -32.702 -24.950 1.00 88.69 738 ALA A O 1
ATOM 5822 N N . LYS A 1 739 ? 5.994 -34.524 -24.437 1.00 89.12 739 LYS A N 1
ATOM 5823 C CA . LYS A 1 739 ? 6.019 -35.089 -25.791 1.00 89.12 739 LYS A CA 1
ATOM 5824 C C . LYS A 1 739 ? 4.622 -35.436 -26.284 1.00 89.12 739 LYS A C 1
ATOM 5826 O O . LYS A 1 739 ? 3.838 -36.033 -25.553 1.00 89.12 739 LYS A O 1
ATOM 5831 N N . LEU A 1 740 ? 4.371 -35.135 -27.555 1.00 89.12 740 LEU A N 1
ATOM 5832 C CA . LEU A 1 740 ? 3.259 -35.671 -28.335 1.00 89.12 740 LEU A CA 1
ATOM 5833 C C . LEU A 1 740 ? 3.851 -36.580 -29.417 1.00 89.12 740 LEU A C 1
ATOM 5835 O O . LEU A 1 740 ? 4.238 -36.109 -30.484 1.00 89.12 740 LEU A O 1
ATOM 5839 N N . GLY A 1 741 ? 3.996 -37.874 -29.127 1.00 88.00 741 GLY A N 1
ATOM 5840 C CA . GLY A 1 741 ? 4.711 -38.795 -30.016 1.00 88.00 741 GLY A CA 1
ATOM 5841 C C . GLY A 1 741 ? 6.152 -38.336 -30.279 1.00 88.00 741 GLY A C 1
ATOM 5842 O O . GLY A 1 741 ? 6.968 -38.297 -29.356 1.00 88.00 741 GLY A O 1
ATOM 5843 N N . LYS A 1 742 ? 6.461 -37.991 -31.536 1.00 87.19 742 LYS A N 1
ATOM 5844 C CA . LYS A 1 742 ? 7.776 -37.485 -31.980 1.00 87.19 742 LYS A CA 1
ATOM 5845 C C . LYS A 1 742 ? 7.947 -35.964 -31.839 1.00 87.19 742 LYS A C 1
ATOM 5847 O O . LYS A 1 742 ? 9.056 -35.466 -32.013 1.00 87.19 742 LYS A O 1
ATOM 5852 N N . LEU A 1 743 ? 6.890 -35.228 -31.494 1.00 91.44 743 LEU A N 1
ATOM 5853 C CA . LEU A 1 743 ? 6.962 -33.788 -31.261 1.00 91.44 743 LEU A CA 1
ATOM 5854 C C . LEU A 1 743 ? 7.329 -33.478 -29.811 1.00 91.44 743 LEU A C 1
ATOM 5856 O O . LEU A 1 743 ? 6.740 -34.020 -28.872 1.00 91.44 743 LEU A O 1
ATOM 5860 N N . TRP A 1 744 ? 8.245 -32.532 -29.627 1.00 93.62 744 TRP A N 1
ATOM 5861 C CA . TRP A 1 744 ? 8.422 -31.870 -28.337 1.00 93.62 744 TRP A CA 1
ATOM 5862 C C . TRP A 1 744 ? 7.330 -30.832 -28.128 1.00 93.62 744 TRP A C 1
ATOM 5864 O O . TRP A 1 744 ? 7.056 -30.055 -29.027 1.00 93.62 744 TRP A O 1
ATOM 5874 N N . GLN A 1 745 ? 6.741 -30.768 -26.940 1.00 92.19 745 GLN A N 1
ATOM 5875 C CA . GLN A 1 745 ? 5.875 -29.669 -26.529 1.00 92.19 745 GLN A CA 1
ATOM 5876 C C . GLN A 1 745 ? 6.589 -28.840 -25.477 1.00 92.19 745 GLN A C 1
ATOM 5878 O O . GLN A 1 745 ? 6.961 -29.378 -24.439 1.00 92.19 745 GLN A O 1
ATOM 5883 N N . ILE A 1 746 ? 6.749 -27.544 -25.728 1.00 91.00 746 ILE A N 1
ATOM 5884 C CA . ILE A 1 746 ? 7.335 -26.584 -24.800 1.00 91.00 746 ILE A CA 1
ATOM 5885 C C . ILE A 1 746 ? 6.257 -25.602 -24.370 1.00 91.00 746 ILE A C 1
ATOM 5887 O O . ILE A 1 746 ? 5.730 -24.837 -25.181 1.00 91.00 746 ILE A O 1
ATOM 5891 N N . ASN A 1 747 ? 5.969 -25.598 -23.074 1.00 85.56 747 ASN A N 1
ATOM 5892 C CA . ASN A 1 747 ? 5.071 -24.618 -22.489 1.00 85.56 747 ASN A CA 1
ATOM 5893 C C . ASN A 1 747 ? 5.875 -23.365 -22.159 1.00 85.56 747 ASN A C 1
ATOM 5895 O O . ASN A 1 747 ? 6.858 -23.411 -21.414 1.00 85.56 747 ASN A O 1
ATOM 5899 N N . LEU A 1 748 ? 5.485 -22.250 -22.760 1.00 82.00 748 LEU A N 1
ATOM 5900 C CA . LEU A 1 748 ? 6.101 -20.952 -22.565 1.00 82.00 748 LEU A CA 1
ATOM 5901 C C . LEU A 1 748 ? 5.250 -20.175 -21.554 1.00 82.00 748 LEU A C 1
ATOM 5903 O O . LEU A 1 748 ? 4.055 -20.016 -21.778 1.00 82.00 748 LEU A O 1
ATOM 5907 N N . PRO A 1 749 ? 5.828 -19.677 -20.451 1.00 72.12 749 PRO A N 1
ATOM 5908 C CA . PRO A 1 749 ? 5.101 -18.786 -19.558 1.00 72.12 749 PRO A CA 1
ATOM 5909 C C . PRO A 1 749 ? 4.935 -17.398 -20.150 1.00 72.12 749 PRO A C 1
ATOM 5911 O O . PRO A 1 749 ? 5.518 -17.102 -21.182 1.00 72.12 749 PRO A O 1
ATOM 5914 N N . GLN A 1 750 ? 4.174 -16.542 -19.463 1.00 72.69 750 GLN A N 1
ATOM 5915 C CA . GLN A 1 750 ? 3.929 -15.139 -19.820 1.00 72.69 750 GLN A CA 1
ATOM 5916 C C . GLN A 1 750 ? 5.255 -14.354 -19.893 1.00 72.69 750 GLN A C 1
ATOM 5918 O O . GLN A 1 750 ? 5.645 -13.690 -18.929 1.00 72.69 750 GLN A O 1
ATOM 5923 N N . LEU A 1 751 ? 5.995 -14.464 -21.003 1.00 58.56 751 LEU A N 1
ATOM 5924 C CA . LEU A 1 751 ? 7.424 -14.118 -21.076 1.00 58.56 751 LEU A CA 1
ATOM 5925 C C . LEU A 1 751 ? 7.660 -12.625 -20.802 1.00 58.56 751 LEU A C 1
ATOM 5927 O O . LEU A 1 751 ? 8.663 -12.255 -20.186 1.00 58.56 751 LEU A O 1
ATOM 5931 N N . THR A 1 752 ? 6.694 -11.779 -21.167 1.00 55.41 752 THR A N 1
ATOM 5932 C CA . THR A 1 752 ? 6.699 -10.329 -20.918 1.00 55.41 752 THR A CA 1
ATOM 5933 C C . THR A 1 752 ? 6.416 -9.961 -19.456 1.00 55.41 752 THR A C 1
ATOM 5935 O O . THR A 1 752 ? 6.822 -8.886 -19.019 1.00 55.41 752 THR A O 1
ATOM 5938 N N . GLN A 1 753 ? 5.771 -10.843 -18.679 1.00 53.56 753 GLN A N 1
ATOM 5939 C CA . GLN A 1 753 ? 5.384 -10.605 -17.280 1.00 53.56 753 GLN A CA 1
ATOM 5940 C C . GLN A 1 753 ? 6.214 -11.404 -16.258 1.00 53.56 753 GLN A C 1
ATOM 5942 O O . GLN A 1 753 ? 6.318 -11.025 -15.089 1.00 53.56 753 GLN A O 1
ATOM 5947 N N . PHE A 1 754 ? 6.814 -12.529 -16.652 1.00 50.12 754 PHE A N 1
ATOM 5948 C CA . PHE A 1 754 ? 7.738 -13.301 -15.823 1.00 50.12 754 PHE A CA 1
ATOM 5949 C C . PHE A 1 754 ? 8.549 -14.285 -16.685 1.00 50.12 754 PHE A C 1
ATOM 5951 O O . PHE A 1 754 ? 7.944 -15.165 -17.295 1.00 50.12 754 PHE A O 1
ATOM 5958 N N . PRO A 1 755 ? 9.895 -14.218 -16.721 1.00 47.53 755 PRO A N 1
ATOM 5959 C CA . PRO A 1 755 ? 10.817 -13.348 -15.984 1.00 47.53 755 PRO A CA 1
ATOM 5960 C C . PRO A 1 755 ? 11.239 -12.084 -16.756 1.00 47.53 755 PRO A C 1
ATOM 5962 O O . PRO A 1 755 ? 12.376 -11.639 -16.614 1.00 47.53 755 PRO A O 1
ATOM 5965 N N . ALA A 1 756 ? 10.330 -11.494 -17.541 1.00 56.09 756 ALA A N 1
ATOM 5966 C CA . ALA A 1 756 ? 10.601 -10.301 -18.348 1.00 56.09 756 ALA A CA 1
ATOM 5967 C C . ALA A 1 756 ? 11.718 -10.528 -19.383 1.00 56.09 756 ALA A C 1
ATOM 5969 O O . ALA A 1 756 ? 12.825 -9.982 -19.318 1.00 56.09 756 ALA A O 1
ATOM 5970 N N . GLY A 1 757 ? 11.420 -11.384 -20.352 1.00 65.38 757 GLY A N 1
ATOM 5971 C CA . GLY A 1 757 ? 12.329 -11.698 -21.440 1.00 65.38 757 GLY A CA 1
ATOM 5972 C C . GLY A 1 757 ? 11.611 -12.236 -22.663 1.00 65.38 757 GLY A C 1
ATOM 5973 O O . GLY A 1 757 ? 10.395 -12.133 -22.796 1.00 65.38 757 GLY A O 1
ATOM 5974 N N . VAL A 1 758 ? 12.398 -12.792 -23.568 1.00 74.25 758 VAL A N 1
ATOM 5975 C CA . VAL A 1 758 ? 11.964 -13.350 -24.843 1.00 74.25 758 VAL A CA 1
ATOM 5976 C C . VAL A 1 758 ? 12.597 -14.715 -25.015 1.00 74.25 758 VAL A C 1
ATOM 5978 O O . VAL A 1 758 ? 13.736 -14.929 -24.591 1.00 74.25 758 VAL A O 1
ATOM 5981 N N . ALA A 1 759 ? 11.872 -15.630 -25.645 1.00 82.12 759 ALA A N 1
ATOM 5982 C CA . ALA A 1 759 ? 12.460 -16.876 -26.099 1.00 82.12 759 ALA A CA 1
ATOM 5983 C C . ALA A 1 759 ? 12.854 -16.732 -27.572 1.00 82.12 759 ALA A C 1
ATOM 5985 O O . ALA A 1 759 ? 12.153 -16.116 -28.374 1.00 82.12 759 ALA A O 1
ATOM 5986 N N . TYR A 1 760 ? 14.017 -17.266 -27.903 1.00 86.25 760 TYR A N 1
ATOM 5987 C CA . TYR A 1 760 ? 14.591 -17.285 -29.234 1.00 86.25 760 TYR A CA 1
ATOM 5988 C C . TYR A 1 760 ? 14.831 -18.744 -29.598 1.00 86.25 760 TYR A C 1
ATOM 5990 O O . TYR A 1 760 ? 15.511 -19.460 -28.864 1.00 86.25 760 TYR A O 1
ATOM 5998 N N . ALA A 1 761 ? 14.232 -19.188 -30.696 1.00 90.19 761 ALA A N 1
ATOM 5999 C CA . ALA A 1 761 ? 14.347 -20.557 -31.162 1.00 90.19 761 ALA A CA 1
ATOM 6000 C C . ALA A 1 761 ? 15.076 -20.605 -32.507 1.00 90.19 761 ALA A C 1
ATOM 6002 O O . ALA A 1 761 ? 14.685 -19.930 -33.457 1.00 90.19 761 ALA A O 1
ATOM 6003 N N . GLU A 1 762 ? 16.112 -21.431 -32.597 1.00 90.69 762 GLU A N 1
ATOM 6004 C CA . GLU A 1 762 ? 16.734 -21.812 -33.862 1.00 90.69 762 GLU A CA 1
ATOM 6005 C C . GLU A 1 762 ? 16.295 -23.222 -34.214 1.00 90.69 762 GLU A C 1
ATOM 6007 O O . GLU A 1 762 ? 16.565 -24.176 -33.480 1.00 90.69 762 GLU A O 1
ATOM 6012 N N . ILE A 1 763 ? 15.622 -23.351 -35.347 1.00 92.38 763 ILE A N 1
ATOM 6013 C CA . ILE A 1 763 ? 15.132 -24.627 -35.838 1.00 92.38 763 ILE A CA 1
ATOM 6014 C C . ILE A 1 763 ? 16.164 -25.203 -36.794 1.00 92.38 763 ILE A C 1
ATOM 6016 O O . ILE A 1 763 ? 16.615 -24.530 -37.718 1.00 92.38 763 ILE A O 1
ATOM 6020 N N . TYR A 1 764 ? 16.519 -26.458 -36.575 1.00 90.62 764 TYR A N 1
ATOM 6021 C CA . TYR A 1 764 ? 17.403 -27.262 -37.403 1.00 90.62 764 TYR A CA 1
ATOM 6022 C C . TYR A 1 764 ? 16.620 -28.458 -37.945 1.00 90.62 764 TYR A C 1
ATOM 6024 O O . TYR A 1 764 ? 15.566 -28.820 -37.423 1.00 90.62 764 TYR A O 1
ATOM 6032 N N . GLN A 1 765 ? 17.163 -29.112 -38.969 1.00 87.62 765 GLN A N 1
ATOM 6033 C CA . GLN A 1 765 ? 16.543 -30.287 -39.589 1.00 87.62 765 GLN A CA 1
ATOM 6034 C C . GLN A 1 765 ? 16.182 -31.402 -38.591 1.00 87.62 765 GLN A C 1
ATOM 6036 O O . GLN A 1 765 ? 15.175 -32.080 -38.772 1.00 87.62 765 GLN A O 1
ATOM 6041 N N . HIS A 1 766 ? 16.968 -31.561 -37.522 1.00 85.62 766 HIS A N 1
ATOM 6042 C CA . HIS A 1 766 ? 16.806 -32.637 -36.535 1.00 85.62 766 HIS A CA 1
ATOM 6043 C C . HIS A 1 766 ? 16.593 -32.138 -35.102 1.00 85.62 766 HIS A C 1
ATOM 6045 O O . HIS A 1 766 ? 16.673 -32.919 -34.156 1.00 85.62 766 HIS A O 1
ATOM 6051 N N . GLY A 1 767 ? 16.319 -30.850 -34.903 1.00 89.50 767 GLY A N 1
ATOM 6052 C CA . GLY A 1 767 ? 16.055 -30.349 -33.562 1.00 89.50 767 GLY A CA 1
ATOM 6053 C C . GLY A 1 767 ? 15.848 -28.849 -33.473 1.00 89.50 767 GLY A C 1
ATOM 6054 O O . GLY A 1 767 ? 15.894 -28.125 -34.460 1.00 89.50 767 GLY A O 1
ATOM 6055 N N . CYS A 1 768 ? 15.637 -28.368 -32.257 1.00 90.62 768 CYS A N 1
ATOM 6056 C CA . CYS A 1 768 ? 15.412 -26.963 -31.955 1.00 90.62 768 CYS A CA 1
ATOM 6057 C C . CYS A 1 768 ? 16.333 -26.519 -30.821 1.00 90.62 768 CYS A C 1
ATOM 6059 O O . CYS A 1 768 ? 16.266 -27.071 -29.721 1.00 90.62 768 CYS A O 1
ATOM 6061 N N . ARG A 1 769 ? 17.146 -25.481 -31.047 1.00 87.31 769 ARG A N 1
ATOM 6062 C CA . ARG A 1 769 ? 17.790 -24.752 -29.949 1.00 87.31 769 ARG A CA 1
ATOM 6063 C C . ARG A 1 769 ? 16.802 -23.741 -29.417 1.00 87.31 769 ARG A C 1
ATOM 6065 O O . ARG A 1 769 ? 16.398 -22.855 -30.159 1.00 87.31 769 ARG A O 1
ATOM 6072 N N . LEU A 1 770 ? 16.442 -23.857 -28.150 1.00 86.88 770 LEU A N 1
ATOM 6073 C CA . LEU A 1 770 ? 15.719 -22.810 -27.451 1.00 86.88 770 LEU A CA 1
ATOM 6074 C C . LEU A 1 770 ? 16.715 -22.043 -26.585 1.00 86.88 770 LEU A C 1
ATOM 6076 O O . LEU A 1 770 ? 17.572 -22.646 -25.935 1.00 86.88 770 LEU A O 1
ATOM 6080 N N . GLU A 1 771 ? 16.602 -20.721 -26.602 1.00 80.44 771 GLU A N 1
ATOM 6081 C CA . GLU A 1 771 ? 17.300 -19.810 -25.704 1.00 80.44 771 GLU A CA 1
ATOM 6082 C C . GLU A 1 771 ? 16.294 -18.850 -25.074 1.00 80.44 771 GLU A C 1
ATOM 6084 O O . GLU A 1 771 ? 15.380 -18.370 -25.744 1.00 80.44 771 GLU A O 1
ATOM 6089 N N . PHE A 1 772 ? 16.493 -18.497 -23.806 1.00 77.12 772 PHE A N 1
ATOM 6090 C CA . PHE A 1 772 ? 15.775 -17.386 -23.185 1.00 77.12 772 PHE A CA 1
ATOM 6091 C C . PHE A 1 772 ? 16.723 -16.225 -22.902 1.00 77.12 772 PHE A C 1
ATOM 6093 O O . PHE A 1 772 ? 17.794 -16.384 -22.307 1.00 77.12 772 PHE A O 1
ATOM 6100 N N . GLN A 1 773 ? 16.301 -15.031 -23.310 1.00 70.12 773 GLN A N 1
ATOM 6101 C CA . GLN A 1 773 ? 17.026 -13.792 -23.084 1.00 70.12 773 GLN A CA 1
ATOM 6102 C C . GLN A 1 773 ? 16.166 -12.825 -22.281 1.00 70.12 773 GLN A C 1
ATOM 6104 O O . GLN A 1 773 ? 15.049 -12.491 -22.662 1.00 70.12 773 GLN A O 1
ATOM 6109 N N . THR A 1 774 ? 16.712 -12.313 -21.185 1.00 62.47 774 THR A N 1
ATOM 6110 C CA . THR A 1 774 ? 16.115 -11.176 -20.476 1.00 62.47 774 THR A CA 1
ATOM 6111 C C . THR A 1 774 ? 16.220 -9.907 -21.316 1.00 62.47 774 THR A C 1
ATOM 6113 O O . THR A 1 774 ? 17.257 -9.685 -21.950 1.00 62.47 774 THR A O 1
ATOM 6116 N N . VAL A 1 775 ? 15.220 -9.030 -21.248 1.00 58.84 775 VAL A N 1
ATOM 6117 C CA . VAL A 1 775 ? 15.351 -7.677 -21.808 1.00 58.84 775 VAL A CA 1
ATOM 6118 C C . VAL A 1 775 ? 16.276 -6.844 -20.905 1.00 58.84 775 VAL A C 1
ATOM 6120 O O . VAL A 1 775 ? 16.252 -6.980 -19.676 1.00 58.84 775 VAL A O 1
ATOM 6123 N N . LEU A 1 776 ? 17.171 -6.057 -21.508 1.00 50.00 776 LEU A N 1
ATOM 6124 C CA . LEU A 1 776 ? 18.131 -5.186 -20.815 1.00 50.00 776 LEU A CA 1
ATOM 6125 C C . LEU A 1 776 ? 17.630 -3.737 -20.872 1.00 50.00 776 LEU A C 1
ATOM 6127 O O . LEU A 1 776 ? 17.899 -3.054 -21.854 1.00 50.00 776 LEU A O 1
ATOM 6131 N N . ASP A 1 777 ? 16.890 -3.288 -19.854 1.00 51.22 777 ASP A N 1
ATOM 6132 C CA . ASP A 1 777 ? 16.446 -1.890 -19.723 1.00 51.22 777 ASP A CA 1
ATOM 6133 C C . ASP A 1 777 ? 16.083 -1.549 -18.261 1.00 51.22 777 ASP A C 1
ATOM 6135 O O . ASP A 1 777 ? 15.582 -2.410 -17.529 1.00 51.22 777 ASP A O 1
ATOM 6139 N N . GLU A 1 778 ? 16.310 -0.295 -17.851 1.00 38.53 778 GLU A N 1
ATOM 6140 C CA . GLU A 1 778 ? 15.957 0.265 -16.536 1.00 38.53 778 GLU A CA 1
ATOM 6141 C C . GLU A 1 778 ? 14.468 0.062 -16.207 1.00 38.53 778 GLU A C 1
ATOM 6143 O O . GLU A 1 778 ? 14.118 -0.228 -15.060 1.00 38.53 778 GLU A O 1
ATOM 6148 N N . PHE A 1 779 ? 13.606 0.110 -17.229 1.00 39.41 779 PHE A N 1
ATOM 6149 C CA . PHE A 1 779 ? 12.170 -0.165 -17.136 1.00 39.41 779 PHE A CA 1
ATOM 6150 C C . PHE A 1 779 ? 11.865 -1.582 -16.606 1.00 39.41 779 PHE A C 1
ATOM 6152 O O . PHE A 1 779 ? 10.981 -1.781 -15.769 1.00 39.41 779 PHE A O 1
ATOM 6159 N N . TYR A 1 780 ? 12.636 -2.586 -17.034 1.00 47.00 780 TYR A N 1
ATOM 6160 C CA . TYR A 1 780 ? 12.480 -3.971 -16.578 1.00 47.00 780 TYR A CA 1
ATOM 6161 C C . TYR A 1 780 ? 13.264 -4.275 -15.291 1.00 47.00 780 TYR A C 1
ATOM 6163 O O . TYR A 1 780 ? 12.895 -5.195 -14.554 1.00 47.00 780 TYR A O 1
ATOM 6171 N N . ASP A 1 781 ? 14.288 -3.481 -14.964 1.00 42.06 781 ASP A N 1
ATOM 6172 C CA . ASP A 1 781 ? 14.913 -3.493 -13.637 1.00 42.06 781 ASP A CA 1
ATOM 6173 C C . ASP A 1 781 ? 13.951 -2.964 -12.560 1.00 42.06 781 ASP A C 1
ATOM 6175 O O . ASP A 1 781 ? 13.933 -3.485 -11.443 1.00 42.06 781 ASP A O 1
ATOM 6179 N N . GLU A 1 782 ? 13.101 -1.989 -12.887 1.00 37.22 782 GLU A N 1
ATOM 6180 C CA . GLU A 1 782 ? 12.012 -1.522 -12.025 1.00 37.22 782 GLU A CA 1
ATOM 6181 C C . GLU A 1 782 ? 10.880 -2.560 -11.914 1.00 37.22 782 GLU A C 1
ATOM 6183 O O . GLU A 1 782 ? 10.414 -2.850 -10.812 1.00 37.22 782 GLU A O 1
ATOM 6188 N N . TYR A 1 783 ? 10.538 -3.255 -13.004 1.00 41.00 783 TYR A N 1
ATOM 6189 C CA . TYR A 1 783 ? 9.591 -4.380 -12.977 1.00 41.00 783 TYR A CA 1
ATOM 6190 C C . TYR A 1 783 ? 10.076 -5.563 -12.117 1.00 41.00 783 TYR A C 1
ATOM 6192 O O . TYR A 1 783 ? 9.313 -6.145 -11.340 1.00 41.00 783 TYR A O 1
ATOM 6200 N N . GLY A 1 784 ? 11.378 -5.868 -12.175 1.00 37.78 784 GLY A N 1
ATOM 6201 C CA . GLY A 1 784 ? 12.035 -6.818 -11.277 1.00 37.78 784 GLY A CA 1
ATOM 6202 C C . GLY A 1 784 ? 12.031 -6.373 -9.808 1.00 37.78 784 GLY A C 1
ATOM 6203 O O . GLY A 1 784 ? 12.033 -7.231 -8.927 1.00 37.78 784 GLY A O 1
ATOM 6204 N N . ARG A 1 785 ? 11.981 -5.057 -9.535 1.00 35.03 785 ARG A N 1
ATOM 6205 C CA . ARG A 1 785 ? 11.857 -4.459 -8.188 1.00 35.03 785 ARG A CA 1
ATOM 6206 C C . ARG A 1 785 ? 10.422 -4.465 -7.653 1.00 35.03 785 ARG A C 1
ATOM 6208 O O . ARG A 1 785 ? 10.258 -4.619 -6.446 1.00 35.03 785 ARG A O 1
ATOM 6215 N N . ILE A 1 786 ? 9.405 -4.358 -8.515 1.00 34.59 786 ILE A N 1
ATOM 6216 C CA . ILE A 1 786 ? 7.978 -4.363 -8.128 1.00 34.59 786 ILE A CA 1
ATOM 6217 C C . ILE A 1 786 ? 7.525 -5.756 -7.644 1.00 34.59 786 ILE A C 1
ATOM 6219 O O . ILE A 1 786 ? 6.698 -5.861 -6.738 1.00 34.59 786 ILE A O 1
ATOM 6223 N N . ARG A 1 787 ? 8.126 -6.847 -8.145 1.00 35.31 787 ARG A N 1
ATOM 6224 C CA . ARG A 1 787 ? 7.949 -8.198 -7.580 1.00 35.31 787 ARG A CA 1
ATOM 6225 C C . ARG A 1 787 ? 9.011 -8.503 -6.520 1.00 35.31 787 ARG A C 1
ATOM 6227 O O . ARG A 1 787 ? 10.041 -9.110 -6.809 1.00 35.31 787 ARG A O 1
ATOM 6234 N N . GLY A 1 788 ? 8.687 -8.253 -5.252 1.00 33.31 788 GLY A N 1
ATOM 6235 C CA . GLY A 1 788 ? 9.444 -8.733 -4.081 1.00 33.31 788 GLY A CA 1
ATOM 6236 C C . GLY A 1 788 ? 9.623 -10.265 -3.963 1.00 33.31 788 GLY A C 1
ATOM 6237 O O . GLY A 1 788 ? 10.191 -10.730 -2.970 1.00 33.31 788 GLY A O 1
ATOM 6238 N N . ASN A 1 789 ? 9.188 -11.039 -4.968 1.00 36.91 789 ASN A N 1
ATOM 6239 C CA . ASN A 1 789 ? 9.319 -12.496 -5.058 1.00 36.91 789 ASN A CA 1
ATOM 6240 C C . ASN A 1 789 ? 10.400 -12.999 -6.035 1.00 36.91 789 ASN A C 1
ATOM 6242 O O . ASN A 1 789 ? 10.715 -14.180 -5.981 1.00 36.91 789 ASN A O 1
ATOM 6246 N N . ALA A 1 790 ? 11.007 -12.162 -6.889 1.00 37.47 790 ALA A N 1
ATOM 6247 C CA . ALA A 1 790 ? 12.054 -12.628 -7.819 1.00 37.47 790 ALA A CA 1
ATOM 6248 C C . ALA A 1 790 ? 13.494 -12.356 -7.341 1.00 37.47 790 ALA A C 1
ATOM 6250 O O . ALA A 1 790 ? 14.442 -12.910 -7.890 1.00 37.47 790 ALA A O 1
ATOM 6251 N N . MET A 1 791 ? 13.680 -11.497 -6.333 1.00 35.78 791 MET A N 1
ATOM 6252 C CA . MET A 1 791 ? 15.014 -11.058 -5.886 1.00 35.78 791 MET A CA 1
ATOM 6253 C C . MET A 1 791 ? 15.361 -11.459 -4.446 1.00 35.78 791 MET A C 1
ATOM 6255 O O . MET A 1 791 ? 16.375 -11.011 -3.922 1.00 35.78 791 MET A O 1
ATOM 6259 N N . GLY A 1 792 ? 14.527 -12.282 -3.802 1.00 35.31 792 GLY A N 1
ATOM 6260 C CA . GLY A 1 792 ? 14.694 -12.664 -2.394 1.00 35.31 792 GLY A CA 1
ATOM 6261 C C . GLY A 1 792 ? 14.323 -14.107 -2.063 1.00 35.31 792 GLY A C 1
ATOM 6262 O O . GLY A 1 792 ? 14.052 -14.402 -0.906 1.00 35.31 792 GLY A O 1
ATOM 6263 N N . GLN A 1 793 ? 14.265 -14.997 -3.053 1.00 33.38 793 GLN A N 1
ATOM 6264 C CA . GLN A 1 793 ? 14.310 -16.434 -2.796 1.00 33.38 793 GLN A CA 1
ATOM 6265 C C . GLN A 1 793 ? 15.618 -16.962 -3.384 1.00 33.38 793 GLN A C 1
ATOM 6267 O O . GLN A 1 793 ? 16.001 -16.562 -4.489 1.00 33.38 793 GLN A O 1
ATOM 6272 N N . LYS A 1 794 ? 16.272 -17.909 -2.687 1.00 35.00 794 LYS A N 1
ATOM 6273 C CA . LYS A 1 794 ? 17.104 -18.929 -3.349 1.00 35.00 794 LYS A CA 1
ATOM 6274 C C . LYS A 1 794 ? 16.418 -19.265 -4.666 1.00 35.00 794 LYS A C 1
ATOM 6276 O O . LYS A 1 794 ? 15.215 -19.518 -4.607 1.00 35.00 794 LYS A O 1
ATOM 6281 N N . THR A 1 795 ? 17.149 -19.256 -5.792 1.00 35.72 795 THR A N 1
ATOM 6282 C CA . THR A 1 795 ? 16.624 -19.650 -7.118 1.00 35.72 795 THR A CA 1
ATOM 6283 C C . THR A 1 795 ? 15.525 -20.677 -6.917 1.00 35.72 795 THR A C 1
ATOM 6285 O O . THR A 1 795 ? 15.787 -21.746 -6.345 1.00 35.72 795 THR A O 1
ATOM 6288 N N . THR A 1 796 ? 14.285 -20.321 -7.243 1.00 41.72 796 THR A N 1
ATOM 6289 C CA . THR A 1 796 ? 13.186 -21.230 -6.942 1.00 41.72 796 THR A CA 1
ATOM 6290 C C . THR A 1 796 ? 13.438 -22.516 -7.726 1.00 41.72 796 THR A C 1
ATOM 6292 O O . THR A 1 796 ? 14.126 -22.510 -8.753 1.00 41.72 796 THR A O 1
ATOM 6295 N N . TYR A 1 797 ? 12.941 -23.657 -7.245 1.00 40.19 797 TYR A N 1
ATOM 6296 C CA . TYR A 1 797 ? 12.993 -24.890 -8.040 1.00 40.19 797 TYR A CA 1
ATOM 6297 C C . TYR A 1 797 ? 12.452 -24.638 -9.463 1.00 40.19 797 TYR A C 1
ATOM 6299 O O . TYR A 1 797 ? 13.053 -25.092 -10.433 1.00 40.19 797 TYR A O 1
ATOM 6307 N N . ARG A 1 798 ? 11.435 -23.770 -9.572 1.00 46.19 798 ARG A N 1
ATOM 6308 C CA . ARG A 1 798 ? 10.875 -23.226 -10.811 1.00 46.19 798 ARG A CA 1
ATOM 6309 C C . ARG A 1 798 ? 11.893 -22.469 -11.677 1.00 46.19 798 ARG A C 1
ATOM 6311 O O . ARG A 1 798 ? 11.978 -22.788 -12.849 1.00 46.19 798 ARG A O 1
ATOM 6318 N N . ASP A 1 799 ? 12.712 -21.555 -11.151 1.00 49.31 799 ASP A N 1
ATOM 6319 C CA . ASP A 1 799 ? 13.708 -20.821 -11.966 1.00 49.31 799 ASP A CA 1
ATOM 6320 C C . ASP A 1 799 ? 14.821 -21.734 -12.500 1.00 49.31 799 ASP A C 1
ATOM 6322 O O . ASP A 1 799 ? 15.236 -21.621 -13.655 1.00 49.31 799 ASP A O 1
ATOM 6326 N N . ARG A 1 800 ? 15.300 -22.676 -11.671 1.00 54.00 800 ARG A N 1
ATOM 6327 C CA . ARG A 1 800 ? 16.294 -23.674 -12.107 1.00 54.00 800 ARG A CA 1
ATOM 6328 C C . ARG A 1 800 ? 15.710 -24.639 -13.132 1.00 54.00 800 ARG A C 1
ATOM 6330 O O . ARG A 1 800 ? 16.429 -25.049 -14.038 1.00 54.00 800 ARG A O 1
ATOM 6337 N N . HIS A 1 801 ? 14.442 -25.011 -12.975 1.00 59.62 801 HIS A N 1
ATOM 6338 C CA . HIS A 1 801 ? 13.727 -25.857 -13.922 1.00 59.62 801 HIS A CA 1
ATOM 6339 C C . HIS A 1 801 ? 13.527 -25.121 -15.253 1.00 59.62 801 HIS A C 1
ATOM 6341 O O . HIS A 1 801 ? 13.948 -25.630 -16.286 1.00 59.62 801 HIS A O 1
ATOM 6347 N N . SER A 1 802 ? 13.042 -23.876 -15.225 1.00 63.38 802 SER A N 1
ATOM 6348 C CA . SER A 1 802 ? 12.851 -23.059 -16.424 1.00 63.38 802 SER A CA 1
ATOM 6349 C C . SER A 1 802 ? 14.136 -22.868 -17.225 1.00 63.38 802 SER A C 1
ATOM 6351 O O . SER A 1 802 ? 14.108 -23.014 -18.438 1.00 63.38 802 SER A O 1
ATOM 6353 N N . LEU A 1 803 ? 15.286 -22.616 -16.584 1.00 62.88 803 LEU A N 1
ATOM 6354 C CA . LEU A 1 803 ? 16.561 -22.479 -17.305 1.00 62.88 803 LEU A CA 1
ATOM 6355 C C . LEU A 1 803 ? 16.993 -23.770 -18.019 1.00 62.88 803 LEU A C 1
ATOM 6357 O O . LEU A 1 803 ? 17.5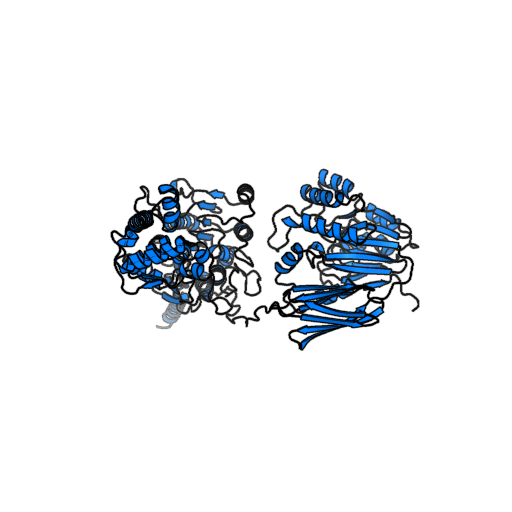84 -23.679 -19.093 1.00 62.88 803 LEU A O 1
ATOM 6361 N N . LYS A 1 804 ? 16.688 -24.949 -17.456 1.00 67.00 804 LYS A N 1
ATOM 6362 C CA . LYS A 1 804 ? 16.937 -26.245 -18.115 1.00 67.00 804 LYS A CA 1
ATOM 6363 C C . LYS A 1 804 ? 16.022 -26.475 -19.315 1.00 67.00 804 LYS A C 1
ATOM 6365 O O . LYS A 1 804 ? 16.402 -27.199 -20.224 1.00 67.00 804 LYS A O 1
ATOM 6370 N N . ILE A 1 805 ? 14.825 -25.896 -19.303 1.00 74.69 805 ILE A N 1
ATOM 6371 C CA . ILE A 1 805 ? 13.884 -25.976 -20.422 1.00 74.69 805 ILE A CA 1
ATOM 6372 C C . ILE A 1 805 ? 14.247 -24.941 -21.495 1.00 74.69 805 ILE A C 1
ATOM 6374 O O . ILE A 1 805 ? 14.255 -25.243 -22.685 1.00 74.69 805 ILE A O 1
ATOM 6378 N N . TRP A 1 806 ? 14.576 -23.720 -21.090 1.00 73.06 806 TRP A N 1
ATOM 6379 C CA . TRP A 1 806 ? 14.775 -22.598 -21.998 1.00 73.06 806 TRP A CA 1
ATOM 6380 C C . TRP A 1 806 ? 16.122 -22.530 -22.679 1.00 73.06 806 TRP A C 1
ATOM 6382 O O . TRP A 1 806 ? 16.180 -21.912 -23.724 1.00 73.06 806 TRP A O 1
ATOM 6392 N N . ASN A 1 807 ? 17.186 -23.064 -22.082 1.00 75.38 807 ASN A N 1
ATOM 6393 C CA . ASN A 1 807 ? 18.529 -23.034 -22.662 1.00 75.38 807 ASN A CA 1
ATOM 6394 C C . ASN A 1 807 ? 18.945 -24.466 -22.975 1.00 75.38 807 ASN A C 1
ATOM 6396 O O . ASN A 1 807 ? 19.798 -25.044 -22.300 1.00 75.38 807 ASN A O 1
ATOM 6400 N N . ASN A 1 808 ? 18.253 -25.060 -23.942 1.00 79.31 808 ASN A N 1
ATOM 6401 C CA . ASN A 1 808 ? 18.372 -26.477 -24.242 1.00 79.31 808 ASN A CA 1
ATOM 6402 C C . ASN A 1 808 ? 18.234 -26.745 -25.740 1.00 79.31 808 ASN A C 1
ATOM 6404 O O . ASN A 1 808 ? 17.688 -25.935 -26.494 1.00 79.31 808 ASN A O 1
ATOM 6408 N N . PHE A 1 809 ? 18.726 -27.907 -26.153 1.00 84.81 809 PHE A N 1
ATOM 6409 C CA . PHE A 1 809 ? 18.515 -28.442 -27.484 1.00 84.81 809 PHE A CA 1
ATOM 6410 C C . PHE A 1 809 ? 17.499 -29.584 -27.429 1.00 84.81 809 PHE A C 1
ATOM 6412 O O . PHE A 1 809 ? 17.672 -30.556 -26.697 1.00 84.81 809 PHE A O 1
ATOM 6419 N N . TYR A 1 810 ? 16.434 -29.449 -28.211 1.00 87.44 810 TYR A N 1
ATOM 6420 C CA . TYR A 1 810 ? 15.361 -30.424 -28.331 1.00 87.44 810 TYR A CA 1
ATOM 6421 C C . TYR A 1 810 ? 15.516 -31.188 -29.631 1.00 87.44 810 TYR A C 1
ATOM 6423 O O . TYR A 1 810 ? 15.165 -30.690 -30.697 1.00 87.44 810 TYR A O 1
ATOM 6431 N N . GLU A 1 811 ? 16.046 -32.396 -29.538 1.00 87.56 811 GLU A N 1
ATOM 6432 C CA . GLU A 1 811 ? 16.252 -33.270 -30.685 1.00 87.56 811 GLU A CA 1
ATOM 6433 C C . GLU A 1 811 ? 14.925 -33.914 -31.126 1.00 87.56 811 GLU A C 1
ATOM 6435 O O . GLU A 1 811 ? 14.206 -34.487 -30.302 1.00 87.56 811 GLU A O 1
ATOM 6440 N N . PHE A 1 812 ? 14.572 -33.808 -32.410 1.00 84.56 812 PHE A N 1
ATOM 6441 C CA . PHE A 1 812 ? 13.296 -34.313 -32.944 1.00 84.56 812 PHE A CA 1
ATOM 6442 C C . PHE A 1 812 ? 13.275 -35.844 -33.076 1.00 84.56 812 PHE A C 1
ATOM 6444 O O . PHE A 1 812 ? 12.221 -36.464 -32.941 1.00 84.56 812 PHE A O 1
ATOM 6451 N N . ALA A 1 813 ? 14.437 -36.463 -33.289 1.00 67.12 813 ALA A N 1
ATOM 6452 C CA . ALA A 1 813 ? 14.645 -37.906 -33.246 1.00 67.12 813 ALA A CA 1
ATOM 6453 C C . ALA A 1 813 ? 16.103 -38.177 -32.844 1.00 67.12 813 ALA A C 1
ATOM 6455 O O . ALA A 1 813 ? 16.970 -37.486 -33.371 1.00 67.12 813 ALA A O 1
ATOM 6456 N N . PRO A 1 814 ? 16.383 -39.140 -31.948 1.00 50.41 814 PRO A N 1
ATOM 6457 C CA . PRO A 1 814 ? 17.753 -39.441 -31.550 1.00 50.41 814 PRO A CA 1
ATOM 6458 C C . PRO A 1 814 ? 18.579 -39.821 -32.780 1.00 50.41 814 PRO A C 1
ATOM 6460 O O . PRO A 1 814 ? 18.199 -40.736 -33.514 1.00 50.41 814 PRO A O 1
ATOM 6463 N N . GLN A 1 815 ? 19.697 -39.133 -33.003 1.00 44.75 815 GLN A N 1
ATOM 6464 C CA . GLN A 1 815 ? 20.747 -39.662 -33.864 1.00 44.75 815 GLN A CA 1
ATOM 6465 C C . GLN A 1 815 ? 21.192 -41.016 -33.297 1.00 44.75 815 GLN A C 1
ATOM 6467 O O . GLN A 1 815 ? 21.249 -41.207 -32.076 1.00 44.75 815 GLN A O 1
ATOM 6472 N N . GLU A 1 816 ? 21.490 -41.981 -34.167 1.00 35.03 816 GLU A N 1
ATOM 6473 C CA . GLU A 1 816 ? 22.348 -43.092 -33.761 1.00 35.03 816 GLU A CA 1
ATOM 6474 C C . GLU A 1 816 ? 23.690 -42.478 -33.330 1.00 35.03 816 GLU A C 1
ATOM 6476 O O . GLU A 1 816 ? 24.481 -42.087 -34.177 1.00 35.03 816 GLU A O 1
ATOM 6481 N N . LYS A 1 817 ? 23.804 -42.282 -32.008 1.00 30.00 817 LYS A N 1
ATOM 6482 C CA . LYS A 1 817 ? 24.899 -41.743 -31.178 1.00 30.00 817 LYS A CA 1
ATOM 6483 C C . LYS A 1 817 ? 26.044 -40.980 -31.844 1.00 30.00 817 LYS A C 1
ATOM 6485 O O . LYS A 1 817 ? 26.863 -41.618 -32.538 1.00 30.00 817 LYS A O 1
#